Protein 6PXU (pdb70)

B-factor: mean 42.04, std 17.96, range [14.66, 127.26]

GO terms:
  GO:0004653 polypeptide N-acetylgalactosaminyltransferase activity (F, TAS)
  GO:0000139 Golgi membrane (C, TAS)
  GO:0016266 protein O-linked glycosylation via N-acetyl-galactosamine (P, TAS)
  GO:0005515 protein binding (F, IPI)

Sequence (1086 aa):
GPPRTPRPGRRREPVMPRRPPVPANALGARGEAVRLQLQGEEELRLQEESVRLHQINIYLSDRISLHRRLPERWNPLCCKEKKYDYDNLPRTSVIIAFYNEAWSTLLRTVYSVLETSPDILLEEVILVDDYSDREHLKERLANELSGLPKVRLIRANKREGLVRARLLGASAARGDVLTFLDCHCECHEGWLEPLLQRIHEEESAVVCPVIDVIDWNTFEYLGNSGEPQIGGFDWRLVFTWHTVPERERIRMQSPVDDVIRSPTMAGGLFAVSKKYFEYLGSYDTGMEVWGGENLEFSFRIWQCGGVLETHPCCSHVGHVFPKQAPYSRNKALANSVRAAEVWMDEFKELYYHRNPRARLEPFGDVTERKQLRDKLQCKDFKWFLETVYPEELHVPEDRPGFFGMLQNKGLTDYCCFDYNPPDENQIVGHQVILYLCHGMGQNQFFEYTSQKEIRYNTHQPEGCIAVEAGMDTLIMHLCEETAPENQKFILQEEDGSLFHEQSKKCVQAARSFVPLLRDCTNSDHQKWFFKERMLPGPPRTPRPGRRREPVMPRPPVPANALGARGEAVRLQLQGEELRLQEESVRLHQINIYLSDRISLHRRRLPERWNPLCKEKKYDYDNLPRTSVIIAFYNEAWSTLLRTVYSVLETSPDILLEEVILVDDYSDREHLKERLANELSGLPKVRLIRANKREGLVRARLLGASAARRGDVLTFLDCHCECHEGWLEPLLQRIHEEEESAVVCPVIDVIDWNTFEYLGNSGEPQIGGFDWRRLVFTWHTVPERERIRMQSPVDDVIRSPTMAGGLFAVSKKKYFEYLGSYDTGMEVWGGENLEFSFRIWQCGGVLETHPCSHVGHVFPKQAPYSRNKALANSVRAAEVWMDEFKELYYHRNPRARRLEPFGDVTERKQLRDKLQCKDFKWFLETVYPELHVPEDRPGFFGMLQNKGLTDYCFDYNPPDENQIVGHQVILYLCHGMGQNQFFEYTSQKEIRYNTHQPEGCIAVEAGMDTLIMHLCEETAPENQKFILQEDGSLFHEQSKKCVQAARKESSDSFVPLLRDCTNSDHQKWFFKERMLTGYYITPRTGAGAGAGATGYYITPRTGA

Radius of gyration: 34.54 Å; Cα contacts (8 Å, |Δi|>4): 2346; chains: 4; bounding box: 104×90×93 Å

InterPro domains:
  IPR000772 Ricin B, lectin domain [PF00652] (446-574)
  IPR000772 Ricin B, lectin domain [SM00458] (445-577)
  IPR001173 Glycosyltransferase 2-like [PF00535] (139-322)
  IPR029044 Nucleotide-diphospho-sugar transferases [G3DSA:3.90.550.10] (68-440)
  IPR029044 Nucleotide-diphospho-sugar transferases [SSF53448] (114-435)
  IPR035992 Ricin B-like lectins [SSF50370] (430-576)
  IPR045885 N-acetylgalactosaminyltransferase [cd02510] (139-433)

Foldseek 3Di:
DDDDDFDDFFQAFLDAFDDDDPPAACQALAFDDPPDDDPLVVVQVVVCVQFLFSVSVLVRHDLRHAYHDAAACVLVVDDFDLRQFWAEEEEEEDAQDDDSQLSSVVNLRRRQGGGSRYQAYEYEYQPHDDPCCPPVVCVVCVPRPRYHYHYDPHRQAPQVSRVVSLVPIDIQKYWFAYSRKHWHHPQVRLQRVVCVVPQLEKEFEQEWAQERYGRRTGHHHDQGWAWDAALLRDIDTDDQDPVQVVVDPDSQAKTFHQWHPDGGIMHGSVNCVLLVNFDSLAHHDAQGRNLVSLSSQQLDGTYIYGSSHYMYGHDGSDDSDDDPRNLLSNLLSCVQAAPPLNVSNCLLQVVSVVDDNDDNPVVNVSCVVSVTHHNVCSCVPRNVVHDRDDQPPFFKAAKAFQQVPQKTWFADAPDPVDRFWDFIWIDRDDLRHQRRIWGQHPLQWIWRPSDPDIWTWFDPPPFWTITIDGQDPRGDQRGHWDQDPQAWTARVVVRFTWFFDDNTGTTTDHDDPDSRRGITHDSGDD/DDDDDDFDDAFQAFLDAFPDDDPPFACQALAFDDDDDDDPLVVVQVVVCVQFLFRVSVLVRHDLRRAYHDFAAVVLVVDDFPLRQFWAEEEEEEDAQDDDSQLSSQVNLRRRQGGGSRYQAYEYEDQPHDDPCVPPVVCVVCVPRPRYHYHYDPHRQAPQVSSVVSLVVDDTQKYWFAYSRKHWHHPQVRVQRVVCSVPQQEKEFEQEWEQERYGRRTGHHHDQGWAWDAALLRDIDTDHQDPVQVVVDPDSQAKTFHQWHPDGGIMHGSVNCVLLPNWDSLQHHDAQGRNLVSLSSQQLPGTYIYGSSRYMYGHDGNDDSDDDPRNLLSNLLSCVQAAPPLNVSNCLLQVVSVVDDNDDNVVVNVSCVVS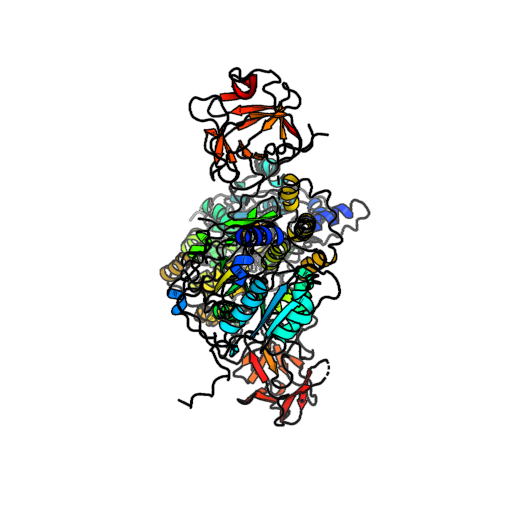VTHHNVCSCVPVNVVHDRADQPPFFKAAKAFQQVPQKTWFADAPDPVDRWWDFTWIDRDDLRHQRRIWGQGPLQWTWRPSDPDIWTWFDDPPFFTITTDTDDPRGDLRGHWDQDPQQWTARPVVRFTWFFDQPVVVRGTGTTTDHDDPDSRRGITHDSGDD/DCPPDDDDDDPPD/DDDDPDPPDDDDDDD

Structure (mmCIF, N/CA/C/O backbone):
data_6PXU
#
_entry.id   6PXU
#
_cell.length_a   72.820
_cell.length_b   73.123
_cell.length_c   74.441
_cell.angle_alpha   113.080
_cell.angle_beta   100.500
_cell.angle_gamma   108.230
#
_symmetry.space_group_name_H-M   'P 1'
#
loop_
_entity.id
_entity.type
_entity.pdbx_description
1 polymer 'Polypeptide N-acetylgalactosaminyltransferase 12'
2 polymer GAGATGAGAGYYITPRTGAGA
3 non-polymer "URIDINE-5'-DIPHOSPHATE"
4 non-polymer 1,2-ETHANEDIOL
5 non-polymer GLYCEROL
6 non-polymer 'MANGANESE (II) ION'
7 non-polymer 2-acetamido-2-deoxy-alpha-D-galactopyranose
8 water water
#
loop_
_atom_site.group_PDB
_atom_site.id
_atom_site.type_symbol
_atom_site.label_atom_id
_atom_site.label_alt_id
_atom_site.label_comp_id
_atom_site.label_asym_id
_atom_site.label_entity_id
_atom_site.label_seq_id
_atom_site.pdbx_PDB_ins_code
_atom_site.Cartn_x
_atom_site.Cartn_y
_atom_site.Cartn_z
_atom_site.occupancy
_atom_site.B_iso_or_equiv
_atom_site.auth_seq_id
_atom_site.auth_comp_id
_atom_site.auth_asym_id
_atom_site.auth_atom_id
_atom_site.pdbx_PDB_model_num
ATOM 1 N N . GLY A 1 13 ? -40.772 12.805 29.707 1.00 75.82 51 GLY A N 1
ATOM 2 C CA . GLY A 1 13 ? -39.954 12.520 30.871 1.00 72.92 51 GLY A CA 1
ATOM 3 C C . GLY A 1 13 ? -38.671 13.333 30.917 1.00 67.53 51 GLY A C 1
ATOM 4 O O . GLY A 1 13 ? -38.361 14.067 29.976 1.00 58.65 51 GLY A O 1
ATOM 5 N N . PRO A 1 14 ? -37.924 13.212 32.012 1.00 64.16 52 PRO A N 1
ATOM 6 C CA . PRO A 1 14 ? -36.742 14.063 32.207 1.00 56.31 52 PRO A CA 1
ATOM 7 C C . PRO A 1 14 ? -35.563 13.567 31.391 1.00 54.78 52 PRO A C 1
ATOM 8 O O . PRO A 1 14 ? -35.355 12.350 31.260 1.00 55.04 52 PRO A O 1
ATOM 12 N N . PRO A 1 15 ? -34.759 14.476 30.840 1.00 50.49 53 PRO A N 1
ATOM 13 C CA . PRO A 1 15 ? -33.582 14.045 30.076 1.00 53.31 53 PRO A CA 1
ATOM 14 C C . PRO A 1 15 ? -32.668 13.167 30.919 1.00 49.22 53 PRO A C 1
ATOM 15 O O . PRO A 1 15 ? -32.551 13.336 32.136 1.00 46.82 53 PRO A O 1
ATOM 19 N N . ARG A 1 16 ? -32.055 12.193 30.270 1.00 47.37 54 ARG A N 1
ATOM 20 C CA . ARG A 1 16 ? -31.169 11.275 30.961 1.00 58.91 54 ARG A CA 1
ATOM 21 C C . ARG A 1 16 ? -29.778 11.887 31.034 1.00 53.75 54 ARG A C 1
ATOM 22 O O . ARG A 1 16 ? -29.419 12.743 30.224 1.00 50.21 54 ARG A O 1
ATOM 30 N N . THR A 1 17 ? -29.008 11.469 32.028 1.00 54.34 55 THR A N 1
ATOM 31 C CA . THR A 1 17 ? -27.634 11.944 32.123 1.00 51.75 55 THR A CA 1
ATOM 32 C C . THR A 1 17 ? -26.784 11.247 31.063 1.00 51.29 55 THR A C 1
ATOM 33 O O . THR A 1 17 ? -26.769 10.012 31.000 1.00 55.06 55 THR A O 1
ATOM 37 N N . PRO A 1 18 ? -26.081 11.990 30.214 1.00 45.33 56 PRO A N 1
ATOM 38 C CA . PRO A 1 18 ? -25.295 11.362 29.143 1.00 54.49 56 PRO A CA 1
ATOM 39 C C . PRO A 1 18 ? -24.074 10.622 29.676 1.00 58.59 56 PRO A C 1
ATOM 40 O O . PRO A 1 18 ? -23.680 10.731 30.840 1.00 51.82 56 PRO A O 1
ATOM 44 N N . ARG A 1 19 ? -23.464 9.857 28.776 1.00 64.17 57 ARG A N 1
ATOM 45 C CA . ARG A 1 19 ? -22.240 9.140 29.102 1.00 67.87 57 ARG A CA 1
ATOM 46 C C . ARG A 1 19 ? -21.138 10.148 29.421 1.00 65.55 57 ARG A C 1
ATOM 47 O O . ARG A 1 19 ? -20.967 11.127 28.677 1.00 67.19 57 ARG A O 1
ATOM 55 N N . PRO A 1 20 ? -20.418 9.989 30.529 1.00 64.44 58 PRO A N 1
ATOM 56 C CA . PRO A 1 20 ? -19.400 10.978 30.891 1.00 61.33 58 PRO A CA 1
ATOM 57 C C . PRO A 1 20 ? -18.119 10.790 30.091 1.00 48.66 58 PRO A C 1
ATOM 58 O O . PRO A 1 20 ? -17.719 9.674 29.750 1.00 46.76 58 PRO A O 1
ATOM 62 N N . GLY A 1 21 ? -17.475 11.905 29.808 1.00 42.56 59 GLY A N 1
ATOM 63 C CA . GLY A 1 21 ? -16.259 11.958 29.017 1.00 40.91 59 GLY A CA 1
ATOM 64 C C . GLY A 1 21 ? -16.234 13.277 28.267 1.00 39.10 59 GLY A C 1
ATOM 65 O O . GLY A 1 21 ? -17.255 13.890 27.965 1.00 48.57 59 GLY A O 1
ATOM 66 N N . ARG A 1 22 ? -15.025 13.744 27.969 1.00 31.85 60 ARG A N 1
ATOM 67 C CA . ARG A 1 22 ? -14.842 14.977 27.211 1.00 30.36 60 ARG A CA 1
ATOM 68 C C . ARG A 1 22 ? -14.785 14.695 25.712 1.00 32.10 60 ARG A C 1
ATOM 69 O O . ARG A 1 22 ? -14.069 13.794 25.267 1.00 33.36 60 ARG A O 1
ATOM 77 N N . ARG A 1 23 ? -15.559 15.460 24.939 1.00 36.61 61 ARG A N 1
ATOM 78 C CA A ARG A 1 23 ? -15.466 15.399 23.484 0.50 41.18 61 ARG A CA 1
ATOM 79 C CA B ARG A 1 23 ? -15.463 15.384 23.489 0.50 41.15 61 ARG A CA 1
ATOM 80 C C . ARG A 1 23 ? -14.213 16.086 22.960 1.00 41.45 61 ARG A C 1
ATOM 81 O O . ARG A 1 23 ? -13.778 15.792 21.841 1.00 35.24 61 ARG A O 1
ATOM 96 N N . GLU A 1 24 ? -13.627 16.992 23.742 1.00 36.60 62 GLU A N 1
ATOM 97 C CA . GLU A 1 24 ? -12.415 17.691 23.354 1.00 40.79 62 GLU A CA 1
ATOM 98 C C . GLU A 1 24 ? -11.250 16.707 23.305 1.00 33.94 62 GLU A C 1
ATOM 99 O O . GLU A 1 24 ? -11.320 15.621 23.889 1.00 28.17 62 GLU A O 1
ATOM 105 N N . PRO A 1 25 ? -10.176 17.048 22.589 1.00 30.35 63 PRO A N 1
ATOM 106 C CA . PRO A 1 25 ? -9.061 16.110 22.446 1.00 27.56 63 PRO A CA 1
ATOM 107 C C . PRO A 1 25 ? -8.421 15.767 23.784 1.00 28.17 63 PRO A C 1
ATOM 108 O O . PRO A 1 25 ? -8.608 16.456 24.783 1.00 28.99 63 PRO A O 1
ATOM 112 N N . VAL A 1 26 ? -7.696 14.645 23.801 1.00 28.47 64 VAL A N 1
ATOM 113 C CA . VAL A 1 26 ? -6.998 14.217 25.015 1.00 29.68 64 VAL A CA 1
ATOM 114 C C . VAL A 1 26 ? -6.105 15.331 25.539 1.00 36.48 64 VAL A C 1
ATOM 115 O O . VAL A 1 26 ? -6.057 15.601 26.745 1.00 31.59 64 VAL A O 1
ATOM 119 N N . MET A 1 27 ? -5.379 15.992 24.648 1.00 30.61 65 MET A N 1
ATOM 120 C CA . MET A 1 27 ? -4.480 17.043 25.074 1.00 30.87 65 MET A CA 1
ATOM 121 C C . MET A 1 27 ? -4.769 18.321 24.305 1.00 35.83 65 MET A C 1
ATOM 122 O O . MET A 1 27 ? -5.025 18.279 23.096 1.00 31.39 65 MET A O 1
ATOM 127 N N . PRO A 1 28 ? -4.730 19.466 24.974 1.00 35.26 66 PRO A N 1
ATOM 128 C CA . PRO A 1 28 ? -4.815 20.734 24.249 1.00 35.71 66 PRO A CA 1
ATOM 129 C C . PRO A 1 28 ? -3.513 21.022 23.522 1.00 39.60 66 PRO A C 1
ATOM 130 O O . PRO A 1 28 ? -2.440 20.548 23.905 1.00 42.92 66 PRO A O 1
ATOM 134 N N . ARG A 1 29 ? -3.616 21.813 22.451 1.00 44.05 67 ARG A N 1
ATOM 135 C CA A ARG A 1 29 ? -2.417 22.210 21.719 0.50 43.03 67 ARG A CA 1
ATOM 136 C CA B ARG A 1 29 ? -2.404 22.186 21.736 0.50 42.98 67 ARG A CA 1
ATOM 137 C C . ARG A 1 29 ? -1.743 23.373 22.418 1.00 47.02 67 ARG A C 1
ATOM 138 O O . ARG A 1 29 ? -2.415 24.339 22.794 1.00 44.40 67 ARG A O 1
ATOM 153 N N . PRO A 1 30 ? -0.423 23.321 22.603 1.00 51.89 68 PRO A N 1
ATOM 154 C CA . PRO A 1 30 ? 0.295 24.431 23.213 1.00 55.41 68 PRO A CA 1
ATOM 155 C C . PRO A 1 30 ? 0.192 25.685 22.366 1.00 59.18 68 PRO A C 1
ATOM 156 O O . PRO A 1 30 ? -0.172 25.621 21.180 1.00 50.82 68 PRO A O 1
ATOM 160 N N . PRO A 1 31 ? 0.491 26.851 22.941 1.00 66.58 69 PRO A N 1
ATOM 161 C CA . PRO A 1 31 ? 0.509 28.087 22.148 1.00 70.62 69 PRO A CA 1
ATOM 162 C C . PRO A 1 31 ? 1.491 27.984 20.988 1.00 73.12 69 PRO A C 1
ATOM 163 O O . PRO A 1 31 ? 2.593 27.450 21.129 1.00 75.55 69 PRO A O 1
ATOM 167 N N . VAL A 1 32 ? 1.084 28.501 19.832 1.00 72.38 70 VAL A N 1
ATOM 168 C CA . VAL A 1 32 ? 1.947 28.467 18.654 1.00 74.35 70 VAL A CA 1
ATOM 169 C C . VAL A 1 32 ? 2.680 29.796 18.506 1.00 85.08 70 VAL A C 1
ATOM 170 O O . VAL A 1 32 ? 2.105 30.865 18.768 1.00 90.24 70 VAL A O 1
ATOM 174 N N . PRO A 1 33 ? 3.966 29.777 18.156 1.00 84.56 71 PRO A N 1
ATOM 175 C CA . PRO A 1 33 ? 4.614 31.003 17.676 1.00 90.21 71 PRO A CA 1
ATOM 176 C C . PRO A 1 33 ? 3.989 31.433 16.357 1.00 97.10 71 PRO A C 1
ATOM 177 O O . PRO A 1 33 ? 3.779 30.613 15.460 1.00 97.45 71 PRO A O 1
ATOM 181 N N . ALA A 1 34 ? 3.678 32.725 16.251 1.00 104.11 72 ALA A N 1
ATOM 182 C CA . ALA A 1 34 ? 2.977 33.215 15.069 1.00 111.89 72 ALA A CA 1
ATOM 183 C C . ALA A 1 34 ? 3.789 33.003 13.795 1.00 114.74 72 ALA A C 1
ATOM 184 O O . ALA A 1 34 ? 3.218 32.712 12.737 1.00 113.99 72 ALA A O 1
ATOM 186 N N . ASN A 1 35 ? 5.116 33.114 13.881 1.00 115.59 73 ASN A N 1
ATOM 187 C CA . ASN A 1 35 ? 6.009 33.011 12.733 1.00 109.41 73 ASN A CA 1
ATOM 188 C C . ASN A 1 35 ? 6.642 31.631 12.593 1.00 97.66 73 ASN A C 1
ATOM 189 O O . ASN A 1 35 ? 7.634 31.482 11.869 1.00 101.35 73 ASN A O 1
ATOM 194 N N . ALA A 1 36 ? 6.086 30.621 13.258 1.00 84.17 74 ALA A N 1
ATOM 195 C CA . ALA A 1 36 ? 6.708 29.307 13.273 1.00 68.15 74 ALA A CA 1
ATOM 196 C C . ALA A 1 36 ? 6.760 28.698 11.874 1.00 61.05 74 ALA A C 1
ATOM 197 O O . ALA A 1 36 ? 5.888 28.931 11.033 1.00 56.72 74 ALA A O 1
ATOM 199 N N . LEU A 1 37 ? 7.811 27.914 11.634 1.00 61.94 75 LEU A N 1
ATOM 200 C CA . LEU A 1 37 ? 7.994 27.226 10.363 1.00 54.82 75 LEU A CA 1
ATOM 201 C C . LEU A 1 37 ? 6.911 26.182 10.157 1.00 53.57 75 LEU A C 1
ATOM 202 O O . LEU A 1 37 ? 6.647 25.368 11.046 1.00 52.97 75 LEU A O 1
ATOM 207 N N . GLY A 1 38 ? 6.303 26.186 8.973 1.00 55.51 76 GLY A N 1
ATOM 208 C CA . GLY A 1 38 ? 5.365 25.138 8.620 1.00 49.09 76 GLY A CA 1
ATOM 209 C C . GLY A 1 38 ? 4.047 25.199 9.347 1.00 47.90 76 GLY A C 1
ATOM 210 O O . GLY A 1 38 ? 3.319 24.206 9.360 1.00 53.99 76 GLY A O 1
ATOM 211 N N . ALA A 1 39 ? 3.707 26.353 9.931 1.00 54.37 77 ALA A N 1
ATOM 212 C CA . ALA A 1 39 ? 2.618 26.411 10.904 1.00 60.84 77 ALA A CA 1
ATOM 213 C C . ALA A 1 39 ? 1.274 26.059 10.280 1.00 59.05 77 ALA A C 1
ATOM 214 O O . ALA A 1 39 ? 0.482 25.323 10.879 1.00 56.87 77 ALA A O 1
ATOM 216 N N . ARG A 1 40 ? 0.990 26.588 9.088 1.00 57.65 78 ARG A N 1
ATOM 217 C CA . ARG A 1 40 ? -0.275 26.350 8.408 1.00 59.73 78 ARG A CA 1
ATOM 218 C C . ARG A 1 40 ? -0.201 25.200 7.410 1.00 54.49 78 ARG A C 1
ATOM 219 O O . ARG A 1 40 ? -1.038 25.133 6.502 1.00 56.09 78 ARG A O 1
ATOM 227 N N . GLY A 1 41 ? 0.784 24.313 7.546 1.00 42.32 79 GLY A N 1
ATOM 228 C CA . GLY A 1 41 ? 0.954 23.238 6.587 1.00 44.58 79 GLY A CA 1
ATOM 229 C C . GLY A 1 41 ? 1.532 23.680 5.261 1.00 46.29 79 GLY A C 1
ATOM 230 O O . GLY A 1 41 ? 1.367 22.984 4.255 1.00 43.61 79 GLY A O 1
ATOM 231 N N . GLU A 1 42 ? 2.195 24.831 5.233 1.00 47.85 80 GLU A N 1
ATOM 232 C CA . GLU A 1 42 ? 2.774 25.378 4.022 1.00 47.92 80 GLU A CA 1
ATOM 233 C C . GLU A 1 42 ? 4.111 24.714 3.720 1.00 44.59 80 GLU A C 1
ATOM 234 O O . GLU A 1 42 ? 4.768 24.151 4.598 1.00 47.22 80 GLU A O 1
ATOM 240 N N . ALA A 1 43 ? 4.507 24.787 2.453 1.00 48.80 81 ALA A N 1
ATOM 241 C CA . ALA A 1 43 ? 5.823 24.316 2.051 1.00 47.58 81 ALA A CA 1
ATOM 242 C C . ALA A 1 43 ? 6.904 25.212 2.649 1.00 49.50 81 ALA A C 1
ATOM 243 O O . ALA A 1 43 ? 6.788 26.440 2.624 1.00 50.52 81 ALA A O 1
ATOM 245 N N . VAL A 1 44 ? 7.944 24.601 3.212 1.00 43.88 82 VAL A N 1
ATOM 246 C CA . VAL A 1 44 ? 9.108 25.332 3.697 1.00 45.00 82 VAL A CA 1
ATOM 247 C C . VAL A 1 44 ? 10.332 24.839 2.943 1.00 45.10 82 VAL A C 1
ATOM 248 O O . VAL A 1 44 ? 10.602 23.636 2.911 1.00 43.10 82 VAL A O 1
ATOM 252 N N . ARG A 1 45 ? 11.057 25.765 2.324 1.00 55.15 83 ARG A N 1
ATOM 253 C CA . ARG A 1 45 ? 12.352 25.479 1.716 1.00 55.04 83 ARG A CA 1
ATOM 254 C C . ARG A 1 45 ? 13.341 26.472 2.316 1.00 56.44 83 ARG A C 1
ATOM 255 O O . ARG A 1 45 ? 13.212 27.679 2.100 1.00 63.88 83 ARG A O 1
ATOM 263 N N . LEU A 1 46 ? 14.318 25.969 3.075 1.00 55.12 84 LEU A N 1
ATOM 264 C CA . LEU A 1 46 ? 15.121 26.817 3.953 1.00 56.93 84 LEU A CA 1
ATOM 265 C C . LEU A 1 46 ? 16.241 27.571 3.248 1.00 66.92 84 LEU A C 1
ATOM 266 O O . LEU A 1 46 ? 16.782 28.511 3.843 1.00 73.96 84 LEU A O 1
ATOM 271 N N . GLN A 1 47 ? 16.604 27.186 2.021 1.00 62.95 85 GLN A N 1
ATOM 272 C CA . GLN A 1 47 ? 17.727 27.788 1.303 1.00 68.11 85 GLN A CA 1
ATOM 273 C C . GLN A 1 47 ? 18.951 27.910 2.207 1.00 63.87 85 GLN A C 1
ATOM 274 O O . GLN A 1 47 ? 19.378 29.016 2.543 1.00 61.69 85 GLN A O 1
ATOM 280 N N . LEU A 1 48 ? 19.541 26.788 2.581 1.00 61.28 86 LEU A N 1
ATOM 281 C CA . LEU A 1 48 ? 20.668 26.813 3.493 1.00 57.61 86 LEU A CA 1
ATOM 282 C C . LEU A 1 48 ? 21.957 27.001 2.714 1.00 66.32 86 LEU A C 1
ATOM 283 O O . LEU A 1 48 ? 22.013 26.802 1.497 1.00 70.09 86 LEU A O 1
ATOM 288 N N . GLN A 1 49 ? 22.998 27.418 3.420 1.00 62.46 87 GLN A N 1
ATOM 289 C CA . GLN A 1 49 ? 24.327 27.434 2.838 1.00 74.05 87 GLN A CA 1
ATOM 290 C C . GLN A 1 49 ? 25.291 26.766 3.812 1.00 71.79 87 GLN A C 1
ATOM 291 O O . GLN A 1 49 ? 24.971 26.541 4.984 1.00 65.65 87 GLN A O 1
ATOM 297 N N . GLY A 1 50 ? 26.453 26.393 3.279 1.00 71.89 88 GLY A N 1
ATOM 298 C CA . GLY A 1 50 ? 27.549 25.865 4.080 1.00 73.85 88 GLY A CA 1
ATOM 299 C C . GLY A 1 50 ? 27.191 24.649 4.928 1.00 76.16 88 GLY A C 1
ATOM 300 O O . GLY A 1 50 ? 26.571 23.676 4.461 1.00 79.38 88 GLY A O 1
ATOM 301 N N . GLU A 1 51 ? 27.580 24.709 6.206 1.00 68.84 89 GLU A N 1
ATOM 302 C CA . GLU A 1 51 ? 27.509 23.525 7.060 1.00 73.29 89 GLU A CA 1
ATOM 303 C C . GLU A 1 51 ? 26.062 23.137 7.368 1.00 75.82 89 GLU A C 1
ATOM 304 O O . GLU A 1 51 ? 25.731 21.943 7.440 1.00 72.63 89 GLU A O 1
ATOM 310 N N . GLU A 1 52 ? 25.184 24.128 7.556 1.00 75.78 90 GLU A N 1
ATOM 311 C CA A GLU A 1 52 ? 23.767 23.820 7.724 0.50 68.69 90 GLU A CA 1
ATOM 312 C CA B GLU A 1 52 ? 23.760 23.843 7.714 0.50 68.72 90 GLU A CA 1
ATOM 313 C C . GLU A 1 52 ? 23.223 23.075 6.511 1.00 62.81 90 GLU A C 1
ATOM 314 O O . GLU A 1 52 ? 22.469 22.103 6.661 1.00 56.45 90 GLU A O 1
ATOM 325 N N . LEU A 1 53 ? 23.601 23.506 5.301 1.00 56.13 91 LEU A N 1
ATOM 326 C CA . LEU A 1 53 ? 23.198 22.791 4.092 1.00 63.20 91 LEU A CA 1
ATOM 327 C C . LEU A 1 53 ? 23.696 21.351 4.109 1.00 62.83 91 LEU A C 1
ATOM 328 O O . LEU A 1 53 ? 22.967 20.430 3.715 1.00 69.33 91 LEU A O 1
ATOM 333 N N . ARG A 1 54 ? 24.939 21.131 4.552 1.00 69.26 92 ARG A N 1
ATOM 334 C CA . ARG A 1 54 ? 25.432 19.756 4.583 1.00 68.06 92 ARG A CA 1
ATOM 335 C C . ARG A 1 54 ? 24.644 18.918 5.581 1.00 59.25 92 ARG A C 1
ATOM 336 O O . ARG A 1 54 ? 24.395 17.733 5.342 1.00 57.85 92 ARG A O 1
ATOM 344 N N . LEU A 1 55 ? 24.272 19.506 6.721 1.00 64.99 93 LEU A N 1
ATOM 345 C CA . LEU A 1 55 ? 23.477 18.773 7.704 1.00 58.42 93 LEU A CA 1
ATOM 346 C C . LEU A 1 55 ? 22.102 18.418 7.153 1.00 48.84 93 LEU A C 1
ATOM 347 O O . LEU A 1 55 ? 21.593 17.317 7.403 1.00 47.58 93 LEU A O 1
ATOM 352 N N . GLN A 1 56 ? 21.501 19.315 6.362 1.00 51.85 94 GLN A N 1
ATOM 353 C CA . GLN A 1 56 ? 20.228 18.982 5.723 1.00 52.49 94 GLN A CA 1
ATOM 354 C C . GLN A 1 56 ? 20.385 17.836 4.722 1.00 51.11 94 GLN A C 1
ATOM 355 O O . GLN A 1 56 ? 19.570 16.899 4.707 1.00 48.14 94 GLN A O 1
ATOM 361 N N . GLU A 1 57 ? 21.431 17.886 3.885 1.00 53.63 95 GLU A N 1
ATOM 362 C CA . GLU A 1 57 ? 21.679 16.785 2.955 1.00 46.23 95 GLU A CA 1
ATOM 363 C C . GLU A 1 57 ? 21.885 15.471 3.694 1.00 51.69 95 GLU A C 1
ATOM 364 O O . GLU A 1 57 ? 21.383 14.426 3.264 1.00 49.94 95 GLU A O 1
ATOM 370 N N . GLU A 1 58 ? 22.651 15.495 4.789 1.00 50.65 96 GLU A N 1
ATOM 371 C CA . GLU A 1 58 ? 22.875 14.267 5.544 1.00 52.89 96 GLU A CA 1
ATOM 372 C C . GLU A 1 58 ? 21.581 13.736 6.159 1.00 52.45 96 GLU A C 1
ATOM 373 O O . GLU A 1 58 ? 21.394 12.513 6.263 1.00 47.28 96 GLU A O 1
ATOM 379 N N . SER A 1 59 ? 20.676 14.625 6.574 1.00 48.21 97 SER A N 1
ATOM 380 C CA . SER A 1 59 ? 19.427 14.124 7.130 1.00 49.27 97 SER A CA 1
ATOM 381 C C . SER A 1 59 ? 18.575 13.478 6.044 1.00 50.06 97 SER A C 1
ATOM 382 O O . SER A 1 59 ? 17.930 12.448 6.286 1.00 47.44 97 SER A O 1
ATOM 385 N N . VAL A 1 60 ? 18.598 14.025 4.824 1.00 42.20 98 VAL A N 1
ATOM 386 C CA . VAL A 1 60 ? 17.833 13.378 3.760 1.00 41.64 98 VAL A CA 1
ATOM 387 C C . VAL A 1 60 ? 18.463 12.044 3.382 1.00 43.18 98 VAL A C 1
ATOM 388 O O . VAL A 1 60 ? 17.762 11.046 3.181 1.00 43.81 98 VAL A O 1
ATOM 392 N N . ARG A 1 61 ? 19.796 12.000 3.294 1.00 44.81 99 ARG A N 1
ATOM 393 C CA . ARG A 1 61 ? 20.493 10.761 2.966 1.00 46.77 99 ARG A CA 1
ATOM 394 C C . ARG A 1 61 ? 20.220 9.689 4.009 1.00 53.88 99 ARG A C 1
ATOM 395 O O . ARG A 1 61 ? 20.141 8.499 3.678 1.00 60.76 99 ARG A O 1
ATOM 403 N N . LEU A 1 62 ? 20.031 10.092 5.263 1.00 53.31 100 LEU A N 1
ATOM 404 C CA . LEU A 1 62 ? 19.860 9.131 6.343 1.00 56.13 100 LEU A CA 1
ATOM 405 C C . LEU A 1 62 ? 18.411 8.719 6.580 1.00 55.94 100 LEU A C 1
ATOM 406 O O . LEU A 1 62 ? 18.161 7.611 7.065 1.00 48.19 100 LEU A O 1
ATOM 411 N N . HIS A 1 63 ? 17.446 9.565 6.253 1.00 44.28 101 HIS A N 1
ATOM 412 C CA . HIS A 1 63 ? 16.058 9.219 6.498 1.00 43.08 101 HIS A CA 1
ATOM 413 C C . HIS A 1 63 ? 15.194 9.157 5.251 1.00 42.33 101 HIS A C 1
ATOM 414 O O . HIS A 1 63 ? 14.045 8.729 5.355 1.00 41.85 101 HIS A O 1
ATOM 421 N N . GLN A 1 64 ? 15.685 9.599 4.090 1.00 38.53 102 GLN A N 1
ATOM 422 C CA . GLN A 1 64 ? 14.843 9.780 2.904 1.00 32.19 102 GLN A CA 1
ATOM 423 C C . GLN A 1 64 ? 13.721 10.784 3.176 1.00 32.06 102 GLN A C 1
ATOM 424 O O . GLN A 1 64 ? 12.733 10.852 2.433 1.00 31.13 102 GLN A O 1
ATOM 430 N N . ILE A 1 65 ? 13.879 11.550 4.257 1.00 30.83 103 ILE A N 1
ATOM 431 C CA . ILE A 1 65 ? 12.978 12.623 4.655 1.00 32.23 103 ILE A CA 1
ATOM 432 C C . ILE A 1 65 ? 13.855 13.778 5.108 1.00 30.54 103 ILE A C 1
ATOM 433 O O . ILE A 1 65 ? 14.934 13.563 5.669 1.00 32.66 103 ILE A O 1
ATOM 438 N N . ASN A 1 66 ? 13.425 15.007 4.826 1.00 32.92 104 ASN A N 1
ATOM 439 C CA . ASN A 1 66 ? 14.162 16.185 5.289 1.00 34.43 104 ASN A CA 1
ATOM 440 C C . ASN A 1 66 ? 13.940 16.354 6.796 1.00 34.16 104 ASN A C 1
ATOM 441 O O . ASN A 1 66 ? 13.136 17.165 7.257 1.00 29.97 104 ASN A O 1
ATOM 446 N N . ILE A 1 67 ? 14.688 15.570 7.574 1.00 36.39 105 ILE A N 1
ATOM 447 C CA . ILE A 1 67 ? 14.564 15.612 9.028 1.00 44.89 105 ILE A CA 1
ATOM 448 C C . ILE A 1 67 ? 15.199 16.872 9.601 1.00 42.76 105 ILE A C 1
ATOM 449 O O . ILE A 1 67 ? 14.779 17.361 10.655 1.00 42.52 105 ILE A O 1
ATOM 454 N N . TYR A 1 68 ? 16.174 17.448 8.899 1.00 42.08 106 TYR A N 1
ATOM 455 C CA . TYR A 1 68 ? 16.690 18.755 9.286 1.00 39.19 106 TYR A CA 1
ATOM 456 C C . TYR A 1 68 ? 15.557 19.775 9.393 1.00 34.25 106 TYR A C 1
ATOM 457 O O . TYR A 1 68 ? 15.486 20.551 10.350 1.00 36.63 106 TYR A O 1
ATOM 466 N N . LEU A 1 69 ? 14.667 19.794 8.402 1.00 36.94 107 LEU A N 1
ATOM 467 C CA . LEU A 1 69 ? 13.514 20.684 8.446 1.00 36.88 107 LEU A CA 1
ATOM 468 C C . LEU A 1 69 ? 12.487 20.239 9.489 1.00 42.92 107 LEU A C 1
ATOM 469 O O . LEU A 1 69 ? 11.954 21.076 10.230 1.00 44.81 107 LEU A O 1
ATOM 474 N N . SER A 1 70 ? 12.185 18.935 9.557 1.00 34.47 108 SER A N 1
ATOM 475 C CA . SER A 1 70 ? 11.175 18.466 10.510 1.00 33.28 108 SER A CA 1
ATOM 476 C C . SER A 1 70 ? 11.545 18.858 11.929 1.00 35.92 108 SER A C 1
ATOM 477 O O . SER A 1 70 ? 10.672 19.215 12.731 1.00 31.58 108 SER A O 1
ATOM 480 N N . ASP A 1 71 ? 12.841 18.822 12.244 1.00 33.01 109 ASP A N 1
ATOM 481 C CA . ASP A 1 71 ? 13.316 19.197 13.564 1.00 30.91 109 ASP A CA 1
ATOM 482 C C . ASP A 1 71 ? 13.042 20.660 13.875 1.00 44.29 109 ASP A C 1
ATOM 483 O O . ASP A 1 71 ? 13.150 21.072 15.033 1.00 41.06 109 ASP A O 1
ATOM 488 N N . ARG A 1 72 ? 12.743 21.466 12.860 1.00 39.59 110 ARG A N 1
ATOM 489 C CA . ARG A 1 72 ? 12.485 22.887 13.035 1.00 37.12 110 ARG A CA 1
ATOM 490 C C . ARG A 1 72 ? 11.015 23.240 12.855 1.00 41.04 110 ARG A C 1
ATOM 491 O O . ARG A 1 72 ? 10.662 24.424 12.892 1.00 45.82 110 ARG A O 1
ATOM 499 N N . ILE A 1 73 ? 10.152 22.242 12.677 1.00 37.28 111 ILE A N 1
ATOM 500 C CA . ILE A 1 73 ? 8.709 22.421 12.605 1.00 31.41 111 ILE A CA 1
ATOM 501 C C . ILE A 1 73 ? 8.102 21.918 13.913 1.00 36.21 111 ILE A C 1
ATOM 502 O O . ILE A 1 73 ? 8.552 20.912 14.474 1.00 30.27 111 ILE A O 1
ATOM 507 N N . SER A 1 74 ? 7.102 22.636 14.416 1.00 37.45 112 SER A N 1
ATOM 508 C CA . SER A 1 74 ? 6.495 22.285 15.691 1.00 33.62 112 SER A CA 1
ATOM 509 C C . SER A 1 74 ? 6.029 20.841 15.701 1.00 34.20 112 SER A C 1
ATOM 510 O O . SER A 1 74 ? 5.516 20.330 14.705 1.00 35.76 112 SER A O 1
ATOM 513 N N . LEU A 1 75 ? 6.232 20.171 16.839 1.00 36.98 113 LEU A N 1
ATOM 514 C CA . LEU A 1 75 ? 5.646 18.847 17.022 1.00 37.72 113 LEU A CA 1
ATOM 515 C C . LEU A 1 75 ? 4.147 18.914 17.265 1.00 34.95 113 LEU A C 1
ATOM 516 O O . LEU A 1 75 ? 3.487 17.867 17.283 1.00 31.69 113 LEU A O 1
ATOM 521 N N . HIS A 1 76 ? 3.602 20.110 17.461 1.00 33.13 114 HIS A N 1
ATOM 522 C CA . HIS A 1 76 ? 2.204 20.308 17.800 1.00 34.28 114 HIS A CA 1
ATOM 523 C C . HIS A 1 76 ? 1.477 21.100 16.723 1.00 37.71 114 HIS A C 1
ATOM 524 O O . HIS A 1 76 ? 0.572 21.874 17.017 1.00 41.35 114 HIS A O 1
ATOM 531 N N . ARG A 1 77 ? 1.829 20.920 15.452 1.00 38.61 115 ARG A N 1
ATOM 532 C CA . ARG A 1 77 ? 1.228 21.789 14.451 1.00 35.96 115 ARG A CA 1
ATOM 533 C C . ARG A 1 77 ? -0.156 21.285 14.058 1.00 30.93 115 ARG A C 1
ATOM 534 O O . ARG A 1 77 ? -0.412 20.081 13.985 1.00 29.15 115 ARG A O 1
ATOM 542 N N . ARG A 1 78 ? -1.058 22.230 13.846 1.00 33.09 116 ARG A N 1
ATOM 543 C CA . ARG A 1 78 ? -2.428 21.934 13.473 1.00 37.67 116 ARG A CA 1
ATOM 544 C C . ARG A 1 78 ? -2.550 21.986 11.952 1.00 34.16 116 ARG A C 1
ATOM 545 O O . ARG A 1 78 ? -2.163 22.974 11.324 1.00 30.79 116 ARG A O 1
ATOM 553 N N . LEU A 1 79 ? -3.064 20.918 11.364 1.00 26.83 117 LEU A N 1
ATOM 554 C CA . LEU A 1 79 ? -3.226 20.905 9.924 1.00 30.07 117 LEU A CA 1
ATOM 555 C C . LEU A 1 79 ? -4.339 21.875 9.526 1.00 31.49 117 LEU A C 1
ATOM 556 O O . LEU A 1 79 ? -5.296 22.079 10.277 1.00 32.27 117 LEU A O 1
ATOM 561 N N . PRO A 1 80 ? -4.222 22.516 8.370 1.00 38.44 118 PRO A N 1
ATOM 562 C CA . PRO A 1 80 ? -5.312 23.379 7.901 1.00 37.76 118 PRO A CA 1
ATOM 563 C C . PRO A 1 80 ? -6.528 22.548 7.510 1.00 40.25 118 PRO A C 1
ATOM 564 O O . PRO A 1 80 ? -6.426 21.370 7.163 1.00 37.69 118 PRO A O 1
ATOM 568 N N . GLU A 1 81 ? -7.694 23.185 7.569 1.00 41.08 119 GLU A N 1
ATOM 569 C CA . GLU A 1 81 ? -8.936 22.550 7.138 1.00 39.70 119 GLU A CA 1
ATOM 570 C C . GLU A 1 81 ? -8.943 22.365 5.622 1.00 37.66 119 GLU A C 1
ATOM 571 O O . GLU A 1 81 ? -8.849 23.338 4.869 1.00 42.96 119 GLU A O 1
ATOM 577 N N . ARG A 1 82 ? -9.065 21.122 5.167 1.00 33.77 120 ARG A N 1
ATOM 578 C CA . ARG A 1 82 ? -9.003 20.834 3.736 1.00 40.06 120 ARG A CA 1
ATOM 579 C C . ARG A 1 82 ? -10.125 19.949 3.231 1.00 40.88 120 ARG A C 1
ATOM 580 O O . ARG A 1 82 ? -10.202 19.720 2.023 1.00 44.03 120 ARG A O 1
ATOM 588 N N . TRP A 1 83 ? -10.955 19.406 4.104 1.00 42.27 121 TRP A N 1
ATOM 589 C CA . TRP A 1 83 ? -11.981 18.467 3.700 1.00 37.99 121 TRP A CA 1
ATOM 590 C C . TRP A 1 83 ? -13.162 19.184 3.046 1.00 41.05 121 TRP A C 1
ATOM 591 O O . TRP A 1 83 ? -13.289 20.411 3.084 1.00 39.71 121 TRP A O 1
ATOM 602 N N . ASN A 1 84 ? -14.035 18.384 2.447 1.00 38.07 122 ASN A N 1
ATOM 603 C CA . ASN A 1 84 ? -15.290 18.884 1.913 1.00 35.71 122 ASN A CA 1
ATOM 604 C C . ASN A 1 84 ? -16.103 19.520 3.037 1.00 42.79 122 ASN A C 1
ATOM 605 O O . ASN A 1 84 ? -16.313 18.882 4.076 1.00 46.43 122 ASN A O 1
ATOM 610 N N . PRO A 1 85 ? -16.591 20.749 2.866 1.00 45.70 123 PRO A N 1
ATOM 611 C CA . PRO A 1 85 ? -17.363 21.395 3.943 1.00 45.33 123 PRO A CA 1
ATOM 612 C C . PRO A 1 85 ? -18.537 20.575 4.473 1.00 46.03 123 PRO A C 1
ATOM 613 O O . PRO A 1 85 ? -18.908 20.743 5.639 1.00 49.13 123 PRO A O 1
ATOM 617 N N . LEU A 1 86 ? -19.123 19.673 3.677 1.00 50.01 124 LEU A N 1
ATOM 618 C CA . LEU A 1 86 ? -20.219 18.854 4.194 1.00 45.58 124 LEU A CA 1
ATOM 619 C C . LEU A 1 86 ? -19.789 18.012 5.388 1.00 44.05 124 LEU A C 1
ATOM 620 O O . LEU A 1 86 ? -20.636 17.644 6.211 1.00 47.30 124 LEU A O 1
ATOM 625 N N . CYS A 1 87 ? -18.492 17.720 5.515 0.70 39.19 125 CYS A N 1
ATOM 626 C CA A CYS A 1 87 ? -18.042 16.932 6.653 0.70 44.08 125 CYS A CA 1
ATOM 627 C CA B CYS A 1 87 ? -18.005 16.949 6.655 0.30 42.98 125 CYS A CA 1
ATOM 628 C C . CYS A 1 87 ? -18.257 17.673 7.969 0.70 40.86 125 CYS A C 1
ATOM 629 O O . CYS A 1 87 ? -18.436 17.032 9.008 0.70 33.04 125 CYS A O 1
ATOM 634 N N . LYS A 1 88 ? -18.254 19.013 7.944 1.00 47.23 126 LYS A N 1
ATOM 635 C CA . LYS A 1 88 ? -18.532 19.783 9.155 1.00 48.52 126 LYS A CA 1
ATOM 636 C C . LYS A 1 88 ? -19.989 19.677 9.572 1.00 53.01 126 LYS A C 1
ATOM 637 O O . LYS A 1 88 ? -20.322 20.023 10.710 1.00 57.92 126 LYS A O 1
ATOM 643 N N . GLU A 1 89 ? -20.872 19.263 8.670 1.00 57.59 127 GLU A N 1
ATOM 644 C CA . GLU A 1 89 ? -22.270 19.150 9.053 1.00 59.11 127 GLU A CA 1
ATOM 645 C C . GLU A 1 89 ? -22.549 17.863 9.815 1.00 55.16 127 GLU A C 1
ATOM 646 O O . GLU A 1 89 ? -23.591 17.762 10.472 1.00 58.55 127 GLU A O 1
ATOM 652 N N . LYS A 1 90 ? -21.639 16.892 9.755 1.00 45.17 128 LYS A N 1
ATOM 653 C CA . LYS A 1 90 ? -21.879 15.603 10.390 1.00 43.94 128 LYS A CA 1
ATOM 654 C C . LYS A 1 90 ? -21.996 15.770 11.902 1.00 44.79 128 LYS A C 1
ATOM 655 O O . LYS A 1 90 ? -21.154 16.409 12.538 1.00 48.07 128 LYS A O 1
ATOM 661 N N . LYS A 1 91 ? -23.027 15.168 12.481 1.00 46.32 129 LYS A N 1
ATOM 662 C CA . LYS A 1 91 ? -23.187 15.103 13.924 1.00 48.36 129 LYS A CA 1
ATOM 663 C C . LYS A 1 91 ? -22.930 13.666 14.345 1.00 45.49 129 LYS A C 1
ATOM 664 O O . LYS A 1 91 ? -23.448 12.731 13.726 1.00 47.81 129 LYS A O 1
ATOM 670 N N . TYR A 1 92 ? -22.107 13.492 15.369 1.00 44.29 130 TYR A N 1
ATOM 671 C CA . TYR A 1 92 ? -21.727 12.179 15.862 1.00 39.03 130 TYR A CA 1
ATOM 672 C C . TYR A 1 92 ? -22.304 11.948 17.255 1.00 44.01 130 TYR A C 1
ATOM 673 O O . TYR A 1 92 ? -22.408 12.877 18.066 1.00 41.93 130 TYR A O 1
ATOM 682 N N . ASP A 1 93 ? -22.684 10.704 17.524 1.00 40.05 131 ASP A N 1
ATOM 683 C CA . ASP A 1 93 ? -23.325 10.348 18.786 1.00 42.95 131 ASP A CA 1
ATOM 684 C C . ASP A 1 93 ? -22.248 9.822 19.732 1.00 36.28 131 ASP A C 1
ATOM 685 O O . ASP A 1 93 ? -22.072 8.617 19.915 1.00 37.44 131 ASP A O 1
ATOM 690 N N . TYR A 1 94 ? -21.510 10.756 20.341 1.00 32.49 132 TYR A N 1
ATOM 691 C CA . TYR A 1 94 ? -20.336 10.367 21.128 1.00 36.73 132 TYR A CA 1
ATOM 692 C C . TYR A 1 94 ? -20.681 9.377 22.231 1.00 37.92 132 TYR A C 1
ATOM 693 O O . TYR A 1 94 ? -19.831 8.571 22.622 1.00 39.87 132 TYR A O 1
ATOM 702 N N . ASP A 1 95 ? -21.917 9.414 22.738 1.00 45.07 133 ASP A N 1
ATOM 703 C CA . ASP A 1 95 ? -22.298 8.550 23.849 1.00 50.55 133 ASP A CA 1
ATOM 704 C C . ASP A 1 95 ? -22.346 7.075 23.475 1.00 43.39 133 ASP A C 1
ATOM 705 O O . ASP A 1 95 ? -22.344 6.230 24.371 1.00 46.64 133 ASP A O 1
ATOM 710 N N . ASN A 1 96 ? -22.421 6.735 22.190 1.00 36.42 134 ASN A N 1
ATOM 711 C CA . ASN A 1 96 ? -22.546 5.342 21.797 1.00 34.52 134 ASN A CA 1
ATOM 712 C C . ASN A 1 96 ? -21.420 4.848 20.888 1.00 36.29 134 ASN A C 1
ATOM 713 O O . ASN A 1 96 ? -21.417 3.662 20.529 1.00 46.75 134 ASN A O 1
ATOM 718 N N . LEU A 1 97 ? -20.471 5.703 20.504 1.00 28.75 135 LEU A N 1
ATOM 719 C CA . LEU A 1 97 ? -19.394 5.265 19.622 1.00 24.29 135 LEU A CA 1
ATOM 720 C C . LEU A 1 97 ? -18.402 4.372 20.376 1.00 27.38 135 LEU A C 1
ATOM 721 O O . LEU A 1 97 ? -18.189 4.544 21.577 1.00 30.72 135 LEU A O 1
ATOM 726 N N . PRO A 1 98 ? -17.780 3.414 19.692 1.00 32.12 136 PRO A N 1
ATOM 727 C CA . PRO A 1 98 ? -16.784 2.568 20.357 1.00 25.40 136 PRO A CA 1
ATOM 728 C C . PRO A 1 98 ? -15.484 3.314 20.619 1.00 28.85 136 PRO A C 1
ATOM 729 O O . PRO A 1 98 ? -15.197 4.360 20.033 1.00 31.76 136 PRO A O 1
ATOM 733 N N . ARG A 1 99 ? -14.706 2.770 21.543 1.00 26.59 137 ARG A N 1
ATOM 734 C CA . ARG A 1 99 ? -13.394 3.309 21.876 1.00 31.29 137 ARG A CA 1
ATOM 735 C C . ARG A 1 99 ? -12.292 2.601 21.084 1.00 21.88 137 ARG A C 1
ATOM 736 O O . ARG A 1 99 ? -12.363 1.397 20.831 1.00 24.04 137 ARG A O 1
ATOM 744 N N . THR A 1 100 ? -11.246 3.342 20.728 1.00 20.75 138 THR A N 1
ATOM 745 C CA . THR A 1 100 ? -10.195 2.749 19.915 1.00 22.07 138 THR A CA 1
ATOM 746 C C . THR A 1 100 ? -8.835 2.777 20.606 1.00 23.44 138 THR A C 1
ATOM 747 O O . THR A 1 100 ? -8.506 3.716 21.336 1.00 22.83 138 THR A O 1
ATOM 751 N N . SER A 1 101 ? -8.046 1.728 20.362 1.00 22.55 139 SER A N 1
ATOM 752 C CA . SER A 1 101 ? -6.597 1.756 20.566 1.00 17.84 139 SER A CA 1
ATOM 753 C C . SER A 1 101 ? -5.932 2.151 19.251 1.00 23.40 139 SER A C 1
ATOM 754 O O . SER A 1 101 ? -6.129 1.475 18.224 1.00 23.77 139 SER A O 1
ATOM 757 N N . VAL A 1 102 ? -5.152 3.228 19.272 1.00 22.28 140 VAL A N 1
ATOM 758 C CA . VAL A 1 102 ? -4.340 3.616 18.119 1.00 24.04 140 VAL A CA 1
ATOM 759 C C . VAL A 1 102 ? -3.001 2.896 18.213 1.00 26.19 140 VAL A C 1
ATOM 760 O O . VAL A 1 102 ? -2.297 3.005 19.219 1.00 28.68 140 VAL A O 1
ATOM 764 N N . ILE A 1 103 ? -2.646 2.154 17.170 1.00 19.62 141 ILE A N 1
ATOM 765 C CA . ILE A 1 103 ? -1.462 1.309 17.165 1.00 17.90 141 ILE A CA 1
ATOM 766 C C . ILE A 1 103 ? -0.474 1.845 16.133 1.00 25.80 141 ILE A C 1
ATOM 767 O O . ILE A 1 103 ? -0.803 1.951 14.944 1.00 17.23 141 ILE A O 1
ATOM 772 N N . ILE A 1 104 ? 0.744 2.144 16.587 1.00 22.87 142 ILE A N 1
ATOM 773 C CA . ILE A 1 104 ? 1.783 2.767 15.773 1.00 24.07 142 ILE A CA 1
ATOM 774 C C . ILE A 1 104 ? 3.054 1.942 15.934 1.00 24.16 142 ILE A C 1
ATOM 775 O O . ILE A 1 104 ? 3.821 2.154 16.881 1.00 26.22 142 ILE A O 1
ATOM 780 N N . ALA A 1 105 ? 3.304 1.026 15.007 1.00 18.61 143 ALA A N 1
ATOM 781 C CA . ALA A 1 105 ? 4.580 0.333 14.980 1.00 20.29 143 ALA A CA 1
ATOM 782 C C . ALA A 1 105 ? 5.628 1.226 14.313 1.00 27.61 143 ALA A C 1
ATOM 783 O O . ALA A 1 105 ? 5.323 1.976 13.384 1.00 28.82 143 ALA A O 1
ATOM 785 N N . PHE A 1 106 ? 6.854 1.208 14.834 1.00 27.35 144 PHE A N 1
ATOM 786 C CA . PHE A 1 106 ? 7.892 2.065 14.294 1.00 23.09 144 PHE A CA 1
ATOM 787 C C . PHE A 1 106 ? 9.214 1.327 14.270 1.00 25.78 144 PHE A C 1
ATOM 788 O O . PHE A 1 106 ? 9.507 0.504 15.147 1.00 20.03 144 PHE A O 1
ATOM 796 N N . TYR A 1 107 ? 9.992 1.605 13.220 1.00 26.02 145 TYR A N 1
ATOM 797 C CA . TYR A 1 107 ? 11.317 1.020 13.053 1.00 28.81 145 TYR A CA 1
ATOM 798 C C . TYR A 1 107 ? 12.264 2.123 12.602 1.00 31.54 145 TYR A C 1
ATOM 799 O O . TYR A 1 107 ? 12.205 2.554 11.445 1.00 33.35 145 TYR A O 1
ATOM 808 N N . ASN A 1 108 ? 13.120 2.586 13.514 1.00 22.51 146 ASN A N 1
ATOM 809 C CA . ASN A 1 108 ? 14.183 3.542 13.196 1.00 23.63 146 ASN A CA 1
ATOM 810 C C . ASN A 1 108 ? 13.647 4.860 12.633 1.00 27.56 146 ASN A C 1
ATOM 811 O O . ASN A 1 108 ? 14.315 5.526 11.834 1.00 29.16 146 ASN A O 1
ATOM 816 N N . GLU A 1 109 ? 12.442 5.242 13.026 1.00 23.33 147 GLU A N 1
ATOM 817 C CA . GLU A 1 109 ? 11.891 6.533 12.644 1.00 27.97 147 GLU A CA 1
ATOM 818 C C . GLU A 1 109 ? 12.671 7.660 13.316 1.00 28.71 147 GLU A C 1
ATOM 819 O O . GLU A 1 109 ? 13.221 7.505 14.414 1.00 26.87 147 GLU A O 1
ATOM 825 N N . ALA A 1 110 ? 12.697 8.810 12.654 1.00 27.75 148 ALA A N 1
ATOM 826 C CA . ALA A 1 110 ? 13.283 10.002 13.243 1.00 29.18 148 ALA A CA 1
ATOM 827 C C . ALA A 1 110 ? 12.483 10.452 14.469 1.00 35.20 148 ALA A C 1
ATOM 828 O O . ALA A 1 110 ? 11.301 10.154 14.611 1.00 28.67 148 ALA A O 1
ATOM 830 N N . TRP A 1 111 ? 13.148 11.210 15.343 1.00 33.38 149 TRP A N 1
ATOM 831 C CA . TRP A 1 111 ? 12.526 11.662 16.585 1.00 28.78 149 TRP A CA 1
ATOM 832 C C . TRP A 1 111 ? 11.327 12.566 16.322 1.00 26.46 149 TRP A C 1
ATOM 833 O O . TRP A 1 111 ? 10.241 12.370 16.889 1.00 32.49 149 TRP A O 1
ATOM 844 N N . SER A 1 112 ? 11.520 13.596 15.496 1.00 30.60 150 SER A N 1
ATOM 845 C CA . SER A 1 112 ? 10.501 14.630 15.354 1.00 30.76 150 SER A CA 1
ATOM 846 C C . SER A 1 112 ? 9.271 14.118 14.607 1.00 27.67 150 SER A C 1
ATOM 847 O O . SER A 1 112 ? 8.144 14.501 14.941 1.00 32.04 150 SER A O 1
ATOM 850 N N . THR A 1 113 ? 9.454 13.248 13.603 1.00 27.37 151 THR A N 1
ATOM 851 C CA . THR A 1 113 ? 8.293 12.736 12.870 1.00 27.29 151 THR A CA 1
ATOM 852 C C . THR A 1 113 ? 7.474 11.782 13.731 1.00 25.12 151 THR A C 1
ATOM 853 O O . THR A 1 113 ? 6.232 11.805 13.698 1.00 23.93 151 THR A O 1
ATOM 857 N N . LEU A 1 114 ? 8.150 10.928 14.502 1.00 26.57 152 LEU A N 1
ATOM 858 C CA . LEU A 1 114 ? 7.435 10.008 15.373 1.00 23.89 152 LEU A CA 1
ATOM 859 C C . LEU A 1 114 ? 6.675 10.767 16.465 1.00 29.39 152 LEU A C 1
ATOM 860 O O . LEU A 1 114 ? 5.470 10.544 16.683 1.00 28.01 152 LEU A O 1
ATOM 865 N N . LEU A 1 115 ? 7.352 11.707 17.126 1.00 27.48 153 LEU A N 1
ATOM 866 C CA . LEU A 1 115 ? 6.697 12.411 18.219 1.00 30.60 153 LEU A CA 1
ATOM 867 C C . LEU A 1 115 ? 5.575 13.295 17.703 1.00 30.66 153 LEU A C 1
ATOM 868 O O . LEU A 1 115 ? 4.534 13.424 18.358 1.00 26.28 153 LEU A O 1
ATOM 873 N N . ARG A 1 116 ? 5.753 13.896 16.518 1.00 29.25 154 ARG A N 1
ATOM 874 C CA . ARG A 1 116 ? 4.656 14.649 15.923 1.00 27.44 154 ARG A CA 1
ATOM 875 C C . ARG A 1 116 ? 3.467 13.742 15.618 1.00 22.19 154 ARG A C 1
ATOM 876 O O . ARG A 1 116 ? 2.317 14.182 15.726 1.00 25.85 154 ARG A O 1
ATOM 884 N N . THR A 1 117 ? 3.712 12.485 15.233 1.00 20.44 155 THR A N 1
ATOM 885 C CA . THR A 1 117 ? 2.591 11.562 15.061 1.00 20.16 155 THR A CA 1
ATOM 886 C C . THR A 1 117 ? 1.829 11.390 16.371 1.00 26.44 155 THR A C 1
ATOM 887 O O . THR A 1 117 ? 0.591 11.492 16.405 1.00 25.48 155 THR A O 1
ATOM 891 N N . VAL A 1 118 ? 2.564 11.153 17.465 1.00 21.01 156 VAL A N 1
ATOM 892 C CA . VAL A 1 118 ? 1.929 10.898 18.760 1.00 26.15 156 VAL A CA 1
ATOM 893 C C . VAL A 1 118 ? 1.143 12.121 19.230 1.00 22.49 156 VAL A C 1
ATOM 894 O O . VAL A 1 118 ? -0.010 12.016 19.654 1.00 22.06 156 VAL A O 1
ATOM 898 N N . TYR A 1 119 ? 1.772 13.298 19.194 1.00 23.75 157 TYR A N 1
ATOM 899 C CA . TYR A 1 119 ? 1.080 14.499 19.631 1.00 27.69 157 TYR A CA 1
ATOM 900 C C . TYR A 1 119 ? -0.092 14.823 18.714 1.00 35.05 157 TYR A C 1
ATOM 901 O O . TYR A 1 119 ? -1.107 15.346 19.184 1.00 34.41 157 TYR A O 1
ATOM 910 N N . SER A 1 120 ? 0.020 14.519 17.413 1.00 22.58 158 SER A N 1
ATOM 911 C CA . SER A 1 120 ? -1.110 14.718 16.507 1.00 27.96 158 SER A CA 1
ATOM 912 C C . SER A 1 120 ? -2.303 13.858 16.913 1.00 18.78 158 SER A C 1
ATOM 913 O O . SER A 1 120 ? -3.449 14.326 16.933 1.00 26.50 158 SER A O 1
ATOM 916 N N . VAL A 1 121 ? -2.053 12.587 17.218 1.00 17.92 159 VAL A N 1
ATOM 917 C CA . VAL A 1 121 ? -3.142 11.722 17.668 1.00 20.15 159 VAL A CA 1
ATOM 918 C C . VAL A 1 121 ? -3.752 12.257 18.963 1.00 24.81 159 VAL A C 1
ATOM 919 O O . VAL A 1 121 ? -4.978 12.384 19.079 1.00 22.15 159 VAL A O 1
ATOM 923 N N . LEU A 1 122 ? -2.905 12.621 19.938 1.00 24.31 160 LEU A N 1
ATOM 924 C CA . LEU A 1 122 ? -3.430 13.072 21.233 1.00 26.72 160 LEU A CA 1
ATOM 925 C C . LEU A 1 122 ? -4.162 14.401 21.124 1.00 29.65 160 LEU A C 1
ATOM 926 O O . LEU A 1 122 ? -5.061 14.683 21.928 1.00 30.22 160 LEU A O 1
ATOM 931 N N . GLU A 1 123 ? -3.793 15.235 20.155 1.00 21.71 161 GLU A N 1
ATOM 932 C CA . GLU A 1 123 ? -4.332 16.582 20.067 1.00 23.35 161 GLU A CA 1
ATOM 933 C C . GLU A 1 123 ? -5.487 16.683 19.092 1.00 26.02 161 GLU A C 1
ATOM 934 O O . GLU A 1 123 ? -6.113 17.745 19.014 1.00 22.48 161 GLU A O 1
ATOM 940 N N . THR A 1 124 ? -5.793 15.613 18.356 1.00 26.62 162 THR A N 1
ATOM 941 C CA . THR A 1 124 ? -6.977 15.620 17.508 1.00 29.76 162 THR A CA 1
ATOM 942 C C . THR A 1 124 ? -8.029 14.586 17.888 1.00 26.27 162 THR A C 1
ATOM 943 O O . THR A 1 124 ? -9.154 14.683 17.398 1.00 28.08 162 THR A O 1
ATOM 947 N N . SER A 1 125 ? -7.708 13.600 18.745 1.00 27.38 163 SER A N 1
ATOM 948 C CA . SER A 1 125 ? -8.642 12.508 19.047 1.00 23.32 163 SER A CA 1
ATOM 949 C C . SER A 1 125 ? -9.498 12.841 20.270 1.00 28.13 163 SER A C 1
ATOM 950 O O . SER A 1 125 ? -8.953 13.140 21.338 1.00 26.76 163 SER A O 1
ATOM 953 N N . PRO A 1 126 ? -10.826 12.785 20.150 1.00 28.68 164 PRO A N 1
ATOM 954 C CA . PRO A 1 126 ? -11.693 13.078 21.305 1.00 28.29 164 PRO A CA 1
ATOM 955 C C . PRO A 1 126 ? -11.407 12.135 22.462 1.00 25.95 164 PRO A C 1
ATOM 956 O O . PRO A 1 126 ? -11.283 10.918 22.289 1.00 23.79 164 PRO A O 1
ATOM 960 N N . ASP A 1 127 ? -11.282 12.721 23.654 1.00 27.30 165 ASP A N 1
ATOM 961 C CA . ASP A 1 127 ? -10.876 11.955 24.825 1.00 27.86 165 ASP A CA 1
ATOM 962 C C . ASP A 1 127 ? -11.800 10.766 25.066 1.00 25.79 165 ASP A C 1
ATOM 963 O O . ASP A 1 127 ? -11.335 9.659 25.360 1.00 25.63 165 ASP A O 1
ATOM 968 N N . ILE A 1 128 ? -13.110 10.977 24.919 1.00 22.29 166 ILE A N 1
ATOM 969 C CA . ILE A 1 128 ? -14.105 9.945 25.164 1.00 24.00 166 ILE A CA 1
ATOM 970 C C . ILE A 1 128 ? -13.978 8.763 24.193 1.00 28.08 166 ILE A C 1
ATOM 971 O O . ILE A 1 128 ? -14.413 7.651 24.515 1.00 26.59 166 ILE A O 1
ATOM 976 N N . LEU A 1 129 ? -13.355 8.958 23.026 1.00 26.36 167 LEU A N 1
ATOM 977 C CA . LEU A 1 129 ? -13.240 7.893 22.037 1.00 28.97 167 LEU A CA 1
ATOM 978 C C . LEU A 1 129 ? -11.890 7.196 22.033 1.00 31.26 167 LEU A C 1
ATOM 979 O O . LEU A 1 129 ? -11.753 6.168 21.369 1.00 37.16 167 LEU A O 1
ATOM 984 N N . LEU A 1 130 ? -10.878 7.739 22.692 1.00 22.92 168 LEU A N 1
ATOM 985 C CA . LEU A 1 130 ? -9.531 7.195 22.584 1.00 19.55 168 LEU A CA 1
ATOM 986 C C . LEU A 1 130 ? -9.210 6.413 23.849 1.00 27.66 168 LEU A C 1
ATOM 987 O O . LEU A 1 130 ? -9.056 6.997 24.922 1.00 31.90 168 LEU A O 1
ATOM 992 N N . GLU A 1 131 ? -9.087 5.095 23.726 1.00 28.13 169 GLU A N 1
ATOM 993 C CA . GLU A 1 131 ? -8.652 4.289 24.862 1.00 24.60 169 GLU A CA 1
ATOM 994 C C . GLU A 1 131 ? -7.162 4.496 25.147 1.00 28.04 169 GLU A C 1
ATOM 995 O O . GLU A 1 131 ? -6.770 4.795 26.280 1.00 24.00 169 GLU A O 1
ATOM 1001 N N . GLU A 1 132 ? -6.315 4.384 24.126 1.00 23.31 170 GLU A N 1
ATOM 1002 C CA . GLU A 1 132 ? -4.868 4.401 24.341 1.00 22.35 170 GLU A CA 1
ATOM 1003 C C . GLU A 1 132 ? -4.192 4.578 22.995 1.00 21.56 170 GLU A C 1
ATOM 1004 O O . GLU A 1 132 ? -4.765 4.233 21.957 1.00 21.43 170 GLU A O 1
ATOM 1010 N N . VAL A 1 133 ? -2.961 5.093 23.021 1.00 17.08 171 VAL A N 1
ATOM 1011 C CA . VAL A 1 133 ? -2.048 5.065 21.873 1.00 16.89 171 VAL A CA 1
ATOM 1012 C C . VAL A 1 133 ? -0.939 4.080 22.213 1.00 20.49 171 VAL A C 1
ATOM 1013 O O . VAL A 1 133 ? -0.214 4.276 23.199 1.00 25.43 171 VAL A O 1
ATOM 1017 N N . ILE A 1 134 ? -0.797 3.031 21.417 1.00 19.51 172 ILE A N 1
ATOM 1018 C CA . ILE A 1 134 ? 0.191 1.991 21.662 1.00 15.56 172 ILE A CA 1
ATOM 1019 C C . ILE A 1 134 ? 1.294 2.120 20.626 1.00 22.41 172 ILE A C 1
ATOM 1020 O O . ILE A 1 134 ? 1.072 1.902 19.430 1.00 18.42 172 ILE A O 1
ATOM 1025 N N . LEU A 1 135 ? 2.484 2.470 21.083 1.00 16.82 173 LEU A N 1
ATOM 1026 C CA . LEU A 1 135 ? 3.667 2.486 20.249 1.00 20.83 173 LEU A CA 1
ATOM 1027 C C . LEU A 1 135 ? 4.376 1.145 20.351 1.00 24.41 173 LEU A C 1
ATOM 1028 O O . LEU A 1 135 ? 4.589 0.638 21.452 1.00 26.80 173 LEU A O 1
ATOM 1033 N N . VAL A 1 136 ? 4.715 0.559 19.209 1.00 19.75 174 VAL A N 1
ATOM 1034 C CA . VAL A 1 136 ? 5.437 -0.709 19.177 1.00 20.88 174 VAL A CA 1
ATOM 1035 C C . VAL A 1 136 ? 6.785 -0.468 18.513 1.00 26.34 174 VAL A C 1
ATOM 1036 O O . VAL A 1 136 ? 6.857 -0.259 17.296 1.00 19.73 174 VAL A O 1
ATOM 1040 N N . ASP A 1 137 ? 7.850 -0.529 19.306 1.00 21.31 175 ASP A N 1
ATOM 1041 C CA . ASP A 1 137 ? 9.221 -0.438 18.821 1.00 22.37 175 ASP A CA 1
ATOM 1042 C C . ASP A 1 137 ? 9.629 -1.768 18.194 1.00 21.20 175 ASP A C 1
ATOM 1043 O O . ASP A 1 137 ? 9.895 -2.735 18.906 1.00 22.58 175 ASP A O 1
ATOM 1048 N N . ASP A 1 138 ? 9.726 -1.816 16.860 1.00 26.16 176 ASP A N 1
ATOM 1049 C CA . ASP A 1 138 ? 10.117 -3.049 16.175 1.00 35.03 176 ASP A CA 1
ATOM 1050 C C . ASP A 1 138 ? 11.643 -3.214 16.169 1.00 34.22 176 ASP A C 1
ATOM 1051 O O . ASP A 1 138 ? 12.284 -3.343 15.128 1.00 30.25 176 ASP A O 1
ATOM 1056 N N . TYR A 1 139 ? 12.219 -3.229 17.375 1.00 33.24 177 TYR A N 1
ATOM 1057 C CA . TYR A 1 139 ? 13.643 -3.516 17.572 1.00 33.16 177 TYR A CA 1
ATOM 1058 C C . TYR A 1 139 ? 14.521 -2.466 16.893 1.00 33.15 177 TYR A C 1
ATOM 1059 O O . TYR A 1 139 ? 15.509 -2.791 16.247 1.00 28.51 177 TYR A O 1
ATOM 1068 N N . SER A 1 140 ? 14.155 -1.196 17.038 1.00 31.51 178 SER A N 1
ATOM 1069 C CA . SER A 1 140 ? 14.955 -0.114 16.474 1.00 29.14 178 SER A CA 1
ATOM 1070 C C . SER A 1 140 ? 16.371 -0.132 17.037 1.00 30.87 178 SER A C 1
ATOM 1071 O O . SER A 1 140 ? 16.603 -0.531 18.181 1.00 29.91 178 SER A O 1
ATOM 1074 N N . ASP A 1 141 ? 17.330 0.340 16.237 1.00 34.87 179 ASP A N 1
ATOM 1075 C CA . ASP A 1 141 ? 18.708 0.413 16.700 1.00 36.56 179 ASP A CA 1
ATOM 1076 C C . ASP A 1 141 ? 19.189 1.834 16.946 1.00 43.72 179 ASP A C 1
ATOM 1077 O O . ASP A 1 141 ? 20.293 2.011 17.467 1.00 48.98 179 ASP A O 1
ATOM 1082 N N . ARG A 1 142 ? 18.401 2.842 16.583 1.00 41.69 180 ARG A N 1
ATOM 1083 C CA . ARG A 1 142 ? 18.790 4.230 16.790 1.00 39.80 180 ARG A CA 1
ATOM 1084 C C . ARG A 1 142 ? 18.652 4.626 18.259 1.00 44.41 180 ARG A C 1
ATOM 1085 O O . ARG A 1 142 ? 17.640 4.333 18.907 1.00 33.36 180 ARG A O 1
ATOM 1093 N N . GLU A 1 143 ? 19.668 5.326 18.780 1.00 45.57 181 GLU A N 1
ATOM 1094 C CA . GLU A 1 143 ? 19.748 5.566 20.223 1.00 42.41 181 GLU A CA 1
ATOM 1095 C C . GLU A 1 143 ? 18.648 6.502 20.724 1.00 35.79 181 GLU A C 1
ATOM 1096 O O . GLU A 1 143 ? 18.179 6.362 21.863 1.00 37.47 181 GLU A O 1
ATOM 1102 N N . HIS A 1 144 ? 18.265 7.501 19.929 1.00 30.02 182 HIS A N 1
ATOM 1103 C CA . HIS A 1 144 ? 17.196 8.397 20.368 1.00 34.21 182 HIS A CA 1
ATOM 1104 C C . HIS A 1 144 ? 15.865 7.681 20.594 1.00 33.58 182 HIS A C 1
ATOM 1105 O O . HIS A 1 144 ? 14.973 8.248 21.234 1.00 35.22 182 HIS A O 1
ATOM 1112 N N . LEU A 1 145 ? 15.703 6.456 20.118 1.00 35.89 183 LEU A N 1
ATOM 1113 C CA . LEU A 1 145 ? 14.455 5.725 20.312 1.00 29.20 183 LEU A CA 1
ATOM 1114 C C . LEU A 1 145 ? 14.482 4.827 21.543 1.00 32.24 183 LEU A C 1
ATOM 1115 O O . LEU A 1 145 ? 13.517 4.087 21.784 1.00 24.49 183 LEU A O 1
ATOM 1120 N N . LYS A 1 146 ? 15.573 4.863 22.301 1.00 35.02 184 LYS A N 1
ATOM 1121 C CA . LYS A 1 146 ? 15.750 4.014 23.463 1.00 32.39 184 LYS A CA 1
ATOM 1122 C C . LYS A 1 146 ? 15.288 4.762 24.711 1.00 28.26 184 LYS A C 1
ATOM 1123 O O . LYS A 1 146 ? 14.124 5.158 24.803 1.00 34.27 184 LYS A O 1
ATOM 1129 N N . GLU A 1 147 ? 16.206 5.007 25.645 1.00 26.53 185 GLU A N 1
ATOM 1130 C CA . GLU A 1 147 ? 15.835 5.612 26.928 1.00 32.34 185 GLU A CA 1
ATOM 1131 C C . GLU A 1 147 ? 15.302 7.031 26.756 1.00 34.03 185 GLU A C 1
ATOM 1132 O O . GLU A 1 147 ? 14.398 7.438 27.492 1.00 32.02 185 GLU A O 1
ATOM 1138 N N . ARG A 1 148 ? 15.813 7.783 25.769 1.00 31.94 186 ARG A N 1
ATOM 1139 C CA . ARG A 1 148 ? 15.290 9.125 25.521 1.00 34.24 186 ARG A CA 1
ATOM 1140 C C . ARG A 1 148 ? 13.805 9.086 25.162 1.00 27.76 186 ARG A C 1
ATOM 1141 O O . ARG A 1 148 ? 13.018 9.914 25.641 1.00 27.54 186 ARG A O 1
ATOM 1149 N N . LEU A 1 149 ? 13.395 8.122 24.345 1.00 29.34 187 LEU A N 1
ATOM 1150 C CA . LEU A 1 149 ? 11.985 8.037 23.983 1.00 25.06 187 LEU A CA 1
ATOM 1151 C C . LEU A 1 149 ? 11.116 7.652 25.185 1.00 27.99 187 LEU A C 1
ATOM 1152 O O . LEU A 1 149 ? 10.067 8.262 25.422 1.00 31.85 187 LEU A O 1
ATOM 1157 N N . ALA A 1 150 ? 11.510 6.617 25.933 1.00 27.54 188 ALA A N 1
ATOM 1158 C CA . ALA A 1 150 ? 10.710 6.225 27.095 1.00 28.83 188 ALA A CA 1
ATOM 1159 C C . ALA A 1 150 ? 10.581 7.382 28.072 1.00 34.70 188 ALA A C 1
ATOM 1160 O O . ALA A 1 150 ? 9.501 7.621 28.625 1.00 34.16 188 ALA A O 1
ATOM 1162 N N . ASN A 1 151 ? 11.658 8.149 28.250 1.00 30.22 189 ASN A N 1
ATOM 1163 C CA . ASN A 1 151 ? 11.596 9.287 29.155 1.00 33.96 189 ASN A CA 1
ATOM 1164 C C . ASN A 1 151 ? 10.621 10.347 28.653 1.00 38.54 189 ASN A C 1
ATOM 1165 O O . ASN A 1 151 ? 9.858 10.906 29.445 1.00 31.12 189 ASN A O 1
ATOM 1170 N N . GLU A 1 152 ? 10.636 10.648 27.345 1.00 26.72 190 GLU A N 1
ATOM 1171 C CA . GLU A 1 152 ? 9.735 11.673 26.810 1.00 26.08 190 GLU A CA 1
ATOM 1172 C C . GLU A 1 152 ? 8.268 11.236 26.860 1.00 31.42 190 GLU A C 1
ATOM 1173 O O . GLU A 1 152 ? 7.366 12.072 27.022 1.00 31.60 190 GLU A O 1
ATOM 1179 N N . LEU A 1 153 ? 7.996 9.945 26.653 1.00 24.44 191 LEU A N 1
ATOM 1180 C CA . LEU A 1 153 ? 6.616 9.482 26.657 1.00 27.41 191 LEU A CA 1
ATOM 1181 C C . LEU A 1 153 ? 6.096 9.163 28.060 1.00 33.22 191 LEU A C 1
ATOM 1182 O O . LEU A 1 153 ? 4.883 8.984 28.213 1.00 25.23 191 LEU A O 1
ATOM 1187 N N . SER A 1 154 ? 6.972 9.076 29.069 1.00 25.39 192 SER A N 1
ATOM 1188 C CA . SER A 1 154 ? 6.577 8.448 30.337 1.00 25.70 192 SER A CA 1
ATOM 1189 C C . SER A 1 154 ? 5.386 9.145 30.993 1.00 23.28 192 SER A C 1
ATOM 1190 O O . SER A 1 154 ? 4.561 8.475 31.624 1.00 27.09 192 SER A O 1
ATOM 1193 N N . GLY A 1 155 ? 5.259 10.465 30.852 1.00 23.69 193 GLY A N 1
ATOM 1194 C CA . GLY A 1 155 ? 4.208 11.194 31.560 1.00 25.54 193 GLY A CA 1
ATOM 1195 C C . GLY A 1 155 ? 2.917 11.455 30.796 1.00 26.57 193 GLY A C 1
ATOM 1196 O O . GLY A 1 155 ? 1.913 11.896 31.365 1.00 29.70 193 GLY A O 1
ATOM 1197 N N . LEU A 1 156 ? 2.939 11.194 29.498 1.00 20.77 194 LEU A N 1
ATOM 1198 C CA . LEU A 1 156 ? 1.810 11.486 28.638 1.00 19.08 194 LEU A CA 1
ATOM 1199 C C . LEU A 1 156 ? 0.609 10.631 29.005 1.00 19.37 194 LEU A C 1
ATOM 1200 O O . LEU A 1 156 ? 0.754 9.432 29.266 1.00 21.09 194 LEU A O 1
ATOM 1205 N N . PRO A 1 157 ? -0.587 11.192 28.950 1.00 21.41 195 PRO A N 1
ATOM 1206 C CA . PRO A 1 157 ? -1.792 10.391 29.187 1.00 22.55 195 PRO A CA 1
ATOM 1207 C C . PRO A 1 157 ? -2.102 9.501 27.990 1.00 24.32 195 PRO A C 1
ATOM 1208 O O . PRO A 1 157 ? -1.891 9.889 26.844 1.00 19.81 195 PRO A O 1
ATOM 1212 N N . LYS A 1 158 ? -2.607 8.301 28.272 1.00 20.41 196 LYS A N 1
ATOM 1213 C CA . LYS A 1 158 ? -3.089 7.381 27.241 1.00 23.73 196 LYS A CA 1
ATOM 1214 C C . LYS A 1 158 ? -2.002 7.000 26.211 1.00 24.85 196 LYS A C 1
ATOM 1215 O O . LYS A 1 158 ? -2.285 6.826 25.027 1.00 23.11 196 LYS A O 1
ATOM 1221 N N . VAL A 1 159 ? -0.759 6.822 26.667 1.00 23.29 197 VAL A N 1
ATOM 1222 C CA . VAL A 1 159 ? 0.332 6.352 25.814 1.00 22.34 197 VAL A CA 1
ATOM 1223 C C . VAL A 1 159 ? 0.987 5.135 26.462 1.00 24.14 197 VAL A C 1
ATOM 1224 O O . VAL A 1 159 ? 1.336 5.162 27.644 1.00 22.38 197 VAL A O 1
ATOM 1228 N N . ARG A 1 160 ? 1.155 4.073 25.686 1.00 18.05 198 ARG A N 1
ATOM 1229 C CA . ARG A 1 160 ? 1.929 2.906 26.078 1.00 21.11 198 ARG A CA 1
ATOM 1230 C C . ARG A 1 160 ? 3.027 2.686 25.060 1.00 25.82 198 ARG A C 1
ATOM 1231 O O . ARG A 1 160 ? 2.819 2.896 23.861 1.00 21.07 198 ARG A O 1
ATOM 1239 N N . LEU A 1 161 ? 4.196 2.284 25.540 1.00 24.15 199 LEU A N 1
ATOM 1240 C CA . LEU A 1 161 ? 5.321 1.966 24.668 1.00 29.87 199 LEU A CA 1
ATOM 1241 C C . LEU A 1 161 ? 5.726 0.525 24.919 1.00 24.66 199 LEU A C 1
ATOM 1242 O O . LEU A 1 161 ? 6.121 0.172 26.030 1.00 27.15 199 LEU A O 1
ATOM 1247 N N . ILE A 1 162 ? 5.634 -0.292 23.880 1.00 21.51 200 ILE A N 1
ATOM 1248 C CA . ILE A 1 162 ? 5.944 -1.716 23.909 1.00 25.94 200 ILE A CA 1
ATOM 1249 C C . ILE A 1 162 ? 7.126 -1.947 22.977 1.00 27.57 200 ILE A C 1
ATOM 1250 O O . ILE A 1 162 ? 7.179 -1.361 21.896 1.00 26.00 200 ILE A O 1
ATOM 1255 N N . ARG A 1 163 ? 8.065 -2.791 23.381 1.00 26.23 201 ARG A N 1
ATOM 1256 C CA . ARG A 1 163 ? 9.278 -3.024 22.609 1.00 28.34 201 ARG A CA 1
ATOM 1257 C C . ARG A 1 163 ? 9.354 -4.492 22.218 1.00 29.42 201 ARG A C 1
ATOM 1258 O O . ARG A 1 163 ? 9.212 -5.370 23.072 1.00 29.95 201 ARG A O 1
ATOM 1266 N N . ALA A 1 164 ? 9.560 -4.759 20.927 1.00 30.03 202 ALA A N 1
ATOM 1267 C CA . ALA A 1 164 ? 9.815 -6.122 20.486 1.00 26.45 202 ALA A CA 1
ATOM 1268 C C . ALA A 1 164 ? 11.177 -6.596 21.001 1.00 32.61 202 ALA A C 1
ATOM 1269 O O . ALA A 1 164 ? 12.063 -5.796 21.312 1.00 34.77 202 ALA A O 1
ATOM 1271 N N . ASN A 1 165 ? 11.328 -7.920 21.115 1.00 33.90 203 ASN A N 1
ATOM 1272 C CA . ASN A 1 165 ? 12.566 -8.562 21.560 1.00 38.71 203 ASN A CA 1
ATOM 1273 C C . ASN A 1 165 ? 13.516 -8.885 20.418 1.00 41.36 203 ASN A C 1
ATOM 1274 O O . ASN A 1 165 ? 14.686 -9.219 20.659 1.00 38.89 203 ASN A O 1
ATOM 1279 N N . LYS A 1 166 ? 13.024 -8.834 19.192 1.00 36.36 204 LYS A N 1
ATOM 1280 C CA . LYS A 1 166 ? 13.828 -9.050 18.005 1.00 40.69 204 LYS A CA 1
ATOM 1281 C C . LYS A 1 166 ? 13.115 -8.319 16.884 1.00 30.91 204 LYS A C 1
ATOM 1282 O O . LYS A 1 166 ? 12.007 -7.811 17.058 1.00 29.52 204 LYS A O 1
ATOM 1288 N N . ARG A 1 167 ? 13.778 -8.233 15.747 1.00 28.93 205 ARG A N 1
ATOM 1289 C CA . ARG A 1 167 ? 13.168 -7.625 14.580 1.00 26.99 205 ARG A CA 1
ATOM 1290 C C . ARG A 1 167 ? 11.949 -8.445 14.155 1.00 30.37 205 ARG A C 1
ATOM 1291 O O . ARG A 1 167 ? 12.051 -9.648 13.898 1.00 38.21 205 ARG A O 1
ATOM 1299 N N . GLU A 1 168 ? 10.786 -7.805 14.117 1.00 26.41 206 GLU A N 1
ATOM 1300 C CA . GLU A 1 168 ? 9.558 -8.507 13.794 1.00 32.30 206 GLU A CA 1
ATOM 1301 C C . GLU A 1 168 ? 9.059 -8.229 12.390 1.00 29.62 206 GLU A C 1
ATOM 1302 O O . GLU A 1 168 ? 8.425 -9.099 11.793 1.00 30.83 206 GLU A O 1
ATOM 1308 N N . GLY A 1 169 ? 9.323 -7.052 11.847 1.00 29.46 207 GLY A N 1
ATOM 1309 C CA . GLY A 1 169 ? 8.627 -6.624 10.653 1.00 24.79 207 GLY A CA 1
ATOM 1310 C C . GLY A 1 169 ? 7.296 -5.993 11.009 1.00 29.35 207 GLY A C 1
ATOM 1311 O O . GLY A 1 169 ? 6.756 -6.189 12.098 1.00 26.25 207 GLY A O 1
ATOM 1312 N N . LEU A 1 170 ? 6.762 -5.205 10.068 1.00 27.95 208 LEU A N 1
ATOM 1313 C CA . LEU A 1 170 ? 5.589 -4.399 10.393 1.00 32.13 208 LEU A CA 1
ATOM 1314 C C . LEU A 1 170 ? 4.369 -5.261 10.703 1.00 29.15 208 LEU A C 1
ATOM 1315 O O . LEU A 1 170 ? 3.561 -4.898 11.565 1.00 27.54 208 LEU A O 1
ATOM 1320 N N . VAL A 1 171 ? 4.208 -6.402 10.027 1.00 24.81 209 VAL A N 1
ATOM 1321 C CA . VAL A 1 171 ? 3.051 -7.258 10.312 1.00 25.57 209 VAL A CA 1
ATOM 1322 C C . VAL A 1 171 ? 3.073 -7.726 11.769 1.00 27.68 209 VAL A C 1
ATOM 1323 O O . VAL A 1 171 ? 2.102 -7.549 12.523 1.00 26.85 209 VAL A O 1
ATOM 1327 N N . ARG A 1 172 ? 4.171 -8.364 12.178 1.00 21.13 210 ARG A N 1
ATOM 1328 C CA . ARG A 1 172 ? 4.193 -8.961 13.499 1.00 22.84 210 ARG A CA 1
ATOM 1329 C C . ARG A 1 172 ? 4.311 -7.903 14.593 1.00 25.07 210 ARG A C 1
ATOM 1330 O O . ARG A 1 172 ? 3.820 -8.127 15.703 1.00 22.29 210 ARG A O 1
ATOM 1338 N N . ALA A 1 173 ? 4.929 -6.745 14.296 1.00 21.26 211 ALA A N 1
ATOM 1339 C CA . ALA A 1 173 ? 4.933 -5.629 15.243 1.00 25.30 211 ALA A CA 1
ATOM 1340 C C . ALA A 1 173 ? 3.525 -5.079 15.450 1.00 25.70 211 ALA A C 1
ATOM 1341 O O . ALA A 1 173 ? 3.116 -4.780 16.591 1.00 29.40 211 ALA A O 1
ATOM 1343 N N . ARG A 1 174 ? 2.766 -4.941 14.354 1.00 22.03 212 ARG A N 1
ATOM 1344 C CA . ARG A 1 174 ? 1.366 -4.548 14.468 1.00 21.20 212 ARG A CA 1
ATOM 1345 C C . ARG A 1 174 ? 0.583 -5.554 15.290 1.00 21.08 212 ARG A C 1
ATOM 1346 O O . ARG A 1 174 ? -0.256 -5.168 16.103 1.00 23.27 212 ARG A O 1
ATOM 1354 N N . LEU A 1 175 ? 0.855 -6.846 15.109 1.00 23.07 213 LEU A N 1
ATOM 1355 C CA . LEU A 1 175 ? 0.145 -7.852 15.891 1.00 21.50 213 LEU A CA 1
ATOM 1356 C C . LEU A 1 175 ? 0.544 -7.808 17.368 1.00 26.89 213 LEU A C 1
ATOM 1357 O O . LEU A 1 175 ? -0.269 -8.143 18.229 1.00 21.12 213 LEU A O 1
ATOM 1362 N N . LEU A 1 176 ? 1.789 -7.436 17.679 1.00 21.95 214 LEU A N 1
ATOM 1363 C CA . LEU A 1 176 ? 2.133 -7.157 19.071 1.00 21.82 214 LEU A CA 1
ATOM 1364 C C . LEU A 1 176 ? 1.249 -6.052 19.636 1.00 22.05 214 LEU A C 1
ATOM 1365 O O . LEU A 1 176 ? 0.809 -6.128 20.785 1.00 25.38 214 LEU A O 1
ATOM 1370 N N . GLY A 1 177 ? 1.051 -4.981 18.866 1.00 22.66 215 GLY A N 1
ATOM 1371 C CA . GLY A 1 177 ? 0.177 -3.914 19.324 1.00 14.66 215 GLY A CA 1
ATOM 1372 C C . GLY A 1 177 ? -1.261 -4.369 19.492 1.00 28.18 215 GLY A C 1
ATOM 1373 O O . GLY A 1 177 ? -1.902 -4.078 20.504 1.00 27.03 215 GLY A O 1
ATOM 1374 N N . ALA A 1 178 ? -1.788 -5.094 18.495 1.00 21.26 216 ALA A N 1
ATOM 1375 C CA . ALA A 1 178 ? -3.158 -5.591 18.559 1.00 18.90 216 ALA A CA 1
ATOM 1376 C C . ALA A 1 178 ? -3.360 -6.527 19.734 1.00 23.92 216 ALA A C 1
ATOM 1377 O O . ALA A 1 178 ? -4.428 -6.535 20.363 1.00 27.18 216 ALA A O 1
ATOM 1379 N N . SER A 1 179 ? -2.347 -7.333 20.033 1.00 26.05 217 SER A N 1
ATOM 1380 C CA . SER A 1 179 ? -2.434 -8.284 21.129 1.00 27.75 217 SER A CA 1
ATOM 1381 C C . SER A 1 179 ? -2.578 -7.573 22.472 1.00 27.51 217 SER A C 1
ATOM 1382 O O . SER A 1 179 ? -3.263 -8.066 23.370 1.00 29.95 217 SER A O 1
ATOM 1385 N N . ALA A 1 180 ? -1.936 -6.417 22.627 1.00 27.19 218 ALA A N 1
ATOM 1386 C CA . ALA A 1 180 ? -1.951 -5.651 23.866 1.00 31.66 218 ALA A CA 1
ATOM 1387 C C . ALA A 1 180 ? -3.133 -4.699 23.966 1.00 24.59 218 ALA A C 1
ATOM 1388 O O . ALA A 1 180 ? -3.320 -4.073 25.014 1.00 23.36 218 ALA A O 1
ATOM 1390 N N . ALA A 1 181 ? -3.930 -4.582 22.910 1.00 22.27 219 ALA A N 1
ATOM 1391 C CA . ALA A 1 181 ? -4.894 -3.497 22.791 1.00 21.94 219 ALA A CA 1
ATOM 1392 C C . ALA A 1 181 ? -6.101 -3.730 23.687 1.00 25.55 219 ALA A C 1
ATOM 1393 O O . ALA A 1 181 ? -6.566 -4.862 23.850 1.00 21.05 219 ALA A O 1
ATOM 1395 N N . ARG A 1 182 ? -6.608 -2.645 24.272 1.00 21.94 220 ARG A N 1
ATOM 1396 C CA . ARG A 1 182 ? -7.733 -2.725 25.198 1.00 22.29 220 ARG A CA 1
ATOM 1397 C C . ARG A 1 182 ? -9.019 -2.120 24.650 1.00 25.14 220 ARG A C 1
ATOM 1398 O O . ARG A 1 182 ? -10.089 -2.356 25.231 1.00 25.61 220 ARG A O 1
ATOM 1406 N N . GLY A 1 183 ? -8.959 -1.358 23.539 1.00 20.63 221 GLY A N 1
ATOM 1407 C CA . GLY A 1 183 ? -10.158 -0.774 22.984 1.00 23.25 221 GLY A CA 1
ATOM 1408 C C . GLY A 1 183 ? -10.988 -1.788 22.205 1.00 22.68 221 GLY A C 1
ATOM 1409 O O . GLY A 1 183 ? -10.565 -2.913 21.945 1.00 32.57 221 GLY A O 1
ATOM 1410 N N . ASP A 1 184 ? -12.187 -1.360 21.827 1.00 21.11 222 ASP A N 1
ATOM 1411 C CA . ASP A 1 184 ? -13.057 -2.169 20.965 1.00 21.67 222 ASP A CA 1
ATOM 1412 C C . ASP A 1 184 ? -12.617 -2.135 19.497 1.00 22.88 222 ASP A C 1
ATOM 1413 O O . ASP A 1 184 ? -12.931 -3.060 18.732 1.00 22.51 222 ASP A O 1
ATOM 1418 N N . VAL A 1 185 ? -11.968 -1.052 19.076 1.00 20.41 223 VAL A N 1
ATOM 1419 C CA . VAL A 1 185 ? -11.605 -0.820 17.680 1.00 22.27 223 VAL A CA 1
ATOM 1420 C C . VAL A 1 185 ? -10.097 -0.610 17.641 1.00 24.30 223 VAL A C 1
ATOM 1421 O O . VAL A 1 185 ? -9.543 0.109 18.480 1.00 25.85 223 VAL A O 1
ATOM 1425 N N . LEU A 1 186 ? -9.431 -1.265 16.701 1.00 23.91 224 LEU A N 1
ATOM 1426 C CA . LEU A 1 186 ? -8.012 -1.049 16.428 1.00 19.11 224 LEU A CA 1
ATOM 1427 C C . LEU A 1 186 ? -7.884 -0.050 15.292 1.00 21.09 224 LEU A C 1
ATOM 1428 O O . LEU A 1 186 ? -8.464 -0.259 14.218 1.00 22.87 224 LEU A O 1
ATOM 1433 N N . THR A 1 187 ? -7.126 1.025 15.511 1.00 17.77 225 THR A N 1
ATOM 1434 C CA . THR A 1 187 ? -6.814 1.973 14.449 1.00 19.59 225 THR A CA 1
ATOM 1435 C C . THR A 1 187 ? -5.305 1.988 14.233 1.00 25.06 225 THR A C 1
ATOM 1436 O O . THR A 1 187 ? -4.560 2.378 15.131 1.00 27.49 225 THR A O 1
ATOM 1440 N N . PHE A 1 188 ? -4.857 1.585 13.046 1.00 23.19 226 PHE A N 1
ATOM 1441 C CA . PHE A 1 188 ? -3.437 1.558 12.710 1.00 24.56 226 PHE A CA 1
ATOM 1442 C C . PHE A 1 188 ? -3.038 2.831 11.970 1.00 21.95 226 PHE A C 1
ATOM 1443 O O . PHE A 1 188 ? -3.717 3.259 11.017 1.00 23.52 226 PHE A O 1
ATOM 1451 N N . LEU A 1 189 ? -1.935 3.423 12.419 1.00 21.14 227 LEU A N 1
ATOM 1452 C CA . LEU A 1 189 ? -1.280 4.548 11.769 1.00 25.80 227 LEU A CA 1
ATOM 1453 C C . LEU A 1 189 ? 0.210 4.243 11.619 1.00 28.46 227 LEU A C 1
ATOM 1454 O O . LEU A 1 189 ? 0.760 3.393 12.323 1.00 33.59 227 LEU A O 1
ATOM 1459 N N . ASP A 1 190 ? 0.856 4.915 10.664 1.00 23.59 228 ASP A N 1
ATOM 1460 C CA . ASP A 1 190 ? 2.305 4.887 10.556 1.00 26.53 228 ASP A CA 1
ATOM 1461 C C . ASP A 1 190 ? 2.918 5.898 11.521 1.00 28.10 228 ASP A C 1
ATOM 1462 O O . ASP A 1 190 ? 2.253 6.807 12.020 1.00 27.77 228 ASP A O 1
ATOM 1467 N N . CYS A 1 191 ? 4.225 5.784 11.726 1.00 23.73 229 CYS A N 1
ATOM 1468 C CA . CYS A 1 191 ? 4.902 6.651 12.677 1.00 27.92 229 CYS A CA 1
ATOM 1469 C C . CYS A 1 191 ? 5.324 7.983 12.061 1.00 31.18 229 CYS A C 1
ATOM 1470 O O . CYS A 1 191 ? 6.161 8.685 12.637 1.00 38.64 229 CYS A O 1
ATOM 1473 N N . HIS A 1 192 ? 4.764 8.353 10.903 1.00 25.48 230 HIS A N 1
ATOM 1474 C CA . HIS A 1 192 ? 5.062 9.639 10.275 1.00 29.36 230 HIS A CA 1
ATOM 1475 C C . HIS A 1 192 ? 3.774 10.163 9.647 1.00 29.14 230 HIS A C 1
ATOM 1476 O O . HIS A 1 192 ? 3.672 10.385 8.446 1.00 22.26 230 HIS A O 1
ATOM 1483 N N . CYS A 1 193 ? 2.758 10.319 10.482 1.00 25.25 231 CYS A N 1
ATOM 1484 C CA . CYS A 1 193 ? 1.445 10.794 10.081 1.00 24.30 231 CYS A CA 1
ATOM 1485 C C . CYS A 1 193 ? 1.088 12.043 10.861 1.00 24.90 231 CYS A C 1
ATOM 1486 O O . CYS A 1 193 ? 1.639 12.318 11.932 1.00 31.44 231 CYS A O 1
ATOM 1489 N N . GLU A 1 194 ? 0.165 12.805 10.298 1.00 23.69 232 GLU A N 1
ATOM 1490 C CA . GLU A 1 194 ? -0.387 13.969 10.972 1.00 25.90 232 GLU A CA 1
ATOM 1491 C C . GLU A 1 194 ? -1.878 13.941 10.693 1.00 23.67 232 GLU A C 1
ATOM 1492 O O . GLU A 1 194 ? -2.284 13.746 9.550 1.00 26.59 232 GLU A O 1
ATOM 1498 N N . CYS A 1 195 ? -2.687 14.101 11.724 1.00 25.56 233 CYS A N 1
ATOM 1499 C CA . CYS A 1 195 ? -4.126 13.937 11.598 1.00 19.64 233 CYS A CA 1
ATOM 1500 C C . CYS A 1 195 ? -4.788 15.277 11.314 1.00 26.12 233 CYS A C 1
ATOM 1501 O O . CYS A 1 195 ? -4.497 16.281 11.973 1.00 30.92 233 CYS A O 1
ATOM 1504 N N . HIS A 1 196 ? -5.666 15.282 10.316 1.00 28.55 234 HIS A N 1
ATOM 1505 C CA . HIS A 1 196 ? -6.619 16.362 10.110 1.00 26.39 234 HIS A CA 1
ATOM 1506 C C . HIS A 1 196 ? -7.593 16.398 11.285 1.00 23.33 234 HIS A C 1
ATOM 1507 O O . HIS A 1 196 ? -7.847 15.378 11.926 1.00 22.60 234 HIS A O 1
ATOM 1514 N N . GLU A 1 197 ? -8.138 17.578 11.575 1.00 25.26 235 GLU A N 1
ATOM 1515 C CA . GLU A 1 197 ? -9.161 17.660 12.609 1.00 32.29 235 GLU A CA 1
ATOM 1516 C C . GLU A 1 197 ? -10.336 16.770 12.224 1.00 33.76 235 GLU A C 1
ATOM 1517 O O . GLU A 1 197 ? -10.664 16.630 11.041 1.00 28.75 235 GLU A O 1
ATOM 1523 N N . GLY A 1 198 ? -10.959 16.151 13.227 1.00 31.38 236 GLY A N 1
ATOM 1524 C CA . GLY A 1 198 ? -12.121 15.305 12.989 1.00 28.34 236 GLY A CA 1
ATOM 1525 C C . GLY A 1 198 ? -11.881 13.993 12.260 1.00 27.49 236 GLY A C 1
ATOM 1526 O O . GLY A 1 198 ? -12.811 13.450 11.658 1.00 26.84 236 GLY A O 1
ATOM 1527 N N . TRP A 1 199 ? -10.669 13.450 12.306 1.00 25.01 237 TRP A N 1
ATOM 1528 C CA . TRP A 1 199 ? -10.363 12.271 11.498 1.00 25.75 237 TRP A CA 1
ATOM 1529 C C . TRP A 1 199 ? -10.952 10.991 12.078 1.00 27.44 237 TRP A C 1
ATOM 1530 O O . TRP A 1 199 ? -11.215 10.039 11.330 1.00 20.70 237 TRP A O 1
ATOM 1541 N N . LEU A 1 200 ? -11.174 10.945 13.393 1.00 20.36 238 LEU A N 1
ATOM 1542 C CA . LEU A 1 200 ? -11.466 9.676 14.064 1.00 25.00 238 LEU A CA 1
ATOM 1543 C C . LEU A 1 200 ? -12.962 9.327 14.099 1.00 21.41 238 LEU A C 1
ATOM 1544 O O . LEU A 1 200 ? -13.330 8.153 13.915 1.00 24.51 238 LEU A O 1
ATOM 1549 N N . GLU A 1 201 ? -13.830 10.316 14.370 1.00 25.67 239 GLU A N 1
ATOM 1550 C CA . GLU A 1 201 ? -15.272 10.079 14.449 1.00 25.22 239 GLU A CA 1
ATOM 1551 C C . GLU A 1 201 ? -15.848 9.381 13.219 1.00 28.10 239 GLU A C 1
ATOM 1552 O O . GLU A 1 201 ? -16.624 8.430 13.392 1.00 28.19 239 GLU A O 1
ATOM 1558 N N . PRO A 1 202 ? -15.532 9.772 11.982 1.00 28.51 240 PRO A N 1
ATOM 1559 C CA . PRO A 1 202 ? -16.134 9.052 10.838 1.00 27.75 240 PRO A CA 1
ATOM 1560 C C . PRO A 1 202 ? -15.804 7.565 10.808 1.00 23.81 240 PRO A C 1
ATOM 1561 O O . PRO A 1 202 ? -16.680 6.743 10.497 1.00 27.33 240 PRO A O 1
ATOM 1565 N N . LEU A 1 203 ? -14.553 7.202 11.117 1.00 22.81 241 LEU A N 1
ATOM 1566 C CA . LEU A 1 203 ? -14.145 5.797 11.148 1.00 22.46 241 LEU A CA 1
ATOM 1567 C C . LEU A 1 203 ? -14.942 5.034 12.200 1.00 30.83 241 LEU A C 1
ATOM 1568 O O . LEU A 1 203 ? -15.505 3.956 11.930 1.00 24.63 241 LEU A O 1
ATOM 1573 N N . LEU A 1 204 ? -15.016 5.600 13.414 1.00 22.75 242 LEU A N 1
ATOM 1574 C CA . LEU A 1 204 ? -15.684 4.885 14.491 1.00 22.58 242 LEU A CA 1
ATOM 1575 C C . LEU A 1 204 ? -17.179 4.785 14.241 1.00 19.14 242 LEU A C 1
ATOM 1576 O O . LEU A 1 204 ? -17.792 3.765 14.555 1.00 27.37 242 LEU A O 1
ATOM 1581 N N . GLN A 1 205 ? -17.783 5.851 13.710 1.00 20.25 243 GLN A N 1
ATOM 1582 C CA . GLN A 1 205 ? -19.200 5.822 13.367 1.00 22.93 243 GLN A CA 1
ATOM 1583 C C . GLN A 1 205 ? -19.496 4.750 12.325 1.00 28.52 243 GLN A C 1
ATOM 1584 O O . GLN A 1 205 ? -20.535 4.069 12.382 1.00 24.11 243 GLN A O 1
ATOM 1590 N N . ARG A 1 206 ? -18.609 4.602 11.341 1.00 29.02 244 ARG A N 1
ATOM 1591 C CA . ARG A 1 206 ? -18.872 3.596 10.329 1.00 24.83 244 ARG A CA 1
ATOM 1592 C C . ARG A 1 206 ? -18.799 2.201 10.932 1.00 26.43 244 ARG A C 1
ATOM 1593 O O . ARG A 1 206 ? -19.644 1.349 10.631 1.00 28.60 244 ARG A O 1
ATOM 1601 N N . ILE A 1 207 ? -17.787 1.937 11.767 1.00 26.92 245 ILE A N 1
ATOM 1602 C CA . ILE A 1 207 ? -17.700 0.610 12.387 1.00 27.99 245 ILE A CA 1
ATOM 1603 C C . ILE A 1 207 ? -18.853 0.390 13.371 1.00 30.21 245 ILE A C 1
ATOM 1604 O O . ILE A 1 207 ? -19.318 -0.746 13.571 1.00 24.59 245 ILE A O 1
ATOM 1609 N N . HIS A 1 208 ? -19.354 1.477 13.962 1.00 27.45 246 HIS A N 1
ATOM 1610 C CA . HIS A 1 208 ? -20.546 1.433 14.800 1.00 25.55 246 HIS A CA 1
ATOM 1611 C C . HIS A 1 208 ? -21.765 0.975 14.005 1.00 32.60 246 HIS A C 1
ATOM 1612 O O . HIS 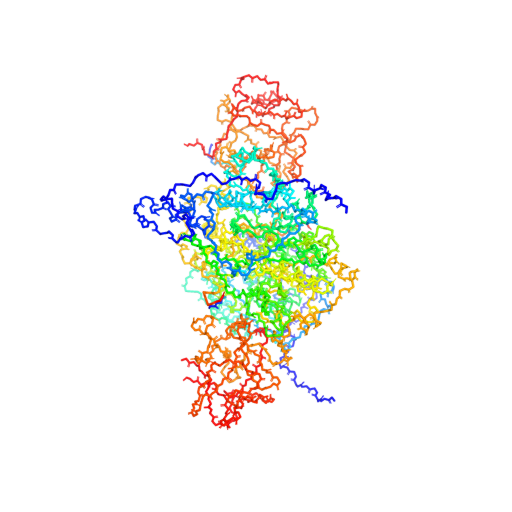A 1 208 ? -22.599 0.221 14.522 1.00 28.05 246 HIS A O 1
ATOM 1619 N N . GLU A 1 209 ? -21.869 1.392 12.736 1.00 31.86 247 GLU A N 1
ATOM 1620 C CA . GLU A 1 209 ? -22.956 0.901 11.878 1.00 37.53 247 GLU A CA 1
ATOM 1621 C C . GLU A 1 209 ? -22.722 -0.545 11.430 1.00 38.84 247 GLU A C 1
ATOM 1622 O O . GLU A 1 209 ? -23.634 -1.374 11.506 1.00 37.02 247 GLU A O 1
ATOM 1628 N N . GLU A 1 210 ? -21.498 -0.880 10.994 1.00 30.69 248 GLU A N 1
ATOM 1629 C CA . GLU A 1 210 ? -21.205 -2.194 10.415 1.00 32.51 248 GLU A CA 1
ATOM 1630 C C . GLU A 1 210 ? -19.936 -2.776 11.020 1.00 28.50 248 GLU A C 1
ATOM 1631 O O . GLU A 1 210 ? -18.831 -2.281 10.762 1.00 26.74 248 GLU A O 1
ATOM 1637 N N . GLU A 1 211 ? -20.107 -3.866 11.778 1.00 23.57 249 GLU A N 1
ATOM 1638 C CA . GLU A 1 211 ? -19.003 -4.525 12.467 1.00 25.89 249 GLU A CA 1
ATOM 1639 C C . GLU A 1 211 ? -17.967 -5.091 11.499 1.00 25.03 249 GLU A C 1
ATOM 1640 O O . GLU A 1 211 ? -16.779 -5.185 11.840 1.00 21.06 249 GLU A O 1
ATOM 1646 N N . SER A 1 212 ? -18.387 -5.481 10.297 1.00 26.88 250 SER A N 1
ATOM 1647 C CA . SER A 1 212 ? -17.492 -6.098 9.329 1.00 21.41 250 SER A CA 1
ATOM 1648 C C . SER A 1 212 ? -16.920 -5.101 8.326 1.00 31.64 250 SER A C 1
ATOM 1649 O O . SER A 1 212 ? -16.373 -5.511 7.294 1.00 34.49 250 SER A O 1
ATOM 1652 N N . ALA A 1 213 ? -17.007 -3.808 8.606 1.00 25.23 251 ALA A N 1
ATOM 1653 C CA . ALA A 1 213 ? -16.351 -2.820 7.760 1.00 22.21 251 ALA A CA 1
ATOM 1654 C C . ALA A 1 213 ? -14.950 -2.527 8.279 1.00 24.39 251 ALA A C 1
ATOM 1655 O O . ALA A 1 213 ? -14.753 -2.287 9.477 1.00 25.45 251 ALA A O 1
ATOM 1657 N N . VAL A 1 214 ? -13.971 -2.605 7.376 1.00 24.78 252 VAL A N 1
ATOM 1658 C CA . VAL A 1 214 ? -12.629 -2.075 7.586 1.00 22.69 252 VAL A CA 1
ATOM 1659 C C . VAL A 1 214 ? -12.591 -0.730 6.888 1.00 26.10 252 VAL A C 1
ATOM 1660 O O . VAL A 1 214 ? -12.847 -0.645 5.677 1.00 23.01 252 VAL A O 1
ATOM 1664 N N . VAL A 1 215 ? -12.280 0.326 7.633 1.00 20.50 253 VAL A N 1
ATOM 1665 C CA . VAL A 1 215 ? -12.488 1.691 7.152 1.00 22.00 253 VAL A CA 1
ATOM 1666 C C . VAL A 1 215 ? -11.161 2.438 7.197 1.00 21.87 253 VAL A C 1
ATOM 1667 O O . VAL A 1 215 ? -10.457 2.405 8.209 1.00 31.44 253 VAL A O 1
ATOM 1671 N N . CYS A 1 216 ? -10.802 3.075 6.086 1.00 22.36 254 CYS A N 1
ATOM 1672 C CA . CYS A 1 216 ? -9.534 3.772 5.911 1.00 21.70 254 CYS A CA 1
ATOM 1673 C C . CYS A 1 216 ? -9.766 5.253 5.760 1.00 22.78 254 CYS A C 1
ATOM 1674 O O . CYS A 1 216 ? -10.749 5.656 5.127 1.00 22.84 254 CYS A O 1
ATOM 1677 N N . PRO A 1 217 ? -8.879 6.080 6.302 1.00 19.38 255 PRO A N 1
ATOM 1678 C CA . PRO A 1 217 ? -8.912 7.506 5.977 1.00 20.54 255 PRO A CA 1
ATOM 1679 C C . PRO A 1 217 ? -8.482 7.718 4.534 1.00 21.08 255 PRO A C 1
ATOM 1680 O O . PRO A 1 217 ? -7.848 6.859 3.924 1.00 28.31 255 PRO A O 1
ATOM 1684 N N . VAL A 1 218 ? -8.809 8.882 3.985 1.00 25.11 256 VAL A N 1
ATOM 1685 C CA . VAL A 1 218 ? -8.124 9.272 2.758 1.00 27.44 256 VAL A CA 1
ATOM 1686 C C . VAL A 1 218 ? -6.726 9.731 3.146 1.00 31.14 256 VAL A C 1
ATOM 1687 O O . VAL A 1 218 ? -6.544 10.498 4.098 1.00 30.37 256 VAL A O 1
ATOM 1691 N N . ILE A 1 219 ? -5.733 9.181 2.468 1.00 28.27 257 ILE A N 1
ATOM 1692 C CA . ILE A 1 219 ? -4.339 9.393 2.802 1.00 27.79 257 ILE A CA 1
ATOM 1693 C C . ILE A 1 219 ? -3.843 10.572 1.985 1.00 33.15 257 ILE A C 1
ATOM 1694 O O . ILE A 1 219 ? -3.797 10.511 0.753 1.00 27.26 257 ILE A O 1
ATOM 1699 N N . ASP A 1 220 ? -3.479 11.642 2.669 1.00 26.71 258 ASP A N 1
ATOM 1700 C CA . ASP A 1 220 ? -2.998 12.854 2.045 1.00 27.75 258 ASP A CA 1
ATOM 1701 C C . ASP A 1 220 ? -1.480 12.879 2.056 1.00 30.29 258 ASP A C 1
ATOM 1702 O O . ASP A 1 220 ? -0.841 12.304 2.939 1.00 30.54 258 ASP A O 1
ATOM 1707 N N . VAL A 1 221 ? -0.902 13.563 1.081 1.00 23.68 259 VAL A N 1
ATOM 1708 C CA . VAL A 1 221 ? 0.552 13.675 1.057 1.00 29.87 259 VAL A CA 1
ATOM 1709 C C . VAL A 1 221 ? 1.002 14.796 1.985 1.00 30.29 259 VAL A C 1
ATOM 1710 O O . VAL A 1 221 ? 0.478 15.918 1.938 1.00 36.52 259 VAL A O 1
ATOM 1714 N N . ILE A 1 222 ? 1.983 14.487 2.829 1.00 24.89 260 ILE A N 1
ATOM 1715 C CA . ILE A 1 222 ? 2.882 15.470 3.423 1.00 24.30 260 ILE A CA 1
ATOM 1716 C C . ILE A 1 222 ? 4.227 15.319 2.723 1.00 27.24 260 ILE A C 1
ATOM 1717 O O . ILE A 1 222 ? 4.834 14.243 2.758 1.00 27.84 260 ILE A O 1
ATOM 1722 N N . ASP A 1 223 ? 4.705 16.393 2.103 1.00 35.78 261 ASP A N 1
ATOM 1723 C CA . ASP A 1 223 ? 5.888 16.293 1.254 1.00 37.06 261 ASP A CA 1
ATOM 1724 C C . ASP A 1 223 ? 7.136 16.036 2.095 1.00 33.44 261 ASP A C 1
ATOM 1725 O O . ASP A 1 223 ? 7.356 16.710 3.103 1.00 32.10 261 ASP A O 1
ATOM 1730 N N . TRP A 1 224 ? 7.942 15.037 1.698 1.00 30.22 262 TRP A N 1
ATOM 1731 C CA . TRP A 1 224 ? 9.098 14.644 2.510 1.00 30.89 262 TRP A CA 1
ATOM 1732 C C . TRP A 1 224 ? 10.191 15.699 2.534 1.00 37.20 262 TRP A C 1
ATOM 1733 O O . TRP A 1 224 ? 11.068 15.638 3.402 1.00 42.38 262 TRP A O 1
ATOM 1744 N N . ASN A 1 225 ? 10.181 16.642 1.603 1.00 37.47 263 ASN A N 1
ATOM 1745 C CA . ASN A 1 225 ? 11.231 17.647 1.541 1.00 31.09 263 ASN A CA 1
ATOM 1746 C C . ASN A 1 225 ? 10.802 18.973 2.128 1.00 37.06 263 ASN A C 1
ATOM 1747 O O . ASN A 1 225 ? 11.620 19.666 2.737 1.00 37.95 263 ASN A O 1
ATOM 1752 N N . THR A 1 226 ? 9.536 19.350 1.952 1.00 31.76 264 THR A N 1
ATOM 1753 C CA . THR A 1 226 ? 9.051 20.641 2.422 1.00 37.37 264 THR A CA 1
ATOM 1754 C C . THR A 1 226 ? 8.077 20.551 3.584 1.00 36.73 264 THR A C 1
ATOM 1755 O O . THR A 1 226 ? 7.819 21.578 4.216 1.00 38.43 264 THR A O 1
ATOM 1759 N N . PHE A 1 227 ? 7.516 19.362 3.844 1.00 33.11 265 PHE A N 1
ATOM 1760 C CA . PHE A 1 227 ? 6.473 19.106 4.833 1.00 36.57 265 PHE A CA 1
ATOM 1761 C C . PHE A 1 227 ? 5.167 19.857 4.540 1.00 36.36 265 PHE A C 1
ATOM 1762 O O . PHE A 1 227 ? 4.289 19.976 5.414 1.00 30.16 265 PHE A O 1
ATOM 1770 N N . GLU A 1 228 ? 4.978 20.254 3.283 1.00 36.78 266 GLU A N 1
ATOM 1771 C CA . GLU A 1 228 ? 3.708 20.809 2.839 1.00 34.25 266 GLU A CA 1
ATOM 1772 C C . GLU A 1 228 ? 2.607 19.765 2.939 1.00 33.80 266 GLU A C 1
ATOM 1773 O O . GLU A 1 228 ? 2.815 18.596 2.608 1.00 35.87 266 GLU A O 1
ATOM 1779 N N . TYR A 1 229 ? 1.428 20.193 3.407 1.00 35.83 267 TYR A N 1
ATOM 1780 C CA . TYR A 1 229 ? 0.254 19.328 3.499 1.00 30.84 267 TYR A CA 1
ATOM 1781 C C . TYR A 1 229 ? -0.573 19.489 2.225 1.00 32.83 267 TYR A C 1
ATOM 1782 O O . TYR A 1 229 ? -1.005 20.599 1.898 1.00 32.79 267 TYR A O 1
ATOM 1791 N N . LEU A 1 230 ? -0.804 18.380 1.519 1.00 33.39 268 LEU A N 1
ATOM 1792 C CA . LEU A 1 230 ? -1.455 18.379 0.213 1.00 29.40 268 LEU A CA 1
ATOM 1793 C C . LEU A 1 230 ? -2.857 17.771 0.241 1.00 31.44 268 LEU A C 1
ATOM 1794 O O . LEU A 1 230 ? -3.338 17.257 -0.771 1.00 30.77 268 LEU A O 1
ATOM 1799 N N . GLY A 1 231 ? -3.535 17.815 1.380 1.00 33.28 269 GLY A N 1
ATOM 1800 C CA . GLY A 1 231 ? -4.916 17.383 1.413 1.00 32.50 269 GLY A CA 1
ATOM 1801 C C . GLY A 1 231 ? -5.818 18.371 0.702 1.00 38.39 269 GLY A C 1
ATOM 1802 O O . GLY A 1 231 ? -5.542 19.570 0.650 1.00 39.71 269 GLY A O 1
ATOM 1803 N N . ASN A 1 232 ? -6.905 17.856 0.125 1.00 39.49 270 ASN A N 1
ATOM 1804 C CA . ASN A 1 232 ? -7.861 18.709 -0.573 1.00 34.81 270 ASN A CA 1
ATOM 1805 C C . ASN A 1 232 ? -9.268 18.141 -0.421 1.00 36.54 270 ASN A C 1
ATOM 1806 O O . ASN A 1 232 ? -9.466 17.016 0.051 1.00 36.86 270 ASN A O 1
ATOM 1811 N N . SER A 1 233 ? -10.244 18.936 -0.857 1.00 38.13 271 SER A N 1
ATOM 1812 C CA . SER A 1 233 ? -11.659 18.671 -0.645 1.00 38.14 271 SER A CA 1
ATOM 1813 C C . SER A 1 233 ? -12.306 17.900 -1.787 1.00 45.47 271 SER A C 1
ATOM 1814 O O . SER A 1 233 ? -13.528 17.739 -1.792 1.00 42.11 271 SER A O 1
ATOM 1817 N N . GLY A 1 234 ? -11.534 17.454 -2.767 1.00 45.39 272 GLY A N 1
ATOM 1818 C CA . GLY A 1 234 ? -12.110 16.735 -3.876 1.00 50.44 272 GLY A CA 1
ATOM 1819 C C . GLY A 1 234 ? -12.349 15.278 -3.544 1.00 48.54 272 GLY A C 1
ATOM 1820 O O . GLY A 1 234 ? -11.970 14.782 -2.487 1.00 43.49 272 GLY A O 1
ATOM 1821 N N . GLU A 1 235 ? -13.007 14.596 -4.469 1.00 45.03 273 GLU A N 1
ATOM 1822 C CA . GLU A 1 235 ? -13.214 13.163 -4.337 1.00 47.15 273 GLU A CA 1
ATOM 1823 C C . GLU A 1 235 ? -11.869 12.443 -4.274 1.00 44.54 273 GLU A C 1
ATOM 1824 O O . GLU A 1 235 ? -10.998 12.686 -5.120 1.00 48.83 273 GLU A O 1
ATOM 1830 N N . PRO A 1 236 ? -11.652 11.580 -3.296 1.00 35.93 274 PRO A N 1
ATOM 1831 C CA . PRO A 1 236 ? -10.368 10.884 -3.188 1.00 32.28 274 PRO A CA 1
ATOM 1832 C C . PRO A 1 236 ? -10.217 9.746 -4.191 1.00 26.89 274 PRO A C 1
ATOM 1833 O O . PRO A 1 236 ? -11.187 9.227 -4.746 1.00 26.12 274 PRO A O 1
ATOM 1837 N N . GLN A 1 237 ? -8.963 9.333 -4.369 1.00 25.28 275 GLN A N 1
ATOM 1838 C CA . GLN A 1 237 ? -8.609 8.107 -5.061 1.00 30.73 275 GLN A CA 1
ATOM 1839 C C . GLN A 1 237 ? -8.855 6.917 -4.148 1.00 30.87 275 GLN A C 1
ATOM 1840 O O . GLN A 1 237 ? -8.860 7.041 -2.918 1.00 29.07 275 GLN A O 1
ATOM 1846 N N . ILE A 1 238 ? -9.034 5.740 -4.755 1.00 28.49 276 ILE A N 1
ATOM 1847 C CA . ILE A 1 238 ? -9.249 4.511 -4.001 1.00 30.21 276 ILE A CA 1
ATOM 1848 C C . ILE A 1 238 ? -8.263 3.470 -4.508 1.00 27.46 276 ILE A C 1
ATOM 1849 O O . ILE A 1 238 ? -7.606 3.666 -5.523 1.00 21.97 276 ILE A O 1
ATOM 1854 N N . GLY A 1 239 ? -8.158 2.359 -3.781 1.00 31.35 277 GLY A N 1
ATOM 1855 C CA . GLY A 1 239 ? -7.058 1.423 -3.982 1.00 24.72 277 GLY A CA 1
ATOM 1856 C C . GLY A 1 239 ? -7.381 0.287 -4.945 1.00 32.02 277 GLY A C 1
ATOM 1857 O O . GLY A 1 239 ? -8.465 -0.295 -4.909 1.00 32.37 277 GLY A O 1
ATOM 1858 N N . GLY A 1 240 ? -6.400 -0.037 -5.796 1.00 34.30 278 GLY A N 1
ATOM 1859 C CA . GLY A 1 240 ? -6.460 -1.216 -6.640 1.00 20.05 278 GLY A CA 1
ATOM 1860 C C . GLY A 1 240 ? -5.088 -1.831 -6.769 1.00 33.78 278 GLY A C 1
ATOM 1861 O O . GLY A 1 240 ? -4.240 -1.597 -5.902 1.00 30.87 278 GLY A O 1
ATOM 1862 N N . PHE A 1 241 ? -4.838 -2.556 -7.868 1.00 29.85 279 PHE A N 1
ATOM 1863 C CA . PHE A 1 241 ? -3.556 -3.210 -8.108 1.00 25.72 279 PHE A CA 1
ATOM 1864 C C . PHE A 1 241 ? -3.429 -3.542 -9.589 1.00 23.34 279 PHE A C 1
ATOM 1865 O O . PHE A 1 241 ? -4.416 -3.555 -10.337 1.00 22.78 279 PHE A O 1
ATOM 1873 N N . ASP A 1 242 ? -2.205 -3.831 -10.011 1.00 26.88 280 ASP A N 1
ATOM 1874 C CA . ASP A 1 242 ? -2.015 -4.354 -11.355 1.00 34.21 280 ASP A CA 1
ATOM 1875 C C . ASP A 1 242 ? -1.518 -5.788 -11.259 1.00 33.35 280 ASP A C 1
ATOM 1876 O O . ASP A 1 242 ? -1.349 -6.336 -10.168 1.00 31.33 280 ASP A O 1
ATOM 1881 N N . TRP A 1 243 ? -1.262 -6.392 -12.416 1.00 33.68 281 TRP A N 1
ATOM 1882 C CA . TRP A 1 243 ? -0.940 -7.810 -12.442 1.00 36.18 281 TRP A CA 1
ATOM 1883 C C . TRP A 1 243 ? 0.523 -8.110 -12.171 1.00 34.30 281 TRP A C 1
ATOM 1884 O O . TRP A 1 243 ? 0.917 -9.273 -12.282 1.00 36.75 281 TRP A O 1
ATOM 1895 N N . ARG A 1 244 ? 1.334 -7.109 -11.826 1.00 35.80 282 ARG A N 1
ATOM 1896 C CA . ARG A 1 244 ? 2.562 -7.361 -11.077 1.00 36.80 282 ARG A CA 1
ATOM 1897 C C . ARG A 1 244 ? 2.294 -7.484 -9.584 1.00 42.73 282 ARG A C 1
ATOM 1898 O O . ARG A 1 244 ? 3.233 -7.730 -8.817 1.00 36.23 282 ARG A O 1
ATOM 1906 N N . LEU A 1 245 ? 1.034 -7.320 -9.171 1.00 42.48 283 LEU A N 1
ATOM 1907 C CA . LEU A 1 245 ? 0.640 -7.328 -7.765 1.00 38.37 283 LEU A CA 1
ATOM 1908 C C . LEU A 1 245 ? 1.277 -6.172 -7.009 1.00 39.29 283 LEU A C 1
ATOM 1909 O O . LEU A 1 245 ? 1.717 -6.320 -5.865 1.00 38.13 283 LEU A O 1
ATOM 1914 N N . VAL A 1 246 ? 1.336 -5.007 -7.642 1.00 36.41 284 VAL A N 1
ATOM 1915 C CA . VAL A 1 246 ? 1.711 -3.785 -6.944 1.00 38.02 284 VAL A CA 1
ATOM 1916 C C . VAL A 1 246 ? 0.468 -2.923 -6.789 1.00 35.68 284 VAL A C 1
ATOM 1917 O O . VAL A 1 246 ? -0.369 -2.836 -7.698 1.00 36.06 284 VAL A O 1
ATOM 1921 N N . PHE A 1 247 ? 0.323 -2.348 -5.601 1.00 26.49 285 PHE A N 1
ATOM 1922 C CA . PHE A 1 247 ? -0.797 -1.477 -5.299 1.00 27.14 285 PHE A CA 1
ATOM 1923 C C . PHE A 1 247 ? -0.755 -0.258 -6.205 1.00 31.60 285 PHE A C 1
ATOM 1924 O O . PHE A 1 247 ? 0.307 0.330 -6.409 1.00 29.83 285 PHE A O 1
ATOM 1932 N N . THR A 1 248 ? -1.920 0.153 -6.715 1.00 29.85 286 THR A N 1
ATOM 1933 C CA . THR A 1 248 ? -2.005 1.386 -7.494 1.00 23.82 286 THR A CA 1
ATOM 1934 C C . THR A 1 248 ? -3.253 2.139 -7.068 1.00 22.79 286 THR A C 1
ATOM 1935 O O . THR A 1 248 ? -4.154 1.570 -6.460 1.00 26.02 286 THR A O 1
ATOM 1939 N N . TRP A 1 249 ? -3.298 3.432 -7.368 1.00 27.17 287 TRP A N 1
ATOM 1940 C CA . TRP A 1 249 ? -4.472 4.241 -7.087 1.00 26.94 287 TRP A CA 1
ATOM 1941 C C . TRP A 1 249 ? -5.342 4.336 -8.329 1.00 37.28 287 TRP A C 1
ATOM 1942 O O . TRP A 1 249 ? -4.843 4.262 -9.449 1.00 30.69 287 TRP A O 1
ATOM 1953 N N . HIS A 1 250 ? -6.648 4.512 -8.138 1.00 40.39 288 HIS A N 1
ATOM 1954 C CA . HIS A 1 250 ? -7.477 4.855 -9.290 1.00 34.18 288 HIS A CA 1
ATOM 1955 C C . HIS A 1 250 ? -8.644 5.723 -8.857 1.00 32.06 288 HIS A C 1
ATOM 1956 O O . HIS A 1 250 ? -8.927 5.892 -7.666 1.00 35.37 288 HIS A O 1
ATOM 1963 N N . THR A 1 251 ? -9.311 6.279 -9.853 1.00 32.91 289 THR A N 1
ATOM 1964 C CA . THR A 1 251 ? -10.479 7.116 -9.645 1.00 36.17 289 THR A CA 1
ATOM 1965 C C . THR A 1 251 ? -11.691 6.235 -9.367 1.00 38.20 289 THR A C 1
ATOM 1966 O O . THR A 1 251 ? -11.792 5.111 -9.861 1.00 34.97 289 THR A O 1
ATOM 1970 N N . VAL A 1 252 ? -12.573 6.732 -8.506 1.00 33.29 290 VAL A N 1
ATOM 1971 C CA . VAL A 1 252 ? -13.808 6.025 -8.154 1.00 33.44 290 VAL A CA 1
ATOM 1972 C C . VAL A 1 252 ? -14.647 5.787 -9.401 1.00 32.68 290 VAL A C 1
ATOM 1973 O O . VAL A 1 252 ? -14.915 6.737 -10.159 1.00 35.49 290 VAL A O 1
ATOM 1977 N N . PRO A 1 253 ? -15.076 4.556 -9.663 1.00 32.56 291 PRO A N 1
ATOM 1978 C CA . PRO A 1 253 ? -15.905 4.289 -10.842 1.00 41.90 291 PRO A CA 1
ATOM 1979 C C . PRO A 1 253 ? -17.317 4.829 -10.677 1.00 42.90 291 PRO A C 1
ATOM 1980 O O . PRO A 1 253 ? -17.779 5.157 -9.578 1.00 43.66 291 PRO A O 1
ATOM 1984 N N . GLU A 1 254 ? -18.006 4.924 -11.813 1.00 43.68 292 GLU A N 1
ATOM 1985 C CA . GLU A 1 254 ? -19.378 5.420 -11.806 1.00 40.99 292 GLU A CA 1
ATOM 1986 C C . GLU A 1 254 ? -20.305 4.479 -11.045 1.00 41.24 292 GLU A C 1
ATOM 1987 O O . GLU A 1 254 ? -21.239 4.931 -10.366 1.00 39.88 292 GLU A O 1
ATOM 1993 N N . ARG A 1 255 ? -20.058 3.170 -11.142 1.00 41.66 293 ARG A N 1
ATOM 1994 C CA . ARG A 1 255 ? -20.854 2.205 -10.396 1.00 46.55 293 ARG A CA 1
ATOM 1995 C C . ARG A 1 255 ? -20.879 2.556 -8.910 1.00 48.39 293 ARG A C 1
ATOM 1996 O O . ARG A 1 255 ? -21.950 2.632 -8.291 1.00 45.64 293 ARG A O 1
ATOM 2004 N N . GLU A 1 256 ? -19.701 2.815 -8.328 1.00 43.95 294 GLU A N 1
ATOM 2005 C CA . GLU A 1 256 ? -19.635 3.132 -6.904 1.00 43.54 294 GLU A CA 1
ATOM 2006 C C . GLU A 1 256 ? -20.160 4.532 -6.615 1.00 43.36 294 GLU A C 1
ATOM 2007 O O . GLU A 1 256 ? -20.787 4.757 -5.577 1.00 47.03 294 GLU A O 1
ATOM 2013 N N . ARG A 1 257 ? -19.897 5.495 -7.500 1.00 44.19 295 ARG A N 1
ATOM 2014 C CA . ARG A 1 257 ? -20.357 6.852 -7.227 1.00 45.38 295 ARG A CA 1
ATOM 2015 C C . ARG A 1 257 ? -21.880 6.943 -7.242 1.00 48.61 295 ARG A C 1
ATOM 2016 O O . ARG A 1 257 ? -22.461 7.759 -6.514 1.00 46.41 295 ARG A O 1
ATOM 2024 N N . ILE A 1 258 ? -22.544 6.125 -8.064 1.00 44.01 296 ILE A N 1
ATOM 2025 C CA . ILE A 1 258 ? -24.005 6.124 -8.091 1.00 38.76 296 ILE A CA 1
ATOM 2026 C C . ILE A 1 258 ? -24.572 5.655 -6.754 1.00 43.70 296 ILE A C 1
ATOM 2027 O O . ILE A 1 258 ? -25.614 6.143 -6.298 1.00 48.82 296 ILE A O 1
ATOM 2032 N N . ARG A 1 259 ? -23.893 4.706 -6.105 1.00 41.77 297 ARG A N 1
ATOM 2033 C CA . ARG A 1 259 ? -24.354 4.130 -4.848 1.00 50.68 297 ARG A CA 1
ATOM 2034 C C . ARG A 1 259 ? -24.115 5.029 -3.635 1.00 51.59 297 ARG A C 1
ATOM 2035 O O . ARG A 1 259 ? -24.685 4.762 -2.572 1.00 49.83 297 ARG A O 1
ATOM 2043 N N . MET A 1 260 ? -23.290 6.070 -3.753 1.00 49.24 298 MET A N 1
ATOM 2044 C CA . MET A 1 260 ? -23.091 7.006 -2.652 1.00 47.74 298 MET A CA 1
ATOM 2045 C C . MET A 1 260 ? -24.285 7.950 -2.553 1.00 53.03 298 MET A C 1
ATOM 2046 O O . MET A 1 260 ? -24.721 8.519 -3.562 1.00 54.47 298 MET A O 1
ATOM 2051 N N . GLN A 1 261 ? -24.824 8.111 -1.334 1.00 48.95 299 GLN A N 1
ATOM 2052 C CA . GLN A 1 261 ? -25.947 9.028 -1.159 1.00 54.03 299 GLN A CA 1
ATOM 2053 C C . GLN A 1 261 ? -25.495 10.485 -1.089 1.00 51.10 299 GLN A C 1
ATOM 2054 O O . GLN A 1 261 ? -26.261 11.382 -1.456 1.00 52.48 299 GLN A O 1
ATOM 2060 N N . SER A 1 262 ? -24.269 10.747 -0.639 1.00 48.57 300 SER A N 1
ATOM 2061 C CA . SER A 1 262 ? -23.726 12.098 -0.718 1.00 44.83 300 SER A CA 1
ATOM 2062 C C . SER A 1 262 ? -22.239 11.997 -1.054 1.00 45.44 300 SER A C 1
ATOM 2063 O O . SER A 1 262 ? -21.677 10.895 -1.038 1.00 40.83 300 SER A O 1
ATOM 2066 N N . PRO A 1 263 ? -21.577 13.101 -1.410 1.00 45.52 301 PRO A N 1
ATOM 2067 C CA . PRO A 1 263 ? -20.126 13.030 -1.665 1.00 44.88 301 PRO A CA 1
ATOM 2068 C C . PRO A 1 263 ? -19.287 12.654 -0.449 1.00 43.33 301 PRO A C 1
ATOM 2069 O O . PRO A 1 263 ? -18.141 12.222 -0.625 1.00 47.68 301 PRO A O 1
ATOM 2073 N N . VAL A 1 264 ? -19.793 12.800 0.773 1.00 43.28 302 VAL A N 1
ATOM 2074 C CA . VAL A 1 264 ? -18.996 12.490 1.948 1.00 44.75 302 VAL A CA 1
ATOM 2075 C C . VAL A 1 264 ? -19.407 11.160 2.585 1.00 49.46 302 VAL A C 1
ATOM 2076 O O . VAL A 1 264 ? -19.099 10.921 3.753 1.00 46.33 302 VAL A O 1
ATOM 2080 N N . ASP A 1 265 ? -20.103 10.291 1.861 1.00 44.59 303 ASP A N 1
ATOM 2081 C CA A ASP A 1 265 ? -20.376 8.954 2.368 0.60 42.63 303 ASP A CA 1
ATOM 2082 C CA B ASP A 1 265 ? -20.295 8.996 2.487 0.40 42.63 303 ASP A CA 1
ATOM 2083 C C . ASP A 1 265 ? -19.223 8.020 2.004 1.00 39.97 303 ASP A C 1
ATOM 2084 O O . ASP A 1 265 ? -18.403 8.316 1.131 1.00 34.43 303 ASP A O 1
ATOM 2093 N N . VAL A 1 266 ? -19.195 6.867 2.661 1.00 24.87 304 VAL A N 1
ATOM 2094 C CA . VAL A 1 266 ? -18.103 5.928 2.524 1.00 34.13 304 VAL A CA 1
ATOM 2095 C C . VAL A 1 266 ? -18.070 5.330 1.109 1.00 31.44 304 VAL A C 1
ATOM 2096 O O . VAL A 1 266 ? -19.097 5.250 0.419 1.00 31.75 304 VAL A O 1
ATOM 2100 N N . ILE A 1 267 ? -16.871 4.929 0.663 1.00 29.31 305 ILE A N 1
ATOM 2101 C CA . ILE A 1 267 ? -16.616 4.487 -0.718 1.00 34.44 305 ILE A CA 1
ATOM 2102 C C . ILE A 1 267 ? -15.942 3.123 -0.688 1.00 31.40 305 ILE A C 1
ATOM 2103 O O . ILE A 1 267 ? -14.850 2.988 -0.128 1.00 30.23 305 ILE A O 1
ATOM 2108 N N . ARG A 1 268 ? -16.552 2.131 -1.331 1.00 33.13 306 ARG A N 1
ATOM 2109 C CA . ARG A 1 268 ? -15.939 0.808 -1.375 1.00 22.36 306 ARG A CA 1
ATOM 2110 C C . ARG A 1 268 ? -14.673 0.807 -2.221 1.00 24.70 306 ARG A C 1
ATOM 2111 O O . ARG A 1 268 ? -14.613 1.412 -3.299 1.00 29.68 306 ARG A O 1
ATOM 2119 N N . SER A 1 269 ? -13.649 0.110 -1.731 1.00 22.22 307 SER A N 1
ATOM 2120 C CA . SER A 1 269 ? -12.345 0.147 -2.359 1.00 23.41 307 SER A CA 1
ATOM 2121 C C . SER A 1 269 ? -11.830 -1.276 -2.507 1.00 29.59 307 SER A C 1
ATOM 2122 O O . SER A 1 269 ? -11.784 -2.029 -1.514 1.00 23.30 307 SER A O 1
ATOM 2125 N N . PRO A 1 270 ? -11.444 -1.694 -3.715 1.00 21.93 308 PRO A N 1
ATOM 2126 C CA . PRO A 1 270 ? -10.900 -3.053 -3.882 1.00 22.34 308 PRO A CA 1
ATOM 2127 C C . PRO A 1 270 ? -9.729 -3.374 -2.955 1.00 24.99 308 PRO A C 1
ATOM 2128 O O . PRO A 1 270 ? -9.646 -4.499 -2.453 1.00 23.29 308 PRO A O 1
ATOM 2132 N N . THR A 1 271 ? -8.793 -2.443 -2.748 1.00 22.87 309 THR A N 1
ATOM 2133 C CA . THR A 1 271 ? -7.613 -2.691 -1.918 1.00 24.82 309 THR A CA 1
ATOM 2134 C C . THR A 1 271 ? -7.329 -1.466 -1.067 1.00 21.89 309 THR A C 1
ATOM 2135 O O . THR A 1 271 ? -7.865 -0.384 -1.308 1.00 26.69 309 THR A O 1
ATOM 2139 N N . MET A 1 272 ? -6.463 -1.629 -0.071 1.00 24.84 310 MET A N 1
ATOM 2140 C CA . MET A 1 272 ? -6.081 -0.519 0.797 1.00 27.41 310 MET A CA 1
ATOM 2141 C C . MET A 1 272 ? -4.614 -0.184 0.583 1.00 30.19 310 MET A C 1
ATOM 2142 O O . MET A 1 272 ? -3.791 -1.078 0.362 1.00 33.49 310 MET A O 1
ATOM 2147 N N . ALA A 1 273 ? -4.304 1.119 0.618 1.00 36.08 311 ALA A N 1
ATOM 2148 C CA . ALA A 1 273 ? -2.916 1.561 0.591 1.00 44.14 311 ALA A CA 1
ATOM 2149 C C . ALA A 1 273 ? -2.118 0.931 1.718 1.00 52.97 311 ALA A C 1
ATOM 2150 O O . ALA A 1 273 ? -0.898 0.782 1.613 1.00 63.01 311 ALA A O 1
ATOM 2152 N N . GLY A 1 274 ? -2.779 0.549 2.796 1.00 52.88 312 GLY A N 1
ATOM 2153 C CA . GLY A 1 274 ? -2.101 -0.231 3.800 1.00 48.56 312 GLY A CA 1
ATOM 2154 C C . GLY A 1 274 ? -1.598 0.636 4.922 1.00 51.46 312 GLY A C 1
ATOM 2155 O O . GLY A 1 274 ? -1.108 1.748 4.705 1.00 49.50 312 GLY A O 1
ATOM 2156 N N . GLY A 1 275 ? -1.751 0.151 6.138 1.00 49.73 313 GLY A N 1
ATOM 2157 C CA . GLY A 1 275 ? -1.143 0.793 7.258 1.00 54.47 313 GLY A CA 1
ATOM 2158 C C . GLY A 1 275 ? -1.984 1.831 7.957 1.00 46.48 313 GLY A C 1
ATOM 2159 O O . GLY A 1 275 ? -1.682 2.162 9.106 1.00 52.99 313 GLY A O 1
ATOM 2160 N N . LEU A 1 276 ? -2.986 2.403 7.290 1.00 34.13 314 LEU A N 1
ATOM 2161 C CA . LEU A 1 276 ? -3.880 3.378 7.921 1.00 27.74 314 LEU A CA 1
ATOM 2162 C C . LEU A 1 276 ? -5.296 2.848 7.795 1.00 30.17 314 LEU A C 1
ATOM 2163 O O . LEU A 1 276 ? -5.922 2.967 6.735 1.00 26.18 314 LEU A O 1
ATOM 2168 N N . PHE A 1 277 ? -5.809 2.276 8.875 1.00 23.08 315 PHE A N 1
ATOM 2169 C CA . PHE A 1 277 ? -7.176 1.766 8.786 1.00 21.01 315 PHE A CA 1
ATOM 2170 C C . PHE A 1 277 ? -7.667 1.454 10.186 1.00 22.36 315 PHE A C 1
ATOM 2171 O O . PHE A 1 277 ? -6.863 1.223 11.099 1.00 20.52 315 PHE A O 1
ATOM 2179 N N . ALA A 1 278 ? -8.995 1.422 10.332 1.00 18.09 316 ALA A N 1
ATOM 2180 C CA . ALA A 1 278 ? -9.658 1.066 11.579 1.00 21.34 316 ALA A CA 1
ATOM 2181 C C . ALA A 1 278 ? -10.497 -0.182 11.365 1.00 29.45 316 ALA A C 1
ATOM 2182 O O . ALA A 1 278 ? -11.050 -0.391 10.275 1.00 20.02 316 ALA A O 1
ATOM 2184 N N . VAL A 1 279 ? -10.586 -1.010 12.410 1.00 22.31 317 VAL A N 1
ATOM 2185 C CA . VAL A 1 279 ? -11.298 -2.286 12.333 1.00 20.30 317 VAL A CA 1
ATOM 2186 C C . VAL A 1 279 ? -11.684 -2.710 13.745 1.00 25.3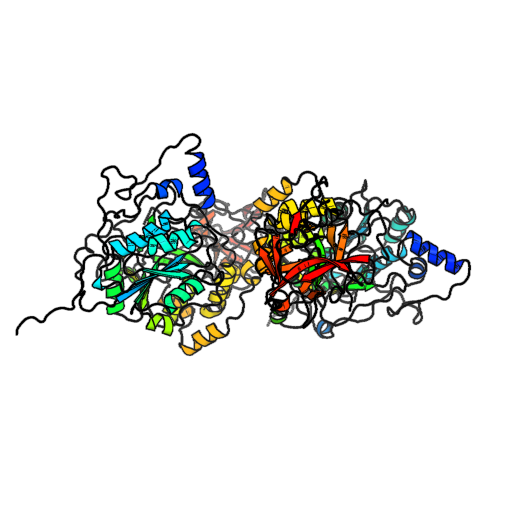3 317 VAL A C 1
ATOM 2187 O O . VAL A 1 279 ? -10.922 -2.520 14.690 1.00 20.81 317 VAL A O 1
ATOM 2191 N N . SER A 1 280 ? -12.883 -3.268 13.886 1.00 21.44 318 SER A N 1
ATOM 2192 C CA . SER A 1 280 ? -13.245 -3.917 15.134 1.00 25.21 318 SER A CA 1
ATOM 2193 C C . SER A 1 280 ? -12.194 -4.956 15.511 1.00 25.24 318 SER A C 1
ATOM 2194 O O . SER A 1 280 ? -11.742 -5.728 14.672 1.00 17.79 318 SER A O 1
ATOM 2197 N N . LYS A 1 281 ? -11.815 -4.988 16.795 1.00 23.41 319 LYS A N 1
ATOM 2198 C CA . LYS A 1 281 ? -10.797 -5.938 17.248 1.00 23.27 319 LYS A CA 1
ATOM 2199 C C . LYS A 1 281 ? -11.296 -7.381 17.163 1.00 16.75 319 LYS A C 1
ATOM 2200 O O . LYS A 1 281 ? -10.553 -8.293 16.764 1.00 23.82 319 LYS A O 1
ATOM 2206 N N . LYS A 1 282 ? -12.559 -7.610 17.518 1.00 17.40 320 LYS A N 1
ATOM 2207 C CA . LYS A 1 282 ? -13.109 -8.954 17.388 1.00 24.34 320 LYS A CA 1
ATOM 2208 C C . LYS A 1 282 ? -13.187 -9.381 15.926 1.00 23.89 320 LYS A C 1
ATOM 2209 O O . LYS A 1 282 ? -12.989 -10.558 15.618 1.00 20.32 320 LYS A O 1
ATOM 2215 N N . TYR A 1 283 ? -13.475 -8.442 15.022 1.00 21.85 321 TYR A N 1
ATOM 2216 C CA . TYR A 1 283 ? -13.573 -8.793 13.608 1.00 23.29 321 TYR A CA 1
ATOM 2217 C C . TYR A 1 283 ? -12.190 -9.037 13.005 1.00 19.93 321 TYR A C 1
ATOM 2218 O O . TYR A 1 283 ? -11.996 -9.984 12.243 1.00 22.18 321 TYR A O 1
ATOM 2227 N N . PHE A 1 284 ? -11.212 -8.206 13.351 1.00 19.23 322 PHE A N 1
ATOM 2228 C CA . PHE A 1 284 ? -9.841 -8.448 12.924 1.00 20.73 322 PHE A CA 1
ATOM 2229 C C . PHE A 1 284 ? -9.379 -9.840 13.340 1.00 27.31 322 PHE A C 1
ATOM 2230 O O . PHE A 1 284 ? -8.850 -10.601 12.518 1.00 20.02 322 PHE A O 1
ATOM 2238 N N . GLU A 1 285 ? -9.648 -10.227 14.594 1.00 21.95 323 GLU A N 1
ATOM 2239 C CA . GLU A 1 285 ? -9.323 -11.589 15.016 1.00 25.65 323 GLU A CA 1
ATOM 2240 C C . GLU A 1 285 ? -10.160 -12.641 14.286 1.00 27.41 323 GLU A C 1
ATOM 2241 O O . GLU A 1 285 ? -9.646 -13.712 13.941 1.00 21.34 323 GLU A O 1
ATOM 2247 N N . TYR A 1 286 ? -11.452 -12.375 14.060 1.00 22.51 324 TYR A N 1
ATOM 2248 C CA . TYR A 1 286 ? -12.284 -13.337 13.340 1.00 26.69 324 TYR A CA 1
ATOM 2249 C C . TYR A 1 286 ? -11.720 -13.626 11.953 1.00 25.47 324 TYR A C 1
ATOM 2250 O O . TYR A 1 286 ? -11.722 -14.777 11.503 1.00 25.07 324 TYR A O 1
ATOM 2259 N N . LEU A 1 287 ? -11.232 -12.596 11.260 1.00 22.90 325 LEU A N 1
ATOM 2260 C CA . LEU A 1 287 ? -10.735 -12.762 9.899 1.00 24.22 325 LEU A CA 1
ATOM 2261 C C . LEU A 1 287 ? -9.336 -13.361 9.836 1.00 28.05 325 LEU A C 1
ATOM 2262 O O . LEU A 1 287 ? -8.792 -13.491 8.734 1.00 28.84 325 LEU A O 1
ATOM 2267 N N . GLY A 1 288 ? -8.723 -13.677 10.971 1.00 26.51 326 GLY A N 1
ATOM 2268 C CA . GLY A 1 288 ? -7.366 -14.173 10.965 1.00 26.74 326 GLY A CA 1
ATOM 2269 C C . GLY A 1 288 ? -6.300 -13.101 10.937 1.00 32.01 326 GLY A C 1
ATOM 2270 O O . GLY A 1 288 ? -5.198 -13.364 10.439 1.00 34.01 326 GLY A O 1
ATOM 2271 N N . SER A 1 289 ? -6.615 -11.885 11.399 1.00 29.36 327 SER A N 1
ATOM 2272 C CA . SER A 1 289 ? -5.674 -10.771 11.576 1.00 24.88 327 SER A CA 1
ATOM 2273 C C . SER A 1 289 ? -4.724 -10.571 10.386 1.00 31.29 327 SER A C 1
ATOM 2274 O O . SER A 1 289 ? -5.148 -10.093 9.329 1.00 34.48 327 SER A O 1
ATOM 2277 N N . TYR A 1 290 ? -3.439 -10.893 10.553 1.00 25.19 328 TYR A N 1
ATOM 2278 C CA . TYR A 1 290 ? -2.446 -10.811 9.484 1.00 26.60 328 TYR A CA 1
ATOM 2279 C C . TYR A 1 290 ? -1.758 -12.160 9.323 1.00 29.55 328 TYR A C 1
ATOM 2280 O O . TYR A 1 290 ? -1.648 -12.924 10.279 1.00 26.08 328 TYR A O 1
ATOM 2289 N N . ASP A 1 291 ? -1.288 -12.449 8.105 1.00 26.45 329 ASP A N 1
ATOM 2290 C CA . ASP A 1 291 ? -0.451 -13.616 7.852 1.00 25.63 329 ASP A CA 1
ATOM 2291 C C . ASP A 1 291 ? 0.893 -13.403 8.553 1.00 34.02 329 ASP A C 1
ATOM 2292 O O . ASP A 1 291 ? 1.690 -12.558 8.134 1.00 32.20 329 ASP A O 1
ATOM 2297 N N . THR A 1 292 ? 1.136 -14.137 9.640 1.00 26.51 330 THR A N 1
ATOM 2298 C CA . THR A 1 292 ? 2.382 -13.983 10.381 1.00 24.92 330 THR A CA 1
ATOM 2299 C C . THR A 1 292 ? 3.591 -14.469 9.597 1.00 27.02 330 THR A C 1
ATOM 2300 O O . THR A 1 292 ? 4.714 -14.305 10.077 1.00 30.88 330 THR A O 1
ATOM 2304 N N . GLY A 1 293 ? 3.387 -15.099 8.443 1.00 32.54 331 GLY A N 1
ATOM 2305 C CA . GLY A 1 293 ? 4.479 -15.509 7.576 1.00 31.25 331 GLY A CA 1
ATOM 2306 C C . GLY A 1 293 ? 5.030 -14.422 6.681 1.00 24.93 331 GLY A C 1
ATOM 2307 O O . GLY A 1 293 ? 6.055 -14.634 6.018 1.00 30.31 331 GLY A O 1
ATOM 2308 N N . MET A 1 294 ? 4.395 -13.258 6.648 1.00 23.42 332 MET A N 1
ATOM 2309 C CA . MET A 1 294 ? 4.957 -12.128 5.924 1.00 23.87 332 MET A CA 1
ATOM 2310 C C . MET A 1 294 ? 6.044 -11.422 6.736 1.00 28.74 332 MET A C 1
ATOM 2311 O O . MET A 1 294 ? 5.955 -11.319 7.964 1.00 31.42 332 MET A O 1
ATOM 2316 N N . GLU A 1 295 ? 7.069 -10.931 6.030 1.00 20.37 333 GLU A N 1
ATOM 2317 C CA . GLU A 1 295 ? 8.303 -10.422 6.622 1.00 27.35 333 GLU A CA 1
ATOM 2318 C C . GLU A 1 295 ? 8.559 -8.971 6.239 1.00 30.03 333 GLU A C 1
ATOM 2319 O O . GLU A 1 295 ? 8.392 -8.586 5.080 1.00 27.84 333 GLU A O 1
ATOM 2325 N N . VAL A 1 296 ? 8.986 -8.176 7.224 1.00 27.75 334 VAL A N 1
ATOM 2326 C CA . VAL A 1 296 ? 9.517 -6.825 7.023 1.00 32.35 334 VAL A CA 1
ATOM 2327 C C . VAL A 1 296 ? 8.493 -5.834 6.461 1.00 31.26 334 VAL A C 1
ATOM 2328 O O . VAL A 1 296 ? 8.033 -4.954 7.191 1.00 31.53 334 VAL A O 1
ATOM 2332 N N . TRP A 1 297 ? 8.162 -5.935 5.167 1.00 27.96 335 TRP A N 1
ATOM 2333 C CA . TRP A 1 297 ? 7.399 -4.893 4.471 1.00 27.84 335 TRP A CA 1
ATOM 2334 C C . TRP A 1 297 ? 6.845 -5.430 3.159 1.00 27.69 335 TRP A C 1
ATOM 2335 O O . TRP A 1 297 ? 7.459 -6.287 2.521 1.00 32.80 335 TRP A O 1
ATOM 2346 N N . GLY A 1 298 ? 5.674 -4.920 2.771 1.00 24.67 336 GLY A N 1
ATOM 2347 C CA . GLY A 1 298 ? 5.103 -5.182 1.460 1.00 28.32 336 GLY A CA 1
ATOM 2348 C C . GLY A 1 298 ? 4.165 -6.368 1.398 1.00 27.52 336 GLY A C 1
ATOM 2349 O O . GLY A 1 298 ? 4.381 -7.377 2.080 1.00 34.40 336 GLY A O 1
ATOM 2350 N N . GLY A 1 299 ? 3.118 -6.262 0.580 1.00 28.83 337 GLY A N 1
ATOM 2351 C CA . GLY A 1 299 ? 2.251 -7.379 0.266 1.00 25.84 337 GLY A CA 1
ATOM 2352 C C . GLY A 1 299 ? 1.142 -7.681 1.259 1.00 29.50 337 GLY A C 1
ATOM 2353 O O . GLY A 1 299 ? 0.189 -8.376 0.895 1.00 27.43 337 GLY A O 1
ATOM 2354 N N . GLU A 1 300 ? 1.243 -7.231 2.517 1.00 27.60 338 GLU A N 1
ATOM 2355 C CA . GLU A 1 300 ? 0.199 -7.574 3.477 1.00 27.85 338 GLU A CA 1
ATOM 2356 C C . GLU A 1 300 ? -1.084 -6.809 3.212 1.00 29.21 338 GLU A C 1
ATOM 2357 O O . GLU A 1 300 ? -2.170 -7.325 3.480 1.00 29.48 338 GLU A O 1
ATOM 2363 N N . ASN A 1 301 ? -0.986 -5.583 2.698 1.00 26.53 339 ASN A N 1
ATOM 2364 C CA . ASN A 1 301 ? -2.187 -4.814 2.401 1.00 26.72 339 ASN A CA 1
ATOM 2365 C C . ASN A 1 301 ? -3.021 -5.500 1.321 1.00 30.01 339 ASN A C 1
ATOM 2366 O O . ASN A 1 301 ? -4.258 -5.531 1.409 1.00 29.99 339 ASN A O 1
ATOM 2371 N N . LEU A 1 302 ? -2.360 -6.083 0.304 1.00 26.88 340 LEU A N 1
ATOM 2372 C CA . LEU A 1 302 ? -3.088 -6.806 -0.735 1.00 27.62 340 LEU A CA 1
ATOM 2373 C C . LEU A 1 302 ? -3.720 -8.074 -0.177 1.00 22.69 340 LEU A C 1
ATOM 2374 O O . LEU A 1 302 ? -4.905 -8.338 -0.396 1.00 31.31 340 LEU A O 1
ATOM 2379 N N . GLU A 1 303 ? -2.943 -8.875 0.555 1.00 27.03 341 GLU A N 1
ATOM 2380 C CA . GLU A 1 303 ? -3.510 -10.089 1.130 1.00 26.30 341 GLU A CA 1
ATOM 2381 C C . GLU A 1 303 ? -4.695 -9.764 2.031 1.00 25.59 341 GLU A C 1
ATOM 2382 O O . GLU A 1 303 ? -5.733 -10.429 1.965 1.00 30.01 341 GLU A O 1
ATOM 2388 N N . PHE A 1 304 ? -4.574 -8.720 2.858 1.00 29.18 342 PHE A N 1
ATOM 2389 C CA . PHE A 1 304 ? -5.662 -8.367 3.775 1.00 21.30 342 PHE A CA 1
ATOM 2390 C C . PHE A 1 304 ? -6.894 -7.913 3.000 1.00 24.30 342 PHE A C 1
ATOM 2391 O O . PHE A 1 304 ? -8.009 -8.339 3.302 1.00 23.88 342 PHE A O 1
ATOM 2399 N N . SER A 1 305 ? -6.704 -7.097 1.957 1.00 21.92 343 SER A N 1
ATOM 2400 C CA . SER A 1 305 ? -7.824 -6.666 1.118 1.00 25.80 343 SER A CA 1
ATOM 2401 C C . SER A 1 305 ? -8.562 -7.856 0.497 1.00 26.14 343 SER A C 1
ATOM 2402 O O . SER A 1 305 ? -9.800 -7.965 0.593 1.00 32.16 343 SER A O 1
ATOM 2405 N N . PHE A 1 306 ? -7.812 -8.761 -0.143 1.00 29.45 344 PHE A N 1
ATOM 2406 C CA . PHE A 1 306 ? -8.422 -9.953 -0.720 1.00 29.71 344 PHE A CA 1
ATOM 2407 C C . PHE A 1 306 ? -9.183 -10.742 0.333 1.00 27.83 344 PHE A C 1
ATOM 2408 O O . PHE A 1 306 ? -10.322 -11.172 0.104 1.00 31.52 344 PHE A O 1
ATOM 2416 N N . ARG A 1 307 ? -8.584 -10.907 1.508 1.00 26.61 345 ARG A N 1
ATOM 2417 C CA . ARG A 1 307 ? -9.227 -11.682 2.563 1.00 22.37 345 ARG A CA 1
ATOM 2418 C C . ARG A 1 307 ? -10.523 -11.016 3.025 1.00 23.48 345 ARG A C 1
ATOM 2419 O O . ARG A 1 307 ? -11.549 -11.687 3.173 1.00 24.38 345 ARG A O 1
ATOM 2427 N N . ILE A 1 308 ? -10.507 -9.691 3.208 1.00 22.26 346 ILE A N 1
ATOM 2428 C CA . ILE A 1 308 ? -11.704 -8.976 3.659 1.00 22.08 346 ILE A CA 1
ATOM 2429 C C . ILE A 1 308 ? -12.861 -9.188 2.693 1.00 27.79 346 ILE A C 1
ATOM 2430 O O . ILE A 1 308 ? -13.999 -9.445 3.105 1.00 25.35 346 ILE A O 1
ATOM 2435 N N . TRP A 1 309 ? -12.612 -8.990 1.401 1.00 22.54 347 TRP A N 1
ATOM 2436 C CA . TRP A 1 309 ? -13.724 -9.090 0.457 1.00 27.98 347 TRP A CA 1
ATOM 2437 C C . TRP A 1 309 ? -14.168 -10.541 0.272 1.00 21.66 347 TRP A C 1
ATOM 2438 O O . TRP A 1 309 ? -15.369 -10.849 0.292 1.00 22.57 347 TRP A O 1
ATOM 2449 N N . GLN A 1 310 ? -13.216 -11.445 0.092 1.00 22.05 348 GLN A N 1
ATOM 2450 C CA . GLN A 1 310 ? -13.570 -12.820 -0.200 1.00 26.98 348 GLN A CA 1
ATOM 2451 C C . GLN A 1 310 ? -14.196 -13.512 1.002 1.00 26.47 348 GLN A C 1
ATOM 2452 O O . GLN A 1 310 ? -14.955 -14.466 0.822 1.00 28.20 348 GLN A O 1
ATOM 2458 N N . CYS A 1 311 ? -13.919 -13.049 2.217 1.00 31.42 349 CYS A N 1
ATOM 2459 C CA . CYS A 1 311 ? -14.441 -13.701 3.408 1.00 28.05 349 CYS A CA 1
ATOM 2460 C C . CYS A 1 311 ? -15.607 -12.956 4.041 1.00 26.43 349 CYS A C 1
ATOM 2461 O O . CYS A 1 311 ? -15.959 -13.256 5.178 1.00 33.29 349 CYS A O 1
ATOM 2464 N N . GLY A 1 312 ? -16.216 -11.998 3.343 1.00 30.44 350 GLY A N 1
ATOM 2465 C CA . GLY A 1 312 ? -17.518 -11.476 3.738 1.00 29.75 350 GLY A CA 1
ATOM 2466 C C . GLY A 1 312 ? -17.584 -10.070 4.319 1.00 29.73 350 GLY A C 1
ATOM 2467 O O . GLY A 1 312 ? -18.688 -9.619 4.666 1.00 34.85 350 GLY A O 1
ATOM 2468 N N . GLY A 1 313 ? -16.473 -9.353 4.420 1.00 27.01 351 GLY A N 1
ATOM 2469 C CA . GLY A 1 313 ? -16.478 -7.991 4.909 1.00 28.33 351 GLY A CA 1
ATOM 2470 C C . GLY A 1 313 ? -16.571 -6.964 3.800 1.00 28.65 351 GLY A C 1
ATOM 2471 O O . GLY A 1 313 ? -16.776 -7.276 2.624 1.00 25.11 351 GLY A O 1
ATOM 2472 N N . VAL A 1 314 ? -16.401 -5.710 4.190 1.00 24.36 352 VAL A N 1
ATOM 2473 C CA . VAL A 1 314 ? -16.340 -4.609 3.241 1.00 25.03 352 VAL A CA 1
ATOM 2474 C C . VAL A 1 314 ? -15.142 -3.749 3.608 1.00 28.09 352 VAL A C 1
ATOM 2475 O O . VAL A 1 314 ? -14.834 -3.578 4.793 1.00 22.65 352 VAL A O 1
ATOM 2479 N N . LEU A 1 315 ? -14.432 -3.261 2.586 1.00 26.23 353 LEU A N 1
ATOM 2480 C CA . LEU A 1 315 ? -13.304 -2.357 2.738 1.00 24.28 353 LEU A CA 1
ATOM 2481 C C . LEU A 1 315 ? -13.696 -1.016 2.142 1.00 29.07 353 LEU A C 1
ATOM 2482 O O . LEU A 1 315 ? -14.139 -0.956 0.993 1.00 30.57 353 LEU A O 1
ATOM 2487 N N . GLU A 1 316 ? -13.560 0.050 2.931 1.00 24.72 354 GLU A N 1
ATOM 2488 C CA . GLU A 1 316 ? -14.123 1.338 2.567 1.00 21.74 354 GLU A CA 1
ATOM 2489 C C . GLU A 1 316 ? -13.158 2.471 2.890 1.00 32.15 354 GLU A C 1
ATOM 2490 O O . GLU A 1 316 ? -12.408 2.409 3.865 1.00 27.10 354 GLU A O 1
ATOM 2496 N N . THR A 1 317 ? -13.184 3.500 2.044 1.00 30.30 355 THR A N 1
ATOM 2497 C CA . THR A 1 317 ? -12.515 4.767 2.296 1.00 25.93 355 THR A CA 1
ATOM 2498 C C . THR A 1 317 ? -13.557 5.763 2.777 1.00 24.44 355 THR A C 1
ATOM 2499 O O . THR A 1 317 ? -14.627 5.893 2.165 1.00 26.88 355 THR A O 1
ATOM 2503 N N . HIS A 1 318 ? -13.251 6.475 3.869 1.00 30.03 356 HIS A N 1
ATOM 2504 C CA . HIS A 1 318 ? -14.196 7.461 4.373 1.00 28.38 356 HIS A CA 1
ATOM 2505 C C . HIS A 1 318 ? -13.744 8.867 3.996 1.00 32.44 356 HIS A C 1
ATOM 2506 O O . HIS A 1 318 ? -12.738 9.348 4.532 1.00 32.51 356 HIS A O 1
ATOM 2513 N N . PRO A 1 319 ? -14.462 9.564 3.113 1.00 34.56 357 PRO A N 1
ATOM 2514 C CA . PRO A 1 319 ? -14.024 10.903 2.679 1.00 35.46 357 PRO A CA 1
ATOM 2515 C C . PRO A 1 319 ? -13.947 11.951 3.780 1.00 39.19 357 PRO A C 1
ATOM 2516 O O . PRO A 1 319 ? -13.351 13.007 3.542 1.00 37.03 357 PRO A O 1
ATOM 2520 N N . CYS A 1 320 ? -14.571 11.737 4.941 0.70 23.40 358 CYS A N 1
ATOM 2521 C CA A CYS A 1 320 ? -14.502 12.744 5.989 0.70 32.84 358 CYS A CA 1
ATOM 2522 C CA B CYS A 1 320 ? -14.546 12.700 6.040 0.30 32.24 358 CYS A CA 1
ATOM 2523 C C . CYS A 1 320 ? -13.290 12.587 6.888 0.70 25.13 358 CYS A C 1
ATOM 2524 O O . CYS A 1 320 ? -12.978 13.515 7.642 0.70 24.68 358 CYS A O 1
ATOM 2529 N N . SER A 1 321 ? -12.594 11.467 6.800 1.00 26.70 359 SER A N 1
ATOM 2530 C CA . SER A 1 321 ? -11.411 11.189 7.593 1.00 25.86 359 SER A CA 1
ATOM 2531 C C . SER A 1 321 ? -10.170 11.429 6.735 1.00 28.37 359 SER A C 1
ATOM 2532 O O . SER A 1 321 ? -9.989 10.777 5.699 1.00 34.80 359 SER A O 1
ATOM 2535 N N . HIS A 1 322 ? -9.317 12.358 7.162 1.00 27.11 360 HIS A N 1
ATOM 2536 C CA . HIS A 1 322 ? -8.093 12.699 6.443 1.00 20.80 360 HIS A CA 1
ATOM 2537 C C . HIS A 1 322 ? -6.903 12.490 7.356 1.00 28.11 360 HIS A C 1
ATOM 2538 O O . HIS A 1 322 ? -6.908 12.952 8.503 1.00 22.90 360 HIS A O 1
ATOM 2545 N N . VAL A 1 323 ? -5.892 11.782 6.861 1.00 28.78 361 VAL A N 1
ATOM 2546 C CA . VAL A 1 323 ? -4.641 11.601 7.588 1.00 24.12 361 VAL A CA 1
ATOM 2547 C C . VAL A 1 323 ? -3.498 11.845 6.609 1.00 30.57 361 VAL A C 1
ATOM 2548 O O . VAL A 1 323 ? -3.382 11.139 5.600 1.00 29.11 361 VAL A O 1
ATOM 2552 N N . GLY A 1 324 ? -2.657 12.834 6.908 1.00 25.79 362 GLY A N 1
ATOM 2553 C CA . GLY A 1 324 ? -1.459 13.056 6.121 1.00 33.88 362 GLY A CA 1
ATOM 2554 C C . GLY A 1 324 ? -0.363 12.061 6.462 1.00 34.07 362 GLY A C 1
ATOM 2555 O O . GLY A 1 324 ? -0.224 11.613 7.600 1.00 27.25 362 GLY A O 1
ATOM 2556 N N . HIS A 1 325 ? 0.443 11.732 5.453 1.00 29.78 363 HIS A N 1
ATOM 2557 C CA . HIS A 1 325 ? 1.450 10.684 5.559 1.00 29.86 363 HIS A CA 1
ATOM 2558 C C . HIS A 1 325 ? 2.715 11.160 4.855 1.00 27.99 363 HIS A C 1
ATOM 2559 O O . HIS A 1 325 ? 2.644 11.640 3.723 1.00 29.69 363 HIS A O 1
ATOM 2566 N N . VAL A 1 326 ? 3.861 11.092 5.531 1.00 29.46 364 VAL A N 1
ATOM 2567 C CA . VAL A 1 326 ? 5.104 11.527 4.896 1.00 23.60 364 VAL A CA 1
ATOM 2568 C C . VAL A 1 326 ? 5.650 10.414 4.011 1.00 29.25 364 VAL A C 1
ATOM 2569 O O . VAL A 1 326 ? 6.451 9.588 4.465 1.00 33.70 364 VAL A O 1
ATOM 2573 N N . PHE A 1 327 ? 5.235 10.394 2.744 1.00 29.99 365 PHE A N 1
ATOM 2574 C CA . PHE A 1 327 ? 5.804 9.468 1.774 1.00 29.12 365 PHE A CA 1
ATOM 2575 C C . PHE A 1 327 ? 7.286 9.780 1.569 1.00 31.42 365 PHE A C 1
ATOM 2576 O O . PHE A 1 327 ? 7.631 10.916 1.202 1.00 28.63 365 PHE A O 1
ATOM 2584 N N . PRO A 1 328 ? 8.180 8.814 1.758 1.00 25.98 366 PRO A N 1
ATOM 2585 C CA . PRO A 1 328 ? 9.617 9.094 1.683 1.00 24.39 366 PRO A CA 1
ATOM 2586 C C . PRO A 1 328 ? 10.125 9.263 0.249 1.00 30.39 366 PRO A C 1
ATOM 2587 O O . PRO A 1 328 ? 9.480 8.868 -0.720 1.00 37.15 366 PRO A O 1
ATOM 2591 N N . LYS A 1 329 ? 11.308 9.884 0.140 1.00 32.98 367 LYS A N 1
ATOM 2592 C CA . LYS A 1 329 ? 11.971 10.039 -1.161 1.00 38.44 367 LYS A CA 1
ATOM 2593 C C . LYS A 1 329 ? 12.184 8.686 -1.836 1.00 40.12 367 LYS A C 1
ATOM 2594 O O . LYS A 1 329 ? 11.880 8.512 -3.019 1.00 39.79 367 LYS A O 1
ATOM 2600 N N . GLN A 1 330 ? 12.681 7.710 -1.090 1.00 39.63 368 GLN A N 1
ATOM 2601 C CA . GLN A 1 330 ? 12.756 6.329 -1.541 1.00 39.17 368 GLN A CA 1
ATOM 2602 C C . GLN A 1 330 ? 12.609 5.457 -0.303 1.00 44.54 368 GLN A C 1
ATOM 2603 O O . GLN A 1 330 ? 12.386 5.964 0.801 1.00 42.91 368 GLN A O 1
ATOM 2609 N N . ALA A 1 331 ? 12.752 4.144 -0.483 1.00 43.74 369 ALA A N 1
ATOM 2610 C CA . ALA A 1 331 ? 12.657 3.221 0.648 1.00 39.98 369 ALA A CA 1
ATOM 2611 C C . ALA A 1 331 ? 13.686 3.594 1.718 1.00 41.06 369 ALA A C 1
ATOM 2612 O O . ALA A 1 331 ? 14.876 3.718 1.404 1.00 38.07 369 ALA A O 1
ATOM 2614 N N . PRO A 1 332 ? 13.281 3.799 2.980 1.00 39.61 370 PRO A N 1
ATOM 2615 C CA . PRO A 1 332 ? 14.266 4.180 4.014 1.00 35.46 370 PRO A CA 1
ATOM 2616 C C . PRO A 1 332 ? 15.071 3.020 4.585 1.00 37.76 370 PRO A C 1
ATOM 2617 O O . PRO A 1 332 ? 16.046 3.257 5.313 1.00 43.67 370 PRO A O 1
ATOM 2621 N N . TYR A 1 333 ? 14.700 1.784 4.271 1.00 31.17 371 TYR A N 1
ATOM 2622 C CA . TYR A 1 333 ? 15.392 0.591 4.738 1.00 36.33 371 TYR A CA 1
ATOM 2623 C C . TYR A 1 333 ? 15.190 -0.459 3.653 1.00 40.77 371 TYR A C 1
ATOM 2624 O O . TYR A 1 333 ? 14.344 -0.294 2.765 1.00 39.34 371 TYR A O 1
ATOM 2633 N N . SER A 1 334 ? 15.943 -1.557 3.746 1.00 44.31 372 SER A N 1
ATOM 2634 C CA . SER A 1 334 ? 15.893 -2.601 2.724 1.00 43.75 372 SER A CA 1
ATOM 2635 C C . SER A 1 334 ? 14.519 -3.258 2.692 1.00 39.69 372 SER A C 1
ATOM 2636 O O . SER A 1 334 ? 14.045 -3.789 3.702 1.00 40.38 372 SER A O 1
ATOM 2639 N N . ARG A 1 335 ? 13.869 -3.214 1.536 1.00 36.79 373 ARG A N 1
ATOM 2640 C CA . ARG A 1 335 ? 12.599 -3.900 1.341 1.00 45.18 373 ARG A CA 1
ATOM 2641 C C . ARG A 1 335 ? 12.838 -5.004 0.313 1.00 42.57 373 ARG A C 1
ATOM 2642 O O . ARG A 1 335 ? 12.677 -4.818 -0.892 1.00 45.87 373 ARG A O 1
ATOM 2650 N N . ASN A 1 336 ? 13.289 -6.154 0.806 1.00 37.12 374 ASN A N 1
ATOM 2651 C CA . ASN A 1 336 ? 13.617 -7.294 -0.041 1.00 42.40 374 ASN A CA 1
ATOM 2652 C C . ASN A 1 336 ? 12.646 -8.452 0.133 1.00 41.26 374 ASN A C 1
ATOM 2653 O O . ASN A 1 336 ? 12.918 -9.546 -0.361 1.00 42.48 374 ASN A O 1
ATOM 2658 N N . LYS A 1 337 ? 11.547 -8.260 0.858 1.00 34.93 375 LYS A N 1
ATOM 2659 C CA . LYS A 1 337 ? 10.594 -9.335 1.113 1.00 29.32 375 LYS A CA 1
ATOM 2660 C C . LYS A 1 337 ? 9.239 -9.110 0.455 1.00 28.46 375 LYS A C 1
ATOM 2661 O O . LYS A 1 337 ? 8.361 -9.975 0.571 1.00 25.54 375 LYS A O 1
ATOM 2667 N N . ALA A 1 338 ? 9.038 -7.967 -0.208 1.00 24.12 376 ALA A N 1
ATOM 2668 C CA . ALA A 1 338 ? 7.754 -7.685 -0.822 1.00 27.04 376 ALA A CA 1
ATOM 2669 C C . ALA A 1 338 ? 7.379 -8.774 -1.818 1.00 29.19 376 ALA A C 1
ATOM 2670 O O . ALA A 1 338 ? 6.218 -9.184 -1.884 1.00 23.16 376 ALA A O 1
ATOM 2672 N N . LEU A 1 339 ? 8.358 -9.291 -2.568 1.00 30.16 377 LEU A N 1
ATOM 2673 C CA . LEU A 1 339 ? 8.042 -10.297 -3.577 1.00 25.13 377 LEU A CA 1
ATOM 2674 C C . LEU A 1 339 ? 7.558 -11.586 -2.925 1.00 26.57 377 LEU A C 1
ATOM 2675 O O . LEU A 1 339 ? 6.485 -12.092 -3.275 1.00 26.10 377 LEU A O 1
ATOM 2680 N N . ALA A 1 340 ? 8.311 -12.111 -1.946 1.00 22.45 378 ALA A N 1
ATOM 2681 C CA . ALA A 1 340 ? 7.863 -13.301 -1.217 1.00 27.40 378 ALA A CA 1
ATOM 2682 C C . ALA A 1 340 ? 6.509 -13.085 -0.533 1.00 30.73 378 ALA A C 1
ATOM 2683 O O . ALA A 1 340 ? 5.647 -13.980 -0.537 1.00 26.48 378 ALA A O 1
ATOM 2685 N N . ASN A 1 341 ? 6.298 -11.910 0.059 1.00 28.13 379 ASN A N 1
ATOM 2686 C CA . ASN A 1 341 ? 5.010 -11.648 0.692 1.00 26.67 379 ASN A CA 1
ATOM 2687 C C . ASN A 1 341 ? 3.878 -11.668 -0.344 1.00 29.41 379 ASN A C 1
ATOM 2688 O O . ASN A 1 341 ? 2.785 -12.208 -0.091 1.00 26.10 379 ASN A O 1
ATOM 2693 N N . SER A 1 342 ? 4.135 -11.105 -1.531 1.00 25.84 380 SER A N 1
ATOM 2694 C CA . SER A 1 342 ? 3.119 -11.071 -2.574 1.00 22.71 380 SER A CA 1
ATOM 2695 C C . SER A 1 342 ? 2.817 -12.463 -3.079 1.00 23.45 380 SER A C 1
ATOM 2696 O O . SER A 1 342 ? 1.672 -12.757 -3.444 1.00 30.21 380 SER A O 1
ATOM 2699 N N . VAL A 1 343 ? 3.840 -13.320 -3.122 1.00 27.30 381 VAL A N 1
ATOM 2700 C CA . VAL A 1 343 ? 3.646 -14.709 -3.519 1.00 29.30 381 VAL A CA 1
ATOM 2701 C C . VAL A 1 343 ? 2.768 -15.434 -2.493 1.00 38.23 381 VAL A C 1
ATOM 2702 O O . VAL A 1 343 ? 1.877 -16.210 -2.861 1.00 31.50 381 VAL A O 1
ATOM 2706 N N . ARG A 1 344 ? 2.973 -15.167 -1.196 1.00 24.17 382 ARG A N 1
ATOM 2707 C CA . ARG A 1 344 ? 2.098 -15.757 -0.178 1.00 20.31 382 ARG A CA 1
ATOM 2708 C C . ARG A 1 344 ? 0.641 -15.357 -0.394 1.00 21.84 382 ARG A C 1
ATOM 2709 O O . ARG A 1 344 ? -0.267 -16.211 -0.370 1.00 26.68 382 ARG A O 1
ATOM 2717 N N . ALA A 1 345 ? 0.406 -14.070 -0.682 1.00 29.00 383 ALA A N 1
ATOM 2718 C CA . ALA A 1 345 ? -0.949 -13.618 -0.994 1.00 23.38 383 ALA A CA 1
ATOM 2719 C C . ALA A 1 345 ? -1.499 -14.318 -2.238 1.00 27.60 383 ALA A C 1
ATOM 2720 O O . ALA A 1 345 ? -2.656 -14.770 -2.250 1.00 23.30 383 ALA A O 1
ATOM 2722 N N . ALA A 1 346 ? -0.677 -14.430 -3.289 1.00 22.43 384 ALA A N 1
ATOM 2723 C CA . ALA A 1 346 ? -1.150 -14.982 -4.550 1.00 25.36 384 ALA A CA 1
ATOM 2724 C C . ALA A 1 346 ? -1.484 -16.453 -4.407 1.00 32.37 384 ALA A C 1
ATOM 2725 O O . ALA A 1 346 ? -2.524 -16.914 -4.895 1.00 28.95 384 ALA A O 1
ATOM 2727 N N . GLU A 1 347 ? -0.622 -17.198 -3.717 1.00 28.48 385 GLU A N 1
ATOM 2728 C CA . GLU A 1 347 ? -0.829 -18.629 -3.556 1.00 27.89 385 GLU A CA 1
ATOM 2729 C C . GLU A 1 347 ? -2.044 -18.919 -2.694 1.00 32.32 385 GLU A C 1
ATOM 2730 O O . GLU A 1 347 ? -2.699 -19.953 -2.884 1.00 30.12 385 GLU A O 1
ATOM 2736 N N . VAL A 1 348 ? -2.385 -18.030 -1.760 1.00 34.34 386 VAL A N 1
ATOM 2737 C CA . VAL A 1 348 ? -3.540 -18.350 -0.924 1.00 30.14 386 VAL A CA 1
ATOM 2738 C C . VAL A 1 348 ? -4.849 -17.862 -1.546 1.00 29.54 386 VAL A C 1
ATOM 2739 O O . VAL A 1 348 ? -5.871 -18.551 -1.454 1.00 30.02 386 VAL A O 1
ATOM 2743 N N . TRP A 1 349 ? -4.869 -16.687 -2.191 1.00 23.14 387 TRP A N 1
ATOM 2744 C CA . TRP A 1 349 ? -6.145 -16.056 -2.522 1.00 26.59 387 TRP A CA 1
ATOM 2745 C C . TRP A 1 349 ? -6.507 -15.989 -4.005 1.00 29.76 387 TRP A C 1
ATOM 2746 O O . TRP A 1 349 ? -7.692 -15.858 -4.313 1.00 27.78 387 TRP A O 1
ATOM 2757 N N . MET A 1 350 ? -5.551 -16.073 -4.925 1.00 27.89 388 MET A N 1
ATOM 2758 C CA . MET A 1 350 ? -5.832 -15.677 -6.300 1.00 29.86 388 MET A CA 1
ATOM 2759 C C . MET A 1 350 ? -6.211 -16.831 -7.218 1.00 30.75 388 MET A C 1
ATOM 2760 O O . MET A 1 350 ? -6.530 -16.588 -8.386 1.00 33.69 388 MET A O 1
ATOM 2765 N N . ASP A 1 351 ? -6.169 -18.068 -6.732 1.00 30.39 389 ASP A N 1
ATOM 2766 C CA . ASP A 1 351 ? -6.555 -19.225 -7.524 1.00 32.28 389 ASP A CA 1
ATOM 2767 C C . ASP A 1 351 ? -5.796 -19.202 -8.852 1.00 34.72 389 ASP A C 1
ATOM 2768 O O . ASP A 1 351 ? -4.619 -18.819 -8.882 1.00 35.32 389 ASP A O 1
ATOM 2773 N N . GLU A 1 352 ? -6.471 -19.534 -9.961 1.00 30.61 390 GLU A N 1
ATOM 2774 C CA . GLU A 1 352 ? -5.785 -19.674 -11.248 1.00 37.88 390 GLU A CA 1
ATOM 2775 C C . GLU A 1 352 ? -5.238 -18.342 -11.755 1.00 36.55 390 GLU A C 1
ATOM 2776 O O . GLU A 1 352 ? -4.261 -18.324 -12.516 1.00 40.29 390 GLU A O 1
ATOM 2782 N N . PHE A 1 353 ? -5.761 -17.225 -11.248 1.00 31.72 391 PHE A N 1
ATOM 2783 C CA . PHE A 1 353 ? -5.265 -15.926 -11.664 1.00 33.28 391 PHE A CA 1
ATOM 2784 C C . PHE A 1 353 ? -3.849 -15.644 -11.172 1.00 33.25 391 PHE A C 1
ATOM 2785 O O . PHE A 1 353 ? -3.212 -14.718 -11.694 1.00 31.77 391 PHE A O 1
ATOM 2793 N N . LYS A 1 354 ? -3.313 -16.449 -10.246 1.00 27.35 392 LYS A N 1
ATOM 2794 C CA . LYS A 1 354 ? -1.912 -16.253 -9.884 1.00 29.25 392 LYS A CA 1
ATOM 2795 C C . LYS A 1 354 ? -1.010 -16.395 -11.105 1.00 31.53 392 LYS A C 1
ATOM 2796 O O . LYS A 1 354 ? 0.043 -15.747 -11.176 1.00 28.81 392 LYS A O 1
ATOM 2802 N N . GLU A 1 355 ? -1.446 -17.165 -12.118 1.00 34.59 393 GLU A N 1
ATOM 2803 C CA . GLU A 1 355 ? -0.588 -17.340 -13.285 1.00 38.20 393 GLU A CA 1
ATOM 2804 C C . GLU A 1 355 ? -0.404 -16.029 -14.045 1.00 35.71 393 GLU A C 1
ATOM 2805 O O . GLU A 1 355 ? 0.700 -15.744 -14.525 1.00 37.62 393 GLU A O 1
ATOM 2811 N N . LEU A 1 356 ? -1.439 -15.184 -14.104 1.00 28.81 394 LEU A N 1
ATOM 2812 C CA . LEU A 1 356 ? -1.248 -13.901 -14.776 1.00 30.11 394 LEU A CA 1
ATOM 2813 C C . LEU A 1 356 ? -0.165 -13.091 -14.089 1.00 30.31 394 LEU A C 1
ATOM 2814 O O . LEU A 1 356 ? 0.557 -12.333 -14.744 1.00 31.79 394 LEU A O 1
ATOM 2819 N N . TYR A 1 357 ? -0.060 -13.237 -12.766 1.00 28.24 395 TYR A N 1
ATOM 2820 C CA . TYR A 1 357 ? 1.003 -12.600 -12.003 1.00 24.20 395 TYR A CA 1
ATOM 2821 C C . TYR A 1 357 ? 2.357 -13.197 -12.356 1.00 30.22 395 TYR A C 1
ATOM 2822 O O . TYR A 1 357 ? 3.293 -12.466 -12.717 1.00 26.67 395 TYR A O 1
ATOM 2831 N N . TYR A 1 358 ? 2.462 -14.534 -12.331 1.00 28.98 396 TYR A N 1
ATOM 2832 C CA . TYR A 1 358 ? 3.755 -15.167 -12.587 1.00 28.83 396 TYR A CA 1
ATOM 2833 C C . TYR A 1 358 ? 4.268 -14.847 -13.979 1.00 32.01 396 TYR A C 1
ATOM 2834 O O . TYR A 1 358 ? 5.487 -14.783 -14.195 1.00 32.56 396 TYR A O 1
ATOM 2843 N N . HIS A 1 359 ? 3.356 -14.642 -14.932 1.00 33.96 397 HIS A N 1
ATOM 2844 C CA . HIS A 1 359 ? 3.766 -14.341 -16.298 1.00 34.87 397 HIS A CA 1
ATOM 2845 C C . HIS A 1 359 ? 4.397 -12.960 -16.409 1.00 33.09 397 HIS A C 1
ATOM 2846 O O . HIS A 1 359 ? 5.272 -12.743 -17.257 1.00 34.56 397 HIS A O 1
ATOM 2853 N N . ARG A 1 360 ? 3.970 -12.021 -15.575 1.00 25.08 398 ARG A N 1
ATOM 2854 C CA . ARG A 1 360 ? 4.400 -10.634 -15.666 1.00 35.78 398 ARG A CA 1
ATOM 2855 C C . ARG A 1 360 ? 5.494 -10.288 -14.668 1.00 40.42 398 ARG A C 1
ATOM 2856 O O . ARG A 1 360 ? 6.122 -9.230 -14.789 1.00 44.98 398 ARG A O 1
ATOM 2864 N N . ASN A 1 361 ? 5.726 -11.142 -13.687 1.00 33.13 399 ASN A N 1
ATOM 2865 C CA . ASN A 1 361 ? 6.858 -10.999 -12.777 1.00 34.15 399 ASN A CA 1
ATOM 2866 C C . ASN A 1 361 ? 7.474 -12.371 -12.620 1.00 29.37 399 ASN A C 1
ATOM 2867 O O . ASN A 1 361 ? 7.188 -13.097 -11.662 1.00 32.00 399 ASN A O 1
ATOM 2872 N N . PRO A 1 362 ? 8.335 -12.766 -13.560 1.00 31.81 400 PRO A N 1
ATOM 2873 C CA . PRO A 1 362 ? 8.863 -14.137 -13.547 1.00 33.22 400 PRO A CA 1
ATOM 2874 C C . PRO A 1 362 ? 9.741 -14.436 -12.344 1.00 32.70 400 PRO A C 1
ATOM 2875 O O . PRO A 1 362 ? 9.808 -15.601 -11.932 1.00 45.16 400 PRO A O 1
ATOM 2879 N N . ARG A 1 363 ? 10.359 -13.422 -11.728 1.00 36.21 401 ARG A N 1
ATOM 2880 C CA . ARG A 1 363 ? 11.146 -13.635 -10.510 1.00 41.65 401 ARG A CA 1
ATOM 2881 C C . ARG A 1 363 ? 10.324 -14.293 -9.401 1.00 39.19 401 ARG A C 1
ATOM 2882 O O . ARG A 1 363 ? 10.875 -15.018 -8.554 1.00 35.28 401 ARG A O 1
ATOM 2890 N N . ALA A 1 364 ? 9.006 -14.064 -9.394 1.00 37.75 402 ALA A N 1
ATOM 2891 C CA . ALA A 1 364 ? 8.167 -14.629 -8.343 1.00 29.89 402 ALA A CA 1
ATOM 2892 C C . ALA A 1 364 ? 8.219 -16.148 -8.356 1.00 33.50 402 ALA A C 1
ATOM 2893 O O . ALA A 1 364 ? 8.058 -16.778 -7.303 1.00 32.62 402 ALA A O 1
ATOM 2895 N N . ARG A 1 365 ? 8.480 -16.753 -9.527 1.00 37.29 403 ARG A N 1
ATOM 2896 C CA . ARG A 1 365 ? 8.552 -18.208 -9.607 1.00 39.53 403 ARG A CA 1
ATOM 2897 C C . ARG A 1 365 ? 9.647 -18.756 -8.707 1.00 40.60 403 ARG A C 1
ATOM 2898 O O . ARG A 1 365 ? 9.493 -19.841 -8.132 1.00 36.45 403 ARG A O 1
ATOM 2906 N N . LEU A 1 366 ? 10.782 -18.043 -8.612 1.00 31.13 404 LEU A N 1
ATOM 2907 C CA . LEU A 1 366 ? 11.947 -18.516 -7.871 1.00 31.26 404 LEU A CA 1
ATOM 2908 C C . LEU A 1 366 ? 11.927 -18.166 -6.384 1.00 33.10 404 LEU A C 1
ATOM 2909 O O . LEU A 1 366 ? 12.756 -18.690 -5.631 1.00 36.45 404 LEU A O 1
ATOM 2914 N N . GLU A 1 367 ? 11.040 -17.287 -5.953 1.00 30.77 405 GLU A N 1
ATOM 2915 C CA . GLU A 1 367 ? 11.132 -16.717 -4.615 1.00 34.31 405 GLU A CA 1
ATOM 2916 C C . GLU A 1 367 ? 10.603 -17.686 -3.556 1.00 37.62 405 GLU A C 1
ATOM 2917 O O . GLU A 1 367 ? 9.450 -18.115 -3.647 1.00 35.08 405 GLU A O 1
ATOM 2923 N N . PRO A 1 368 ? 11.397 -18.051 -2.547 1.00 41.21 406 PRO A N 1
ATOM 2924 C CA . PRO A 1 368 ? 10.859 -18.862 -1.448 1.00 40.91 406 PRO A CA 1
ATOM 2925 C C . PRO A 1 368 ? 9.814 -18.063 -0.689 1.00 38.93 406 PRO A C 1
ATOM 2926 O O . PRO A 1 368 ? 10.013 -16.883 -0.399 1.00 41.62 406 PRO A O 1
ATOM 2930 N N . PHE A 1 369 ? 8.676 -18.696 -0.411 1.00 38.01 407 PHE A N 1
ATOM 2931 C CA . PHE A 1 369 ? 7.596 -18.015 0.291 1.00 31.85 407 PHE A CA 1
ATOM 2932 C C . PHE A 1 369 ? 7.136 -18.741 1.546 1.00 28.96 407 PHE A C 1
ATOM 2933 O O . PHE A 1 369 ? 6.194 -18.278 2.193 1.00 34.35 407 PHE A O 1
ATOM 2941 N N . GLY A 1 370 ? 7.765 -19.855 1.904 1.00 31.96 408 GLY A N 1
ATOM 2942 C CA . GLY A 1 370 ? 7.466 -20.523 3.155 1.00 28.65 408 GLY A CA 1
ATOM 2943 C C . GLY A 1 370 ? 6.220 -21.389 3.080 1.00 35.83 408 GLY A C 1
ATOM 2944 O O . GLY A 1 370 ? 5.819 -21.878 2.024 1.00 37.57 408 GLY A O 1
ATOM 2945 N N . ASP A 1 371 ? 5.591 -21.558 4.232 1.00 39.69 409 ASP A N 1
ATOM 2946 C CA . ASP A 1 371 ? 4.463 -22.464 4.401 1.00 42.14 409 ASP A CA 1
ATOM 2947 C C . ASP A 1 371 ? 3.200 -21.624 4.519 1.00 34.62 409 ASP A C 1
ATOM 2948 O O . ASP A 1 371 ? 3.112 -20.763 5.404 1.00 36.51 409 ASP A O 1
ATOM 2953 N N . VAL A 1 372 ? 2.234 -21.865 3.630 1.00 30.71 410 VAL A N 1
ATOM 2954 C CA . VAL A 1 372 ? 0.942 -21.189 3.676 1.00 31.12 410 VAL A CA 1
ATOM 2955 C C . VAL A 1 372 ? -0.188 -22.151 4.043 1.00 32.20 410 VAL A C 1
ATOM 2956 O O . VAL A 1 372 ? -1.364 -21.809 3.880 1.00 30.08 410 VAL A O 1
ATOM 2960 N N . THR A 1 373 ? 0.143 -23.342 4.553 1.00 30.17 411 THR A N 1
ATOM 2961 C CA . THR A 1 373 ? -0.872 -24.339 4.888 1.00 34.25 411 THR A CA 1
ATOM 2962 C C . THR A 1 373 ? -1.919 -23.782 5.840 1.00 35.38 411 THR A C 1
ATOM 2963 O O . THR A 1 373 ? -3.123 -23.992 5.646 1.00 32.17 411 THR A O 1
ATOM 2967 N N . GLU A 1 374 ? -1.482 -23.060 6.870 1.00 34.19 412 GLU A N 1
ATOM 2968 C CA . GLU A 1 374 ? -2.433 -22.535 7.838 1.00 32.82 412 GLU A CA 1
ATOM 2969 C C . GLU A 1 374 ? -3.290 -21.420 7.242 1.00 31.61 412 GLU A C 1
ATOM 2970 O O . GLU A 1 374 ? -4.459 -21.301 7.601 1.00 29.95 412 GLU A O 1
ATOM 2976 N N . ARG A 1 375 ? -2.747 -20.591 6.343 1.00 31.04 413 ARG A N 1
ATOM 2977 C CA . ARG A 1 375 ? -3.598 -19.582 5.717 1.00 23.86 413 ARG A CA 1
ATOM 2978 C C . ARG A 1 375 ? -4.613 -20.229 4.779 1.00 27.97 413 ARG A C 1
ATOM 2979 O O . ARG A 1 375 ? -5.758 -19.770 4.691 1.00 25.19 413 ARG A O 1
ATOM 2987 N N . LYS A 1 376 ? -4.218 -21.298 4.069 1.00 24.11 414 LYS A N 1
ATOM 2988 C CA . LYS A 1 376 ? -5.183 -22.017 3.239 1.00 28.39 414 LYS A CA 1
ATOM 2989 C C . LYS A 1 376 ? -6.279 -22.647 4.100 1.00 31.05 414 LYS A C 1
ATOM 2990 O O . LYS A 1 376 ? -7.462 -22.655 3.720 1.00 29.94 414 LYS A O 1
ATOM 2996 N N . GLN A 1 377 ? -5.905 -23.170 5.271 1.00 32.47 415 GLN A N 1
ATOM 2997 C CA . GLN A 1 377 ? -6.907 -23.695 6.191 1.00 38.20 415 GLN A CA 1
ATOM 2998 C C . GLN A 1 377 ? -7.810 -22.580 6.702 1.00 34.50 415 GLN A C 1
ATOM 2999 O O . GLN A 1 377 ? -9.020 -22.779 6.862 1.00 45.86 415 GLN A O 1
ATOM 3005 N N . LEU A 1 378 ? -7.245 -21.398 6.947 1.00 29.80 416 LEU A N 1
ATOM 3006 C CA . LEU A 1 378 ? -8.060 -20.245 7.318 1.00 30.30 416 LEU A CA 1
ATOM 3007 C C . LEU A 1 378 ? -9.085 -19.943 6.240 1.00 33.06 416 LEU A C 1
ATOM 3008 O O . LEU A 1 378 ? -10.266 -19.723 6.537 1.00 30.43 416 LEU A O 1
ATOM 3013 N N . ARG A 1 379 ? -8.653 -19.952 4.973 1.00 29.97 417 ARG A N 1
ATOM 3014 C CA . ARG A 1 379 ? -9.572 -19.678 3.876 1.00 30.17 417 ARG A CA 1
ATOM 3015 C C . ARG A 1 379 ? -10.708 -20.700 3.842 1.00 37.99 417 ARG A C 1
ATOM 3016 O O . ARG A 1 379 ? -11.868 -20.335 3.610 1.00 36.71 417 ARG A O 1
ATOM 3024 N N . ASP A 1 380 ? -10.401 -21.986 4.077 1.00 36.82 418 ASP A N 1
ATOM 3025 C CA . ASP A 1 380 ? -11.465 -22.996 4.083 1.00 36.45 418 ASP A CA 1
ATOM 3026 C C . ASP A 1 380 ? -12.406 -22.828 5.282 1.00 37.25 418 ASP A C 1
ATOM 3027 O O . ASP A 1 380 ? -13.630 -22.931 5.142 1.00 33.09 418 ASP A O 1
ATOM 3032 N N . LYS A 1 381 ? -11.856 -22.541 6.456 1.00 36.25 419 LYS A N 1
ATOM 3033 C CA . LYS A 1 381 ? -12.669 -22.380 7.660 1.00 36.08 419 LYS A CA 1
ATOM 3034 C C . LYS A 1 381 ? -13.664 -21.227 7.520 1.00 35.05 419 LYS A C 1
ATOM 3035 O O . LYS A 1 381 ? -14.822 -21.345 7.934 1.00 39.41 419 LYS A O 1
ATOM 3041 N N . LEU A 1 382 ? -13.230 -20.099 6.949 1.00 31.53 420 LEU A N 1
ATOM 3042 C CA . LEU A 1 382 ? -14.093 -18.934 6.768 1.00 32.63 420 LEU A CA 1
ATOM 3043 C C . LEU A 1 382 ? -15.014 -19.048 5.553 1.00 41.52 420 LEU A C 1
ATOM 3044 O O . LEU A 1 382 ? -15.820 -18.136 5.331 1.00 42.46 420 LEU A O 1
ATOM 3049 N N . GLN A 1 383 ? -14.909 -20.131 4.773 1.00 27.39 421 GLN A N 1
ATOM 3050 C CA . GLN A 1 383 ? -15.750 -20.384 3.595 1.00 39.89 421 GLN A CA 1
ATOM 3051 C C . GLN A 1 383 ? -15.731 -19.204 2.625 1.00 39.28 421 GLN A C 1
ATOM 3052 O O . GLN A 1 383 ? -16.768 -18.723 2.167 1.00 42.04 421 GLN A O 1
ATOM 3058 N N . CYS A 1 384 ? -14.530 -18.742 2.297 1.00 36.69 422 CYS A N 1
ATOM 3059 C CA . CYS A 1 384 ? -14.405 -17.520 1.517 1.00 37.19 422 CYS A CA 1
ATOM 3060 C C . CYS A 1 384 ? -14.772 -17.758 0.057 1.00 39.29 422 CYS A C 1
ATOM 3061 O O . CYS A 1 384 ? -14.655 -18.874 -0.464 1.00 35.80 422 CYS A O 1
ATOM 3064 N N . LYS A 1 385 ? -15.232 -16.689 -0.597 1.00 37.67 423 LYS A N 1
ATOM 3065 C CA . LYS A 1 385 ? -15.506 -16.702 -2.031 1.00 29.86 423 LYS A CA 1
ATOM 3066 C C . LYS A 1 385 ? -14.199 -16.717 -2.834 1.00 32.04 423 LYS A C 1
ATOM 3067 O O . LYS A 1 385 ? -13.120 -16.409 -2.326 1.00 28.47 423 LYS A O 1
ATOM 3073 N N . ASP A 1 386 ? -14.302 -17.052 -4.115 1.00 30.27 424 ASP A N 1
ATOM 3074 C CA . ASP A 1 386 ? -13.084 -17.254 -4.875 1.00 31.30 424 ASP A CA 1
ATOM 3075 C C . ASP A 1 386 ? -12.646 -15.965 -5.559 1.00 29.44 424 ASP A C 1
ATOM 3076 O O . ASP A 1 386 ? -13.334 -14.943 -5.525 1.00 26.66 424 ASP A O 1
ATOM 3081 N N . PHE A 1 387 ? -11.473 -16.024 -6.195 1.00 28.44 425 PHE A N 1
ATOM 3082 C CA . PHE A 1 387 ? -10.902 -14.807 -6.759 1.00 24.44 425 PHE A CA 1
ATOM 3083 C C . PHE A 1 387 ? -11.657 -14.339 -7.997 1.00 25.17 425 PHE A C 1
ATOM 3084 O O . PHE A 1 387 ? -11.709 -13.133 -8.276 1.00 25.15 425 PHE A O 1
ATOM 3092 N N . LYS A 1 388 ? -12.239 -15.266 -8.754 1.00 27.99 426 LYS A N 1
ATOM 3093 C CA . LYS A 1 388 ? -13.055 -14.856 -9.891 1.00 28.53 426 LYS A CA 1
ATOM 3094 C C . LYS A 1 388 ? -14.237 -14.018 -9.415 1.00 35.00 426 LYS A C 1
ATOM 3095 O O . LYS A 1 388 ? -14.609 -13.020 -10.049 1.00 35.46 426 LYS A O 1
ATOM 3101 N N . TRP A 1 389 ? -14.827 -14.398 -8.285 1.00 32.73 427 TRP A N 1
ATOM 3102 C CA . TRP A 1 389 ? -15.869 -13.571 -7.687 1.00 31.31 427 TRP A CA 1
ATOM 3103 C C . TRP A 1 389 ? -15.348 -12.174 -7.369 1.00 30.46 427 TRP A C 1
ATOM 3104 O O . TRP A 1 389 ? -16.020 -11.179 -7.657 1.00 33.24 427 TRP A O 1
ATOM 3115 N N . PHE A 1 390 ? -14.159 -12.082 -6.748 1.00 25.11 428 PHE A N 1
ATOM 3116 C CA . PHE A 1 390 ? -13.629 -10.780 -6.351 1.00 24.08 428 PHE A CA 1
ATOM 3117 C C . PHE A 1 390 ? -13.443 -9.885 -7.566 1.00 28.66 428 PHE A C 1
ATOM 3118 O O . PHE A 1 390 ? -13.829 -8.710 -7.547 1.00 30.04 428 PHE A O 1
ATOM 3126 N N . LEU A 1 391 ? -12.879 -10.438 -8.648 1.00 24.67 429 LEU A N 1
ATOM 3127 C CA . LEU A 1 391 ? -12.692 -9.673 -9.877 1.00 36.00 429 LEU A CA 1
ATOM 3128 C C . LEU A 1 391 ? -14.026 -9.235 -10.483 1.00 31.18 429 LEU A C 1
ATOM 3129 O O . LEU A 1 391 ? -14.171 -8.092 -10.931 1.00 29.58 429 LEU A O 1
ATOM 3134 N N . GLU A 1 392 ? -15.002 -10.133 -10.534 1.00 31.36 430 GLU A N 1
ATOM 3135 C CA . GLU A 1 392 ? -16.251 -9.780 -11.205 1.00 33.27 430 GLU A CA 1
ATOM 3136 C C . GLU A 1 392 ? -17.128 -8.847 -10.367 1.00 32.43 430 GLU A C 1
ATOM 3137 O O . GLU A 1 392 ? -17.860 -8.028 -10.929 1.00 32.36 430 GLU A O 1
ATOM 3143 N N . THR A 1 393 ? -17.052 -8.922 -9.041 1.00 29.75 431 THR A N 1
ATOM 3144 C CA . THR A 1 393 ? -17.975 -8.190 -8.175 1.00 33.75 431 THR A CA 1
ATOM 3145 C C . THR A 1 393 ? -17.343 -6.975 -7.507 1.00 31.34 431 THR A C 1
ATOM 3146 O O . THR A 1 393 ? -17.955 -5.903 -7.470 1.00 34.09 431 THR A O 1
ATOM 3150 N N . VAL A 1 394 ? -16.133 -7.111 -6.981 1.00 27.52 432 VAL A N 1
ATOM 3151 C CA . VAL A 1 394 ? -15.491 -5.995 -6.295 1.00 31.01 432 VAL A CA 1
ATOM 3152 C C . VAL A 1 394 ? -14.746 -5.100 -7.274 1.00 31.59 432 VAL A C 1
ATOM 3153 O O . VAL A 1 394 ? -14.795 -3.872 -7.161 1.00 29.69 432 VAL A O 1
ATOM 3157 N N . TYR A 1 395 ? -14.067 -5.682 -8.270 1.00 34.04 433 TYR A N 1
ATOM 3158 C CA . TYR A 1 395 ? -13.127 -4.925 -9.101 1.00 24.19 433 TYR A CA 1
ATOM 3159 C C . TYR A 1 395 ? -13.323 -5.193 -10.602 1.00 36.57 433 TYR A C 1
ATOM 3160 O O . TYR A 1 395 ? -12.364 -5.461 -11.332 1.00 30.98 433 TYR A O 1
ATOM 3169 N N . PRO A 1 396 ? -14.557 -5.072 -11.109 1.00 28.93 434 PRO A N 1
ATOM 3170 C CA . PRO A 1 396 ? -14.808 -5.423 -12.518 1.00 30.14 434 PRO A CA 1
ATOM 3171 C C . PRO A 1 396 ? -14.160 -4.500 -13.539 1.00 32.69 434 PRO A C 1
ATOM 3172 O O . PRO A 1 396 ? -14.048 -4.898 -14.700 1.00 34.69 434 PRO A O 1
ATOM 3176 N N . GLU A 1 397 ? -13.762 -3.285 -13.186 1.00 34.55 435 GLU A N 1
ATOM 3177 C CA A GLU A 1 397 ? -13.102 -2.413 -14.150 0.50 40.23 435 GLU A CA 1
ATOM 3178 C CA B GLU A 1 397 ? -13.111 -2.432 -14.169 0.50 40.28 435 GLU A CA 1
ATOM 3179 C C . GLU A 1 397 ? -11.628 -2.757 -14.348 1.00 41.19 435 GLU A C 1
ATOM 3180 O O . GLU A 1 397 ? -10.980 -2.145 -15.200 1.00 44.21 435 GLU A O 1
ATOM 3191 N N . LEU A 1 398 ? -11.083 -3.711 -13.593 1.00 34.46 436 LEU A N 1
ATOM 3192 C CA . LEU A 1 398 ? -9.724 -4.187 -13.833 1.00 39.36 436 LEU A CA 1
ATOM 3193 C C . LEU A 1 398 ? -9.727 -5.141 -15.031 1.00 40.67 436 LEU A C 1
ATOM 3194 O O . LEU A 1 398 ? -10.481 -6.125 -15.054 1.00 35.35 436 LEU A O 1
ATOM 3199 N N . HIS A 1 399 ? -8.911 -4.850 -16.039 1.00 35.29 437 HIS A N 1
ATOM 3200 C CA . HIS A 1 399 ? -8.831 -5.760 -17.175 1.00 34.57 437 HIS A CA 1
ATOM 3201 C C . HIS A 1 399 ? -8.086 -7.022 -16.767 1.00 37.44 437 HIS A C 1
ATOM 3202 O O . HIS A 1 399 ? -7.028 -6.955 -16.130 1.00 36.47 437 HIS A O 1
ATOM 3209 N N . VAL A 1 400 ? -8.642 -8.167 -17.141 1.00 40.54 438 VAL A N 1
ATOM 3210 C CA . VAL A 1 400 ? -8.114 -9.488 -16.819 1.00 37.01 438 VAL A CA 1
ATOM 3211 C C . VAL A 1 400 ? -7.519 -10.080 -18.089 1.00 35.35 438 VAL A C 1
ATOM 3212 O O . VAL A 1 400 ? -8.269 -10.461 -19.004 1.00 33.10 438 VAL A O 1
ATOM 3216 N N . PRO A 1 401 ? -6.193 -10.186 -18.204 1.00 37.49 439 PRO A N 1
ATOM 3217 C CA . PRO A 1 401 ? -5.586 -10.787 -19.400 1.00 36.36 439 PRO A CA 1
ATOM 3218 C C . PRO A 1 401 ? -5.960 -12.255 -19.557 1.00 33.32 439 PRO A C 1
ATOM 3219 O O . PRO A 1 401 ? -6.322 -12.934 -18.597 1.00 35.36 439 PRO A O 1
ATOM 3223 N N . GLU A 1 402 ? -5.879 -12.748 -20.801 1.00 38.24 440 GLU A N 1
ATOM 3224 C CA . GLU A 1 402 ? -6.127 -14.165 -21.081 1.00 38.37 440 GLU A CA 1
ATOM 3225 C C . GLU A 1 402 ? -4.863 -15.015 -20.991 1.00 43.99 440 GLU A C 1
ATOM 3226 O O . GLU A 1 402 ? -4.912 -16.140 -20.478 1.00 48.87 440 GLU A O 1
ATOM 3232 N N . ASP A 1 403 ? -3.743 -14.498 -21.504 1.00 36.44 441 ASP A N 1
ATOM 3233 C CA . ASP A 1 403 ? -2.468 -15.221 -21.602 1.00 36.41 441 ASP A CA 1
ATOM 3234 C C . ASP A 1 403 ? -2.697 -16.642 -22.131 1.00 35.66 441 ASP A C 1
ATOM 3235 O O . ASP A 1 403 ? -2.474 -17.645 -21.449 1.00 36.60 441 ASP A O 1
ATOM 3240 N N . ARG A 1 404 ? -3.197 -16.710 -23.358 1.00 33.36 442 ARG A N 1
ATOM 3241 C CA . ARG A 1 404 ? -3.456 -17.999 -23.966 1.00 36.83 442 ARG A CA 1
ATOM 3242 C C . ARG A 1 404 ? -2.138 -18.691 -24.301 1.00 39.46 442 ARG A C 1
ATOM 3243 O O . ARG A 1 404 ? -1.162 -18.022 -24.655 1.00 42.12 442 ARG A O 1
ATOM 3251 N N . PRO A 1 405 ? -2.061 -20.010 -24.126 1.00 34.63 443 PRO A N 1
ATOM 3252 C CA . PRO A 1 405 ? -0.827 -20.735 -24.459 1.00 46.37 443 PRO A CA 1
ATOM 3253 C C . PRO A 1 405 ? -0.335 -20.432 -25.866 1.00 42.77 443 PRO A C 1
ATOM 3254 O O . PRO A 1 405 ? -1.083 -20.507 -26.841 1.00 42.79 443 PRO A O 1
ATOM 3258 N N . GLY A 1 406 ? 0.942 -20.078 -25.958 1.00 35.68 444 GLY A N 1
ATOM 3259 C CA . GLY A 1 406 ? 1.575 -19.749 -27.212 1.00 36.46 444 GLY A CA 1
ATOM 3260 C C . GLY A 1 406 ? 1.360 -18.329 -27.684 1.00 36.12 444 GLY A C 1
ATOM 3261 O O . GLY A 1 406 ? 1.894 -17.959 -28.737 1.00 37.64 444 GLY A O 1
ATOM 3262 N N . PHE A 1 407 ? 0.614 -17.511 -26.940 1.00 35.16 445 PHE A N 1
ATOM 3263 C CA . PHE A 1 407 ? 0.247 -16.171 -27.388 1.00 40.09 445 PHE A CA 1
ATOM 3264 C C . PHE A 1 407 ? 0.721 -15.069 -26.450 1.00 38.46 445 PHE A C 1
ATOM 3265 O O . PHE A 1 407 ? 0.174 -13.961 -26.489 1.00 35.14 445 PHE A O 1
ATOM 3273 N N . PHE A 1 408 ? 1.716 -15.333 -25.611 1.00 33.11 446 PHE A N 1
ATOM 3274 C CA . PHE A 1 408 ? 2.225 -14.280 -24.750 1.00 32.06 446 PHE A CA 1
ATOM 3275 C C . PHE A 1 408 ? 3.702 -14.519 -24.480 1.00 38.47 446 PHE A C 1
ATOM 3276 O O . PHE A 1 408 ? 4.214 -15.627 -24.631 1.00 33.35 446 PHE A O 1
ATOM 3284 N N . GLY A 1 409 ? 4.378 -13.464 -24.041 1.00 33.98 447 GLY A N 1
ATOM 3285 C CA . GLY A 1 409 ? 5.803 -13.526 -23.805 1.00 37.15 447 GLY A CA 1
ATOM 3286 C C . GLY A 1 409 ? 6.535 -12.565 -24.718 1.00 32.08 447 GLY A C 1
ATOM 3287 O O . GLY A 1 409 ? 6.023 -11.506 -25.064 1.00 35.96 447 GLY A O 1
ATOM 3288 N N . MET A 1 410 ? 7.743 -12.968 -25.109 1.00 34.77 448 MET A N 1
ATOM 3289 C CA . MET A 1 410 ? 8.460 -12.190 -26.103 1.00 34.07 448 MET A CA 1
ATOM 3290 C C . MET A 1 410 ? 7.994 -12.588 -27.501 1.00 34.76 448 MET A C 1
ATOM 3291 O O . MET A 1 410 ? 7.718 -13.762 -27.781 1.00 35.18 448 MET A O 1
ATOM 3296 N N . LEU A 1 411 ? 7.879 -11.590 -28.376 1.00 35.34 449 LEU A N 1
ATOM 3297 C CA . LEU A 1 411 ? 7.372 -11.787 -29.729 1.00 36.46 449 LEU A CA 1
ATOM 3298 C C . LEU A 1 411 ? 8.580 -11.753 -30.666 1.00 37.65 449 LEU A C 1
ATOM 3299 O O . LEU A 1 411 ? 9.040 -10.686 -31.082 1.00 38.20 449 LEU A O 1
ATOM 3304 N N . GLN A 1 412 ? 9.086 -12.934 -30.990 1.00 38.27 450 GLN A N 1
ATOM 3305 C CA . GLN A 1 412 ? 10.374 -13.128 -31.628 1.00 39.33 450 GLN A CA 1
ATOM 3306 C C . GLN A 1 412 ? 10.214 -13.366 -33.124 1.00 47.48 450 GLN A C 1
ATOM 3307 O O . GLN A 1 412 ? 9.224 -13.953 -33.575 1.00 42.68 450 GLN A O 1
ATOM 3313 N N . ASN A 1 413 ? 11.230 -12.958 -33.885 1.00 41.82 451 ASN A N 1
ATOM 3314 C CA . ASN A 1 413 ? 11.223 -13.081 -35.335 1.00 43.30 451 ASN A CA 1
ATOM 3315 C C . ASN A 1 413 ? 11.926 -14.362 -35.742 1.00 47.91 451 ASN A C 1
ATOM 3316 O O . ASN A 1 413 ? 12.936 -14.745 -35.147 1.00 45.28 451 ASN A O 1
ATOM 3321 N N . LYS A 1 414 ? 11.374 -15.032 -36.748 1.00 45.15 452 LYS A N 1
ATOM 3322 C CA . LYS A 1 414 ? 11.977 -16.268 -37.219 1.00 46.18 452 LYS A CA 1
ATOM 3323 C C . LYS A 1 414 ? 13.206 -16.008 -38.075 1.00 53.31 452 LYS A C 1
ATOM 3324 O O . LYS A 1 414 ? 14.206 -16.723 -37.955 1.00 51.60 452 LYS A O 1
ATOM 3330 N N . GLY A 1 415 ? 13.133 -15.022 -38.969 1.00 59.57 453 GLY A N 1
ATOM 3331 C CA . GLY A 1 415 ? 14.205 -14.739 -39.906 1.00 58.69 453 GLY A CA 1
ATOM 3332 C C . GLY A 1 415 ? 15.359 -14.018 -39.249 1.00 56.73 453 GLY A C 1
ATOM 3333 O O . GLY A 1 415 ? 16.517 -14.404 -39.409 1.00 55.38 453 GLY A O 1
ATOM 3334 N N . LEU A 1 416 ? 15.037 -12.986 -38.473 1.00 54.89 454 LEU A N 1
ATOM 3335 C CA . LEU A 1 416 ? 16.029 -12.182 -37.766 1.00 52.63 454 LEU A CA 1
ATOM 3336 C C . LEU A 1 416 ? 16.211 -12.819 -36.401 1.00 46.88 454 LEU A C 1
ATOM 3337 O O . LEU A 1 416 ? 15.516 -12.489 -35.443 1.00 45.45 454 LEU A O 1
ATOM 3342 N N . THR A 1 417 ? 17.145 -13.765 -36.330 1.00 58.63 455 THR A N 1
ATOM 3343 C CA . THR A 1 417 ? 17.258 -14.649 -35.176 1.00 56.55 455 THR A CA 1
ATOM 3344 C C . THR A 1 417 ? 17.568 -13.859 -33.911 1.00 53.29 455 THR A C 1
ATOM 3345 O O . THR A 1 417 ? 18.407 -12.956 -33.917 1.00 58.30 455 THR A O 1
ATOM 3349 N N . ASP A 1 418 ? 16.859 -14.190 -32.835 1.00 52.25 456 ASP A N 1
ATOM 3350 C CA . ASP A 1 418 ? 17.077 -13.654 -31.495 1.00 48.87 456 ASP A CA 1
ATOM 3351 C C . ASP A 1 418 ? 16.670 -12.190 -31.346 1.00 47.86 456 ASP A C 1
ATOM 3352 O O . ASP A 1 418 ? 17.129 -11.512 -30.425 1.00 41.63 456 ASP A O 1
ATOM 3357 N N . TYR A 1 419 ? 15.795 -11.689 -32.212 1.00 50.45 457 TYR A N 1
ATOM 3358 C CA . TYR A 1 419 ? 15.236 -10.350 -32.077 1.00 49.74 457 TYR A CA 1
ATOM 3359 C C . TYR A 1 419 ? 13.743 -10.436 -31.774 1.00 46.81 457 TYR A C 1
ATOM 3360 O O . TYR A 1 419 ? 13.032 -11.277 -32.337 1.00 46.13 457 TYR A O 1
ATOM 3369 N N . CYS A 1 420 ? 13.258 -9.567 -30.894 1.00 45.72 458 CYS A N 1
ATOM 3370 C CA A CYS A 1 420 ? 11.848 -9.591 -30.539 0.50 44.66 458 CYS A CA 1
ATOM 3371 C CA B CYS A 1 420 ? 11.856 -9.591 -30.501 0.50 44.63 458 CYS A CA 1
ATOM 3372 C C . CYS A 1 420 ? 11.325 -8.170 -30.384 1.00 42.53 458 CYS A C 1
ATOM 3373 O O . CYS A 1 420 ? 12.092 -7.209 -30.264 1.00 45.63 458 CYS A O 1
ATOM 3378 N N . PHE A 1 421 ? 9.990 -8.057 -30.433 1.00 40.74 459 PHE A N 1
ATOM 3379 C CA . PHE A 1 421 ? 9.307 -6.790 -30.197 1.00 40.41 459 PHE A CA 1
ATOM 3380 C C . PHE A 1 421 ? 9.815 -6.149 -28.915 1.00 42.45 459 PHE A C 1
ATOM 3381 O O . PHE A 1 421 ? 9.937 -6.807 -27.876 1.00 40.05 459 PHE A O 1
ATOM 3389 N N . ASP A 1 422 ? 10.048 -4.843 -28.969 1.00 48.39 460 ASP A N 1
ATOM 3390 C CA . ASP A 1 422 ? 10.540 -4.109 -27.810 1.00 52.62 460 ASP A CA 1
ATOM 3391 C C . ASP A 1 422 ? 9.918 -2.724 -27.808 1.00 45.34 460 ASP A C 1
ATOM 3392 O O . ASP A 1 422 ? 10.011 -2.006 -28.807 1.00 55.39 460 ASP A O 1
ATOM 3397 N N . TYR A 1 423 ? 9.275 -2.359 -26.701 1.00 39.98 461 TYR A N 1
ATOM 3398 C CA . TYR A 1 423 ? 8.694 -1.032 -26.544 1.00 44.75 461 TYR A CA 1
ATOM 3399 C C . TYR A 1 423 ? 9.115 -0.434 -25.212 1.00 44.22 461 TYR A C 1
ATOM 3400 O O . TYR A 1 423 ? 8.804 -0.990 -24.153 1.00 40.46 461 TYR A O 1
ATOM 3409 N N . ASN A 1 424 ? 9.765 0.726 -25.266 1.00 51.35 462 ASN A N 1
ATOM 3410 C CA . ASN A 1 424 ? 10.197 1.457 -24.075 1.00 57.11 462 ASN A CA 1
ATOM 3411 C C . ASN A 1 424 ? 9.714 2.899 -24.145 1.00 62.06 462 ASN A C 1
ATOM 3412 O O . ASN A 1 424 ? 10.367 3.743 -24.785 1.00 69.29 462 ASN A O 1
ATOM 3417 N N . PRO A 1 425 ? 8.606 3.231 -23.490 1.00 67.33 463 PRO A N 1
ATOM 3418 C CA . PRO A 1 425 ? 8.121 4.620 -23.502 1.00 68.36 463 PRO A CA 1
ATOM 3419 C C . PRO A 1 425 ? 9.089 5.542 -22.782 1.00 74.47 463 PRO A C 1
ATOM 3420 O O . PRO A 1 425 ? 9.853 5.096 -21.911 1.00 71.76 463 PRO A O 1
ATOM 3424 N N . PRO A 1 426 ? 9.075 6.839 -23.103 1.00 80.92 464 PRO A N 1
ATOM 3425 C CA . PRO A 1 426 ? 9.919 7.782 -22.346 1.00 88.36 464 PRO A CA 1
ATOM 3426 C C . PRO A 1 426 ? 9.541 7.865 -20.876 1.00 92.74 464 PRO A C 1
ATOM 3427 O O . PRO A 1 426 ? 10.394 7.667 -20.000 1.00 90.72 464 PRO A O 1
ATOM 3431 N N . ASP A 1 427 ? 8.277 8.143 -20.580 1.00 95.87 465 ASP A N 1
ATOM 3432 C CA . ASP A 1 427 ? 7.764 8.132 -19.219 1.00 103.03 465 ASP A CA 1
ATOM 3433 C C . ASP A 1 427 ? 6.962 6.854 -19.017 1.00 102.97 465 ASP A C 1
ATOM 3434 O O . ASP A 1 427 ? 6.146 6.492 -19.870 1.00 107.76 465 ASP A O 1
ATOM 3439 N N . GLU A 1 428 ? 7.196 6.173 -17.890 1.00 102.19 466 GLU A N 1
ATOM 3440 C CA . GLU A 1 428 ? 6.447 4.955 -17.597 1.00 98.94 466 GLU A CA 1
ATOM 3441 C C . GLU A 1 428 ? 4.953 5.220 -17.447 1.00 98.94 466 GLU A C 1
ATOM 3442 O O . GLU A 1 428 ? 4.147 4.292 -17.595 1.00 95.60 466 GLU A O 1
ATOM 3448 N N . ASN A 1 429 ? 4.561 6.466 -17.171 1.00 99.93 467 ASN A N 1
ATOM 3449 C CA . ASN A 1 429 ? 3.141 6.779 -17.050 1.00 101.75 467 ASN A CA 1
ATOM 3450 C C . ASN A 1 429 ? 2.508 7.047 -18.413 1.00 100.81 467 ASN A C 1
ATOM 3451 O O . ASN A 1 429 ? 1.425 6.530 -18.714 1.00 100.02 467 ASN A O 1
ATOM 3456 N N . GLN A 1 430 ? 3.169 7.843 -19.254 1.00 99.16 468 GLN A N 1
ATOM 3457 C CA . GLN A 1 430 ? 2.659 8.172 -20.583 1.00 92.98 468 GLN A CA 1
ATOM 3458 C C . GLN A 1 430 ? 3.315 7.244 -21.602 1.00 85.55 468 GLN A C 1
ATOM 3459 O O . GLN A 1 430 ? 4.457 7.462 -22.015 1.00 86.85 468 GLN A O 1
ATOM 3465 N N . ILE A 1 431 ? 2.582 6.204 -22.010 1.00 76.88 469 ILE A N 1
ATOM 3466 C CA . ILE A 1 431 ? 3.116 5.207 -22.931 1.00 70.57 469 ILE A CA 1
ATOM 3467 C C . ILE A 1 431 ? 2.678 5.437 -24.371 1.00 68.93 469 ILE A C 1
ATOM 3468 O O . ILE A 1 431 ? 3.177 4.744 -25.270 1.00 69.49 469 ILE A O 1
ATOM 3473 N N . VAL A 1 432 ? 1.766 6.374 -24.624 1.00 66.23 470 VAL A N 1
ATOM 3474 C CA . VAL A 1 432 ? 1.163 6.500 -25.947 1.00 62.51 470 VAL A CA 1
ATOM 3475 C C . VAL A 1 432 ? 2.085 7.283 -26.871 1.00 65.58 470 VAL A C 1
ATOM 3476 O O . VAL A 1 432 ? 2.677 8.298 -26.482 1.00 70.40 470 VAL A O 1
ATOM 3480 N N . GLY A 1 433 ? 2.195 6.817 -28.110 1.00 58.75 471 GLY A N 1
ATOM 3481 C CA . GLY A 1 433 ? 2.727 7.614 -29.182 1.00 60.61 471 GLY A CA 1
ATOM 3482 C C . GLY A 1 433 ? 4.180 7.416 -29.522 1.00 62.08 471 GLY A C 1
ATOM 3483 O O . GLY A 1 433 ? 4.805 8.353 -30.031 1.00 69.44 471 GLY A O 1
ATOM 3484 N N . HIS A 1 434 ? 4.745 6.241 -29.264 1.00 56.24 472 HIS A N 1
ATOM 3485 C CA . HIS A 1 434 ? 6.116 5.972 -29.664 1.00 57.63 472 HIS A CA 1
ATOM 3486 C C . HIS A 1 434 ? 6.191 4.663 -30.438 1.00 58.38 472 HIS A C 1
ATOM 3487 O O . HIS A 1 434 ? 5.282 3.830 -30.395 1.00 56.08 472 HIS A O 1
ATOM 3494 N N . GLN A 1 435 ? 7.273 4.515 -31.193 1.00 60.59 473 GLN A N 1
ATOM 3495 C CA . GLN A 1 435 ? 7.407 3.391 -32.106 1.00 51.19 473 GLN A CA 1
ATOM 3496 C C . GLN A 1 435 ? 7.869 2.137 -31.380 1.00 45.40 473 GLN A C 1
ATOM 3497 O O . GLN A 1 435 ? 8.783 2.180 -30.552 1.00 42.31 473 GLN A O 1
ATOM 3503 N N . VAL A 1 436 ? 7.218 1.019 -31.689 1.00 44.58 474 VAL A N 1
ATOM 3504 C CA . VAL A 1 436 ? 7.699 -0.296 -31.281 1.00 42.53 474 VAL A CA 1
ATOM 3505 C C . VAL A 1 436 ? 8.871 -0.682 -32.171 1.00 43.48 474 VAL A C 1
ATOM 3506 O O . VAL A 1 436 ? 8.818 -0.507 -33.392 1.00 49.52 474 VAL A O 1
ATOM 3510 N N . ILE A 1 437 ? 9.941 -1.195 -31.566 1.00 44.75 475 ILE A N 1
ATOM 3511 C CA . ILE A 1 437 ? 11.128 -1.558 -32.332 1.00 42.69 475 ILE A CA 1
ATOM 3512 C C . ILE A 1 437 ? 11.437 -3.036 -32.132 1.00 44.02 475 ILE A C 1
ATOM 3513 O O . ILE A 1 437 ? 10.640 -3.775 -31.552 1.00 47.27 475 ILE A O 1
ATOM 3518 N N . LEU A 1 438 ? 12.567 -3.489 -32.653 1.00 42.34 476 LEU A N 1
ATOM 3519 C CA . LEU A 1 438 ? 13.061 -4.829 -32.388 1.00 37.18 476 LEU A CA 1
ATOM 3520 C C . LEU A 1 438 ? 14.343 -4.710 -31.586 1.00 41.37 476 LEU A C 1
ATOM 3521 O O . LEU A 1 438 ? 15.048 -3.702 -31.661 1.00 43.63 476 LEU A O 1
ATOM 3526 N N . TYR A 1 439 ? 14.626 -5.736 -30.799 1.00 41.01 477 TYR A N 1
ATOM 3527 C CA . TYR A 1 439 ? 15.743 -5.674 -29.872 1.00 44.39 477 TYR A CA 1
ATOM 3528 C C . TYR A 1 439 ? 16.128 -7.104 -29.524 1.00 42.38 477 TYR A C 1
ATOM 3529 O O . TYR A 1 439 ? 15.281 -8.003 -29.531 1.00 38.51 477 TYR A O 1
ATOM 3538 N N . LEU A 1 440 ? 17.416 -7.316 -29.271 1.00 40.80 478 LEU A N 1
ATOM 3539 C CA . LEU A 1 440 ? 17.875 -8.630 -28.849 1.00 37.79 478 LEU A CA 1
ATOM 3540 C C . LEU A 1 440 ? 17.067 -9.097 -27.652 1.00 40.67 478 LEU A C 1
ATOM 3541 O O . LEU A 1 440 ? 16.862 -8.349 -26.695 1.00 41.40 478 LEU A O 1
ATOM 3546 N N A CYS A 1 441 ? 16.580 -10.328 -27.727 1.00 42.98 479 CYS A N 1
ATOM 3547 C CA A CYS A 1 441 ? 15.751 -10.867 -26.667 1.00 42.18 479 CYS A CA 1
ATOM 3548 C C A CYS A 1 441 ? 16.567 -11.034 -25.399 1.00 42.76 479 CYS A C 1
ATOM 3549 O O A CYS A 1 441 ? 17.674 -11.573 -25.434 1.00 43.26 479 CYS A O 1
ATOM 3552 N N . HIS A 1 442 ? 16.017 -10.583 -24.269 1.00 41.62 480 HIS A N 1
ATOM 3553 C CA . HIS A 1 442 ? 16.694 -10.745 -22.989 1.00 40.81 480 HIS A CA 1
ATOM 3554 C C . HIS A 1 442 ? 15.899 -11.531 -21.956 1.00 44.36 480 HIS A C 1
ATOM 3555 O O . HIS A 1 442 ? 16.471 -11.925 -20.934 1.00 49.79 480 HIS A O 1
ATOM 3562 N N . GLY A 1 443 ? 14.620 -11.798 -22.192 1.00 39.80 481 GLY A N 1
ATOM 3563 C CA . GLY A 1 443 ? 13.865 -12.652 -21.303 1.00 45.65 481 GLY A CA 1
ATOM 3564 C C . GLY A 1 443 ? 13.440 -12.026 -19.994 1.00 44.81 481 GLY A C 1
ATOM 3565 O O . GLY A 1 443 ? 12.855 -12.724 -19.162 1.00 50.41 481 GLY A O 1
ATOM 3566 N N . MET A 1 444 ? 13.716 -10.745 -19.776 1.00 41.38 482 MET A N 1
ATOM 3567 C CA . MET A 1 444 ? 13.330 -10.069 -18.544 1.00 43.95 482 MET A CA 1
ATOM 3568 C C . MET A 1 444 ? 11.934 -9.443 -18.590 1.00 48.84 482 MET A C 1
ATOM 3569 O O . MET A 1 444 ? 11.520 -8.817 -17.612 1.00 48.26 482 MET A O 1
ATOM 3574 N N . GLY A 1 445 ? 11.203 -9.563 -19.700 1.00 47.07 483 GLY A N 1
ATOM 3575 C CA . GLY A 1 445 ? 9.840 -9.050 -19.699 1.00 35.06 483 GLY A CA 1
ATOM 3576 C C . GLY A 1 445 ? 9.756 -7.534 -19.769 1.00 38.17 483 GLY A C 1
ATOM 3577 O O . GLY A 1 445 ? 10.605 -6.861 -20.359 1.00 52.34 483 GLY A O 1
ATOM 3578 N N . GLN A 1 446 ? 8.715 -6.989 -19.132 1.00 35.54 484 GLN A N 1
ATOM 3579 C CA . GLN A 1 446 ? 8.424 -5.559 -19.191 1.00 37.27 484 GLN A CA 1
ATOM 3580 C C . GLN A 1 446 ? 8.414 -5.061 -20.636 1.00 38.98 484 GLN A C 1
ATOM 3581 O O . GLN A 1 446 ? 7.416 -5.226 -21.343 1.00 38.13 484 GLN A O 1
ATOM 3587 N N . ASN A 1 447 ? 9.526 -4.459 -21.082 1.00 37.25 485 ASN A N 1
ATOM 3588 C CA . ASN A 1 447 ? 9.606 -3.868 -22.416 1.00 38.77 485 ASN A CA 1
ATOM 3589 C C . ASN A 1 447 ? 9.531 -4.897 -23.537 1.00 39.62 485 ASN A C 1
ATOM 3590 O O . ASN A 1 447 ? 9.339 -4.518 -24.696 1.00 39.02 485 ASN A O 1
ATOM 3595 N N . GLN A 1 448 ? 9.710 -6.180 -23.237 1.00 34.40 486 GLN A N 1
ATOM 3596 C CA . GLN A 1 448 ? 9.600 -7.210 -24.259 1.00 30.16 486 GLN A CA 1
ATOM 3597 C C . GLN A 1 448 ? 8.467 -8.180 -23.958 1.00 29.89 486 GLN A C 1
ATOM 3598 O O . GLN A 1 448 ? 8.455 -9.291 -24.490 1.00 31.42 486 GLN A O 1
ATOM 3604 N N . PHE A 1 449 ? 7.525 -7.801 -23.095 1.00 31.06 487 PHE A N 1
ATOM 3605 C CA . PHE A 1 449 ? 6.391 -8.659 -22.780 1.00 28.80 487 PHE A CA 1
ATOM 3606 C C . PHE A 1 449 ? 5.167 -8.159 -23.537 1.00 33.87 487 PHE A C 1
ATOM 3607 O O . PHE A 1 449 ? 4.771 -6.989 -23.404 1.00 29.61 487 PHE A O 1
ATOM 3615 N N . PHE A 1 450 ? 4.574 -9.052 -24.322 1.00 30.93 488 PHE A N 1
ATOM 3616 C CA . PHE A 1 450 ? 3.395 -8.741 -25.118 1.00 33.75 488 PHE A CA 1
ATOM 3617 C C . PHE A 1 450 ? 2.427 -9.907 -25.033 1.00 30.05 488 PHE A C 1
ATOM 3618 O O . PHE A 1 450 ? 2.802 -11.035 -24.709 1.00 28.55 488 PHE A O 1
ATOM 3626 N N . GLU A 1 451 ? 1.168 -9.612 -25.313 1.00 30.39 489 GLU A N 1
ATOM 3627 C CA . GLU A 1 451 ? 0.113 -10.611 -25.278 1.00 33.14 489 GLU A CA 1
ATOM 3628 C C . GLU A 1 451 ? -0.740 -10.417 -26.518 1.00 34.97 489 GLU A C 1
ATOM 3629 O O . GLU A 1 451 ? -1.232 -9.309 -26.754 1.00 34.48 489 GLU A O 1
ATOM 3635 N N . TYR A 1 452 ? -0.888 -11.473 -27.322 1.00 38.07 490 TYR A N 1
ATOM 3636 C CA . TYR A 1 452 ? -1.805 -11.467 -28.460 1.00 38.50 490 TYR A CA 1
ATOM 3637 C C . TYR A 1 452 ? -3.168 -12.012 -28.028 1.00 35.47 490 TYR A C 1
ATOM 3638 O O . TYR A 1 452 ? -3.267 -13.148 -27.554 1.00 42.93 490 TYR A O 1
ATOM 3647 N N . THR A 1 453 ? -4.215 -11.214 -28.186 1.00 37.03 491 THR A N 1
ATOM 3648 C CA . THR A 1 453 ? -5.492 -11.531 -27.564 1.00 38.67 491 THR A CA 1
ATOM 3649 C C . THR A 1 453 ? -6.513 -12.076 -28.557 1.00 43.08 491 THR A C 1
ATOM 3650 O O . THR A 1 453 ? -6.344 -12.022 -29.779 1.00 41.21 491 THR A O 1
ATOM 3654 N N . SER A 1 454 ? -7.616 -12.584 -27.997 1.00 43.22 492 SER A N 1
ATOM 3655 C CA . SER A 1 454 ? -8.722 -13.067 -28.815 1.00 45.51 492 SER A CA 1
ATOM 3656 C C . SER A 1 454 ? -9.407 -11.953 -29.590 1.00 46.67 492 SER A C 1
ATOM 3657 O O . SER A 1 454 ? -10.112 -12.243 -30.559 1.00 53.16 492 SER A O 1
ATOM 3660 N N . GLN A 1 455 ? -9.217 -10.693 -29.205 1.00 46.11 493 GLN A N 1
ATOM 3661 C CA . GLN A 1 455 ? -9.736 -9.578 -29.982 1.00 47.78 493 GLN A CA 1
ATOM 3662 C C . GLN A 1 455 ? -8.727 -9.052 -31.001 1.00 52.31 493 GLN A C 1
ATOM 3663 O O . GLN A 1 455 ? -8.873 -7.921 -31.474 1.00 47.69 493 GLN A O 1
ATOM 3669 N N . LYS A 1 456 ? -7.709 -9.850 -31.331 1.00 44.82 494 LYS A N 1
ATOM 3670 C CA . LYS A 1 456 ? -6.722 -9.585 -32.378 1.00 44.10 494 LYS A CA 1
ATOM 3671 C C . LYS A 1 456 ? -5.792 -8.422 -32.066 1.00 44.54 494 LYS A C 1
ATOM 3672 O O . LYS A 1 456 ? -5.191 -7.857 -32.985 1.00 48.23 494 LYS A O 1
ATOM 3678 N N . GLU A 1 457 ? -5.659 -8.017 -30.811 1.00 41.58 495 GLU A N 1
ATOM 3679 C CA . GLU A 1 457 ? -4.772 -6.912 -30.494 1.00 40.60 495 GLU A CA 1
ATOM 3680 C C . GLU A 1 457 ? -3.459 -7.445 -29.923 1.00 38.14 495 GLU A C 1
ATOM 3681 O O . GLU A 1 457 ? -3.401 -8.528 -29.333 1.00 37.20 495 GLU A O 1
ATOM 3687 N N . ILE A 1 458 ? -2.387 -6.701 -30.154 1.00 37.38 496 ILE A N 1
ATOM 3688 C CA . ILE A 1 458 ? -1.094 -6.999 -29.555 1.00 35.38 496 ILE A CA 1
ATOM 3689 C C . ILE A 1 458 ? -0.970 -6.084 -28.349 1.00 39.25 496 ILE A C 1
ATOM 3690 O O . ILE A 1 458 ? -0.687 -4.890 -28.502 1.00 36.08 496 ILE A O 1
ATOM 3695 N N . ARG A 1 459 ? -1.155 -6.653 -27.149 1.00 37.19 497 ARG A N 1
ATOM 3696 C CA . ARG A 1 459 ? -1.244 -5.872 -25.921 1.00 38.50 497 ARG A CA 1
ATOM 3697 C C . ARG A 1 459 ? 0.107 -5.775 -25.228 1.00 41.77 497 ARG A C 1
ATOM 3698 O O . ARG A 1 459 ? 0.917 -6.705 -25.269 1.00 32.36 497 ARG A O 1
ATOM 3706 N N . TYR A 1 460 ? 0.346 -4.618 -24.624 1.00 34.87 498 TYR A N 1
ATOM 3707 C CA . TYR A 1 460 ? 1.558 -4.300 -23.892 1.00 34.28 498 TYR A CA 1
ATOM 3708 C C . TYR A 1 460 ? 1.071 -4.036 -22.478 1.00 36.59 498 TYR A C 1
ATOM 3709 O O . TYR A 1 460 ? 0.711 -2.907 -22.148 1.00 42.13 498 TYR A O 1
ATOM 3718 N N . ASN A 1 461 ? 1.016 -5.087 -21.658 1.00 37.18 499 ASN A N 1
ATOM 3719 C CA . ASN A 1 461 ? 0.222 -5.012 -20.446 1.00 39.68 499 ASN A CA 1
ATOM 3720 C C . ASN A 1 461 ? 0.918 -5.679 -19.265 1.00 39.56 499 ASN A C 1
ATOM 3721 O O . ASN A 1 461 ? 0.278 -6.340 -18.436 1.00 37.19 499 ASN A O 1
ATOM 3726 N N . THR A 1 462 ? 2.225 -5.479 -19.126 1.00 38.25 500 THR A N 1
ATOM 3727 C CA . THR A 1 462 ? 2.839 -5.803 -17.844 1.00 35.17 500 THR A CA 1
ATOM 3728 C C . THR A 1 462 ? 2.233 -4.949 -16.737 1.00 37.88 500 THR A C 1
ATOM 3729 O O . THR A 1 462 ? 1.940 -5.451 -15.646 1.00 49.49 500 THR A O 1
ATOM 3733 N N . HIS A 1 463 ? 2.020 -3.659 -17.002 1.00 44.62 501 HIS A N 1
ATOM 3734 C CA . HIS A 1 463 ? 1.341 -2.768 -16.069 1.00 54.35 501 HIS A CA 1
ATOM 3735 C C . HIS A 1 463 ? 0.179 -2.083 -16.787 1.00 53.63 501 HIS A C 1
ATOM 3736 O O . HIS A 1 463 ? -0.103 -2.351 -17.957 1.00 47.56 501 HIS A O 1
ATOM 3743 N N . GLN A 1 464 ? -0.535 -1.241 -16.048 1.00 47.16 502 GLN A N 1
ATOM 3744 C CA . GLN A 1 464 ? -1.717 -0.540 -16.544 1.00 61.69 502 GLN A CA 1
ATOM 3745 C C . GLN A 1 464 ? -1.334 0.914 -16.854 1.00 64.21 502 GLN A C 1
ATOM 3746 O O . GLN A 1 464 ? -0.362 1.419 -16.294 1.00 69.39 502 GLN A O 1
ATOM 3752 N N . PRO A 1 465 ? -2.055 1.583 -17.773 1.00 65.97 503 PRO A N 1
ATOM 3753 C CA . PRO A 1 465 ? -3.136 1.076 -18.617 1.00 62.59 503 PRO A CA 1
ATOM 3754 C C . PRO A 1 465 ? -2.572 0.167 -19.682 1.00 54.47 503 PRO A C 1
ATOM 3755 O O . PRO A 1 465 ? -1.404 0.317 -20.036 1.00 55.94 503 PRO A O 1
ATOM 3759 N N . GLU A 1 466 ? -3.372 -0.766 -20.180 1.00 56.74 504 GLU A N 1
ATOM 3760 C CA . GLU A 1 466 ? -2.884 -1.660 -21.216 1.00 57.45 504 GLU A CA 1
ATOM 3761 C C . GLU A 1 466 ? -2.650 -0.879 -22.502 1.00 53.81 504 GLU A C 1
ATOM 3762 O O . GLU A 1 466 ? -3.514 -0.120 -22.953 1.00 46.78 504 GLU A O 1
ATOM 3768 N N . GLY A 1 467 ? -1.477 -1.062 -23.087 1.00 41.97 505 GLY A N 1
ATOM 3769 C CA . GLY A 1 467 ? -1.222 -0.551 -24.410 1.00 41.97 505 GLY A CA 1
ATOM 3770 C C . GLY A 1 467 ? -1.570 -1.584 -25.468 1.00 40.56 505 GLY A C 1
ATOM 3771 O O . GLY A 1 467 ? -1.447 -2.785 -25.250 1.00 38.82 505 GLY A O 1
ATOM 3772 N N . CYS A 1 468 ? -2.018 -1.091 -26.624 1.00 41.71 506 CYS A N 1
ATOM 3773 C CA . CYS A 1 468 ? -2.317 -1.901 -27.798 1.00 48.53 506 CYS A CA 1
ATOM 3774 C C . CYS A 1 468 ? -1.559 -1.328 -28.990 1.00 51.34 506 CYS A C 1
ATOM 3775 O O . CYS A 1 468 ? -1.549 -0.109 -29.179 1.00 55.02 506 CYS A O 1
ATOM 3778 N N . ILE A 1 469 ? -0.903 -2.194 -29.775 1.00 45.09 507 ILE A N 1
ATOM 3779 C CA . ILE A 1 469 ? -0.187 -1.744 -30.972 1.00 44.30 507 ILE A CA 1
ATOM 3780 C C . ILE A 1 469 ? -1.187 -1.279 -32.019 1.00 48.30 507 ILE A C 1
ATOM 3781 O O . ILE A 1 469 ? -2.244 -1.894 -32.208 1.00 47.19 507 ILE A O 1
ATOM 3786 N N . ALA A 1 470 ? -0.858 -0.183 -32.704 1.00 44.18 508 ALA A N 1
ATOM 3787 C CA . ALA A 1 470 ? -1.673 0.351 -33.788 1.00 53.71 508 ALA A CA 1
ATOM 3788 C C . ALA A 1 470 ? -0.770 0.821 -34.927 1.00 54.18 508 ALA A C 1
ATOM 3789 O O . ALA A 1 470 ? 0.439 0.988 -34.768 1.00 46.66 508 ALA A O 1
ATOM 3791 N N . VAL A 1 471 ? -1.375 1.053 -36.089 1.00 55.80 509 VAL A N 1
ATOM 3792 C CA . VAL A 1 471 ? -0.694 1.673 -37.221 1.00 59.39 509 VAL A CA 1
ATOM 3793 C C . VAL A 1 471 ? -1.540 2.849 -37.684 1.00 57.47 509 VAL A C 1
ATOM 3794 O O . VAL A 1 471 ? -2.681 2.662 -38.124 1.00 61.83 509 VAL A O 1
ATOM 3798 N N . GLU A 1 472 ? -0.987 4.055 -37.594 1.00 61.55 510 GLU A N 1
ATOM 3799 C CA . GLU A 1 472 ? -1.748 5.241 -37.960 1.00 73.05 510 GLU A CA 1
ATOM 3800 C C . GLU A 1 472 ? -1.930 5.321 -39.476 1.00 76.20 510 GLU A C 1
ATOM 3801 O O . GLU A 1 472 ? -1.173 4.734 -40.256 1.00 71.72 510 GLU A O 1
ATOM 3807 N N . ALA A 1 473 ? -2.946 6.080 -39.884 1.00 79.54 511 ALA A N 1
ATOM 3808 C CA . ALA A 1 473 ? -3.392 6.104 -41.274 1.00 86.67 511 ALA A CA 1
ATOM 3809 C C . ALA A 1 473 ? -2.246 6.375 -42.244 1.00 86.38 511 ALA A C 1
ATOM 3810 O O . ALA A 1 473 ? -1.568 7.404 -42.158 1.00 89.51 511 ALA A O 1
ATOM 3812 N N . GLY A 1 474 ? -2.018 5.427 -43.153 1.00 82.08 512 GLY A N 1
ATOM 3813 C CA . GLY A 1 474 ? -1.065 5.608 -44.227 1.00 77.87 512 GLY A CA 1
ATOM 3814 C C . GLY A 1 474 ? 0.393 5.459 -43.860 1.00 76.29 512 GLY A C 1
ATOM 3815 O O . GLY A 1 474 ? 1.250 5.811 -44.680 1.00 72.30 512 GLY A O 1
ATOM 3816 N N . MET A 1 475 ? 0.704 4.946 -42.669 1.00 74.98 513 MET A N 1
ATOM 3817 C CA . MET A 1 475 ? 2.070 4.753 -42.192 1.00 76.92 513 MET A CA 1
ATOM 3818 C C . MET A 1 475 ? 2.416 3.270 -42.171 1.00 70.77 513 MET A C 1
ATOM 3819 O O . MET A 1 475 ? 1.545 2.405 -42.270 1.00 73.83 513 MET A O 1
ATOM 3824 N N . ASP A 1 476 ? 3.712 2.976 -42.047 1.00 67.20 514 ASP A N 1
ATOM 3825 C CA . ASP A 1 476 ? 4.185 1.597 -41.998 1.00 66.96 514 ASP A CA 1
ATOM 3826 C C . ASP A 1 476 ? 4.782 1.219 -40.651 1.00 57.29 514 ASP A C 1
ATOM 3827 O O . ASP A 1 476 ? 5.139 0.050 -40.451 1.00 52.44 514 ASP A O 1
ATOM 3832 N N . THR A 1 477 ? 4.870 2.159 -39.716 1.00 59.62 515 THR A N 1
ATOM 3833 C CA . THR A 1 477 ? 5.455 1.913 -38.407 1.00 52.01 515 THR A CA 1
ATOM 3834 C C . THR A 1 477 ? 4.396 1.455 -37.409 1.00 50.83 515 THR A C 1
ATOM 3835 O O . THR A 1 477 ? 3.202 1.718 -37.560 1.00 51.19 515 THR A O 1
ATOM 3839 N N . LEU A 1 478 ? 4.855 0.741 -36.384 1.00 50.63 516 LEU A N 1
ATOM 3840 C CA . LEU A 1 478 ? 3.994 0.261 -35.310 1.00 50.38 516 LEU A CA 1
ATOM 3841 C C . LEU A 1 478 ? 4.118 1.222 -34.133 1.00 52.27 516 LEU A C 1
ATOM 3842 O O . LEU A 1 478 ? 5.224 1.468 -33.639 1.00 50.62 516 LEU A O 1
ATOM 3847 N N . ILE A 1 479 ? 2.982 1.757 -33.687 1.00 45.16 517 ILE A N 1
ATOM 3848 C CA . ILE A 1 479 ? 2.920 2.821 -32.693 1.00 53.71 517 ILE A CA 1
ATOM 3849 C C . ILE A 1 479 ? 2.095 2.322 -31.517 1.00 53.18 517 ILE A C 1
ATOM 3850 O O . ILE A 1 479 ? 1.141 1.558 -31.689 1.00 55.24 517 ILE A O 1
ATOM 3855 N N . MET A 1 480 ? 2.454 2.771 -30.317 1.00 54.88 518 MET A N 1
ATOM 3856 C CA . MET A 1 480 ? 1.781 2.354 -29.091 1.00 44.16 518 MET A CA 1
ATOM 3857 C C . MET A 1 480 ? 0.560 3.230 -28.830 1.00 50.61 518 MET A C 1
ATOM 3858 O O . MET A 1 480 ? 0.692 4.439 -28.604 1.00 55.66 518 MET A O 1
ATOM 3863 N N . HIS A 1 481 ? -0.618 2.621 -28.843 1.00 51.07 519 HIS A N 1
ATOM 3864 C CA . HIS A 1 481 ? -1.855 3.264 -28.435 1.00 49.07 519 HIS A CA 1
ATOM 3865 C C . HIS A 1 481 ? -2.329 2.657 -27.118 1.00 52.94 519 HIS A C 1
ATOM 3866 O O . HIS A 1 481 ? -1.688 1.766 -26.554 1.00 54.50 519 HIS A O 1
ATOM 3873 N N . LEU A 1 482 ? -3.439 3.180 -26.602 1.00 56.32 520 LEU A N 1
ATOM 3874 C CA . LEU A 1 482 ? -4.123 2.577 -25.465 1.00 59.36 520 LEU A CA 1
ATOM 3875 C C . LEU A 1 482 ? -5.185 1.607 -25.963 1.00 59.95 520 LEU A C 1
ATOM 3876 O O . LEU A 1 482 ? -5.842 1.847 -26.984 1.00 51.74 520 LEU A O 1
ATOM 3881 N N . CYS A 1 483 ? -5.355 0.511 -25.231 1.00 54.20 521 CYS A N 1
ATOM 3882 C CA . CYS A 1 483 ? -6.433 -0.414 -25.537 1.00 55.43 521 CYS A CA 1
ATOM 3883 C C . CYS A 1 483 ? -7.760 0.213 -25.159 1.00 59.68 521 CYS A C 1
ATOM 3884 O O . CYS A 1 483 ? -7.854 0.947 -24.174 1.00 66.77 521 CYS A O 1
ATOM 3887 N N . GLU A 1 484 ? -8.786 -0.076 -25.948 1.00 53.80 522 GLU A N 1
ATOM 3888 C CA . GLU A 1 484 ? -10.110 0.483 -25.747 1.00 62.25 522 GLU A CA 1
ATOM 3889 C C . GLU A 1 484 ? -11.126 -0.644 -25.588 1.00 67.74 522 GLU A C 1
ATOM 3890 O O . GLU A 1 484 ? -10.799 -1.828 -25.705 1.00 69.13 522 GLU A O 1
ATOM 3896 N N . GLU A 1 485 ? -12.371 -0.264 -25.288 1.00 72.70 523 GLU A N 1
ATOM 3897 C CA . GLU A 1 485 ? -13.418 -1.257 -25.048 1.00 71.80 523 GLU A CA 1
ATOM 3898 C C . GLU A 1 485 ? -13.700 -2.088 -26.290 1.00 66.80 523 GLU A C 1
ATOM 3899 O O . GLU A 1 485 ? -13.765 -3.321 -26.222 1.00 64.34 523 GLU A O 1
ATOM 3905 N N . THR A 1 486 ? -13.888 -1.427 -27.427 1.00 72.33 524 THR A N 1
ATOM 3906 C CA . THR A 1 486 ? -14.025 -2.068 -28.729 1.00 75.75 524 THR A CA 1
ATOM 3907 C C . THR A 1 486 ? -12.755 -1.779 -29.513 1.00 74.79 524 THR A C 1
ATOM 3908 O O . THR A 1 486 ? -12.419 -0.610 -29.736 1.00 80.74 524 THR A O 1
ATOM 3912 N N . ALA A 1 487 ? -12.047 -2.831 -29.912 1.00 70.85 525 ALA A N 1
ATOM 3913 C CA . ALA A 1 487 ? -10.782 -2.663 -30.611 1.00 54.87 525 ALA A CA 1
ATOM 3914 C C . ALA A 1 487 ? -10.961 -1.808 -31.861 1.00 59.53 525 ALA A C 1
ATOM 3915 O O . ALA A 1 487 ? -11.746 -2.176 -32.748 1.00 65.41 525 ALA A O 1
ATOM 3917 N N . PRO A 1 488 ? -10.269 -0.678 -31.976 1.00 61.69 526 PRO A N 1
ATOM 3918 C CA . PRO A 1 488 ? -10.319 0.088 -33.222 1.00 61.69 526 PRO A CA 1
ATOM 3919 C C . PRO A 1 488 ? -9.637 -0.660 -34.360 1.00 59.49 526 PRO A C 1
ATOM 3920 O O . PRO A 1 488 ? -8.824 -1.563 -34.154 1.00 62.68 526 PRO A O 1
ATOM 3924 N N . GLU A 1 489 ? -9.983 -0.250 -35.585 1.00 59.88 527 GLU A N 1
ATOM 3925 C CA . GLU A 1 489 ? -9.614 -1.015 -36.776 1.00 64.14 527 GLU A CA 1
ATOM 3926 C C . GLU A 1 489 ? -8.107 -1.073 -36.975 1.00 60.16 527 GLU A C 1
ATOM 3927 O O . GLU A 1 489 ? -7.569 -2.087 -37.441 1.00 57.41 527 GLU A O 1
ATOM 3933 N N . ASN A 1 490 ? -7.408 0.005 -36.637 1.00 62.16 528 ASN A N 1
ATOM 3934 C CA . ASN A 1 490 ? -5.971 0.075 -36.851 1.00 58.73 528 ASN A CA 1
ATOM 3935 C C . ASN A 1 490 ? -5.164 -0.676 -35.791 1.00 55.15 528 ASN A C 1
ATOM 3936 O O . ASN A 1 490 ? -3.930 -0.635 -35.847 1.00 50.09 528 ASN A O 1
ATOM 3941 N N . GLN A 1 491 ? -5.817 -1.361 -34.846 1.00 51.81 529 GLN A N 1
ATOM 3942 C CA . GLN A 1 491 ? -5.141 -2.187 -33.848 1.00 47.76 529 GLN A CA 1
ATOM 3943 C C . GLN A 1 491 ? -5.286 -3.679 -34.109 1.00 46.75 529 GLN A C 1
ATOM 3944 O O . GLN A 1 491 ? -4.738 -4.480 -33.348 1.00 48.86 529 GLN A O 1
ATOM 3950 N N . LYS A 1 492 ? -6.018 -4.083 -35.142 1.00 48.62 530 LYS A N 1
ATOM 3951 C CA . LYS A 1 492 ? -6.345 -5.491 -35.344 1.00 49.07 530 LYS A CA 1
ATOM 3952 C C . LYS A 1 492 ? -5.257 -6.180 -36.164 1.00 49.68 530 LYS A C 1
ATOM 3953 O O . LYS A 1 492 ? -5.001 -5.805 -37.313 1.00 48.92 530 LYS A O 1
ATOM 3959 N N . PHE A 1 493 ? -4.614 -7.178 -35.569 1.00 50.77 531 PHE A N 1
ATOM 3960 C CA . PHE A 1 493 ? -3.674 -8.033 -36.268 1.00 51.60 531 PHE A CA 1
ATOM 3961 C C . PHE A 1 493 ? -4.186 -9.463 -36.289 1.00 53.15 531 PHE A C 1
ATOM 3962 O O . PHE A 1 493 ? -4.817 -9.930 -35.336 1.00 48.60 531 PHE A O 1
ATOM 3970 N N . ILE A 1 494 ? -3.859 -10.165 -37.366 1.00 50.75 532 ILE A N 1
ATOM 3971 C CA . ILE A 1 494 ? -4.141 -11.582 -37.520 1.00 49.15 532 ILE A CA 1
ATOM 3972 C C . ILE A 1 494 ? -2.816 -12.319 -37.467 1.00 48.85 532 ILE A C 1
ATOM 3973 O O . ILE A 1 494 ? -1.949 -12.109 -38.323 1.00 47.30 532 ILE A O 1
ATOM 3978 N N . LEU A 1 495 ? -2.640 -13.145 -36.432 1.00 53.75 533 LEU A N 1
ATOM 3979 C CA . LEU A 1 495 ? -1.443 -13.965 -36.264 1.00 46.02 533 LEU A CA 1
ATOM 3980 C C . LEU A 1 495 ? -1.769 -15.374 -36.744 1.00 44.75 533 LEU A C 1
ATOM 3981 O O . LEU A 1 495 ? -2.416 -16.145 -36.034 1.00 63.53 533 LEU A O 1
ATOM 3986 N N . GLN A 1 496 ? -1.282 -15.721 -37.932 1.00 50.04 534 GLN A N 1
ATOM 3987 C CA . GLN A 1 496 ? -1.575 -17.003 -38.555 1.00 54.11 534 GLN A CA 1
ATOM 3988 C C . GLN A 1 496 ? -0.632 -18.099 -38.053 1.00 56.14 534 GLN A C 1
ATOM 3989 O O . GLN A 1 496 ? 0.375 -17.844 -37.387 1.00 54.23 534 GLN A O 1
ATOM 3995 N N . GLU A 1 497 ? -0.991 -19.344 -38.387 1.00 63.29 535 GLU A N 1
ATOM 3996 C CA A GLU A 1 497 ? -0.261 -20.499 -37.873 0.50 65.08 535 GLU A CA 1
ATOM 3997 C CA B GLU A 1 497 ? -0.263 -20.508 -37.886 0.50 65.12 535 GLU A CA 1
ATOM 3998 C C . GLU A 1 497 ? 1.210 -20.438 -38.258 1.00 62.75 535 GLU A C 1
ATOM 3999 O O . GLU A 1 497 ? 2.088 -20.662 -37.419 1.00 55.31 535 GLU A O 1
ATOM 4010 N N . ASP A 1 498 ? 1.493 -20.139 -39.527 1.00 67.45 536 ASP A N 1
ATOM 4011 C CA . ASP A 1 498 ? 2.854 -20.120 -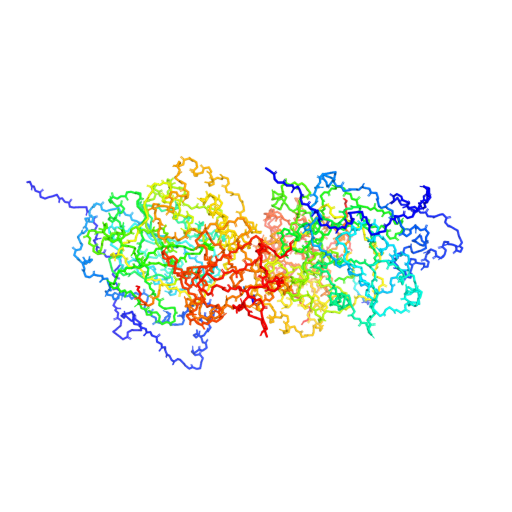40.052 1.00 70.96 536 ASP A CA 1
ATOM 4012 C C . ASP A 1 498 ? 3.710 -19.011 -39.466 1.00 62.91 536 ASP A C 1
ATOM 4013 O O . ASP A 1 498 ? 4.930 -19.040 -39.656 1.00 59.24 536 ASP A O 1
ATOM 4018 N N . GLY A 1 499 ? 3.107 -18.045 -38.770 1.00 57.17 537 GLY A N 1
ATOM 4019 C CA . GLY A 1 499 ? 3.826 -16.947 -38.158 1.00 50.19 537 GLY A CA 1
ATOM 4020 C C . GLY A 1 499 ? 3.586 -15.587 -38.777 1.00 50.66 537 GLY A C 1
ATOM 4021 O O . GLY A 1 499 ? 4.085 -14.591 -38.238 1.00 42.83 537 GLY A O 1
ATOM 4022 N N . SER A 1 500 ? 2.813 -15.495 -39.858 1.00 47.49 538 SER A N 1
ATOM 4023 C CA . SER A 1 500 ? 2.583 -14.206 -40.497 1.00 51.83 538 SER A CA 1
ATOM 4024 C C . SER A 1 500 ? 1.772 -13.298 -39.582 1.00 52.33 538 SER A C 1
ATOM 4025 O O . SER A 1 500 ? 0.825 -13.736 -38.926 1.00 45.61 538 SER A O 1
ATOM 4028 N N . LEU A 1 501 ? 2.175 -12.032 -39.513 1.00 57.16 539 LEU A N 1
ATOM 4029 C CA . LEU A 1 501 ? 1.508 -11.020 -38.693 1.00 52.28 539 LEU A CA 1
ATOM 4030 C C . LEU A 1 501 ? 0.870 -9.996 -39.629 1.00 51.86 539 LEU A C 1
ATOM 4031 O O . LEU A 1 501 ? 1.548 -9.100 -40.138 1.00 54.56 539 LEU A O 1
ATOM 4036 N N . PHE A 1 502 ? -0.440 -10.122 -39.834 1.00 51.09 540 PHE A N 1
ATOM 4037 C CA . PHE A 1 502 ? -1.164 -9.419 -40.887 1.00 54.65 540 PHE A CA 1
ATOM 4038 C C . PHE A 1 502 ? -1.980 -8.287 -40.274 1.00 53.21 540 PHE A C 1
ATOM 4039 O O . PHE A 1 502 ? -2.834 -8.526 -39.417 1.00 52.85 540 PHE A O 1
ATOM 4047 N N . HIS A 1 503 ? -1.716 -7.059 -40.707 1.00 54.19 541 HIS A N 1
ATOM 4048 C CA . HIS A 1 503 ? -2.471 -5.894 -40.260 1.00 54.31 541 HIS A CA 1
ATOM 4049 C C . HIS A 1 503 ? -3.717 -5.741 -41.129 1.00 59.71 541 HIS A C 1
ATOM 4050 O O . HIS A 1 503 ? -3.607 -5.525 -42.342 1.00 61.43 541 HIS A O 1
ATOM 4057 N N . GLU A 1 504 ? -4.900 -5.825 -40.504 1.00 59.22 542 GLU A N 1
ATOM 4058 C CA . GLU A 1 504 ? -6.142 -5.987 -41.266 1.00 65.09 542 GLU A CA 1
ATOM 4059 C C . GLU A 1 504 ? -6.475 -4.742 -42.075 1.00 66.55 542 GLU A C 1
ATOM 4060 O O . GLU A 1 504 ? -6.939 -4.839 -43.219 1.00 73.92 542 GLU A O 1
ATOM 4066 N N . GLN A 1 505 ? -6.259 -3.565 -41.492 1.00 60.62 543 GLN A N 1
ATOM 4067 C CA . GLN A 1 505 ? -6.661 -2.326 -42.144 1.00 64.70 543 GLN A CA 1
ATOM 4068 C C . GLN A 1 505 ? -5.731 -1.977 -43.299 1.00 68.85 543 GLN A C 1
ATOM 4069 O O . GLN A 1 505 ? -6.185 -1.510 -44.347 1.00 68.18 543 GLN A O 1
ATOM 4075 N N . SER A 1 506 ? -4.429 -2.206 -43.130 1.00 68.42 544 SER A N 1
ATOM 4076 C CA . SER A 1 506 ? -3.467 -1.988 -44.202 1.00 70.68 544 SER A CA 1
ATOM 4077 C C . SER A 1 506 ? -3.472 -3.093 -45.244 1.00 67.07 544 SER A C 1
ATOM 4078 O O . SER A 1 506 ? -3.064 -2.847 -46.386 1.00 67.39 544 SER A O 1
ATOM 4081 N N . LYS A 1 507 ? -3.930 -4.290 -44.878 1.00 65.30 545 LYS A N 1
ATOM 4082 C CA . LYS A 1 507 ? -3.777 -5.490 -45.702 1.00 70.29 545 LYS A CA 1
ATOM 4083 C C . LYS A 1 507 ? -2.305 -5.835 -45.916 1.00 63.99 545 LYS A C 1
ATOM 4084 O O . LYS A 1 507 ? -1.942 -6.429 -46.931 1.00 66.35 545 LYS A O 1
ATOM 4090 N N . LYS A 1 508 ? -1.448 -5.476 -44.963 1.00 60.80 546 LYS A N 1
ATOM 4091 C CA . LYS A 1 508 ? -0.014 -5.713 -45.053 1.00 62.43 546 LYS A CA 1
ATOM 4092 C C . LYS A 1 508 ? 0.454 -6.571 -43.886 1.00 64.66 546 LYS A C 1
ATOM 4093 O O . LYS A 1 508 ? -0.260 -6.770 -42.896 1.00 65.09 546 LYS A O 1
ATOM 4099 N N . CYS A 1 509 ? 1.675 -7.087 -44.026 1.00 55.74 547 CYS A N 1
ATOM 4100 C CA . CYS A 1 509 ? 2.293 -7.979 -43.059 1.00 56.71 547 CYS A CA 1
ATOM 4101 C C . CYS A 1 509 ? 3.419 -7.271 -42.308 1.00 51.15 547 CYS A C 1
ATOM 4102 O O . CYS A 1 509 ? 4.098 -6.396 -42.852 1.00 53.52 547 CYS A O 1
ATOM 4105 N N . VAL A 1 510 ? 3.631 -7.672 -41.057 1.00 48.55 548 VAL A N 1
ATOM 4106 C CA . VAL A 1 510 ? 4.686 -7.085 -40.239 1.00 45.73 548 VAL A CA 1
ATOM 4107 C C . VAL A 1 510 ? 5.997 -7.797 -40.533 1.00 52.10 548 VAL A C 1
ATOM 4108 O O . VAL A 1 510 ? 6.075 -9.029 -40.476 1.00 53.65 548 VAL A O 1
ATOM 4112 N N . GLN A 1 511 ? 7.029 -7.021 -40.858 1.00 51.23 549 GLN A N 1
ATOM 4113 C CA . GLN A 1 511 ? 8.313 -7.548 -41.293 1.00 49.86 549 GLN A CA 1
ATOM 4114 C C . GLN A 1 511 ? 9.446 -6.958 -40.461 1.00 49.14 549 GLN A C 1
ATOM 4115 O O . GLN A 1 511 ? 9.507 -5.743 -40.255 1.00 52.77 549 GLN A O 1
ATOM 4121 N N . ALA A 1 512 ? 10.336 -7.828 -39.987 1.00 45.22 550 ALA A N 1
ATOM 4122 C CA . ALA A 1 512 ? 11.579 -7.406 -39.353 1.00 44.52 550 ALA A CA 1
ATOM 4123 C C . ALA A 1 512 ? 12.453 -6.692 -40.366 1.00 49.26 550 ALA A C 1
ATOM 4124 O O . ALA A 1 512 ? 12.834 -7.279 -41.380 1.00 49.76 550 ALA A O 1
ATOM 4126 N N . ALA A 1 513 ? 12.726 -5.413 -40.119 1.00 52.78 551 ALA A N 1
ATOM 4127 C CA . ALA A 1 513 ? 13.405 -4.557 -41.081 1.00 56.99 551 ALA A CA 1
ATOM 4128 C C . ALA A 1 513 ? 14.561 -3.809 -40.423 1.00 60.85 551 ALA A C 1
ATOM 4129 O O . ALA A 1 513 ? 14.645 -3.681 -39.198 1.00 56.68 551 ALA A O 1
ATOM 4131 N N . ARG A 1 514 ? 15.448 -3.303 -41.275 1.00 73.10 552 ARG A N 1
ATOM 4132 C CA . ARG A 1 514 ? 16.644 -2.569 -40.876 1.00 80.02 552 ARG A CA 1
ATOM 4133 C C . ARG A 1 514 ? 16.343 -1.121 -40.478 1.00 80.16 552 ARG A C 1
ATOM 4134 O O . ARG A 1 514 ? 16.212 -0.235 -41.327 1.00 80.90 552 ARG A O 1
ATOM 4142 N N . SER A 1 520 ? 19.871 -0.153 -36.718 1.00 93.33 558 SER A N 1
ATOM 4143 C CA . SER A 1 520 ? 18.996 -0.847 -35.781 1.00 85.18 558 SER A CA 1
ATOM 4144 C C . SER A 1 520 ? 17.860 -1.563 -36.516 1.00 80.14 558 SER A C 1
ATOM 4145 O O . SER A 1 520 ? 17.830 -1.575 -37.747 1.00 85.93 558 SER A O 1
ATOM 4148 N N . PHE A 1 521 ? 16.929 -2.163 -35.769 1.00 66.74 559 PHE A N 1
ATOM 4149 C CA . PHE A 1 521 ? 15.873 -2.978 -36.360 1.00 54.87 559 PHE A CA 1
ATOM 4150 C C . PHE A 1 521 ? 14.505 -2.565 -35.840 1.00 47.61 559 PHE A C 1
ATOM 4151 O O . PHE A 1 521 ? 14.348 -2.253 -34.657 1.00 43.46 559 PHE A O 1
ATOM 4159 N N . VAL A 1 522 ? 13.526 -2.537 -36.740 1.00 51.08 560 VAL A N 1
ATOM 4160 C CA . VAL A 1 522 ? 12.150 -2.189 -36.390 1.00 47.18 560 VAL A CA 1
ATOM 4161 C C . VAL A 1 522 ? 11.200 -3.116 -37.137 1.00 50.52 560 VAL A C 1
ATOM 4162 O O . VAL A 1 522 ? 11.540 -3.660 -38.192 1.00 59.23 560 VAL A O 1
ATOM 4166 N N . PRO A 1 523 ? 9.994 -3.308 -36.602 1.00 50.85 561 PRO A N 1
ATOM 4167 C CA . PRO A 1 523 ? 8.950 -3.996 -37.375 1.00 54.55 561 PRO A CA 1
ATOM 4168 C C . PRO A 1 523 ? 8.197 -3.030 -38.271 1.00 52.28 561 PRO A C 1
ATOM 4169 O O . PRO A 1 523 ? 7.682 -2.023 -37.780 1.00 54.83 561 PRO A O 1
ATOM 4173 N N . LEU A 1 524 ? 8.112 -3.308 -39.570 1.00 51.69 562 LEU A N 1
ATOM 4174 C CA . LEU A 1 524 ? 7.440 -2.411 -40.499 1.00 49.09 562 LEU A CA 1
ATOM 4175 C C . LEU A 1 524 ? 6.437 -3.172 -41.346 1.00 51.08 562 LEU A C 1
ATOM 4176 O O . LEU A 1 524 ? 6.624 -4.348 -41.651 1.00 52.62 562 LEU A O 1
ATOM 4181 N N . LEU A 1 525 ? 5.387 -2.477 -41.762 1.00 53.40 563 LEU A N 1
ATOM 4182 C CA . LEU A 1 525 ? 4.437 -3.064 -42.695 1.00 55.97 563 LEU A CA 1
ATOM 4183 C C . LEU A 1 525 ? 5.061 -3.182 -44.080 1.00 60.09 563 LEU A C 1
ATOM 4184 O O . LEU A 1 525 ? 5.703 -2.247 -44.567 1.00 61.70 563 LEU A O 1
ATOM 4189 N N . ARG A 1 526 ? 4.904 -4.353 -44.692 1.00 61.73 564 ARG A N 1
ATOM 4190 C CA . ARG A 1 526 ? 5.366 -4.629 -46.047 1.00 63.81 564 ARG A CA 1
ATOM 4191 C C . ARG A 1 526 ? 4.336 -5.524 -46.721 1.00 62.49 564 ARG A C 1
ATOM 4192 O O . ARG A 1 526 ? 3.470 -6.109 -46.068 1.00 60.93 564 ARG A O 1
ATOM 4200 N N . ASP A 1 527 ? 4.429 -5.640 -48.041 1.00 66.39 565 ASP A N 1
ATOM 4201 C CA . ASP A 1 527 ? 3.547 -6.557 -48.746 1.00 68.62 565 ASP A CA 1
ATOM 4202 C C . ASP A 1 527 ? 3.857 -7.988 -48.335 1.00 67.16 565 ASP A C 1
ATOM 4203 O O . ASP A 1 527 ? 5.011 -8.339 -48.076 1.00 66.14 565 ASP A O 1
ATOM 4208 N N . CYS A 1 528 ? 2.821 -8.816 -48.259 1.00 67.32 566 CYS A N 1
ATOM 4209 C CA . CYS A 1 528 ? 3.007 -10.149 -47.706 1.00 72.48 566 CYS A CA 1
ATOM 4210 C C . CYS A 1 528 ? 3.786 -11.039 -48.664 1.00 75.27 566 CYS A C 1
ATOM 4211 O O . CYS A 1 528 ? 3.484 -11.122 -49.860 1.00 74.09 566 CYS A O 1
ATOM 4214 N N . THR A 1 529 ? 4.815 -11.680 -48.128 1.00 74.81 567 THR A N 1
ATOM 4215 C CA . THR A 1 529 ? 5.659 -12.616 -48.848 1.00 77.80 567 THR A CA 1
ATOM 4216 C C . THR A 1 529 ? 5.839 -13.867 -47.998 1.00 79.52 567 THR A C 1
ATOM 4217 O O . THR A 1 529 ? 5.287 -13.988 -46.898 1.00 70.24 567 THR A O 1
ATOM 4221 N N . ASN A 1 530 ? 6.611 -14.815 -48.522 1.00 86.52 568 ASN A N 1
ATOM 4222 C CA . ASN A 1 530 ? 6.944 -16.028 -47.793 1.00 90.77 568 ASN A CA 1
ATOM 4223 C C . ASN A 1 530 ? 8.248 -15.890 -47.017 1.00 84.28 568 ASN A C 1
ATOM 4224 O O . ASN A 1 530 ? 8.864 -16.901 -46.663 1.00 90.87 568 ASN A O 1
ATOM 4229 N N . SER A 1 531 ? 8.673 -14.660 -46.741 1.00 69.23 569 SER A N 1
ATOM 4230 C CA . SER A 1 531 ? 9.943 -14.433 -46.070 1.00 63.71 569 SER A CA 1
ATOM 4231 C C . SER A 1 531 ? 9.854 -14.771 -44.583 1.00 60.60 569 SER A C 1
ATOM 4232 O O . SER A 1 531 ? 8.845 -14.498 -43.923 1.00 61.55 569 SER A O 1
ATOM 4235 N N . ASP A 1 532 ? 10.931 -15.345 -44.042 1.00 57.91 570 ASP A N 1
ATOM 4236 C CA . ASP A 1 532 ? 10.964 -15.596 -42.603 1.00 55.61 570 ASP A CA 1
ATOM 4237 C C . ASP A 1 532 ? 11.025 -14.303 -41.798 1.00 51.00 570 ASP A C 1
ATOM 4238 O O . ASP A 1 532 ? 10.624 -14.297 -40.625 1.00 49.64 570 ASP A O 1
ATOM 4243 N N . HIS A 1 533 ? 11.480 -13.204 -42.404 1.00 52.17 571 HIS A N 1
ATOM 4244 C CA . HIS A 1 533 ? 11.456 -11.927 -41.708 1.00 49.84 571 HIS A CA 1
ATOM 4245 C C . HIS A 1 533 ? 10.038 -11.422 -41.482 1.00 51.61 571 HIS A C 1
ATOM 4246 O O . HIS A 1 533 ? 9.853 -10.444 -40.749 1.00 50.90 571 HIS A O 1
ATOM 4253 N N . GLN A 1 534 ? 9.037 -12.074 -42.067 1.00 51.00 572 GLN A N 1
ATOM 4254 C CA . GLN A 1 534 ? 7.644 -11.799 -41.756 1.00 53.61 572 GLN A CA 1
ATOM 4255 C C . GLN A 1 534 ? 7.014 -12.873 -40.866 1.00 48.79 572 GLN A C 1
ATOM 4256 O O . GLN A 1 534 ? 5.792 -12.880 -40.696 1.00 51.41 572 GLN A O 1
ATOM 4262 N N . LYS A 1 535 ? 7.809 -13.779 -40.303 1.00 46.70 573 LYS A N 1
ATOM 4263 C CA . LYS A 1 535 ? 7.306 -14.856 -39.457 1.00 45.33 573 LYS A CA 1
ATOM 4264 C C . LYS A 1 535 ? 7.648 -14.559 -38.007 1.00 50.76 573 LYS A C 1
ATOM 4265 O O . LYS A 1 535 ? 8.799 -14.236 -37.695 1.00 55.10 573 LYS A O 1
ATOM 4271 N N . TRP A 1 536 ? 6.652 -14.679 -37.126 1.00 43.81 574 TRP A N 1
ATOM 4272 C CA . TRP A 1 536 ? 6.794 -14.337 -35.720 1.00 40.61 574 TRP A CA 1
ATOM 4273 C C . TRP A 1 536 ? 6.275 -15.475 -34.850 1.00 42.22 574 TRP A C 1
ATOM 4274 O O . TRP A 1 536 ? 5.460 -16.293 -35.289 1.00 49.41 574 TRP A O 1
ATOM 4285 N N . PHE A 1 537 ? 6.744 -15.514 -33.601 1.00 34.49 575 PHE A N 1
ATOM 4286 C CA . PHE A 1 537 ? 6.280 -16.521 -32.652 1.00 33.85 575 PHE A CA 1
ATOM 4287 C C . PHE A 1 537 ? 6.523 -16.028 -31.235 1.00 31.69 575 PHE A C 1
ATOM 4288 O O . PHE A 1 537 ? 7.445 -15.255 -30.992 1.00 35.16 575 PHE A O 1
ATOM 4296 N N . PHE A 1 538 ? 5.729 -16.531 -30.300 1.00 31.17 576 PHE A N 1
ATOM 4297 C CA . PHE A 1 538 ? 5.884 -16.162 -28.899 1.00 29.58 576 PHE A CA 1
ATOM 4298 C C . PHE A 1 538 ? 6.755 -17.171 -28.173 1.00 29.30 576 PHE A C 1
ATOM 4299 O O . PHE A 1 538 ? 6.642 -18.379 -28.383 1.00 34.44 576 PHE A O 1
ATOM 4307 N N . LYS A 1 539 ? 7.603 -16.661 -27.288 1.00 30.73 577 LYS A N 1
ATOM 4308 C CA . LYS A 1 539 ? 8.413 -17.476 -26.392 1.00 34.20 577 LYS A CA 1
ATOM 4309 C C . LYS A 1 539 ? 8.228 -16.953 -24.976 1.00 32.30 577 LYS A C 1
ATOM 4310 O O . LYS A 1 539 ? 8.423 -15.760 -24.731 1.00 29.36 577 LYS A O 1
ATOM 4316 N N . GLU A 1 540 ? 7.850 -17.833 -24.045 1.00 32.77 578 GLU A N 1
ATOM 4317 C CA . GLU A 1 540 ? 7.792 -17.419 -22.645 1.00 37.79 578 GLU A CA 1
ATOM 4318 C C . GLU A 1 540 ? 9.187 -17.149 -22.083 1.00 34.53 578 GLU A C 1
ATOM 4319 O O . GLU A 1 540 ? 9.431 -16.090 -21.496 1.00 35.81 578 GLU A O 1
ATOM 4325 N N . ARG A 1 541 ? 10.117 -18.094 -22.269 1.00 31.08 579 ARG A N 1
ATOM 4326 C CA . ARG A 1 541 ? 11.475 -18.061 -21.729 1.00 26.97 579 ARG A CA 1
ATOM 4327 C C . ARG A 1 541 ? 12.490 -18.125 -22.864 1.00 37.42 579 ARG A C 1
ATOM 4328 O O . ARG A 1 541 ? 12.190 -18.602 -23.961 1.00 37.16 579 ARG A O 1
ATOM 4336 N N . MET A 1 542 ? 13.724 -17.712 -22.578 1.00 35.70 580 MET A N 1
ATOM 4337 C CA . MET A 1 542 ? 14.729 -17.745 -23.635 1.00 46.24 580 MET A CA 1
ATOM 4338 C C . MET A 1 542 ? 15.281 -19.147 -23.873 1.00 49.69 580 MET A C 1
ATOM 4339 O O . MET A 1 542 ? 15.489 -19.540 -25.027 1.00 59.43 580 MET A O 1
ATOM 4344 N N . LEU A 1 543 ? 15.504 -19.921 -22.821 1.00 46.74 581 LEU A N 1
ATOM 4345 C CA . LEU A 1 543 ? 15.995 -21.283 -22.991 1.00 41.72 581 LEU A CA 1
ATOM 4346 C C . LEU A 1 543 ? 14.936 -22.292 -22.556 1.00 46.41 581 LEU A C 1
ATOM 4347 O O . LEU A 1 543 ? 15.108 -23.504 -22.728 1.00 49.26 581 LEU A O 1
ATOM 4352 N N . PRO B 1 12 ? -7.692 -35.736 -33.565 1.00 82.86 50 PRO B N 1
ATOM 4353 C CA . PRO B 1 12 ? -6.253 -35.771 -33.267 1.00 83.92 50 PRO B CA 1
ATOM 4354 C C . PRO B 1 12 ? -5.381 -35.826 -34.534 1.00 80.97 50 PRO B C 1
ATOM 4355 O O . PRO B 1 12 ? -5.554 -36.700 -35.390 1.00 82.46 50 PRO B O 1
ATOM 4359 N N . GLY B 1 13 ? -4.453 -34.876 -34.639 1.00 73.18 51 GLY B N 1
ATOM 4360 C CA . GLY B 1 13 ? -3.631 -34.713 -35.814 1.00 65.81 51 GLY B CA 1
ATOM 4361 C C . GLY B 1 13 ? -2.371 -35.552 -35.759 1.00 66.13 51 GLY B C 1
ATOM 4362 O O . GLY B 1 13 ? -2.097 -36.240 -34.769 1.00 55.84 51 GLY B O 1
ATOM 4363 N N . PRO B 1 14 ? -1.581 -35.512 -36.831 1.00 61.09 52 PRO B N 1
ATOM 4364 C CA . PRO B 1 14 ? -0.418 -36.401 -36.940 1.00 56.55 52 PRO B CA 1
ATOM 4365 C C . PRO B 1 14 ? 0.748 -35.913 -36.100 1.00 49.72 52 PRO B C 1
ATOM 4366 O O . PRO B 1 14 ? 0.978 -34.696 -35.989 1.00 49.49 52 PRO B O 1
ATOM 4370 N N . PRO B 1 15 ? 1.504 -36.839 -35.492 1.00 48.32 53 PRO B N 1
ATOM 4371 C CA . PRO B 1 15 ? 2.696 -36.451 -34.722 1.00 50.66 53 PRO B CA 1
ATOM 4372 C C . PRO B 1 15 ? 3.702 -35.692 -35.574 1.00 44.45 53 PRO B C 1
ATOM 4373 O O . PRO B 1 15 ? 3.881 -35.971 -36.758 1.00 44.34 53 PRO B O 1
ATOM 4377 N N . ARG B 1 16 ? 4.368 -34.732 -34.961 1.00 50.07 54 ARG B N 1
ATOM 4378 C CA . ARG B 1 16 ? 5.345 -33.926 -35.672 1.00 55.77 54 ARG B CA 1
ATOM 4379 C C . ARG B 1 16 ? 6.707 -34.605 -35.676 1.00 50.78 54 ARG B C 1
ATOM 4380 O O . ARG B 1 16 ? 7.005 -35.467 -34.844 1.00 41.07 54 ARG B O 1
ATOM 4388 N N . THR B 1 17 ? 7.526 -34.223 -36.646 1.00 48.12 55 THR B N 1
ATOM 4389 C CA . THR B 1 17 ? 8.891 -34.711 -36.686 1.00 47.95 55 THR B CA 1
ATOM 4390 C C . THR B 1 17 ? 9.686 -34.044 -35.571 1.00 50.63 55 THR B C 1
ATOM 4391 O O . THR B 1 17 ? 9.698 -32.808 -35.481 1.00 50.47 55 THR B O 1
ATOM 4395 N N . PRO B 1 18 ? 10.333 -34.806 -34.694 1.00 53.07 56 PRO B N 1
ATOM 4396 C CA . PRO B 1 18 ? 11.063 -34.200 -33.576 1.00 55.89 56 PRO B CA 1
ATOM 4397 C C . PRO B 1 18 ? 12.315 -33.488 -34.063 1.00 50.54 56 PRO B C 1
ATOM 4398 O O . PRO B 1 18 ? 12.711 -33.585 -35.222 1.00 47.84 56 PRO B O 1
ATOM 4402 N N . ARG B 1 19 ? 12.912 -32.728 -33.156 1.00 51.49 57 ARG B N 1
ATOM 4403 C CA . ARG B 1 19 ? 14.165 -32.052 -33.453 1.00 53.86 57 ARG B CA 1
ATOM 4404 C C .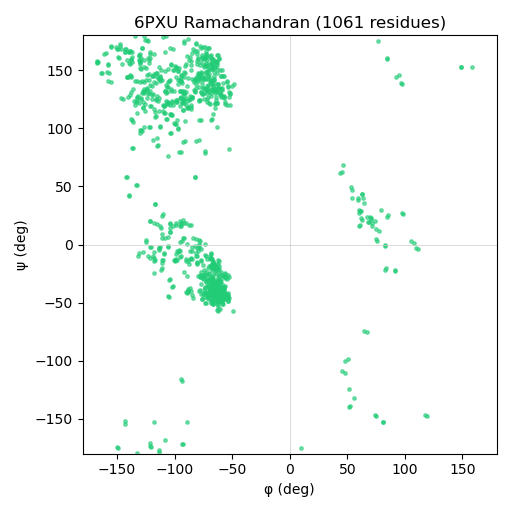 ARG B 1 19 ? 15.258 -33.092 -33.694 1.00 58.35 57 ARG B C 1
ATOM 4405 O O . ARG B 1 19 ? 15.404 -34.029 -32.893 1.00 56.86 57 ARG B O 1
ATOM 4413 N N . PRO B 1 20 ? 16.020 -32.983 -34.780 1.00 60.95 58 PRO B N 1
ATOM 4414 C CA . PRO B 1 20 ? 17.014 -34.013 -35.104 1.00 56.57 58 PRO B CA 1
ATOM 4415 C C . PRO B 1 20 ? 18.306 -33.878 -34.304 1.00 50.29 58 PRO B C 1
ATOM 4416 O O . PRO B 1 20 ? 18.741 -32.782 -33.946 1.00 46.99 58 PRO B O 1
ATOM 4420 N N . GLY B 1 21 ? 18.910 -35.022 -34.036 1.00 44.32 59 GLY B N 1
ATOM 4421 C CA . GLY B 1 21 ? 20.136 -35.159 -33.269 1.00 38.19 59 GLY B CA 1
ATOM 4422 C C . GLY B 1 21 ? 20.094 -36.488 -32.529 1.00 34.51 59 GLY B C 1
ATOM 4423 O O . GLY B 1 21 ? 19.047 -37.042 -32.214 1.00 44.41 59 GLY B O 1
ATOM 4424 N N . ARG B 1 22 ? 21.273 -37.031 -32.247 1.00 27.71 60 ARG B N 1
ATOM 4425 C CA . ARG B 1 22 ? 21.357 -38.278 -31.497 1.00 29.65 60 ARG B CA 1
ATOM 4426 C C . ARG B 1 22 ? 21.421 -37.961 -30.007 1.00 37.77 60 ARG B C 1
ATOM 4427 O O . ARG B 1 22 ? 22.133 -37.047 -29.586 1.00 28.56 60 ARG B O 1
ATOM 4435 N N . ARG B 1 23 ? 20.670 -38.718 -29.207 1.00 40.93 61 ARG B N 1
ATOM 4436 C CA A ARG B 1 23 ? 20.755 -38.577 -27.761 0.50 40.26 61 ARG B CA 1
ATOM 4437 C CA B ARG B 1 23 ? 20.761 -38.574 -27.761 0.50 40.26 61 ARG B CA 1
ATOM 4438 C C . ARG B 1 23 ? 21.954 -39.317 -27.178 1.00 36.81 61 ARG B C 1
ATOM 4439 O O . ARG B 1 23 ? 22.325 -39.055 -26.032 1.00 37.42 61 ARG B O 1
ATOM 4454 N N . GLU B 1 24 ? 22.564 -40.215 -27.943 1.00 30.91 62 GLU B N 1
ATOM 4455 C CA . GLU B 1 24 ? 23.760 -40.931 -27.515 1.00 38.39 62 GLU B CA 1
ATOM 4456 C C . GLU B 1 24 ? 24.975 -39.997 -27.495 1.00 29.93 62 GLU B C 1
ATOM 4457 O O . GLU B 1 24 ? 24.954 -38.921 -28.104 1.00 28.43 62 GLU B O 1
ATOM 4463 N N . PRO B 1 25 ? 26.040 -40.375 -26.777 1.00 30.04 63 PRO B N 1
ATOM 4464 C CA . PRO B 1 25 ? 27.183 -39.462 -26.622 1.00 26.91 63 PRO B CA 1
ATOM 4465 C C . PRO B 1 25 ? 27.845 -39.118 -27.948 1.00 27.23 63 PRO B C 1
ATOM 4466 O O . PRO B 1 25 ? 27.698 -39.818 -28.949 1.00 27.40 63 PRO B O 1
ATOM 4470 N N . VAL B 1 26 ? 28.588 -38.007 -27.938 1.00 29.40 64 VAL B N 1
ATOM 4471 C CA . VAL B 1 26 ? 29.290 -37.576 -29.148 1.00 23.86 64 VAL B CA 1
ATOM 4472 C C . VAL B 1 26 ? 30.156 -38.703 -29.707 1.00 26.12 64 VAL B C 1
ATOM 4473 O O . VAL B 1 26 ? 30.159 -38.964 -30.919 1.00 27.75 64 VAL B O 1
ATOM 4477 N N . MET B 1 27 ? 30.887 -39.401 -28.843 1.00 26.63 65 MET B N 1
ATOM 4478 C CA . MET B 1 27 ? 31.764 -40.477 -29.284 1.00 25.87 65 MET B CA 1
ATOM 4479 C C . MET B 1 27 ? 31.485 -41.737 -28.478 1.00 31.78 65 MET B C 1
ATOM 4480 O O . MET B 1 27 ? 31.244 -41.662 -27.267 1.00 28.09 65 MET B O 1
ATOM 4485 N N . PRO B 1 28 ? 31.507 -42.896 -29.116 1.00 32.18 66 PRO B N 1
ATOM 4486 C CA . PRO B 1 28 ? 31.432 -44.154 -28.375 1.00 35.33 66 PRO B CA 1
ATOM 4487 C C . PRO B 1 28 ? 32.746 -44.465 -27.686 1.00 40.34 66 PRO B C 1
ATOM 4488 O O . PRO B 1 28 ? 33.818 -44.041 -28.123 1.00 43.12 66 PRO B O 1
ATOM 4492 N N . ARG B 1 29 ? 32.655 -45.236 -26.607 1.00 42.35 67 ARG B N 1
ATOM 4493 C CA . ARG B 1 29 ? 33.874 -45.642 -25.909 1.00 50.22 67 ARG B CA 1
ATOM 4494 C C . ARG B 1 29 ? 34.489 -46.840 -26.612 1.00 49.54 67 ARG B C 1
ATOM 4495 O O . ARG B 1 29 ? 33.779 -47.807 -26.901 1.00 45.94 67 ARG B O 1
ATOM 4503 N N . PRO B 1 30 ? 35.790 -46.818 -26.889 1.00 53.59 68 PRO B N 1
ATOM 4504 C CA . PRO B 1 30 ? 36.449 -47.977 -27.496 1.00 54.95 68 PRO B CA 1
ATOM 4505 C C . PRO B 1 30 ? 36.365 -49.189 -26.586 1.00 58.43 68 PRO B C 1
ATOM 4506 O O . PRO B 1 30 ? 36.057 -49.059 -25.391 1.00 51.15 68 PRO B O 1
ATOM 4510 N N . PRO B 1 31 ? 36.601 -50.391 -27.113 1.00 68.94 69 PRO B N 1
ATOM 4511 C CA . PRO B 1 31 ? 36.590 -51.579 -26.249 1.00 72.58 69 PRO B CA 1
ATOM 4512 C C . PRO B 1 31 ? 37.642 -51.475 -25.153 1.00 80.25 69 PRO B C 1
ATOM 4513 O O . PRO B 1 31 ? 38.793 -51.108 -25.402 1.00 80.50 69 PRO B O 1
ATOM 4517 N N . VAL B 1 32 ? 37.238 -51.788 -23.927 1.00 83.87 70 VAL B N 1
ATOM 4518 C CA . VAL B 1 32 ? 38.170 -51.801 -22.802 1.00 90.47 70 VAL B CA 1
ATOM 4519 C C . VAL B 1 32 ? 38.501 -53.255 -22.485 1.00 100.39 70 VAL B C 1
ATOM 4520 O O . VAL B 1 32 ? 37.625 -54.128 -22.611 1.00 107.16 70 VAL B O 1
ATOM 4524 N N . PRO B 1 33 ? 39.743 -53.580 -22.132 1.00 99.10 71 PRO B N 1
ATOM 4525 C CA . PRO B 1 33 ? 39.993 -54.879 -21.492 1.00 102.32 71 PRO B CA 1
ATOM 4526 C C . PRO B 1 33 ? 39.261 -54.941 -20.156 1.00 102.58 71 PRO B C 1
ATOM 4527 O O . PRO B 1 33 ? 39.292 -53.991 -19.369 1.00 104.87 71 PRO B O 1
ATOM 4531 N N . ALA B 1 34 ? 38.573 -56.064 -19.915 1.00 100.74 72 ALA B N 1
ATOM 4532 C CA . ALA B 1 34 ? 37.719 -56.177 -18.733 1.00 96.20 72 ALA B CA 1
ATOM 4533 C C . ALA B 1 34 ? 38.509 -56.042 -17.435 1.00 96.53 72 ALA B C 1
ATOM 4534 O O . ALA B 1 34 ? 37.993 -55.500 -16.449 1.00 89.71 72 ALA B O 1
ATOM 4536 N N . ASN B 1 35 ? 39.752 -56.525 -17.412 1.00 97.70 73 ASN B N 1
ATOM 4537 C CA . ASN B 1 35 ? 40.600 -56.477 -16.228 1.00 96.11 73 ASN B CA 1
ATOM 4538 C C . ASN B 1 35 ? 41.596 -55.316 -16.266 1.00 85.29 73 ASN B C 1
ATOM 4539 O O . ASN B 1 35 ? 42.604 -55.350 -15.552 1.00 89.91 73 ASN B O 1
ATOM 4544 N N . ALA B 1 36 ? 41.351 -54.312 -17.105 1.00 73.46 74 ALA B N 1
ATOM 4545 C CA . ALA B 1 36 ? 42.268 -53.188 -17.235 1.00 59.39 74 ALA B CA 1
ATOM 4546 C C . ALA B 1 36 ? 42.364 -52.430 -15.913 1.00 58.51 74 ALA B C 1
ATOM 4547 O O . ALA B 1 36 ? 41.414 -52.385 -15.127 1.00 60.34 74 ALA B O 1
ATOM 4549 N N . LEU B 1 37 ? 43.517 -51.809 -15.680 1.00 54.64 75 LEU B N 1
ATOM 4550 C CA . LEU B 1 37 ? 43.748 -51.114 -14.420 1.00 53.68 75 LEU B CA 1
ATOM 4551 C C . LEU B 1 37 ? 42.750 -49.985 -14.207 1.00 44.02 75 LEU B C 1
ATOM 4552 O O . LEU B 1 37 ? 42.576 -49.123 -15.069 1.00 41.99 75 LEU B O 1
ATOM 4557 N N . GLY B 1 38 ? 42.127 -49.972 -13.031 1.00 46.54 76 GLY B N 1
ATOM 4558 C CA . GLY B 1 38 ? 41.257 -48.876 -12.652 1.00 46.21 76 GLY B CA 1
ATOM 4559 C C . GLY B 1 38 ? 39.945 -48.825 -13.392 1.00 46.06 76 GLY B C 1
ATOM 4560 O O . GLY B 1 38 ? 39.244 -47.817 -13.312 1.00 45.30 76 GLY B O 1
ATOM 4561 N N . ALA B 1 39 ? 39.560 -49.920 -14.052 1.00 46.51 77 ALA B N 1
ATOM 4562 C CA . ALA B 1 39 ? 38.476 -49.871 -15.027 1.00 49.47 77 ALA B CA 1
ATOM 4563 C C . ALA B 1 39 ? 37.152 -49.488 -14.380 1.00 52.56 77 ALA B C 1
ATOM 4564 O O . ALA B 1 39 ? 36.393 -48.680 -14.927 1.00 58.86 77 ALA B O 1
ATOM 4566 N N . ARG B 1 40 ? 36.864 -50.052 -13.213 1.00 48.64 78 ARG B N 1
ATOM 4567 C CA . ARG B 1 40 ? 35.614 -49.834 -12.504 1.00 51.72 78 ARG B CA 1
ATOM 4568 C C . ARG B 1 40 ? 35.708 -48.723 -11.460 1.00 47.03 78 ARG B C 1
ATOM 4569 O O . ARG B 1 40 ? 34.840 -48.635 -10.588 1.00 43.89 78 ARG B O 1
ATOM 4577 N N . GLY B 1 41 ? 36.721 -47.860 -11.548 1.00 48.46 79 GLY B N 1
ATOM 4578 C CA . GLY B 1 41 ? 36.925 -46.809 -10.574 1.00 42.59 79 GLY B CA 1
ATOM 4579 C C . GLY B 1 41 ? 37.490 -47.257 -9.245 1.00 46.47 79 GLY B C 1
ATOM 4580 O O . GLY B 1 41 ? 37.478 -46.476 -8.285 1.00 36.36 79 GLY B O 1
ATOM 4581 N N . GLU B 1 42 ? 37.997 -48.480 -9.160 1.00 44.34 80 GLU B N 1
ATOM 4582 C CA . GLU B 1 42 ? 38.551 -48.980 -7.917 1.00 47.48 80 GLU B CA 1
ATOM 4583 C C . GLU B 1 42 ? 39.968 -48.453 -7.719 1.00 43.66 80 GLU B C 1
ATOM 4584 O O . GLU B 1 42 ? 40.664 -48.090 -8.669 1.00 46.24 80 GLU B O 1
ATOM 4590 N N . ALA B 1 43 ? 40.385 -48.406 -6.457 1.00 41.65 81 ALA B N 1
ATOM 4591 C CA . ALA B 1 43 ? 41.736 -47.977 -6.125 1.00 44.36 81 ALA B CA 1
ATOM 4592 C C . ALA B 1 43 ? 42.766 -48.901 -6.766 1.00 43.85 81 ALA B C 1
ATOM 4593 O O . ALA B 1 43 ? 42.641 -50.127 -6.720 1.00 51.30 81 ALA B O 1
ATOM 4595 N N . VAL B 1 44 ? 43.796 -48.305 -7.357 1.00 40.78 82 VAL B N 1
ATOM 4596 C CA . VAL B 1 44 ? 44.920 -49.035 -7.924 1.00 42.04 82 VAL B CA 1
ATOM 4597 C C . VAL B 1 44 ? 46.163 -48.654 -7.133 1.00 48.25 82 VAL B C 1
ATOM 4598 O O . VAL B 1 44 ? 46.469 -47.466 -6.985 1.00 52.80 82 VAL B O 1
ATOM 4602 N N . ARG B 1 45 ? 46.865 -49.652 -6.608 1.00 49.73 83 ARG B N 1
ATOM 4603 C CA . ARG B 1 45 ? 48.134 -49.434 -5.913 1.00 53.62 83 ARG B CA 1
ATOM 4604 C C . ARG B 1 45 ? 49.147 -50.413 -6.498 1.00 58.40 83 ARG B C 1
ATOM 4605 O O . ARG B 1 45 ? 49.176 -51.591 -6.126 1.00 68.65 83 ARG B O 1
ATOM 4613 N N . LEU B 1 46 ? 49.967 -49.916 -7.417 1.00 51.98 84 LEU B N 1
ATOM 4614 C CA . LEU B 1 46 ? 50.944 -50.742 -8.109 1.00 53.24 84 LEU B CA 1
ATOM 4615 C C . LEU B 1 46 ? 52.053 -51.181 -7.151 1.00 57.36 84 LEU B C 1
ATOM 4616 O O . LEU B 1 46 ? 52.380 -50.495 -6.178 1.00 53.23 84 LEU B O 1
ATOM 4621 N N . GLN B 1 47 ? 52.648 -52.332 -7.444 1.00 66.05 85 GLN B N 1
ATOM 4622 C CA . GLN B 1 47 ? 53.688 -52.917 -6.602 1.00 76.98 85 GLN B CA 1
ATOM 4623 C C . GLN B 1 47 ? 55.038 -52.733 -7.294 1.00 80.02 85 GLN B C 1
ATOM 4624 O O . GLN B 1 47 ? 55.593 -53.660 -7.886 1.00 87.37 85 GLN B O 1
ATOM 4630 N N . LEU B 1 48 ? 55.556 -51.509 -7.240 1.00 74.53 86 LEU B N 1
ATOM 4631 C CA . LEU B 1 48 ? 56.803 -51.185 -7.916 1.00 68.48 86 LEU B CA 1
ATOM 4632 C C . LEU B 1 48 ? 58.027 -51.472 -7.049 1.00 74.05 86 LEU B C 1
ATOM 4633 O O . LEU B 1 48 ? 57.965 -51.522 -5.817 1.00 68.14 86 LEU B O 1
ATOM 4638 N N . GLN B 1 49 ? 59.159 -51.632 -7.732 1.00 77.16 87 GLN B N 1
ATOM 4639 C CA . GLN B 1 49 ? 60.474 -51.737 -7.128 1.00 80.75 87 GLN B CA 1
ATOM 4640 C C . GLN B 1 49 ? 61.411 -50.779 -7.843 1.00 72.90 87 GLN B C 1
ATOM 4641 O O . GLN B 1 49 ? 61.171 -50.393 -8.989 1.00 74.82 87 GLN B O 1
ATOM 4647 N N . GLY B 1 50 ? 62.498 -50.417 -7.165 1.00 75.01 88 GLY B N 1
ATOM 4648 C CA . GLY B 1 50 ? 63.602 -49.751 -7.830 1.00 67.09 88 GLY B CA 1
ATOM 4649 C C . GLY B 1 50 ? 63.240 -48.545 -8.665 1.00 75.03 88 GLY B C 1
ATOM 4650 O O . GLY B 1 50 ? 62.632 -47.579 -8.187 1.00 71.58 88 GLY B O 1
ATOM 4651 N N . GLU B 1 51 ? 63.635 -48.609 -9.940 1.00 73.25 89 GLU B N 1
ATOM 4652 C CA . GLU B 1 51 ? 63.488 -47.465 -10.830 1.00 75.56 89 GLU B CA 1
ATOM 4653 C C . GLU B 1 51 ? 62.029 -47.107 -11.073 1.00 70.39 89 GLU B C 1
ATOM 4654 O O . GLU B 1 51 ? 61.706 -45.927 -11.231 1.00 72.83 89 GLU B O 1
ATOM 4660 N N . GLU B 1 52 ? 61.130 -48.092 -11.099 1.00 68.52 90 GLU B N 1
ATOM 4661 C CA . GLU B 1 52 ? 59.726 -47.773 -11.340 1.00 56.55 90 GLU B CA 1
ATOM 4662 C C . GLU B 1 52 ? 59.101 -47.090 -10.129 1.00 53.89 90 GLU B C 1
ATOM 4663 O O . GLU B 1 52 ? 58.340 -46.122 -10.273 1.00 55.79 90 GLU B O 1
ATOM 4669 N N . LEU B 1 53 ? 59.420 -47.568 -8.927 1.00 56.50 91 LEU B N 1
ATOM 4670 C CA . LEU B 1 53 ? 59.010 -46.849 -7.727 1.00 56.29 91 LEU B CA 1
ATOM 4671 C C . LEU B 1 53 ? 59.549 -45.426 -7.744 1.00 52.11 91 LEU B C 1
ATOM 4672 O O . LEU B 1 53 ? 58.833 -44.474 -7.407 1.00 52.65 91 LEU B O 1
ATOM 4677 N N . ARG B 1 54 ? 60.799 -45.258 -8.180 1.00 62.40 92 ARG B N 1
ATOM 4678 C CA . ARG B 1 54 ? 61.393 -43.924 -8.230 1.00 62.03 92 ARG B CA 1
ATOM 4679 C C . ARG B 1 54 ? 60.671 -43.016 -9.222 1.00 55.53 92 ARG B C 1
ATOM 4680 O O . ARG B 1 54 ? 60.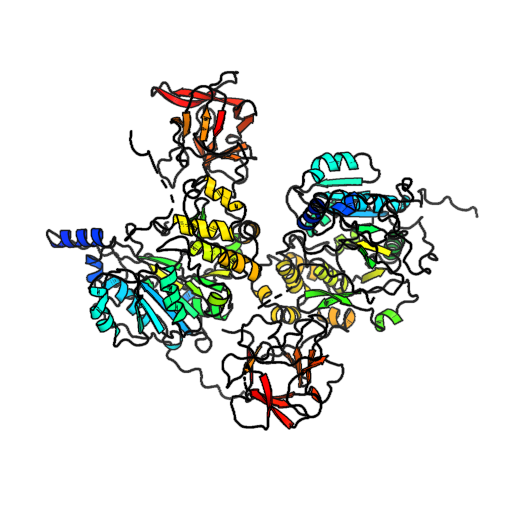451 -41.831 -8.936 1.00 50.31 92 ARG B O 1
ATOM 4688 N N . LEU B 1 55 ? 60.287 -43.545 -10.390 1.00 57.37 93 LEU B N 1
ATOM 4689 C CA . LEU B 1 55 ? 59.531 -42.733 -11.347 1.00 53.59 93 LEU B CA 1
ATOM 4690 C C . LEU B 1 55 ? 58.147 -42.378 -10.826 1.00 49.40 93 LEU B C 1
ATOM 4691 O O . LEU B 1 55 ? 57.648 -41.276 -11.092 1.00 53.29 93 LEU B O 1
ATOM 4696 N N . GLN B 1 56 ? 57.498 -43.289 -10.097 1.00 49.14 94 GLN B N 1
ATOM 4697 C CA . GLN B 1 56 ? 56.200 -42.936 -9.526 1.00 45.97 94 GLN B CA 1
ATOM 4698 C C . GLN B 1 56 ? 56.339 -41.822 -8.495 1.00 44.61 94 GLN B C 1
ATOM 4699 O O . GLN B 1 56 ? 55.580 -40.837 -8.519 1.00 41.32 94 GLN B O 1
ATOM 4705 N N . GLU B 1 57 ? 57.332 -41.941 -7.607 1.00 45.07 95 GLU B N 1
ATOM 4706 C CA . GLU B 1 57 ? 57.559 -40.902 -6.611 1.00 48.30 95 GLU B CA 1
ATOM 4707 C C . GLU B 1 57 ? 57.854 -39.569 -7.280 1.00 48.19 95 GLU B C 1
ATOM 4708 O O . GLU B 1 57 ? 57.280 -38.537 -6.908 1.00 43.32 95 GLU B O 1
ATOM 4714 N N . GLU B 1 58 ? 58.713 -39.577 -8.305 1.00 45.78 96 GLU B N 1
ATOM 4715 C CA . GLU B 1 58 ? 59.037 -38.331 -8.990 1.00 46.09 96 GLU B CA 1
ATOM 4716 C C . GLU B 1 58 ? 57.819 -37.732 -9.685 1.00 50.13 96 GLU B C 1
ATOM 4717 O O . GLU B 1 58 ? 57.666 -36.505 -9.708 1.00 43.74 96 GLU B O 1
ATOM 4723 N N . SER B 1 59 ? 56.919 -38.567 -10.220 1.00 44.67 97 SER B N 1
ATOM 4724 C CA . SER B 1 59 ? 55.741 -38.006 -10.867 1.00 43.03 97 SER B CA 1
ATOM 4725 C C . SER B 1 59 ? 54.831 -37.338 -9.846 1.00 39.09 97 SER B C 1
ATOM 4726 O O . SER B 1 59 ? 54.224 -36.299 -10.144 1.00 39.09 97 SER B O 1
ATOM 4729 N N . VAL B 1 60 ? 54.753 -37.888 -8.630 1.00 42.56 98 VAL B N 1
ATOM 4730 C CA . VAL B 1 60 ? 53.968 -37.217 -7.599 1.00 42.67 98 VAL B CA 1
ATOM 4731 C C . VAL B 1 60 ? 54.639 -35.911 -7.182 1.00 44.04 98 VAL B C 1
ATOM 4732 O O . VAL B 1 60 ? 53.982 -34.870 -7.069 1.00 40.40 98 VAL B O 1
ATOM 4736 N N . ARG B 1 61 ? 55.964 -35.930 -6.999 1.00 43.34 99 ARG B N 1
ATOM 4737 C CA . ARG B 1 61 ? 56.687 -34.714 -6.630 1.00 46.07 99 ARG B CA 1
ATOM 4738 C C . ARG B 1 61 ? 56.558 -33.612 -7.685 1.00 53.83 99 ARG B C 1
ATOM 4739 O O . ARG B 1 61 ? 56.553 -32.423 -7.342 1.00 61.24 99 ARG B O 1
ATOM 4747 N N . LEU B 1 62 ? 56.437 -33.973 -8.961 1.00 49.61 100 LEU B N 1
ATOM 4748 C CA . LEU B 1 62 ? 56.373 -32.973 -10.020 1.00 54.55 100 LEU B CA 1
ATOM 4749 C C . LEU B 1 62 ? 54.954 -32.537 -10.385 1.00 58.50 100 LEU B C 1
ATOM 4750 O O . LEU B 1 62 ? 54.792 -31.450 -10.951 1.00 63.06 100 LEU B O 1
ATOM 4755 N N . HIS B 1 63 ? 53.926 -33.353 -10.120 1.00 49.38 101 HIS B N 1
ATOM 4756 C CA . HIS B 1 63 ? 52.559 -32.974 -10.451 1.00 40.85 101 HIS B CA 1
ATOM 4757 C C . HIS B 1 63 ? 51.623 -32.848 -9.256 1.00 36.50 101 HIS B C 1
ATOM 4758 O O . HIS B 1 63 ? 50.522 -32.308 -9.422 1.00 35.60 101 HIS B O 1
ATOM 4765 N N . GLN B 1 64 ? 52.020 -33.311 -8.069 1.00 33.56 102 GLN B N 1
ATOM 4766 C CA . GLN B 1 64 ? 51.125 -33.460 -6.911 1.00 32.82 102 GLN B CA 1
ATOM 4767 C C . GLN B 1 64 ? 49.983 -34.439 -7.190 1.00 33.21 102 GLN B C 1
ATOM 4768 O O . GLN B 1 64 ? 48.977 -34.454 -6.468 1.00 31.71 102 GLN B O 1
ATOM 4774 N N . ILE B 1 65 ? 50.136 -35.243 -8.240 1.00 33.95 103 ILE B N 1
ATOM 4775 C CA . ILE B 1 65 ? 49.216 -36.305 -8.629 1.00 31.31 103 ILE B CA 1
ATOM 4776 C C . ILE B 1 65 ? 50.065 -37.490 -9.090 1.00 34.45 103 ILE B C 1
ATOM 4777 O O . ILE B 1 65 ? 51.127 -37.301 -9.692 1.00 33.31 103 ILE B O 1
ATOM 4782 N N . ASN B 1 66 ? 49.610 -38.712 -8.809 1.00 30.28 104 ASN B N 1
ATOM 4783 C CA . ASN B 1 66 ? 50.306 -39.907 -9.300 1.00 27.66 104 ASN B CA 1
ATOM 4784 C C . ASN B 1 66 ? 50.070 -40.079 -10.805 1.00 27.47 104 ASN B C 1
ATOM 4785 O O . ASN B 1 66 ? 49.288 -40.915 -11.268 1.00 27.20 104 ASN B O 1
ATOM 4790 N N . ILE B 1 67 ? 50.811 -39.294 -11.589 1.00 30.16 105 ILE B N 1
ATOM 4791 C CA . ILE B 1 67 ? 50.724 -39.352 -13.043 1.00 29.29 105 ILE B CA 1
ATOM 4792 C C . ILE B 1 67 ? 51.371 -40.616 -13.587 1.00 30.96 105 ILE B C 1
ATOM 4793 O O . ILE B 1 67 ? 51.030 -41.061 -14.693 1.00 34.60 105 ILE B O 1
ATOM 4798 N N . TYR B 1 68 ? 52.294 -41.216 -12.838 1.00 32.82 106 TYR B N 1
ATOM 4799 C CA . TYR B 1 68 ? 52.791 -42.536 -13.210 1.00 36.06 106 TYR B CA 1
ATOM 4800 C C . TYR B 1 68 ? 51.644 -43.537 -13.346 1.00 36.10 106 TYR B C 1
ATOM 4801 O O . TYR B 1 68 ? 51.578 -44.305 -14.311 1.00 33.16 106 TYR B O 1
ATOM 4810 N N . LEU B 1 69 ? 50.734 -43.551 -12.373 1.00 32.50 107 LEU B N 1
ATOM 4811 C CA . LEU B 1 69 ? 49.567 -44.423 -12.453 1.00 29.39 107 LEU B CA 1
ATOM 4812 C C . LEU B 1 69 ? 48.577 -43.937 -13.512 1.00 34.36 107 LEU B C 1
ATOM 4813 O O . LEU B 1 69 ? 48.025 -44.744 -14.276 1.00 31.16 107 LEU B O 1
ATOM 4818 N N . SER B 1 70 ? 48.324 -42.621 -13.559 1.00 28.91 108 SER B N 1
ATOM 4819 C CA . SER B 1 70 ? 47.360 -42.083 -14.517 1.00 33.41 108 SER B CA 1
ATOM 4820 C C . SER B 1 70 ? 47.726 -42.463 -15.949 1.00 29.63 108 SER B C 1
ATOM 4821 O O . SER B 1 70 ? 46.846 -42.716 -16.783 1.00 35.04 108 SER B O 1
ATOM 4824 N N . ASP B 1 71 ? 49.022 -42.506 -16.254 1.00 27.95 109 ASP B N 1
ATOM 4825 C CA . ASP B 1 71 ? 49.448 -42.898 -17.594 1.00 32.55 109 ASP B CA 1
ATOM 4826 C C . ASP B 1 71 ? 49.092 -44.344 -17.920 1.00 40.62 109 ASP B C 1
ATOM 4827 O O . ASP B 1 71 ? 49.054 -44.705 -19.100 1.00 40.01 109 ASP B O 1
ATOM 4832 N N . ARG B 1 72 ? 48.815 -45.173 -16.911 1.00 37.90 110 ARG B N 1
ATOM 4833 C CA . ARG B 1 72 ? 48.506 -46.582 -17.117 1.00 36.10 110 ARG B CA 1
ATOM 4834 C C . ARG B 1 72 ? 47.020 -46.885 -16.940 1.00 35.11 110 ARG B C 1
ATOM 4835 O O . ARG B 1 72 ? 46.624 -48.051 -16.967 1.00 40.89 110 ARG B O 1
ATOM 4843 N N . ILE B 1 73 ? 46.196 -45.864 -16.764 1.00 34.88 111 ILE B N 1
ATOM 4844 C CA . ILE B 1 73 ? 44.745 -46.006 -16.691 1.00 34.38 111 ILE B CA 1
ATOM 4845 C C . ILE B 1 73 ? 44.161 -45.509 -18.001 1.00 31.44 111 ILE B C 1
ATOM 4846 O O . ILE B 1 73 ? 44.634 -44.519 -18.564 1.00 32.53 111 ILE B O 1
ATOM 4851 N N . SER B 1 74 ? 43.144 -46.205 -18.497 1.00 31.95 112 SER B N 1
ATOM 4852 C CA . SER B 1 74 ? 42.538 -45.860 -19.777 1.00 31.23 112 SER B CA 1
ATOM 4853 C C . SER B 1 74 ? 42.087 -44.404 -19.812 1.00 32.77 112 SER B C 1
ATOM 4854 O O . SER B 1 74 ? 41.534 -43.878 -18.841 1.00 36.24 112 SER B O 1
ATOM 4857 N N . LEU B 1 75 ? 42.312 -43.756 -20.954 1.00 29.51 113 LEU B N 1
ATOM 4858 C CA . LEU B 1 75 ? 41.763 -42.425 -21.170 1.00 27.75 113 LEU B CA 1
ATOM 4859 C C . LEU B 1 75 ? 40.261 -42.461 -21.409 1.00 30.13 113 LEU B C 1
ATOM 4860 O O . LEU B 1 75 ? 39.615 -41.409 -21.426 1.00 28.04 113 LEU B O 1
ATOM 4865 N N . HIS B 1 76 ? 39.691 -43.642 -21.588 1.00 33.27 114 HIS B N 1
ATOM 4866 C CA . HIS B 1 76 ? 38.283 -43.790 -21.905 1.00 25.17 114 HIS B CA 1
ATOM 4867 C C . HIS B 1 76 ? 37.565 -44.548 -20.793 1.00 27.56 114 HIS B C 1
ATOM 4868 O O . HIS B 1 76 ? 36.619 -45.283 -21.041 1.00 29.94 114 HIS B O 1
ATOM 4875 N N . ARG B 1 77 ? 37.999 -44.332 -19.556 1.00 28.73 115 ARG B N 1
ATOM 4876 C CA A ARG B 1 77 ? 37.439 -45.034 -18.406 0.50 33.47 115 ARG B CA 1
ATOM 4877 C CA B ARG B 1 77 ? 37.440 -45.038 -18.407 0.50 33.47 115 ARG B CA 1
ATOM 4878 C C . ARG B 1 77 ? 36.001 -44.602 -18.122 1.00 29.71 115 ARG B C 1
ATOM 4879 O O . ARG B 1 77 ? 35.701 -43.413 -18.000 1.00 28.41 115 ARG B O 1
ATOM 4894 N N . ARG B 1 78 ? 35.109 -45.570 -17.995 1.00 35.49 116 ARG B N 1
ATOM 4895 C CA . ARG B 1 78 ? 33.729 -45.290 -17.628 1.00 36.64 116 ARG B CA 1
ATOM 4896 C C . ARG B 1 78 ? 33.578 -45.332 -16.105 1.00 29.38 116 ARG B C 1
ATOM 4897 O O . ARG B 1 78 ? 33.948 -46.327 -15.479 1.00 33.56 116 ARG B O 1
ATOM 4905 N N . LEU B 1 79 ? 33.034 -44.262 -15.510 1.00 22.64 117 LEU B N 1
ATOM 4906 C CA . LEU B 1 79 ? 32.841 -44.255 -14.061 1.00 23.72 117 LEU B CA 1
ATOM 4907 C C . LEU B 1 79 ? 31.705 -45.195 -13.651 1.00 28.96 117 LEU B C 1
ATOM 4908 O O . LEU B 1 79 ? 30.720 -45.353 -14.375 1.00 27.50 117 LEU B O 1
ATOM 4913 N N . PRO B 1 80 ? 31.808 -45.829 -12.482 1.00 35.03 118 PRO B N 1
ATOM 4914 C CA . PRO B 1 80 ? 30.699 -46.670 -12.024 1.00 35.15 118 PRO B CA 1
ATOM 4915 C C . PRO B 1 80 ? 29.475 -45.827 -11.701 1.00 36.49 118 PRO B C 1
ATOM 4916 O O . PRO B 1 80 ? 29.560 -44.631 -11.420 1.00 31.05 118 PRO B O 1
ATOM 4920 N N . GLU B 1 81 ? 28.314 -46.464 -11.781 1.00 38.70 119 GLU B N 1
ATOM 4921 C CA . GLU B 1 81 ? 27.081 -45.801 -11.390 1.00 34.94 119 GLU B CA 1
ATOM 4922 C C . GLU B 1 81 ? 27.077 -45.612 -9.874 1.00 37.62 119 GLU B C 1
ATOM 4923 O O . GLU B 1 81 ? 27.174 -46.585 -9.121 1.00 38.78 119 GLU B O 1
ATOM 4929 N N . ARG B 1 82 ? 26.971 -44.360 -9.429 1.00 33.07 120 ARG B N 1
ATOM 4930 C CA . ARG B 1 82 ? 27.049 -44.022 -8.015 1.00 37.24 120 ARG B CA 1
ATOM 4931 C C . ARG B 1 82 ? 25.937 -43.104 -7.535 1.00 36.84 120 ARG B C 1
ATOM 4932 O O . ARG B 1 82 ? 25.804 -42.912 -6.322 1.00 35.97 120 ARG B O 1
ATOM 4940 N N . TRP B 1 83 ? 25.140 -42.536 -8.429 1.00 35.65 121 TRP B N 1
ATOM 4941 C CA . TRP B 1 83 ? 24.152 -41.553 -8.033 1.00 31.60 121 TRP B CA 1
ATOM 4942 C C . TRP B 1 83 ? 22.951 -42.219 -7.358 1.00 33.02 121 TRP B C 1
ATOM 4943 O O . TRP B 1 83 ? 22.811 -43.446 -7.317 1.00 31.28 121 TRP B O 1
ATOM 4954 N N . ASN B 1 84 ? 22.100 -41.383 -6.782 1.00 32.66 122 ASN B N 1
ATOM 4955 C CA . ASN B 1 84 ? 20.857 -41.863 -6.202 1.00 30.26 122 ASN B CA 1
ATOM 4956 C C . ASN B 1 84 ? 20.011 -42.533 -7.286 1.00 34.65 122 ASN B C 1
ATOM 4957 O O . ASN B 1 84 ? 19.844 -41.967 -8.370 1.00 36.40 122 ASN B O 1
ATOM 4962 N N . PRO B 1 85 ? 19.491 -43.733 -7.048 1.00 35.62 123 PRO B N 1
ATOM 4963 C CA . PRO B 1 85 ? 18.722 -44.422 -8.096 1.00 44.27 123 PRO B CA 1
ATOM 4964 C C . PRO B 1 85 ? 17.587 -43.601 -8.706 1.00 41.56 123 PRO B C 1
ATOM 4965 O O . PRO B 1 85 ? 17.265 -43.801 -9.882 1.00 36.66 123 PRO B O 1
ATOM 4969 N N . LEU B 1 86 ? 17.006 -42.651 -7.967 1.00 41.21 124 LEU B N 1
ATOM 4970 C CA . LEU B 1 86 ? 15.917 -41.853 -8.526 1.00 34.10 124 LEU B CA 1
ATOM 4971 C C . LEU B 1 86 ? 16.369 -41.052 -9.733 1.00 36.84 124 LEU B C 1
ATOM 4972 O O . LEU B 1 86 ? 15.553 -40.707 -10.591 1.00 40.63 124 LEU B O 1
ATOM 4977 N N . CYS B 1 87 ? 17.665 -40.753 -9.823 1.00 28.21 125 CYS B N 1
ATOM 4978 C CA . CYS B 1 87 ? 18.153 -40.003 -10.969 1.00 33.85 125 CYS B CA 1
ATOM 4979 C C . CYS B 1 87 ? 17.926 -40.754 -12.278 1.00 36.11 125 CYS B C 1
ATOM 4980 O O . CYS B 1 87 ? 17.766 -40.124 -13.326 1.00 32.86 125 CYS B O 1
ATOM 4983 N N . LYS B 1 88 ? 17.888 -42.091 -12.243 1.00 42.98 126 LYS B N 1
ATOM 4984 C CA . LYS B 1 88 ? 17.635 -42.846 -13.469 1.00 48.42 126 LYS B CA 1
ATOM 4985 C C . LYS B 1 88 ? 16.202 -42.706 -13.945 1.00 49.90 126 LYS B C 1
ATOM 4986 O O . LYS B 1 88 ? 15.927 -42.971 -15.115 1.00 59.97 126 LYS B O 1
ATOM 4992 N N . GLU B 1 89 ? 15.288 -42.309 -13.064 1.00 49.22 127 GLU B N 1
ATOM 4993 C CA . GLU B 1 89 ? 13.881 -42.197 -13.425 1.00 49.40 127 GLU B CA 1
ATOM 4994 C C . GLU B 1 89 ? 13.566 -40.910 -14.169 1.00 42.59 127 GLU B C 1
ATOM 4995 O O . GLU B 1 89 ? 12.489 -40.799 -14.758 1.00 48.47 127 GLU B O 1
ATOM 5001 N N . LYS B 1 90 ? 14.458 -39.929 -14.112 1.00 37.33 128 LYS B N 1
ATOM 5002 C CA . LYS B 1 90 ? 14.212 -38.634 -14.728 1.00 38.57 128 LYS B CA 1
ATOM 5003 C C . LYS B 1 90 ? 14.159 -38.772 -16.247 1.00 39.04 128 LYS B C 1
ATOM 5004 O O . LYS B 1 90 ? 14.983 -39.465 -16.848 1.00 40.65 128 LYS B O 1
ATOM 5010 N N . LYS B 1 91 ? 13.167 -38.128 -16.859 1.00 41.40 129 LYS B N 1
ATOM 5011 C CA . LYS B 1 91 ? 13.035 -38.020 -18.307 1.00 44.25 129 LYS B CA 1
ATOM 5012 C C . LYS B 1 91 ? 13.335 -36.592 -18.734 1.00 43.73 129 LYS B C 1
ATOM 5013 O O . LYS B 1 91 ? 12.831 -35.638 -18.137 1.00 45.37 129 LYS B O 1
ATOM 5019 N N . TYR B 1 92 ? 14.167 -36.445 -19.755 1.00 34.32 130 TYR B N 1
ATOM 5020 C CA . TYR B 1 92 ? 14.545 -35.133 -20.242 1.00 31.49 130 TYR B CA 1
ATOM 5021 C C . TYR B 1 92 ? 13.964 -34.941 -21.637 1.00 36.99 130 TYR B C 1
ATOM 5022 O O . TYR B 1 92 ? 13.865 -35.892 -22.420 1.00 35.35 130 TYR B O 1
ATOM 5031 N N . ASP B 1 93 ? 13.556 -33.713 -21.930 1.00 34.76 131 ASP B N 1
ATOM 5032 C CA . ASP B 1 93 ? 12.934 -33.397 -23.209 1.00 36.58 131 ASP B CA 1
ATOM 5033 C C . ASP B 1 93 ? 14.036 -32.882 -24.138 1.00 33.67 131 ASP B C 1
ATOM 5034 O O . ASP B 1 93 ? 14.231 -31.678 -24.327 1.00 32.26 131 ASP B O 1
ATOM 5039 N N . TYR B 1 94 ? 14.797 -33.827 -24.704 1.00 32.02 132 TYR B N 1
ATOM 5040 C CA . TYR B 1 94 ? 16.007 -33.462 -25.453 1.00 32.04 132 TYR B CA 1
ATOM 5041 C C . TYR B 1 94 ? 15.722 -32.474 -26.575 1.00 34.58 132 TYR B C 1
ATOM 5042 O O . TYR B 1 94 ? 16.596 -31.679 -26.930 1.00 36.95 132 TYR B O 1
ATOM 5051 N N . ASP B 1 95 ? 14.503 -32.488 -27.124 1.00 41.50 133 ASP B N 1
ATOM 5052 C CA . ASP B 1 95 ? 14.167 -31.606 -28.237 1.00 49.29 133 ASP B CA 1
ATOM 5053 C C . ASP B 1 95 ? 14.136 -30.132 -27.856 1.00 43.74 133 ASP B C 1
ATOM 5054 O O . ASP B 1 95 ? 14.182 -29.277 -28.743 1.00 46.02 133 ASP B O 1
ATOM 5059 N N . ASN B 1 96 ? 14.037 -29.806 -26.575 1.00 32.94 134 ASN B N 1
ATOM 5060 C CA . ASN B 1 96 ? 13.906 -28.422 -26.162 1.00 31.37 134 ASN B CA 1
ATOM 5061 C C . ASN B 1 96 ? 15.034 -27.968 -25.249 1.00 31.89 134 ASN B C 1
ATOM 5062 O O . ASN B 1 96 ? 15.071 -26.791 -24.866 1.00 41.08 134 ASN B O 1
ATOM 5067 N N . LEU B 1 97 ? 15.956 -28.847 -24.899 1.00 20.85 135 LEU B N 1
ATOM 5068 C CA . LEU B 1 97 ? 17.046 -28.436 -24.022 1.00 19.36 135 LEU B CA 1
ATOM 5069 C C . LEU B 1 97 ? 18.028 -27.535 -24.773 1.00 29.44 135 LEU B C 1
ATOM 5070 O O . LEU B 1 97 ? 18.188 -27.661 -25.987 1.00 25.93 135 LEU B O 1
ATOM 5075 N N . PRO B 1 98 ? 18.660 -26.586 -24.082 1.00 30.20 136 PRO B N 1
ATOM 5076 C CA . PRO B 1 98 ? 19.651 -25.730 -24.746 1.00 28.71 136 PRO B CA 1
ATOM 5077 C C . PRO B 1 98 ? 20.948 -26.482 -25.007 1.00 30.58 136 PRO B C 1
ATOM 5078 O O . PRO B 1 98 ? 21.243 -27.505 -24.386 1.00 24.09 136 PRO B O 1
ATOM 5082 N N . ARG B 1 99 ? 21.733 -25.956 -25.947 1.00 20.80 137 ARG B N 1
ATOM 5083 C CA . ARG B 1 99 ? 23.040 -26.527 -26.241 1.00 19.83 137 ARG B CA 1
ATOM 5084 C C . ARG B 1 99 ? 24.122 -25.810 -25.439 1.00 18.23 137 ARG B C 1
ATOM 5085 O O . ARG B 1 99 ? 24.054 -24.601 -25.210 1.00 27.33 137 ARG B O 1
ATOM 5093 N N . THR B 1 100 ? 25.141 -26.561 -25.034 1.00 15.83 138 THR B N 1
ATOM 5094 C CA . THR B 1 100 ? 26.207 -25.997 -24.228 1.00 21.18 138 THR B CA 1
ATOM 5095 C C . THR B 1 100 ? 27.572 -26.075 -24.902 1.00 20.36 138 THR B C 1
ATOM 5096 O O . THR B 1 100 ? 27.885 -27.030 -25.614 1.00 25.19 138 THR B O 1
ATOM 5100 N N . SER B 1 101 ? 28.386 -25.049 -24.653 1.00 22.64 139 SER B N 1
ATOM 5101 C CA . SER B 1 101 ? 29.832 -25.112 -24.833 1.00 19.55 139 SER B CA 1
ATOM 5102 C C . SER B 1 101 ? 30.507 -25.487 -23.524 1.00 20.07 139 SER B C 1
ATOM 5103 O O . SER B 1 101 ? 30.374 -24.772 -22.527 1.00 17.93 139 SER B O 1
ATOM 5106 N N . VAL B 1 102 ? 31.253 -26.585 -23.530 1.00 20.72 140 VAL B N 1
ATOM 5107 C CA . VAL B 1 102 ? 32.076 -26.972 -22.388 1.00 21.05 140 VAL B CA 1
ATOM 5108 C C . VAL B 1 102 ? 33.427 -26.282 -22.512 1.00 23.53 140 VAL B C 1
ATOM 5109 O O . VAL B 1 102 ? 34.088 -26.379 -23.547 1.00 25.54 140 VAL B O 1
ATOM 5113 N N . ILE B 1 103 ? 33.820 -25.553 -21.475 1.00 21.71 141 ILE B N 1
ATOM 5114 C CA . ILE B 1 103 ? 35.018 -24.731 -21.477 1.00 18.16 141 ILE B CA 1
ATOM 5115 C C . ILE B 1 103 ? 35.982 -25.270 -20.437 1.00 27.00 141 ILE B C 1
ATOM 5116 O O . ILE B 1 103 ? 35.637 -25.355 -19.252 1.00 24.52 141 ILE B O 1
ATOM 5121 N N . ILE B 1 104 ? 37.202 -25.588 -20.869 1.00 24.33 142 ILE B N 1
ATOM 5122 C CA . ILE B 1 104 ? 38.220 -26.206 -20.020 1.00 27.12 142 ILE B CA 1
ATOM 5123 C C . ILE B 1 104 ? 39.508 -25.392 -20.166 1.00 24.55 142 ILE B C 1
ATOM 5124 O O . ILE B 1 104 ? 40.253 -25.561 -21.134 1.00 28.14 142 ILE B O 1
ATOM 5129 N N . ALA B 1 105 ? 39.767 -24.507 -19.219 1.00 22.07 143 ALA B N 1
ATOM 5130 C CA . ALA B 1 105 ? 41.048 -23.818 -19.159 1.00 24.52 143 ALA B CA 1
ATOM 5131 C C . ALA B 1 105 ? 42.067 -24.744 -18.524 1.00 24.41 143 ALA B C 1
ATOM 5132 O O . ALA B 1 105 ? 41.741 -25.502 -17.610 1.00 28.37 143 ALA B O 1
ATOM 5134 N N . PHE B 1 106 ? 43.291 -24.736 -19.046 1.00 26.00 144 PHE B N 1
ATOM 5135 C CA . PHE B 1 106 ? 44.306 -25.614 -18.496 1.00 23.32 144 PHE B CA 1
ATOM 5136 C C . PHE B 1 106 ? 45.651 -24.912 -18.459 1.00 29.22 144 PHE B C 1
ATOM 5137 O O . PHE B 1 106 ? 45.981 -24.114 -19.340 1.00 27.19 144 PHE B O 1
ATOM 5145 N N . TYR B 1 107 ? 46.419 -25.207 -17.407 1.00 32.95 145 TYR B N 1
ATOM 5146 C CA . TYR B 1 107 ? 47.759 -24.655 -17.246 1.00 28.78 145 TYR B CA 1
ATOM 5147 C C . TYR B 1 107 ? 48.677 -25.772 -16.777 1.00 29.22 145 TYR B C 1
ATOM 5148 O O . TYR B 1 107 ? 48.572 -26.225 -15.633 1.00 33.71 145 TYR B O 1
ATOM 5157 N N . ASN B 1 108 ? 49.542 -26.244 -17.673 1.00 26.71 146 ASN B N 1
ATOM 5158 C CA . ASN B 1 108 ? 50.584 -27.218 -17.351 1.00 26.08 146 ASN B CA 1
ATOM 5159 C C . ASN B 1 108 ? 50.024 -28.536 -16.809 1.00 29.49 146 ASN B C 1
ATOM 5160 O O . ASN B 1 108 ? 50.709 -29.252 -16.082 1.00 33.57 146 ASN B O 1
ATOM 5165 N N . GLU B 1 109 ? 48.802 -28.903 -17.180 1.00 23.23 147 GLU B N 1
ATOM 5166 C CA . GLU B 1 109 ? 48.263 -30.198 -16.777 1.00 25.00 147 GLU B CA 1
ATOM 5167 C C . GLU B 1 109 ? 49.037 -31.330 -17.448 1.00 26.52 147 GLU B C 1
ATOM 5168 O O . GLU B 1 109 ? 49.597 -31.160 -18.531 1.00 25.97 147 GLU B O 1
ATOM 5174 N N . ALA B 1 110 ? 49.088 -32.486 -16.784 1.00 23.09 148 ALA B N 1
ATOM 5175 C CA . ALA B 1 110 ? 49.685 -33.670 -17.390 1.00 21.98 148 ALA B CA 1
ATOM 5176 C C . ALA B 1 110 ? 48.855 -34.154 -18.575 1.00 26.86 148 ALA B C 1
ATOM 5177 O O . ALA B 1 110 ? 47.668 -33.851 -18.702 1.00 26.53 148 ALA B O 1
ATOM 5179 N N . TRP B 1 111 ? 49.504 -34.939 -19.440 1.00 25.17 149 TRP B N 1
ATOM 5180 C CA . TRP B 1 111 ? 48.867 -35.384 -20.675 1.00 30.35 149 TRP B CA 1
ATOM 5181 C C . TRP B 1 111 ? 47.635 -36.245 -20.399 1.00 26.98 149 TRP B C 1
ATOM 5182 O O . TRP B 1 111 ? 46.549 -35.990 -20.937 1.00 25.65 149 TRP B O 1
ATOM 5193 N N . SER B 1 112 ? 47.789 -37.278 -19.570 1.00 27.40 150 SER B N 1
ATOM 5194 C CA . SER B 1 112 ? 46.723 -38.262 -19.427 1.00 31.34 150 SER B CA 1
ATOM 5195 C C . SER B 1 112 ? 45.505 -37.690 -18.698 1.00 30.19 150 SER B C 1
ATOM 5196 O O . SER B 1 112 ? 44.367 -38.003 -19.062 1.00 29.95 150 SER B O 1
ATOM 5199 N N . THR B 1 113 ? 45.699 -36.834 -17.688 1.00 31.91 151 THR B N 1
ATOM 5200 C CA . THR B 1 113 ? 44.525 -36.290 -17.010 1.00 21.14 151 THR B CA 1
ATOM 5201 C C . THR B 1 113 ? 43.766 -35.313 -17.911 1.00 25.10 151 THR B C 1
ATOM 5202 O O . THR B 1 113 ? 42.528 -35.345 -17.973 1.00 23.16 151 THR B O 1
ATOM 5206 N N . LEU B 1 114 ? 44.478 -34.461 -18.647 1.00 18.94 152 LEU B N 1
ATOM 5207 C CA . LEU B 1 114 ? 43.784 -33.548 -19.551 1.00 21.80 152 LEU B CA 1
ATOM 5208 C C . LEU B 1 114 ? 43.015 -34.322 -20.625 1.00 18.82 152 LEU B C 1
ATOM 5209 O O . LEU B 1 114 ? 41.847 -34.015 -20.925 1.00 26.14 152 LEU B O 1
ATOM 5214 N N . LEU B 1 115 ? 43.652 -35.343 -21.211 1.00 21.53 153 LEU B N 1
ATOM 5215 C CA . LEU B 1 115 ? 42.995 -36.062 -22.296 1.00 26.03 153 LEU B CA 1
ATOM 5216 C C . LEU B 1 115 ? 41.846 -36.924 -21.781 1.00 22.44 153 LEU B C 1
ATOM 5217 O O . LEU B 1 115 ? 40.823 -37.075 -22.461 1.00 27.02 153 LEU B O 1
ATOM 5222 N N . ARG B 1 116 ? 41.992 -37.507 -20.589 1.00 23.54 154 ARG B N 1
ATOM 5223 C CA . ARG B 1 116 ? 40.869 -38.233 -20.003 1.00 21.66 154 ARG B CA 1
ATOM 5224 C C . ARG B 1 116 ? 39.703 -37.291 -19.741 1.00 19.74 154 ARG B C 1
ATOM 5225 O O . ARG B 1 116 ? 38.547 -37.662 -19.953 1.00 27.15 154 ARG B O 1
ATOM 5233 N N . THR B 1 117 ? 39.979 -36.043 -19.356 1.00 21.35 155 THR B N 1
ATOM 5234 C CA . THR B 1 117 ? 38.879 -35.082 -19.221 1.00 20.08 155 THR B CA 1
ATOM 5235 C C . THR B 1 117 ? 38.153 -34.891 -20.554 1.00 21.54 155 THR B C 1
ATOM 5236 O O . THR B 1 117 ? 36.918 -34.984 -20.625 1.00 20.82 155 THR B O 1
ATOM 5240 N N . VAL B 1 118 ? 38.913 -34.655 -21.628 1.00 19.19 156 VAL B N 1
ATOM 5241 C CA . VAL B 1 118 ? 38.300 -34.383 -22.929 1.00 24.63 156 VAL B CA 1
ATOM 5242 C C . VAL B 1 118 ? 37.480 -35.580 -23.409 1.00 20.47 156 VAL B C 1
ATOM 5243 O O . VAL B 1 118 ? 36.334 -35.436 -23.863 1.00 19.17 156 VAL B O 1
ATOM 5247 N N . TYR B 1 119 ? 38.067 -36.779 -23.350 1.00 20.56 157 TYR B N 1
ATOM 5248 C CA . TYR B 1 119 ? 37.335 -37.944 -23.809 1.00 18.79 157 TYR B CA 1
ATOM 5249 C C . TYR B 1 119 ? 36.130 -38.236 -22.921 1.00 23.68 157 TYR B C 1
ATOM 5250 O O . TYR B 1 119 ? 35.098 -38.690 -23.418 1.00 22.40 157 TYR B O 1
ATOM 5259 N N . SER B 1 120 ? 36.235 -37.973 -21.619 1.00 16.14 158 SER B N 1
ATOM 5260 C CA . SER B 1 120 ? 35.104 -38.197 -20.732 1.00 22.71 158 SER B CA 1
ATOM 5261 C C . SER B 1 120 ? 33.930 -37.317 -21.126 1.00 15.67 158 SER B C 1
ATOM 5262 O O . SER B 1 120 ? 32.783 -37.780 -21.196 1.00 27.84 158 SER B O 1
ATOM 5265 N N . VAL B 1 121 ? 34.201 -36.041 -21.402 1.00 17.04 159 VAL B N 1
ATOM 5266 C CA . VAL B 1 121 ? 33.136 -35.156 -21.865 1.00 14.83 159 VAL B CA 1
ATOM 5267 C C . VAL B 1 121 ? 32.532 -35.672 -23.175 1.00 19.03 159 VAL B C 1
ATOM 5268 O O . VAL B 1 121 ? 31.303 -35.750 -23.329 1.00 21.98 159 VAL B O 1
ATOM 5272 N N . LEU B 1 122 ? 33.382 -36.043 -24.138 1.00 21.27 160 LEU B N 1
ATOM 5273 C CA . LEU B 1 122 ? 32.843 -36.456 -25.437 1.00 23.17 160 LEU B CA 1
ATOM 5274 C C . LEU B 1 122 ? 32.072 -37.773 -25.347 1.00 23.86 160 LEU B C 1
ATOM 5275 O O . LEU B 1 122 ? 31.203 -38.046 -26.190 1.00 24.70 160 LEU B O 1
ATOM 5280 N N . GLU B 1 123 ? 32.412 -38.617 -24.380 1.00 19.34 161 GLU B N 1
ATOM 5281 C CA . GLU B 1 123 ? 31.871 -39.964 -24.284 1.00 24.32 161 GLU B CA 1
ATOM 5282 C C . GLU B 1 123 ? 30.708 -40.069 -23.304 1.00 25.95 161 GLU B C 1
ATOM 5283 O O . GLU B 1 123 ? 30.070 -41.122 -23.244 1.00 22.02 161 GLU B O 1
ATOM 5289 N N . THR B 1 124 ? 30.395 -38.989 -22.571 1.00 24.73 162 THR B N 1
ATOM 5290 C CA . THR B 1 124 ? 29.221 -38.951 -21.711 1.00 25.43 162 THR B CA 1
ATOM 5291 C C . THR B 1 124 ? 28.193 -37.893 -22.095 1.00 25.38 162 THR B C 1
ATOM 5292 O O . THR B 1 124 ? 27.068 -37.944 -21.587 1.00 26.89 162 THR B O 1
ATOM 5296 N N . SER B 1 125 ? 28.544 -36.918 -22.951 1.00 24.16 163 SER B N 1
ATOM 5297 C CA . SER B 1 125 ? 27.643 -35.806 -23.256 1.00 26.28 163 SER B CA 1
ATOM 5298 C C . SER B 1 125 ? 26.801 -36.137 -24.486 1.00 30.93 163 SER B C 1
ATOM 5299 O O . SER B 1 125 ? 27.364 -36.432 -25.552 1.00 27.50 163 SER B O 1
ATOM 5302 N N . PRO B 1 126 ? 25.475 -36.062 -24.389 1.00 24.12 164 PRO B N 1
ATOM 5303 C CA . PRO B 1 126 ? 24.632 -36.360 -25.555 1.00 25.27 164 PRO B CA 1
ATOM 5304 C C . PRO B 1 126 ? 24.956 -35.433 -26.714 1.00 27.61 164 PRO B C 1
ATOM 5305 O O . PRO B 1 126 ? 25.130 -34.219 -26.547 1.00 25.38 164 PRO B O 1
ATOM 5309 N N . ASP B 1 127 ? 25.064 -36.030 -27.894 1.00 22.37 165 ASP B N 1
ATOM 5310 C CA . ASP B 1 127 ? 25.464 -35.271 -29.068 1.00 22.86 165 ASP B CA 1
ATOM 5311 C C . ASP B 1 127 ? 24.547 -34.076 -29.299 1.00 18.07 165 ASP B C 1
ATOM 5312 O O . ASP B 1 127 ? 25.018 -32.973 -29.593 1.00 22.52 165 ASP B O 1
ATOM 5317 N N . ILE B 1 128 ? 23.234 -34.271 -29.148 1.00 20.02 166 ILE B N 1
ATOM 5318 C CA . ILE B 1 128 ? 22.257 -33.220 -29.406 1.00 18.37 166 ILE B CA 1
ATOM 5319 C C . ILE B 1 128 ? 22.398 -32.024 -28.448 1.00 22.22 166 ILE B C 1
ATOM 5320 O O . ILE B 1 128 ? 21.978 -30.913 -28.790 1.00 26.24 166 ILE B O 1
ATOM 5325 N N . LEU B 1 129 ? 23.012 -32.206 -27.271 1.00 20.18 167 LEU B N 1
ATOM 5326 C CA . LEU B 1 129 ? 23.128 -31.126 -26.283 1.00 21.61 167 LEU B CA 1
ATOM 5327 C C . LEU B 1 129 ? 24.489 -30.435 -26.287 1.00 28.98 167 LEU B C 1
ATOM 5328 O O . LEU B 1 129 ? 24.634 -29.363 -25.681 1.00 32.09 167 LEU B O 1
ATOM 5333 N N . LEU B 1 130 ? 25.489 -31.019 -26.928 1.00 22.86 168 LEU B N 1
ATOM 5334 C CA . LEU B 1 130 ? 26.854 -30.527 -26.830 1.00 21.29 168 LEU B CA 1
ATOM 5335 C C . LEU B 1 130 ? 27.186 -29.778 -28.110 1.00 23.95 168 LEU B C 1
ATOM 5336 O O . LEU B 1 130 ? 27.261 -30.380 -29.182 1.00 28.64 168 LEU B O 1
ATOM 5341 N N . GLU B 1 131 ? 27.355 -28.461 -28.001 1.00 22.50 169 GLU B N 1
ATOM 5342 C CA . GLU B 1 131 ? 27.817 -27.669 -29.140 1.00 27.29 169 GLU B CA 1
ATOM 5343 C C . GLU B 1 131 ? 29.305 -27.908 -29.409 1.00 28.56 169 GLU B C 1
ATOM 5344 O O . GLU B 1 131 ? 29.700 -28.239 -30.536 1.00 24.90 169 GLU B O 1
ATOM 5350 N N . GLU B 1 132 ? 30.143 -27.795 -28.375 1.00 22.40 170 GLU B N 1
ATOM 5351 C CA . GLU B 1 132 ? 31.588 -27.847 -28.568 1.00 19.67 170 GLU B CA 1
ATOM 5352 C C . GLU B 1 132 ? 32.246 -28.016 -27.217 1.00 25.25 170 GLU B C 1
ATOM 5353 O O . GLU B 1 132 ? 31.666 -27.659 -26.182 1.00 25.63 170 GLU B O 1
ATOM 5359 N N . VAL B 1 133 ? 33.474 -28.540 -27.243 1.00 18.67 171 VAL B N 1
ATOM 5360 C CA . VAL B 1 133 ? 34.397 -28.504 -26.113 1.00 20.28 171 VAL B CA 1
ATOM 5361 C C . VAL B 1 133 ? 35.522 -27.545 -26.466 1.00 22.40 171 VAL B C 1
ATOM 5362 O O . VAL B 1 133 ? 36.228 -27.761 -27.454 1.00 27.91 171 VAL B O 1
ATOM 5366 N N . ILE B 1 134 ? 35.694 -26.491 -25.675 1.00 19.10 172 ILE B N 1
ATOM 5367 C CA . ILE B 1 134 ? 36.710 -25.468 -25.918 1.00 17.92 172 ILE B CA 1
ATOM 5368 C C . ILE B 1 134 ? 37.791 -25.614 -24.852 1.00 22.16 172 ILE B C 1
ATOM 5369 O O . ILE B 1 134 ? 37.534 -25.426 -23.660 1.00 19.87 172 ILE B O 1
ATOM 5374 N N . LEU B 1 135 ? 38.982 -25.994 -25.268 1.00 23.49 173 LEU B N 1
ATOM 5375 C CA . LEU B 1 135 ? 40.154 -26.003 -24.406 1.00 23.86 173 LEU B CA 1
ATOM 5376 C C . LEU B 1 135 ? 40.877 -24.677 -24.534 1.00 21.64 173 LEU B C 1
ATOM 5377 O O . LEU B 1 135 ? 41.105 -24.211 -25.650 1.00 26.04 173 LEU B O 1
ATOM 5382 N N . VAL B 1 136 ? 41.226 -24.063 -23.398 1.00 16.60 174 VAL B N 1
ATOM 5383 C CA . VAL B 1 136 ? 41.970 -22.809 -23.391 1.00 19.99 174 VAL B CA 1
ATOM 5384 C C . VAL B 1 136 ? 43.309 -23.083 -22.727 1.00 29.69 174 VAL B C 1
ATOM 5385 O O . VAL B 1 136 ? 43.374 -23.354 -21.513 1.00 22.50 174 VAL B O 1
ATOM 5389 N N . ASP B 1 137 ? 44.373 -23.038 -23.526 1.00 20.19 175 ASP B N 1
ATOM 5390 C CA . ASP B 1 137 ? 45.732 -23.166 -23.018 1.00 21.08 175 ASP B CA 1
ATOM 5391 C C . ASP B 1 137 ? 46.167 -21.829 -22.419 1.00 18.34 175 ASP B C 1
ATOM 5392 O O . ASP B 1 137 ? 46.488 -20.882 -23.146 1.00 26.52 175 ASP B O 1
ATOM 5397 N N . ASP B 1 138 ? 46.240 -21.766 -21.092 1.00 21.89 176 ASP B N 1
ATOM 5398 C CA . ASP B 1 138 ? 46.651 -20.540 -20.409 1.00 21.74 176 ASP B CA 1
ATOM 5399 C C . ASP B 1 138 ? 48.179 -20.430 -20.382 1.00 30.29 176 ASP B C 1
ATOM 5400 O O . ASP B 1 138 ? 48.813 -20.345 -19.336 1.00 28.48 176 ASP B O 1
ATOM 5405 N N . TYR B 1 139 ? 48.772 -20.437 -21.580 1.00 28.01 177 TYR B N 1
ATOM 5406 C CA . TYR B 1 139 ? 50.202 -20.178 -21.764 1.00 32.54 177 TYR B CA 1
ATOM 5407 C C . TYR B 1 139 ? 51.062 -21.228 -21.064 1.00 30.77 177 TYR B C 1
ATOM 5408 O O . TYR B 1 139 ? 52.051 -20.904 -20.408 1.00 30.46 177 TYR B O 1
ATOM 5417 N N . SER B 1 140 ? 50.676 -22.491 -21.198 1.00 25.92 178 SER B N 1
ATOM 5418 C CA . SER B 1 140 ? 51.448 -23.586 -20.634 1.00 26.70 178 SER B CA 1
ATOM 5419 C C . SER B 1 140 ? 52.845 -23.622 -21.230 1.00 34.09 178 SER B C 1
ATOM 5420 O O . SER B 1 140 ? 53.053 -23.254 -22.390 1.00 31.78 178 SER B O 1
ATOM 5423 N N . ASP B 1 141 ? 53.810 -24.110 -20.442 1.00 29.96 179 ASP B N 1
ATOM 5424 C CA . ASP B 1 141 ? 55.167 -24.249 -20.944 1.00 30.83 179 ASP B CA 1
ATOM 5425 C C . ASP B 1 141 ? 55.589 -25.693 -21.164 1.00 35.12 179 ASP B C 1
ATOM 5426 O O . ASP B 1 141 ? 56.653 -25.913 -21.747 1.00 47.89 179 ASP B O 1
ATOM 5431 N N . ARG B 1 142 ? 54.793 -26.673 -20.736 1.00 35.22 180 ARG B N 1
ATOM 5432 C CA . ARG B 1 142 ? 55.159 -28.074 -20.926 1.00 36.08 180 ARG B CA 1
ATOM 5433 C C . ARG B 1 142 ? 55.032 -28.483 -22.389 1.00 41.31 180 ARG B C 1
ATOM 5434 O O . ARG B 1 142 ? 54.027 -28.189 -23.043 1.00 34.97 180 ARG B O 1
ATOM 5442 N N . GLU B 1 143 ? 56.037 -29.224 -22.879 1.00 39.18 181 GLU B N 1
ATOM 5443 C CA . GLU B 1 143 ? 56.153 -29.507 -24.310 1.00 38.05 181 GLU B CA 1
ATOM 5444 C C . GLU B 1 143 ? 55.010 -30.381 -24.815 1.00 35.44 181 GLU B C 1
ATOM 5445 O O . GLU B 1 143 ? 54.528 -30.186 -25.940 1.00 38.46 181 GLU B O 1
ATOM 5451 N N . HIS B 1 144 ? 54.572 -31.356 -24.015 1.00 31.12 182 HIS B N 1
ATOM 5452 C CA . HIS B 1 144 ? 53.464 -32.212 -24.435 1.00 31.88 182 HIS B CA 1
ATOM 5453 C C . HIS B 1 144 ? 52.172 -31.439 -24.648 1.00 29.67 182 HIS B C 1
ATOM 5454 O O . HIS B 1 144 ? 51.224 -31.992 -25.229 1.00 29.95 182 HIS B O 1
ATOM 5461 N N . LEU B 1 145 ? 52.095 -30.189 -24.199 1.00 23.41 183 LEU B N 1
ATOM 5462 C CA . LEU B 1 145 ? 50.876 -29.408 -24.385 1.00 29.12 183 LEU B CA 1
ATOM 5463 C C . LEU B 1 145 ? 50.917 -28.528 -25.620 1.00 31.38 183 LEU B C 1
ATOM 5464 O O . LEU B 1 145 ? 49.971 -27.767 -25.852 1.00 28.21 183 LEU B O 1
ATOM 5469 N N . LYS B 1 146 ? 51.996 -28.601 -26.396 1.00 33.48 184 LYS B N 1
ATOM 5470 C CA . LYS B 1 146 ? 52.148 -27.794 -27.596 1.00 33.88 184 LYS B CA 1
ATOM 5471 C C . LYS B 1 146 ? 51.675 -28.563 -28.828 1.00 33.36 184 LYS B C 1
ATOM 5472 O O . LYS B 1 146 ? 50.493 -28.908 -28.937 1.00 31.88 184 LYS B O 1
ATOM 5478 N N . GLU B 1 147 ? 52.596 -28.853 -29.749 1.00 27.01 185 GLU B N 1
ATOM 5479 C CA . GLU B 1 147 ? 52.216 -29.468 -31.019 1.00 36.02 185 GLU B CA 1
ATOM 5480 C C . GLU B 1 147 ? 51.641 -30.871 -30.847 1.00 36.04 185 GLU B C 1
ATOM 5481 O O . GLU B 1 147 ? 50.728 -31.244 -31.594 1.00 34.00 185 GLU B O 1
ATOM 5487 N N . ARG B 1 148 ? 52.132 -31.648 -29.872 1.00 32.79 186 ARG B N 1
ATOM 5488 C CA . ARG B 1 148 ? 51.589 -32.994 -29.646 1.00 33.82 186 ARG B CA 1
ATOM 5489 C C . ARG B 1 148 ? 50.105 -32.947 -29.297 1.00 25.04 186 ARG B C 1
ATOM 5490 O O . ARG B 1 148 ? 49.310 -33.771 -29.779 1.00 28.55 186 ARG B O 1
ATOM 5498 N N . LEU B 1 149 ? 49.706 -31.979 -28.472 1.00 27.42 187 LEU B N 1
ATOM 5499 C CA . LEU B 1 149 ? 48.300 -31.862 -28.106 1.00 25.42 187 LEU B CA 1
ATOM 5500 C C . LEU B 1 149 ? 47.443 -31.483 -29.313 1.00 26.70 187 LEU B C 1
ATOM 5501 O O . LEU B 1 149 ? 46.427 -32.137 -29.599 1.00 26.99 187 LEU B O 1
ATOM 5506 N N . ALA B 1 150 ? 47.851 -30.445 -30.047 1.00 28.95 188 ALA B N 1
ATOM 5507 C CA . ALA B 1 150 ? 47.100 -30.021 -31.226 1.00 26.67 188 ALA B CA 1
ATOM 5508 C C . ALA B 1 150 ? 46.953 -31.166 -32.221 1.00 27.82 188 ALA B C 1
ATOM 5509 O O . ALA B 1 150 ? 45.890 -31.337 -32.834 1.00 31.66 188 ALA B O 1
ATOM 5511 N N . ASN B 1 151 ? 47.993 -31.980 -32.371 1.00 24.28 189 ASN B N 1
ATOM 5512 C CA . ASN B 1 151 ? 47.884 -33.119 -33.281 1.00 23.54 189 ASN B CA 1
ATOM 5513 C C . ASN B 1 151 ? 46.874 -34.142 -32.774 1.00 31.63 189 ASN B C 1
ATOM 5514 O O . ASN B 1 151 ? 46.088 -34.680 -33.561 1.00 32.07 189 ASN B O 1
ATOM 5519 N N . GLU B 1 152 ? 46.880 -34.426 -31.464 1.00 28.95 190 GLU B N 1
ATOM 5520 C CA . GLU B 1 152 ? 45.955 -35.422 -30.927 1.00 27.80 190 GLU B CA 1
ATOM 5521 C C . GLU B 1 152 ? 44.507 -34.958 -31.044 1.00 24.15 190 GLU B C 1
ATOM 5522 O O . GLU B 1 152 ? 43.607 -35.760 -31.311 1.00 33.52 190 GLU B O 1
ATOM 5528 N N . LEU B 1 153 ? 44.263 -33.663 -30.848 1.00 28.46 191 LEU B N 1
ATOM 5529 C CA . LEU B 1 153 ? 42.918 -33.117 -30.890 1.00 26.83 191 LEU B CA 1
ATOM 5530 C C . LEU B 1 153 ? 42.445 -32.754 -32.299 1.00 31.82 191 LEU B C 1
ATOM 5531 O O . LEU B 1 153 ? 41.258 -32.460 -32.468 1.00 24.09 191 LEU B O 1
ATOM 5536 N N . SER B 1 154 ? 43.333 -32.733 -33.304 1.00 22.17 192 SER B N 1
ATOM 5537 C CA . SER B 1 154 ? 42.982 -32.082 -34.571 1.00 21.18 192 SER B CA 1
ATOM 5538 C C . SER B 1 154 ? 41.745 -32.712 -35.220 1.00 22.63 192 SER B C 1
ATOM 5539 O O . SER B 1 154 ? 40.895 -31.990 -35.745 1.00 25.58 192 SER B O 1
ATOM 5542 N N . GLY B 1 155 ? 41.583 -34.035 -35.122 1.00 21.64 193 GLY B N 1
ATOM 5543 C CA . GLY B 1 155 ? 40.510 -34.748 -35.810 1.00 24.96 193 GLY B CA 1
ATOM 5544 C C . GLY B 1 155 ? 39.227 -34.992 -35.013 1.00 27.19 193 GLY B C 1
ATOM 5545 O O . GLY B 1 155 ? 38.204 -35.398 -35.586 1.00 26.78 193 GLY B O 1
ATOM 5546 N N . LEU B 1 156 ? 39.250 -34.733 -33.711 1.00 20.19 194 LEU B N 1
ATOM 5547 C CA . LEU B 1 156 ? 38.097 -34.998 -32.869 1.00 19.88 194 LEU B CA 1
ATOM 5548 C C . LEU B 1 156 ? 36.919 -34.108 -33.243 1.00 17.28 194 LEU B C 1
ATOM 5549 O O . LEU B 1 156 ? 37.097 -32.926 -33.577 1.00 24.62 194 LEU B O 1
ATOM 5554 N N . PRO B 1 157 ? 35.707 -34.638 -33.184 1.00 20.30 195 PRO B N 1
ATOM 5555 C CA . PRO B 1 157 ? 34.527 -33.809 -33.400 1.00 20.37 195 PRO B CA 1
ATOM 5556 C C . PRO B 1 157 ? 34.249 -32.937 -32.193 1.00 24.88 195 PRO B C 1
ATOM 5557 O O . PRO B 1 157 ? 34.473 -33.329 -31.040 1.00 20.73 195 PRO B O 1
ATOM 5561 N N . LYS B 1 158 ? 33.768 -31.726 -32.490 1.00 19.21 196 LYS B N 1
ATOM 5562 C CA . LYS B 1 158 ? 33.310 -30.791 -31.468 1.00 20.18 196 LYS B CA 1
ATOM 5563 C C . LYS B 1 158 ? 34.416 -30.438 -30.468 1.00 25.93 196 LYS B C 1
ATOM 5564 O O . LYS B 1 158 ? 34.180 -30.348 -29.261 1.00 24.52 196 LYS B O 1
ATOM 5570 N N . VAL B 1 159 ? 35.644 -30.255 -30.953 1.00 21.05 197 VAL B N 1
ATOM 5571 C CA . VAL B 1 159 ? 36.753 -29.838 -30.090 1.00 20.11 197 VAL B CA 1
ATOM 5572 C C . VAL B 1 159 ? 37.431 -28.621 -30.703 1.00 22.83 197 VAL B C 1
ATOM 5573 O O . VAL B 1 159 ? 37.722 -28.604 -31.902 1.00 17.39 197 VAL B O 1
ATOM 5577 N N . ARG B 1 160 ? 37.635 -27.580 -29.894 1.00 17.89 198 ARG B N 1
ATOM 5578 C CA . ARG B 1 160 ? 38.441 -26.435 -30.288 1.00 20.57 198 ARG B CA 1
ATOM 5579 C C . ARG B 1 160 ? 39.527 -26.220 -29.250 1.00 22.31 198 ARG B C 1
ATOM 5580 O O . ARG B 1 160 ? 39.287 -26.370 -28.048 1.00 19.72 198 ARG B O 1
ATOM 5588 N N . LEU B 1 161 ? 40.708 -25.853 -29.711 1.00 21.74 199 LEU B N 1
ATOM 5589 C CA . LEU B 1 161 ? 41.836 -25.535 -28.842 1.00 21.28 199 LEU B CA 1
ATOM 5590 C C . LEU B 1 161 ? 42.258 -24.106 -29.131 1.00 24.32 199 LEU B C 1
ATOM 5591 O O . LEU B 1 161 ? 42.604 -23.773 -30.265 1.00 23.73 199 LEU B O 1
ATOM 5596 N N . ILE B 1 162 ? 42.189 -23.267 -28.119 1.00 21.61 200 ILE B N 1
ATOM 5597 C CA . ILE B 1 162 ? 42.515 -21.852 -28.190 1.00 24.66 200 ILE B CA 1
ATOM 5598 C C . ILE B 1 162 ? 43.692 -21.612 -27.250 1.00 23.54 200 ILE B C 1
ATOM 5599 O O . ILE B 1 162 ? 43.740 -22.189 -26.162 1.00 23.01 200 ILE B O 1
ATOM 5604 N N . ARG B 1 163 ? 44.641 -20.783 -27.657 1.00 23.64 201 ARG B N 1
ATOM 5605 C CA . ARG B 1 163 ? 45.846 -20.576 -26.865 1.00 25.87 201 ARG B CA 1
ATOM 5606 C C . ARG B 1 163 ? 45.940 -19.123 -26.446 1.00 23.00 201 ARG B C 1
ATOM 5607 O O . ARG B 1 163 ? 45.790 -18.221 -27.274 1.00 26.00 201 ARG B O 1
ATOM 5615 N N . ALA B 1 164 ? 46.146 -18.893 -25.156 1.00 27.24 202 ALA B N 1
ATOM 5616 C CA . ALA B 1 164 ? 46.415 -17.535 -24.720 1.00 25.50 202 ALA B CA 1
ATOM 5617 C C . ALA B 1 164 ? 47.765 -17.086 -25.261 1.00 27.00 202 ALA B C 1
ATOM 5618 O O . ALA B 1 164 ? 48.650 -17.903 -25.534 1.00 32.46 202 ALA B O 1
ATOM 5620 N N . ASN B 1 165 ? 47.915 -15.767 -25.418 1.00 29.48 203 ASN B N 1
ATOM 5621 C CA . ASN B 1 165 ? 49.163 -15.154 -25.866 1.00 37.89 203 ASN B CA 1
ATOM 5622 C C . ASN B 1 165 ? 50.099 -14.834 -24.717 1.00 39.52 203 ASN B C 1
ATOM 5623 O O . ASN B 1 165 ? 51.274 -14.532 -24.958 1.00 38.68 203 ASN B O 1
ATOM 5628 N N . LYS B 1 166 ? 49.598 -14.860 -23.486 1.00 32.97 204 LYS B N 1
ATOM 5629 C CA . LYS B 1 166 ? 50.420 -14.637 -22.309 1.00 36.72 204 LYS B CA 1
ATOM 5630 C C . LYS B 1 166 ? 49.722 -15.334 -21.153 1.00 31.04 204 LYS B C 1
ATOM 5631 O O . LYS B 1 166 ? 48.584 -15.785 -21.283 1.00 27.43 204 LYS B O 1
ATOM 5637 N N . ARG B 1 167 ? 50.406 -15.428 -20.020 1.00 27.61 205 ARG B N 1
ATOM 5638 C CA . ARG B 1 167 ? 49.759 -16.026 -18.857 1.00 32.73 205 ARG B CA 1
ATOM 5639 C C . ARG B 1 167 ? 48.561 -15.166 -18.454 1.00 32.90 205 ARG B C 1
ATOM 5640 O O . ARG B 1 167 ? 48.690 -13.960 -18.237 1.00 34.16 205 ARG B O 1
ATOM 5648 N N . GLU B 1 168 ? 47.38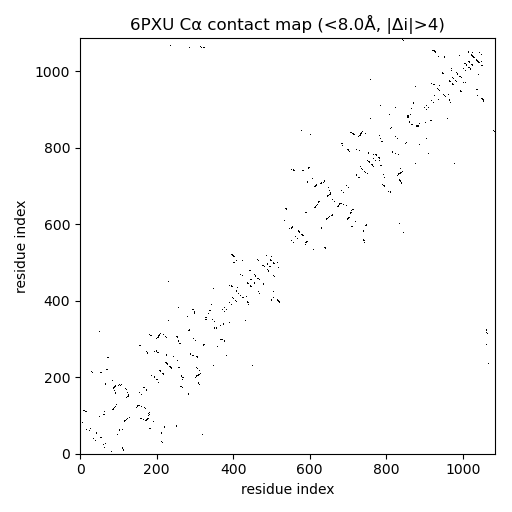1 -15.766 -18.432 1.00 30.72 206 GLU B N 1
ATOM 5649 C CA . GLU B 1 168 ? 46.176 -15.010 -18.123 1.00 33.39 206 GLU B CA 1
ATOM 5650 C C . GLU B 1 168 ? 45.654 -15.254 -16.711 1.00 31.49 206 GLU B C 1
ATOM 5651 O O . GLU B 1 168 ? 45.028 -14.356 -16.141 1.00 31.02 206 GLU B O 1
ATOM 5657 N N . GLY B 1 169 ? 45.883 -16.436 -16.138 1.00 25.48 207 GLY B N 1
ATOM 5658 C CA . GLY B 1 169 ? 45.161 -16.852 -14.948 1.00 25.65 207 GLY B CA 1
ATOM 5659 C C . GLY B 1 169 ? 43.825 -17.482 -15.304 1.00 31.77 207 GLY B C 1
ATOM 5660 O O . GLY B 1 169 ? 43.281 -17.284 -16.387 1.00 27.82 207 GLY B O 1
ATOM 5661 N N . LEU B 1 170 ? 43.285 -18.260 -14.360 1.00 25.55 208 LEU B N 1
ATOM 5662 C CA . LEU B 1 170 ? 42.096 -19.064 -14.655 1.00 28.78 208 LEU B CA 1
ATOM 5663 C C . LEU B 1 170 ? 40.888 -18.192 -14.992 1.00 23.74 208 LEU B C 1
ATOM 5664 O O . LEU B 1 170 ? 40.088 -18.549 -15.858 1.00 26.93 208 LEU B O 1
ATOM 5669 N N . VAL B 1 171 ? 40.740 -17.039 -14.340 1.00 25.92 209 VAL B N 1
ATOM 5670 C CA . VAL B 1 171 ? 39.608 -16.163 -14.654 1.00 23.38 209 VAL B CA 1
ATOM 5671 C C . VAL B 1 171 ? 39.685 -15.686 -16.103 1.00 23.97 209 VAL B C 1
ATOM 5672 O O . VAL B 1 171 ? 38.752 -15.872 -16.897 1.00 23.47 209 VAL B O 1
ATOM 5676 N N . ARG B 1 172 ? 40.788 -15.046 -16.467 1.00 21.80 210 ARG B N 1
ATOM 5677 C CA . ARG B 1 172 ? 40.843 -14.481 -17.805 1.00 22.94 210 ARG B CA 1
ATOM 5678 C C . ARG B 1 172 ? 40.940 -15.577 -18.870 1.00 24.28 210 ARG B C 1
ATOM 5679 O O . ARG B 1 172 ? 40.402 -15.409 -19.972 1.00 24.73 210 ARG B O 1
ATOM 5687 N N . ALA B 1 173 ? 41.548 -16.726 -18.552 1.00 21.34 211 ALA B N 1
ATOM 5688 C CA . ALA B 1 173 ? 41.533 -17.838 -19.512 1.00 28.69 211 ALA B CA 1
ATOM 5689 C C . ALA B 1 173 ? 40.115 -18.368 -19.730 1.00 29.31 211 ALA B C 1
ATOM 5690 O O . ALA B 1 173 ? 39.704 -18.639 -20.874 1.00 26.04 211 ALA B O 1
ATOM 5692 N N . ARG B 1 174 ? 39.347 -18.516 -18.641 1.00 29.96 212 ARG B N 1
ATOM 5693 C CA . ARG B 1 174 ? 37.941 -18.893 -18.770 1.00 23.55 212 ARG B CA 1
ATOM 5694 C C . ARG B 1 174 ? 37.174 -17.883 -19.599 1.00 23.94 212 ARG B C 1
ATOM 5695 O O . ARG B 1 174 ? 36.307 -18.263 -20.393 1.00 23.03 212 ARG B O 1
ATOM 5703 N N . LEU B 1 175 ? 37.473 -16.591 -19.434 1.00 20.52 213 LEU B N 1
ATOM 5704 C CA . LEU B 1 175 ? 36.793 -15.587 -20.251 1.00 28.22 213 LEU B CA 1
ATOM 5705 C C . LEU B 1 175 ? 37.189 -15.679 -21.724 1.00 28.17 213 LEU B C 1
ATOM 5706 O O . LEU B 1 175 ? 36.359 -15.398 -22.600 1.00 24.61 213 LEU B O 1
ATOM 5711 N N . LEU B 1 176 ? 38.426 -16.086 -22.029 1.00 22.96 214 LEU B N 1
ATOM 5712 C CA . LEU B 1 176 ? 38.774 -16.370 -23.421 1.00 29.05 214 LEU B CA 1
ATOM 5713 C C . LEU B 1 176 ? 37.845 -17.432 -23.993 1.00 28.74 214 LEU B C 1
ATOM 5714 O O . LEU B 1 176 ? 37.275 -17.272 -25.089 1.00 32.24 214 LEU B O 1
ATOM 5719 N N . GLY B 1 177 ? 37.643 -18.510 -23.230 1.00 21.91 215 GLY B N 1
ATOM 5720 C CA . GLY B 1 177 ? 36.734 -19.542 -23.688 1.00 23.34 215 GLY B CA 1
ATOM 5721 C C . GLY B 1 177 ? 35.318 -19.025 -23.863 1.00 26.81 215 GLY B C 1
ATOM 5722 O O . GLY B 1 177 ? 34.680 -19.258 -24.898 1.00 23.60 215 GLY B O 1
ATOM 5723 N N . ALA B 1 178 ? 34.819 -18.290 -22.859 1.00 22.92 216 ALA B N 1
ATOM 5724 C CA . ALA B 1 178 ? 33.451 -17.772 -22.896 1.00 17.32 216 ALA B CA 1
ATOM 5725 C C . ALA B 1 178 ? 33.243 -16.832 -24.079 1.00 23.43 216 ALA B C 1
ATOM 5726 O O . ALA B 1 178 ? 32.158 -16.811 -24.676 1.00 30.63 216 ALA B O 1
ATOM 5728 N N . SER B 1 179 ? 34.263 -16.038 -24.418 1.00 25.51 217 SER B N 1
ATOM 5729 C CA . SER B 1 179 ? 34.193 -15.157 -25.578 1.00 28.81 217 SER B CA 1
ATOM 5730 C C . SER B 1 179 ? 34.088 -15.961 -26.856 1.00 28.55 217 SER B C 1
ATOM 5731 O O . SER B 1 179 ? 33.407 -15.549 -27.797 1.00 26.34 217 SER B O 1
ATOM 5734 N N . ALA B 1 180 ? 34.757 -17.110 -26.910 1.00 29.66 218 ALA B N 1
ATOM 5735 C CA . ALA B 1 180 ? 34.724 -17.891 -28.141 1.00 28.53 218 ALA B CA 1
ATOM 5736 C C . ALA B 1 180 ? 33.508 -18.808 -28.254 1.00 28.38 218 ALA B C 1
ATOM 5737 O O . ALA B 1 180 ? 33.316 -19.422 -29.306 1.00 26.55 218 ALA B O 1
ATOM 5739 N N . ALA B 1 181 ? 32.680 -18.910 -27.214 1.00 22.01 219 ALA B N 1
ATOM 5740 C CA . ALA B 1 181 ? 31.672 -19.964 -27.132 1.00 21.96 219 ALA B CA 1
ATOM 5741 C C . ALA B 1 181 ? 30.474 -19.676 -28.029 1.00 21.53 219 ALA B C 1
ATOM 5742 O O . ALA B 1 181 ? 29.992 -18.547 -28.107 1.00 21.24 219 ALA B O 1
ATOM 5744 N N . ARG B 1 182 ? 29.983 -20.715 -28.690 1.00 23.53 220 ARG B N 1
ATOM 5745 C CA A ARG B 1 182 ? 28.833 -20.575 -29.573 0.50 23.16 220 ARG B CA 1
ATOM 5746 C CA B ARG B 1 182 ? 28.840 -20.607 -29.591 0.50 23.27 220 ARG B CA 1
ATOM 5747 C C . ARG B 1 182 ? 27.556 -21.163 -28.994 1.00 20.28 220 ARG B C 1
ATOM 5748 O O . ARG B 1 182 ? 26.479 -20.891 -29.526 1.00 25.92 220 ARG B O 1
ATOM 5763 N N . GLY B 1 183 ? 27.640 -21.930 -27.909 1.00 26.27 221 GLY B N 1
ATOM 5764 C CA . GLY B 1 183 ? 26.445 -22.495 -27.297 1.00 33.46 221 GLY B CA 1
ATOM 5765 C C . GLY B 1 183 ? 25.616 -21.466 -26.532 1.00 32.17 221 GLY B C 1
ATOM 5766 O O . GLY B 1 183 ? 26.032 -20.332 -26.279 1.00 38.18 221 GLY B O 1
ATOM 5767 N N . ASP B 1 184 ? 24.412 -21.896 -26.138 1.00 29.86 222 ASP B N 1
ATOM 5768 C CA . ASP B 1 184 ? 23.536 -21.065 -25.311 1.00 27.58 222 ASP B CA 1
ATOM 5769 C C . ASP B 1 184 ? 23.956 -21.075 -23.856 1.00 23.56 222 ASP B C 1
ATOM 5770 O O . ASP B 1 184 ? 23.658 -20.129 -23.121 1.00 19.60 222 ASP B O 1
ATOM 5775 N N . VAL B 1 185 ? 24.588 -22.157 -23.424 1.00 17.32 223 VAL B N 1
ATOM 5776 C CA . VAL B 1 185 ? 24.939 -22.393 -22.033 1.00 21.07 223 VAL B CA 1
ATOM 5777 C C . VAL B 1 185 ? 26.437 -22.650 -21.985 1.00 22.61 223 VAL B C 1
ATOM 5778 O O . VAL B 1 185 ? 26.968 -23.414 -22.798 1.00 19.11 223 VAL B O 1
ATOM 5782 N N . LEU B 1 186 ? 27.118 -22.004 -21.055 1.00 17.24 224 LEU B N 1
ATOM 5783 C CA . LEU B 1 186 ? 28.519 -22.283 -20.769 1.00 17.03 224 LEU B CA 1
ATOM 5784 C C . LEU B 1 186 ? 28.598 -23.277 -19.627 1.00 23.04 224 LEU B C 1
ATOM 5785 O O . LEU B 1 186 ? 27.999 -23.062 -18.570 1.00 24.41 224 LEU B O 1
ATOM 5790 N N . THR B 1 187 ? 29.324 -24.370 -19.839 1.00 16.21 225 THR B N 1
ATOM 5791 C CA . THR B 1 187 ? 29.608 -25.317 -18.776 1.00 23.02 225 THR B CA 1
ATOM 5792 C C . THR B 1 187 ? 31.113 -25.335 -18.552 1.00 24.53 225 THR B C 1
ATOM 5793 O O . THR B 1 187 ? 31.865 -25.785 -19.420 1.00 24.33 225 THR B O 1
ATOM 5797 N N . PHE B 1 188 ? 31.552 -24.886 -17.383 1.00 22.52 226 PHE B N 1
ATOM 5798 C CA . PHE B 1 188 ? 32.967 -24.853 -17.044 1.00 18.20 226 PHE B CA 1
ATOM 5799 C C . PHE B 1 188 ? 33.349 -26.104 -16.260 1.00 20.52 226 PHE B C 1
ATOM 5800 O O . PHE B 1 188 ? 32.645 -26.498 -15.314 1.00 22.16 226 PHE B O 1
ATOM 5808 N N . LEU B 1 189 ? 34.458 -26.733 -16.680 1.00 19.09 227 LEU B N 1
ATOM 5809 C CA . LEU B 1 189 ? 35.083 -27.859 -15.993 1.00 21.62 227 LEU B CA 1
ATOM 5810 C C . LEU B 1 189 ? 36.585 -27.592 -15.830 1.00 23.59 227 LEU B C 1
ATOM 5811 O O . LEU B 1 189 ? 37.184 -26.858 -16.614 1.00 29.84 227 LEU B O 1
ATOM 5816 N N . ASP B 1 190 ? 37.201 -28.231 -14.829 1.00 21.11 228 ASP B N 1
ATOM 5817 C CA . ASP B 1 190 ? 38.657 -28.251 -14.704 1.00 27.65 228 ASP B CA 1
ATOM 5818 C C . ASP B 1 190 ? 39.242 -29.306 -15.650 1.00 30.08 228 ASP B C 1
ATOM 5819 O O . ASP B 1 190 ? 38.530 -30.158 -16.184 1.00 27.71 228 ASP B O 1
ATOM 5824 N N . CYS B 1 191 ? 40.557 -29.254 -15.862 1.00 24.44 229 CYS B N 1
ATOM 5825 C CA . CYS B 1 191 ? 41.187 -30.165 -16.806 1.00 29.82 229 CYS B CA 1
ATOM 5826 C C . CYS B 1 191 ? 41.598 -31.502 -16.174 1.00 31.02 229 CYS B C 1
ATOM 5827 O O . CYS B 1 191 ? 42.390 -32.239 -16.763 1.00 33.93 229 CYS B O 1
ATOM 5830 N N . HIS B 1 192 ? 41.068 -31.850 -15.004 1.00 20.19 230 HIS B N 1
ATOM 5831 C CA . HIS B 1 192 ? 41.373 -33.139 -14.387 1.00 23.47 230 HIS B CA 1
ATOM 5832 C C . HIS B 1 192 ? 40.085 -33.649 -13.743 1.00 22.59 230 HIS B C 1
ATOM 5833 O O . HIS B 1 192 ? 39.998 -33.892 -12.543 1.00 19.69 230 HIS B O 1
ATOM 5840 N N . CYS B 1 193 ? 39.064 -33.783 -14.581 1.00 21.33 231 CYS B N 1
ATOM 5841 C CA . CYS B 1 193 ? 37.726 -34.207 -14.209 1.00 21.06 231 CYS B CA 1
ATOM 5842 C C . CYS B 1 193 ? 37.351 -35.450 -14.993 1.00 26.20 231 CYS B C 1
ATOM 5843 O O . CYS B 1 193 ? 37.882 -35.713 -16.075 1.00 25.25 231 CYS B O 1
ATOM 5846 N N . GLU B 1 194 ? 36.417 -36.211 -14.433 1.00 20.35 232 GLU B N 1
ATOM 5847 C CA . GLU B 1 194 ? 35.844 -37.358 -15.115 1.00 24.46 232 GLU B CA 1
ATOM 5848 C C . GLU B 1 194 ? 34.346 -37.289 -14.877 1.00 22.63 232 GLU B C 1
ATOM 5849 O O . GLU B 1 194 ? 33.916 -37.041 -13.751 1.00 26.98 232 GLU B O 1
ATOM 5855 N N . CYS B 1 195 ? 33.553 -37.475 -15.920 1.00 26.94 233 CYS B N 1
ATOM 5856 C CA . CYS B 1 195 ? 32.113 -37.291 -15.810 1.00 24.64 233 CYS B CA 1
ATOM 5857 C C . CYS B 1 195 ? 31.419 -38.605 -15.504 1.00 24.90 233 CYS B C 1
ATOM 5858 O O . CYS B 1 195 ? 31.683 -39.616 -16.149 1.00 26.05 233 CYS B O 1
ATOM 5861 N N . HIS B 1 196 ? 30.542 -38.579 -14.507 1.00 20.56 234 HIS B N 1
ATOM 5862 C CA . HIS B 1 196 ? 29.552 -39.625 -14.297 1.00 20.06 234 HIS B CA 1
ATOM 5863 C C . HIS B 1 196 ? 28.582 -39.627 -15.478 1.00 20.18 234 HIS B C 1
ATOM 5864 O O . HIS B 1 196 ? 28.373 -38.599 -16.127 1.00 21.36 234 HIS B O 1
ATOM 5871 N N . GLU B 1 197 ? 27.993 -40.791 -15.765 1.00 28.10 235 GLU B N 1
ATOM 5872 C CA . GLU B 1 197 ? 26.966 -40.871 -16.801 1.00 31.46 235 GLU B CA 1
ATOM 5873 C C . GLU B 1 197 ? 25.785 -39.965 -16.458 1.00 31.29 235 GLU B C 1
ATOM 5874 O O . GLU B 1 197 ? 25.434 -39.779 -15.292 1.00 26.41 235 GLU B O 1
ATOM 5880 N N . GLY B 1 198 ? 25.181 -39.386 -17.494 1.00 26.68 236 GLY B N 1
ATOM 5881 C CA . GLY B 1 198 ? 24.034 -38.531 -17.316 1.00 24.74 236 GLY B CA 1
ATOM 5882 C C . GLY B 1 198 ? 24.304 -37.230 -16.599 1.00 24.81 236 GLY B C 1
ATOM 5883 O O . GLY B 1 198 ? 23.369 -36.636 -16.052 1.00 25.53 236 GLY B O 1
ATOM 5884 N N . TRP B 1 199 ? 25.551 -36.747 -16.610 1.00 18.27 237 TRP B N 1
ATOM 5885 C CA . TRP B 1 199 ? 25.902 -35.593 -15.793 1.00 19.17 237 TRP B CA 1
ATOM 5886 C C . TRP B 1 199 ? 25.361 -34.305 -16.378 1.00 26.08 237 TRP B C 1
ATOM 5887 O O . TRP B 1 199 ? 25.124 -33.351 -15.633 1.00 20.53 237 TRP B O 1
ATOM 5898 N N . LEU B 1 200 ? 25.145 -34.249 -17.699 1.00 23.47 238 LEU B N 1
ATOM 5899 C CA . LEU B 1 200 ? 24.871 -32.961 -18.341 1.00 22.45 238 LEU B CA 1
ATOM 5900 C C . LEU B 1 200 ? 23.377 -32.586 -18.368 1.00 22.49 238 LEU B C 1
ATOM 5901 O O . LEU B 1 200 ? 23.028 -31.402 -18.202 1.00 21.67 238 LEU B O 1
ATOM 5906 N N . GLU B 1 201 ? 22.488 -33.560 -18.633 1.00 22.26 239 GLU B N 1
ATOM 5907 C CA . GLU B 1 201 ? 21.055 -33.273 -18.741 1.00 23.46 239 GLU B CA 1
ATOM 5908 C C . GLU B 1 201 ? 20.474 -32.535 -17.538 1.00 25.96 239 GLU B C 1
ATOM 5909 O O . GLU B 1 201 ? 19.733 -31.564 -17.749 1.00 21.80 239 GLU B O 1
ATOM 5915 N N . PRO B 1 202 ? 20.742 -32.914 -16.280 1.00 25.03 240 PRO B N 1
ATOM 5916 C CA . PRO B 1 202 ? 20.123 -32.155 -15.168 1.00 26.37 240 PRO B CA 1
ATOM 5917 C C . PRO B 1 202 ? 20.525 -30.685 -15.151 1.00 25.14 240 PRO B C 1
ATOM 5918 O O . PRO B 1 202 ? 19.680 -29.821 -14.886 1.00 25.76 240 PRO B O 1
ATOM 5922 N N . LEU B 1 203 ? 21.794 -30.373 -15.434 1.00 21.70 241 LEU B N 1
ATOM 5923 C CA . LEU B 1 203 ? 22.216 -28.977 -15.474 1.00 19.55 241 LEU B CA 1
ATOM 5924 C C . LEU B 1 203 ? 21.435 -28.219 -16.535 1.00 23.90 241 LEU B C 1
ATOM 5925 O O . LEU B 1 203 ? 20.893 -27.128 -16.288 1.00 22.06 241 LEU B O 1
ATOM 5930 N N . LEU B 1 204 ? 21.370 -28.794 -17.740 1.00 26.36 242 LEU B N 1
ATOM 5931 C CA . LEU B 1 204 ? 20.708 -28.088 -18.828 1.00 22.75 242 LEU B CA 1
ATOM 5932 C C . LEU B 1 204 ? 19.211 -27.981 -18.590 1.00 22.87 242 LEU B C 1
ATOM 5933 O O . LEU B 1 204 ? 18.596 -26.964 -18.936 1.00 20.66 242 LEU B O 1
ATOM 5938 N N . GLN B 1 205 ? 18.602 -29.033 -18.033 1.00 18.79 243 GLN B N 1
ATOM 5939 C CA . GLN B 1 205 ? 17.174 -29.000 -17.711 1.00 20.11 243 GLN B CA 1
ATOM 5940 C C . GLN B 1 205 ? 16.875 -27.905 -16.695 1.00 24.86 243 GLN B C 1
ATOM 5941 O O . GLN B 1 205 ? 15.872 -27.191 -16.812 1.00 23.38 243 GLN B O 1
ATOM 5947 N N . ARG B 1 206 ? 17.754 -27.734 -15.704 1.00 29.14 244 ARG B N 1
ATOM 5948 C CA . ARG B 1 206 ? 17.503 -26.700 -14.701 1.00 22.64 244 ARG B CA 1
ATOM 5949 C C . ARG B 1 206 ? 17.597 -25.311 -15.322 1.00 22.87 244 ARG B C 1
ATOM 5950 O O . ARG B 1 206 ? 16.746 -24.455 -15.067 1.00 23.40 244 ARG B O 1
ATOM 5958 N N . ILE B 1 207 ? 18.616 -25.070 -16.149 1.00 26.13 245 ILE B N 1
ATOM 5959 C CA . ILE B 1 207 ? 18.718 -23.765 -16.803 1.00 24.15 245 ILE B CA 1
ATOM 5960 C C . ILE B 1 207 ? 17.579 -23.552 -17.799 1.00 29.10 245 ILE B C 1
ATOM 5961 O O . ILE B 1 207 ? 17.142 -22.418 -18.040 1.00 21.84 245 ILE B O 1
ATOM 5966 N N . HIS B 1 208 ? 17.072 -24.637 -18.376 1.00 26.69 246 HIS B N 1
ATOM 5967 C CA . HIS B 1 208 ? 15.885 -24.573 -19.215 1.00 30.97 246 HIS B CA 1
ATOM 5968 C C . HIS B 1 208 ? 14.678 -24.102 -18.416 1.00 34.56 246 HIS B C 1
ATOM 5969 O O . HIS B 1 208 ? 13.855 -23.326 -18.916 1.00 31.11 246 HIS B O 1
ATOM 5976 N N . GLU B 1 209 ? 14.569 -24.534 -17.159 1.00 29.40 247 GLU B N 1
ATOM 5977 C CA . GLU B 1 209 ? 13.476 -24.042 -16.323 1.00 36.46 247 GLU B CA 1
ATOM 5978 C C . GLU B 1 209 ? 13.711 -22.600 -15.876 1.00 35.67 247 GLU B C 1
ATOM 5979 O O . GLU B 1 209 ? 12.776 -21.793 -15.854 1.00 30.86 247 GLU B O 1
ATOM 5985 N N . GLU B 1 210 ? 14.939 -22.265 -15.476 1.00 28.48 248 GLU B N 1
ATOM 5986 C CA . GLU B 1 210 ? 15.230 -20.966 -14.874 1.00 29.51 248 GLU B CA 1
ATOM 5987 C C . GLU B 1 210 ? 16.535 -20.399 -15.426 1.00 28.37 248 GLU B C 1
ATOM 5988 O O . GLU B 1 210 ? 17.622 -20.854 -15.048 1.00 25.00 248 GLU B O 1
ATOM 5994 N N . GLU B 1 211 ? 16.420 -19.365 -16.268 1.00 30.10 249 GLU B N 1
ATOM 5995 C CA A GLU B 1 211 ? 17.571 -18.772 -16.941 0.50 33.90 249 GLU B CA 1
ATOM 5996 C CA B GLU B 1 211 ? 17.590 -18.804 -16.934 0.50 33.75 249 GLU B CA 1
ATOM 5997 C C . GLU B 1 211 ? 18.565 -18.161 -15.957 1.00 33.21 249 GLU B C 1
ATOM 5998 O O . GLU B 1 211 ? 19.758 -18.066 -16.263 1.00 28.43 249 GLU B O 1
ATOM 6009 N N . SER B 1 212 ? 18.099 -17.720 -14.786 1.00 30.10 250 SER B N 1
ATOM 6010 C CA . SER B 1 212 ? 18.983 -17.057 -13.836 1.00 31.61 250 SER B CA 1
ATOM 6011 C C . SER B 1 212 ? 19.551 -18.019 -12.802 1.00 31.78 250 SER B C 1
ATOM 6012 O O . SER B 1 212 ? 20.080 -17.573 -11.780 1.00 33.66 250 SER B O 1
ATOM 6015 N N . ALA B 1 213 ? 19.477 -19.322 -13.047 1.00 27.43 251 ALA B N 1
ATOM 6016 C CA . ALA B 1 213 ? 20.099 -20.301 -12.166 1.00 30.58 251 ALA B CA 1
ATOM 6017 C C . ALA B 1 213 ? 21.519 -20.611 -12.632 1.00 30.62 251 ALA B C 1
ATOM 6018 O O . ALA B 1 213 ? 21.754 -20.866 -13.821 1.00 28.60 251 ALA B O 1
ATOM 6020 N N . VAL B 1 214 ? 22.469 -20.540 -11.701 1.00 18.70 252 VAL B N 1
ATOM 6021 C CA . VAL B 1 214 ? 23.814 -21.093 -11.872 1.00 21.73 252 VAL B CA 1
ATOM 6022 C C . VAL B 1 214 ? 23.829 -22.449 -11.184 1.00 27.44 252 VAL B C 1
ATOM 6023 O O . VAL B 1 214 ? 23.492 -22.556 -9.994 1.00 22.29 252 VAL B O 1
ATOM 6027 N N . VAL B 1 215 ? 24.163 -23.495 -11.929 1.00 21.36 253 VAL B N 1
ATOM 6028 C CA . VAL B 1 215 ? 23.930 -24.864 -11.478 1.00 19.93 253 VAL B CA 1
ATOM 6029 C C . VAL B 1 215 ? 25.246 -25.628 -11.504 1.00 28.15 253 VAL B C 1
ATOM 6030 O O . VAL B 1 215 ? 25.913 -25.690 -12.538 1.00 25.14 253 VAL B O 1
ATOM 6034 N N . CYS B 1 216 ? 25.594 -26.229 -10.386 1.00 25.58 254 CYS B N 1
ATOM 6035 C CA . CYS B 1 216 ? 26.829 -26.948 -10.213 1.00 24.66 254 CYS B CA 1
ATOM 6036 C C . CYS B 1 216 ? 26.545 -28.425 -10.054 1.00 25.18 254 CYS B C 1
ATOM 6037 O O . CYS B 1 216 ? 25.567 -28.801 -9.406 1.00 22.43 254 CYS B O 1
ATOM 6040 N N . PRO B 1 217 ? 27.387 -29.279 -10.609 1.00 23.33 255 PRO B N 1
ATOM 6041 C CA . PRO B 1 217 ? 27.330 -30.703 -10.270 1.00 22.85 255 PRO B CA 1
ATOM 6042 C C . PRO B 1 217 ? 27.768 -30.937 -8.831 1.00 24.10 255 PRO B C 1
ATOM 6043 O O . PRO B 1 217 ? 28.419 -30.101 -8.218 1.00 22.21 255 PRO B O 1
ATOM 6047 N N . VAL B 1 218 ? 27.441 -32.102 -8.288 1.00 23.09 256 VAL B N 1
ATOM 6048 C CA . VAL B 1 218 ? 28.123 -32.508 -7.069 1.00 27.98 256 VAL B CA 1
ATOM 6049 C C . VAL B 1 218 ? 29.534 -32.957 -7.442 1.00 28.67 256 VAL B C 1
ATOM 6050 O O . VAL B 1 218 ? 29.738 -33.696 -8.419 1.00 24.25 256 VAL B O 1
ATOM 6054 N N . ILE B 1 219 ? 30.521 -32.409 -6.737 1.00 19.67 257 ILE B N 1
ATOM 6055 C CA . ILE B 1 219 ? 31.928 -32.647 -7.039 1.00 23.36 257 ILE B CA 1
ATOM 6056 C C . ILE B 1 219 ? 32.390 -33.819 -6.194 1.00 30.57 257 ILE B C 1
ATOM 6057 O O . ILE B 1 219 ? 32.410 -33.738 -4.962 1.00 29.58 257 ILE B O 1
ATOM 6062 N N . ASP B 1 220 ? 32.753 -34.901 -6.851 1.00 24.51 258 ASP B N 1
ATOM 6063 C CA . ASP B 1 220 ? 33.220 -36.101 -6.188 1.00 28.77 258 ASP B CA 1
ATOM 6064 C C . ASP B 1 220 ? 34.743 -36.146 -6.224 1.00 31.14 258 ASP B C 1
ATOM 6065 O O . ASP B 1 220 ? 35.378 -35.569 -7.112 1.00 27.40 258 ASP B O 1
ATOM 6070 N N . VAL B 1 221 ? 35.332 -36.831 -5.257 1.00 26.71 259 VAL B N 1
ATOM 6071 C CA . VAL B 1 221 ? 36.784 -36.956 -5.230 1.00 25.87 259 VAL B CA 1
ATOM 6072 C C . VAL B 1 221 ? 37.220 -38.099 -6.142 1.00 30.34 259 VAL B C 1
ATOM 6073 O O . VAL B 1 221 ? 36.634 -39.190 -6.124 1.00 29.51 259 VAL B O 1
ATOM 6077 N N . ILE B 1 222 ? 38.225 -37.838 -6.976 1.00 30.18 260 ILE B N 1
ATOM 6078 C CA . ILE B 1 222 ? 39.081 -38.874 -7.548 1.00 26.96 260 ILE B CA 1
ATOM 6079 C C . ILE B 1 222 ? 40.426 -38.793 -6.836 1.00 24.94 260 ILE B C 1
ATOM 6080 O O . ILE B 1 222 ? 41.069 -37.735 -6.835 1.00 24.81 260 ILE B O 1
ATOM 6085 N N . ASP B 1 223 ? 40.848 -39.902 -6.225 1.00 24.44 261 ASP B N 1
ATOM 6086 C CA . ASP B 1 223 ? 42.033 -39.883 -5.381 1.00 29.00 261 ASP B CA 1
ATOM 6087 C C . ASP B 1 223 ? 43.285 -39.660 -6.224 1.00 34.61 261 ASP B C 1
ATOM 6088 O O . ASP B 1 223 ? 43.535 -40.391 -7.183 1.00 33.24 261 ASP B O 1
ATOM 6093 N N . TRP B 1 224 ? 44.094 -38.669 -5.839 1.00 33.03 262 TRP B N 1
ATOM 6094 C CA . TRP B 1 224 ? 45.276 -38.330 -6.624 1.00 28.43 262 TRP B CA 1
ATOM 6095 C C . TRP B 1 224 ? 46.324 -39.434 -6.597 1.00 26.96 262 TRP B C 1
ATOM 6096 O O . TRP B 1 224 ? 47.223 -39.437 -7.445 1.00 37.47 262 TRP B O 1
ATOM 6107 N N . ASN B 1 225 ? 46.243 -40.372 -5.659 1.00 26.32 263 ASN B N 1
ATOM 6108 C CA . ASN B 1 225 ? 47.272 -41.403 -5.583 1.00 34.51 263 ASN B CA 1
ATOM 6109 C C . ASN B 1 225 ? 46.835 -42.744 -6.159 1.00 37.09 263 ASN B C 1
ATOM 6110 O O . ASN B 1 225 ? 47.663 -43.450 -6.744 1.00 35.85 263 ASN B O 1
ATOM 6115 N N . THR B 1 226 ? 45.565 -43.127 -5.984 1.00 35.74 264 THR B N 1
ATOM 6116 C CA . THR B 1 226 ? 45.051 -44.415 -6.447 1.00 33.59 264 THR B CA 1
ATOM 6117 C C . THR B 1 226 ? 44.079 -44.291 -7.607 1.00 31.04 264 THR B C 1
ATOM 6118 O O . THR B 1 226 ? 43.757 -45.311 -8.229 1.00 31.70 264 THR B O 1
ATOM 6122 N N . PHE B 1 227 ? 43.591 -43.075 -7.883 1.00 28.86 265 PHE B N 1
ATOM 6123 C CA . PHE B 1 227 ? 42.580 -42.761 -8.896 1.00 27.08 265 PHE B CA 1
ATOM 6124 C C . PHE B 1 227 ? 41.247 -43.446 -8.634 1.00 31.28 265 PHE B C 1
ATOM 6125 O O . PHE B 1 227 ? 40.429 -43.602 -9.547 1.00 31.32 265 PHE B O 1
ATOM 6133 N N . GLU B 1 228 ? 41.005 -43.820 -7.378 1.00 32.89 266 GLU B N 1
ATOM 6134 C CA . GLU B 1 228 ? 39.694 -44.309 -6.983 1.00 32.45 266 GLU B CA 1
ATOM 6135 C C . GLU B 1 228 ? 38.656 -43.197 -7.074 1.00 28.31 266 GLU B C 1
ATOM 6136 O O . GLU B 1 228 ? 38.937 -42.028 -6.782 1.00 24.19 266 GLU B O 1
ATOM 6142 N N . TYR B 1 229 ? 37.465 -43.567 -7.529 1.00 25.06 267 TYR B N 1
ATOM 6143 C CA . TYR B 1 229 ? 36.329 -42.663 -7.622 1.00 28.13 267 TYR B CA 1
ATOM 6144 C C . TYR B 1 229 ? 35.510 -42.760 -6.338 1.00 31.39 267 TYR B C 1
ATOM 6145 O O . TYR B 1 229 ? 35.114 -43.858 -5.934 1.00 36.47 267 TYR B O 1
ATOM 6154 N N . LEU B 1 230 ? 35.293 -41.623 -5.676 1.00 27.46 268 LEU B N 1
ATOM 6155 C CA . LEU B 1 230 ? 34.629 -41.599 -4.380 1.00 31.55 268 LEU B CA 1
ATOM 6156 C C . LEU B 1 230 ? 33.247 -40.964 -4.453 1.00 33.06 268 LEU B C 1
ATOM 6157 O O . LEU B 1 230 ? 32.745 -40.464 -3.449 1.00 35.06 268 LEU B O 1
ATOM 6162 N N . GLY B 1 231 ? 32.606 -40.977 -5.614 1.00 27.03 269 GLY B N 1
ATOM 6163 C CA . GLY B 1 231 ? 31.235 -40.512 -5.675 1.00 27.09 269 GLY B CA 1
ATOM 6164 C C . GLY B 1 231 ? 30.307 -41.476 -4.966 1.00 23.32 269 GLY B C 1
ATOM 6165 O O . GLY B 1 231 ? 30.571 -42.676 -4.885 1.00 28.95 269 GLY B O 1
ATOM 6166 N N . ASN B 1 232 ? 29.220 -40.937 -4.409 1.00 30.65 270 ASN B N 1
ATOM 6167 C CA . ASN B 1 232 ? 28.232 -41.777 -3.739 1.00 36.86 270 ASN B CA 1
ATOM 6168 C C . ASN B 1 232 ? 26.824 -41.195 -3.892 1.00 30.12 270 ASN B C 1
ATOM 6169 O O . ASN B 1 232 ? 26.621 -40.086 -4.397 1.00 32.63 270 ASN B O 1
ATOM 6174 N N . SER B 1 233 ? 25.847 -41.976 -3.445 1.00 32.89 271 SER B N 1
ATOM 6175 C CA . SER B 1 233 ? 24.441 -41.678 -3.665 1.00 33.66 271 SER B CA 1
ATOM 6176 C C . SER B 1 233 ? 23.815 -40.876 -2.537 1.00 35.98 271 SER B C 1
ATOM 6177 O O . SER B 1 233 ? 22.603 -40.652 -2.558 1.00 37.53 271 SER B O 1
ATOM 6180 N N . GLY B 1 234 ? 24.590 -40.445 -1.559 1.00 37.19 272 GLY B N 1
ATOM 6181 C CA . GLY B 1 234 ? 24.009 -39.710 -0.458 1.00 40.42 272 GLY B CA 1
ATOM 6182 C C . GLY B 1 234 ? 23.793 -38.249 -0.797 1.00 38.94 272 GLY B C 1
ATOM 6183 O O . GLY B 1 234 ? 24.204 -37.757 -1.845 1.00 33.98 272 GLY B O 1
ATOM 6184 N N . GLU B 1 235 ? 23.123 -37.557 0.115 1.00 37.97 273 GLU B N 1
ATOM 6185 C CA . GLU B 1 235 ? 22.923 -36.119 -0.018 1.00 37.01 273 GLU B CA 1
ATOM 6186 C C . GLU B 1 235 ? 24.276 -35.406 -0.069 1.00 30.75 273 GLU B C 1
ATOM 6187 O O . GLU B 1 235 ? 25.103 -35.587 0.838 1.00 33.01 273 GLU B O 1
ATOM 6193 N N . PRO B 1 236 ? 24.532 -34.576 -1.074 1.00 27.18 274 PRO B N 1
ATOM 6194 C CA . PRO B 1 236 ? 25.829 -33.898 -1.135 1.00 28.90 274 PRO B CA 1
ATOM 6195 C C . PRO B 1 236 ? 25.929 -32.782 -0.109 1.00 32.20 274 PRO B C 1
ATOM 6196 O O . PRO B 1 236 ? 24.935 -32.304 0.445 1.00 29.16 274 PRO B O 1
ATOM 6200 N N . GLN B 1 237 ? 27.170 -32.404 0.166 1.00 29.04 275 GLN B N 1
ATOM 6201 C CA . GLN B 1 237 ? 27.466 -31.188 0.894 1.00 34.10 275 GLN B CA 1
ATOM 6202 C C . GLN B 1 237 ? 27.365 -29.986 -0.041 1.00 32.16 275 GLN B C 1
ATOM 6203 O O . GLN B 1 237 ? 27.401 -30.115 -1.269 1.00 30.80 275 GLN B O 1
ATOM 6209 N N . ILE B 1 238 ? 27.189 -28.805 0.552 1.00 27.33 276 ILE B N 1
ATOM 6210 C CA . ILE B 1 238 ? 27.058 -27.575 -0.221 1.00 26.21 276 ILE B CA 1
ATOM 6211 C C . ILE B 1 238 ? 28.059 -26.573 0.330 1.00 27.00 276 ILE B C 1
ATOM 6212 O O . ILE B 1 238 ? 28.672 -26.792 1.370 1.00 22.99 276 ILE B O 1
ATOM 6217 N N . GLY B 1 239 ? 28.231 -25.475 -0.394 1.00 25.99 277 GLY B N 1
ATOM 6218 C CA . GLY B 1 239 ? 29.341 -24.555 -0.166 1.00 25.54 277 GLY B CA 1
ATOM 6219 C C . GLY B 1 239 ? 28.997 -23.384 0.723 1.00 28.24 277 GLY B C 1
ATOM 6220 O O . GLY B 1 239 ? 27.914 -22.802 0.631 1.00 30.42 277 GLY B O 1
ATOM 6221 N N . GLY B 1 240 ? 29.949 -23.009 1.581 1.00 25.77 278 GLY B N 1
ATOM 6222 C CA . GLY B 1 240 ? 29.885 -21.782 2.345 1.00 22.20 278 GLY B CA 1
ATOM 6223 C C . GLY B 1 240 ? 31.272 -21.183 2.462 1.00 30.67 278 GLY B C 1
ATOM 6224 O O . GLY B 1 240 ? 32.134 -21.402 1.600 1.00 32.06 278 GLY B O 1
ATOM 6225 N N . PHE B 1 241 ? 31.511 -20.449 3.544 1.00 27.90 279 PHE B N 1
ATOM 6226 C CA . PHE B 1 241 ? 32.803 -19.818 3.794 1.00 26.41 279 PHE B CA 1
ATOM 6227 C C . PHE B 1 241 ? 32.889 -19.527 5.278 1.00 23.93 279 PHE B C 1
ATOM 6228 O O . PHE B 1 241 ? 31.889 -19.586 5.999 1.00 24.68 279 PHE B O 1
ATOM 6236 N N . ASP B 1 242 ? 34.098 -19.236 5.745 1.00 38.71 280 ASP B N 1
ATOM 6237 C CA . ASP B 1 242 ? 34.245 -18.712 7.093 1.00 38.91 280 ASP B CA 1
ATOM 6238 C C . ASP B 1 242 ? 34.751 -17.274 7.011 1.00 32.97 280 ASP B C 1
ATOM 6239 O O . ASP B 1 242 ? 34.910 -16.698 5.936 1.00 28.86 280 ASP B O 1
ATOM 6244 N N . TRP B 1 243 ? 35.001 -16.686 8.164 1.00 28.67 281 TRP B N 1
ATOM 6245 C CA . TRP B 1 243 ? 35.350 -15.279 8.156 1.00 37.82 281 TRP B CA 1
ATOM 6246 C C . TRP B 1 243 ? 36.817 -15.022 7.825 1.00 38.42 281 TRP B C 1
ATOM 6247 O O . TRP B 1 243 ? 37.245 -13.865 7.858 1.00 38.11 281 TRP B O 1
ATOM 6258 N N . ARG B 1 244 ? 37.590 -16.055 7.498 1.00 39.75 282 ARG B N 1
ATOM 6259 C CA A ARG B 1 244 ? 38.853 -15.892 6.792 0.30 41.40 282 ARG B CA 1
ATOM 6260 C CA B ARG B 1 244 ? 38.852 -15.881 6.788 0.70 41.73 282 ARG B CA 1
ATOM 6261 C C . ARG B 1 244 ? 38.654 -15.821 5.285 1.00 44.75 282 ARG B C 1
ATOM 6262 O O . ARG B 1 244 ? 39.642 -15.788 4.542 1.00 46.57 282 ARG B O 1
ATOM 6277 N N . LEU B 1 245 ? 37.399 -15.813 4.833 1.00 42.15 283 LEU B N 1
ATOM 6278 C CA . LEU B 1 245 ? 37.044 -15.858 3.424 1.00 40.79 283 LEU B CA 1
ATOM 6279 C C . LEU B 1 245 ? 37.691 -17.044 2.724 1.00 40.18 283 LEU B C 1
ATOM 6280 O O . LEU B 1 245 ? 38.154 -16.941 1.594 1.00 38.75 283 LEU B O 1
ATOM 6285 N N . VAL B 1 246 ? 37.724 -18.191 3.393 1.00 37.10 284 VAL B N 1
ATOM 6286 C CA . VAL B 1 246 ? 38.086 -19.441 2.736 1.00 42.47 284 VAL B CA 1
ATOM 6287 C C . VAL B 1 246 ? 36.816 -20.263 2.555 1.00 37.96 284 VAL B C 1
ATOM 6288 O O . VAL B 1 246 ? 35.972 -20.341 3.456 1.00 31.72 284 VAL B O 1
ATOM 6292 N N . PHE B 1 247 ? 36.675 -20.839 1.368 1.00 29.18 285 PHE B N 1
ATOM 6293 C CA . PHE B 1 247 ? 35.540 -21.685 1.045 1.00 28.73 285 PHE B CA 1
ATOM 6294 C C . PHE B 1 247 ? 35.517 -22.900 1.957 1.00 28.08 285 PHE B C 1
ATOM 6295 O O . PHE B 1 247 ? 36.553 -23.523 2.203 1.00 30.67 285 PHE B O 1
ATOM 6303 N N . THR B 1 248 ? 34.326 -23.267 2.437 1.00 24.91 286 THR B N 1
ATOM 6304 C CA . THR B 1 248 ? 34.205 -24.471 3.252 1.00 27.08 286 THR B CA 1
ATOM 6305 C C . THR B 1 248 ? 32.957 -25.230 2.842 1.00 28.62 286 THR B C 1
ATOM 6306 O O . THR B 1 248 ? 32.055 -24.677 2.227 1.00 32.75 286 THR B O 1
ATOM 6310 N N . TRP B 1 249 ? 32.920 -26.513 3.170 1.00 32.38 287 TRP B N 1
ATOM 6311 C CA . TRP B 1 249 ? 31.758 -27.340 2.900 1.00 27.95 287 TRP B CA 1
ATOM 6312 C C . TRP B 1 249 ? 30.907 -27.412 4.153 1.00 30.52 287 TRP B C 1
ATOM 6313 O O . TRP B 1 249 ? 31.428 -27.407 5.268 1.00 32.55 287 TRP B O 1
ATOM 6324 N N . HIS B 1 250 ? 29.598 -27.541 3.972 1.00 31.24 288 HIS B N 1
ATOM 6325 C CA . HIS B 1 250 ? 28.738 -27.825 5.113 1.00 28.51 288 HIS B CA 1
ATOM 6326 C C . HIS B 1 250 ? 27.569 -28.697 4.670 1.00 28.49 288 HIS B C 1
ATOM 6327 O O . HIS B 1 250 ? 27.334 -28.911 3.480 1.00 27.85 288 HIS B O 1
ATOM 6334 N N . THR B 1 251 ? 26.855 -29.220 5.663 1.00 29.76 289 THR B N 1
ATOM 6335 C CA . THR B 1 251 ? 25.706 -30.086 5.434 1.00 36.11 289 THR B CA 1
ATOM 6336 C C . THR B 1 251 ? 24.501 -29.243 5.045 1.00 33.71 289 THR B C 1
ATOM 6337 O O . THR B 1 251 ? 24.350 -28.116 5.519 1.00 32.23 289 THR B O 1
ATOM 6341 N N . VAL B 1 252 ? 23.675 -29.772 4.143 1.00 26.84 290 VAL B N 1
ATOM 6342 C CA . VAL B 1 252 ? 22.447 -29.061 3.756 1.00 27.11 290 VAL B CA 1
ATOM 6343 C C . VAL B 1 252 ? 21.611 -28.797 5.003 1.00 30.70 290 VAL B C 1
ATOM 6344 O O . VAL B 1 252 ? 21.334 -29.739 5.768 1.00 31.11 290 VAL B O 1
ATOM 6348 N N . PRO B 1 253 ? 21.192 -27.563 5.262 1.00 30.31 291 PRO B N 1
ATOM 6349 C CA . PRO B 1 253 ? 20.359 -27.298 6.440 1.00 38.82 291 PRO B CA 1
ATOM 6350 C C . PRO B 1 253 ? 18.947 -27.830 6.265 1.00 36.83 291 PRO B C 1
ATOM 6351 O O . PRO B 1 253 ? 18.478 -28.103 5.158 1.00 36.76 291 PRO B O 1
ATOM 6355 N N . GLU B 1 254 ? 18.263 -27.954 7.402 1.00 37.99 292 GLU B N 1
ATOM 6356 C CA . GLU B 1 254 ? 16.895 -28.465 7.427 1.00 43.39 292 GLU B CA 1
ATOM 6357 C C . GLU B 1 254 ? 15.933 -27.536 6.695 1.00 41.97 292 GLU B C 1
ATOM 6358 O O . GLU B 1 254 ? 14.964 -27.992 6.078 1.00 42.75 292 GLU B O 1
ATOM 6364 N N . ARG B 1 255 ? 16.152 -26.229 6.808 1.00 41.70 293 ARG B N 1
ATOM 6365 C CA . ARG B 1 255 ? 15.360 -25.252 6.072 1.00 39.98 293 ARG B CA 1
ATOM 6366 C C . ARG B 1 255 ? 15.358 -25.549 4.577 1.00 45.78 293 ARG B C 1
ATOM 6367 O O . ARG B 1 255 ? 14.304 -25.572 3.931 1.00 44.45 293 ARG B O 1
ATOM 6375 N N . GLU B 1 256 ? 16.536 -25.780 4.007 1.00 44.27 294 GLU B N 1
ATOM 6376 C CA . GLU B 1 256 ? 16.605 -26.069 2.583 1.00 41.00 294 GLU B CA 1
ATOM 6377 C C . GLU B 1 256 ? 16.105 -27.480 2.281 1.00 38.31 294 GLU B C 1
ATOM 6378 O O . GLU B 1 256 ? 15.437 -27.701 1.270 1.00 41.57 294 GLU B O 1
ATOM 6384 N N . ARG B 1 257 ? 16.381 -28.441 3.163 1.00 36.67 295 ARG B N 1
ATOM 6385 C CA . ARG B 1 257 ? 15.940 -29.813 2.921 1.00 38.21 295 ARG B CA 1
ATOM 6386 C C . ARG B 1 257 ? 14.419 -29.923 2.909 1.00 44.13 295 ARG B C 1
ATOM 6387 O O . ARG B 1 257 ? 13.855 -30.755 2.183 1.00 44.58 295 ARG B O 1
ATOM 6395 N N . ILE B 1 258 ? 13.738 -29.087 3.695 1.00 40.62 296 ILE B N 1
ATOM 6396 C CA . ILE B 1 258 ? 12.278 -29.098 3.704 1.00 43.80 296 ILE B CA 1
ATOM 6397 C C . ILE B 1 258 ? 11.732 -28.697 2.338 1.00 43.14 296 ILE B C 1
ATOM 6398 O O . ILE B 1 258 ? 10.738 -29.259 1.864 1.00 46.01 296 ILE B O 1
ATOM 6403 N N . ARG B 1 259 ? 12.404 -27.758 1.661 1.00 42.52 297 ARG B N 1
ATOM 6404 C CA . ARG B 1 259 ? 11.943 -27.216 0.384 1.00 41.36 297 ARG B CA 1
ATOM 6405 C C . ARG B 1 259 ? 12.183 -28.137 -0.811 1.00 48.16 297 ARG B C 1
ATOM 6406 O O . ARG B 1 259 ? 11.619 -27.895 -1.887 1.00 46.71 297 ARG B O 1
ATOM 6414 N N . MET B 1 260 ? 12.997 -29.172 -0.672 1.00 48.86 298 MET B N 1
ATOM 6415 C CA . MET B 1 260 ? 13.192 -30.105 -1.769 1.00 46.57 298 MET B CA 1
ATOM 6416 C C . MET B 1 260 ? 11.993 -31.039 -1.871 1.00 50.29 298 MET B C 1
ATOM 6417 O O . MET B 1 260 ? 11.555 -31.616 -0.874 1.00 48.22 298 MET B O 1
ATOM 6422 N N . GLN B 1 261 ? 11.463 -31.194 -3.081 1.00 50.61 299 GLN B N 1
ATOM 6423 C CA . GLN B 1 261 ? 10.347 -32.116 -3.251 1.00 53.64 299 GLN B CA 1
ATOM 6424 C C . GLN B 1 261 ? 10.819 -33.558 -3.278 1.00 50.50 299 GLN B C 1
ATOM 6425 O O . GLN B 1 261 ? 10.045 -34.463 -2.954 1.00 45.01 299 GLN B O 1
ATOM 6431 N N . SER B 1 262 ? 12.066 -33.791 -3.679 1.00 50.02 300 SER B N 1
ATOM 6432 C CA . SER B 1 262 ? 12.656 -35.120 -3.604 1.00 47.37 300 SER B CA 1
ATOM 6433 C C . SER B 1 262 ? 14.126 -34.993 -3.225 1.00 44.28 300 SER B C 1
ATOM 6434 O O . SER B 1 262 ? 14.666 -33.878 -3.219 1.00 41.30 300 SER B O 1
ATOM 6437 N N . PRO B 1 263 ? 14.802 -36.092 -2.875 1.00 44.93 301 PRO B N 1
ATOM 6438 C CA . PRO B 1 263 ? 16.248 -36.002 -2.623 1.00 41.60 301 PRO B CA 1
ATOM 6439 C C . PRO B 1 263 ? 17.056 -35.597 -3.844 1.00 41.31 301 PRO B C 1
ATOM 6440 O O . PRO B 1 263 ? 18.183 -35.114 -3.682 1.00 51.40 301 PRO B O 1
ATOM 6444 N N . VAL B 1 264 ? 16.528 -35.755 -5.054 1.00 38.31 302 VAL B N 1
ATOM 6445 C CA . VAL B 1 264 ? 17.292 -35.464 -6.265 1.00 39.45 302 VAL B CA 1
ATOM 6446 C C . VAL B 1 264 ? 16.874 -34.134 -6.900 1.00 37.55 302 VAL B C 1
ATOM 6447 O O . VAL B 1 264 ? 17.169 -33.889 -8.071 1.00 40.05 302 VAL B O 1
ATOM 6451 N N . ASP B 1 265 ? 16.194 -33.273 -6.154 1.00 32.53 303 ASP B N 1
ATOM 6452 C CA A ASP B 1 265 ? 15.919 -31.910 -6.581 0.50 33.29 303 ASP B CA 1
ATOM 6453 C CA B ASP B 1 265 ? 15.955 -31.936 -6.663 0.50 33.03 303 ASP B CA 1
ATOM 6454 C C . ASP B 1 265 ? 17.140 -31.027 -6.339 1.00 28.40 303 ASP B C 1
ATOM 6455 O O . ASP B 1 265 ? 18.000 -31.344 -5.521 1.00 29.49 303 ASP B O 1
ATOM 6464 N N . VAL B 1 266 ? 17.189 -29.881 -7.024 1.00 24.81 304 VAL B N 1
ATOM 6465 C CA . VAL B 1 266 ? 18.303 -28.959 -6.820 1.00 22.87 304 VAL B CA 1
ATOM 6466 C C . VAL B 1 266 ? 18.319 -28.446 -5.371 1.00 31.93 304 VAL B C 1
ATOM 6467 O O . VAL B 1 266 ? 17.292 -28.400 -4.697 1.00 25.55 304 VAL B O 1
ATOM 6471 N N . ILE B 1 267 ? 19.506 -28.053 -4.903 1.00 33.41 305 ILE B N 1
ATOM 6472 C CA . ILE B 1 267 ? 19.743 -27.598 -3.531 1.00 29.49 305 ILE B CA 1
ATOM 6473 C C . ILE B 1 267 ? 20.387 -26.230 -3.611 1.00 22.89 305 ILE B C 1
ATOM 6474 O O . ILE B 1 267 ? 21.460 -26.088 -4.195 1.00 23.29 305 ILE B O 1
ATOM 6479 N N . ARG B 1 268 ? 19.747 -25.224 -3.027 1.00 28.98 306 ARG B N 1
ATOM 6480 C CA . ARG B 1 268 ? 20.358 -23.904 -3.020 1.00 26.45 306 ARG B CA 1
ATOM 6481 C C . ARG B 1 268 ? 21.606 -23.904 -2.137 1.00 29.17 306 ARG B C 1
ATOM 6482 O O . ARG B 1 268 ? 21.642 -24.534 -1.080 1.00 31.81 306 ARG B O 1
ATOM 6490 N N . SER B 1 269 ? 22.648 -23.225 -2.604 1.00 22.11 307 SER B N 1
ATOM 6491 C CA . SER B 1 269 ? 23.967 -23.254 -1.985 1.00 26.31 307 SER B CA 1
ATOM 6492 C C . SER B 1 269 ? 24.511 -21.837 -1.851 1.00 27.92 307 SER B C 1
ATOM 6493 O O . SER B 1 269 ? 24.562 -21.099 -2.850 1.00 27.08 307 SER B O 1
ATOM 6496 N N . PRO B 1 270 ? 24.927 -21.412 -0.647 1.00 27.33 308 PRO B N 1
ATOM 6497 C CA . PRO B 1 270 ? 25.486 -20.053 -0.505 1.00 22.34 308 PRO B CA 1
ATOM 6498 C C . PRO B 1 270 ? 26.648 -19.751 -1.437 1.00 24.07 308 PRO B C 1
ATOM 6499 O O . PRO B 1 270 ? 26.700 -18.655 -2.011 1.00 22.30 308 PRO B O 1
ATOM 6503 N N . THR B 1 271 ? 27.585 -20.683 -1.608 1.00 30.45 309 THR B N 1
ATOM 6504 C CA . THR B 1 271 ? 28.766 -20.460 -2.433 1.00 28.86 309 THR B CA 1
ATOM 6505 C C . THR B 1 271 ? 29.040 -21.695 -3.283 1.00 19.74 309 THR B C 1
ATOM 6506 O O . THR B 1 271 ? 28.504 -22.775 -3.042 1.00 22.72 309 THR B O 1
ATOM 6510 N N . MET B 1 272 ? 29.896 -21.539 -4.281 1.00 24.57 310 MET B N 1
ATOM 6511 C CA . MET B 1 272 ? 30.285 -22.664 -5.122 1.00 28.72 310 MET B CA 1
ATOM 6512 C C . MET B 1 272 ? 31.752 -22.994 -4.888 1.00 29.13 310 MET B C 1
ATOM 6513 O O . MET B 1 272 ? 32.571 -22.099 -4.649 1.00 28.48 310 MET B O 1
ATOM 6518 N N . ALA B 1 273 ? 32.063 -24.295 -4.904 1.00 31.30 311 ALA B N 1
ATOM 6519 C CA . ALA B 1 273 ? 33.449 -24.745 -4.872 1.00 38.65 311 ALA B CA 1
ATOM 6520 C C . ALA B 1 273 ? 34.260 -24.149 -6.015 1.00 47.83 311 ALA B C 1
ATOM 6521 O O . ALA B 1 273 ? 35.479 -24.026 -5.910 1.00 46.62 311 ALA B O 1
ATOM 6523 N N . GLY B 1 274 ? 33.613 -23.770 -7.104 1.00 50.93 312 GLY B N 1
ATOM 6524 C CA . GLY B 1 274 ? 34.309 -23.025 -8.127 1.00 48.28 312 GLY B CA 1
ATOM 6525 C C . GLY B 1 274 ? 34.787 -23.912 -9.247 1.00 43.37 312 GLY B C 1
ATOM 6526 O O . GLY B 1 274 ? 35.266 -25.028 -9.025 1.00 49.86 312 GLY B O 1
ATOM 6527 N N . GLY B 1 275 ? 34.631 -23.440 -10.465 1.00 34.16 313 GLY B N 1
ATOM 6528 C CA . GLY B 1 275 ? 35.228 -24.098 -11.583 1.00 48.94 313 GLY B CA 1
ATOM 6529 C C . GLY B 1 275 ? 34.378 -25.141 -12.267 1.00 46.41 313 GLY B C 1
ATOM 6530 O O . GLY B 1 275 ? 34.635 -25.443 -13.437 1.00 47.49 313 GLY B O 1
ATOM 6531 N N . LEU B 1 276 ? 33.390 -25.720 -11.580 1.00 34.24 314 LEU B N 1
ATOM 6532 C CA . LEU B 1 276 ? 32.491 -26.691 -12.208 1.00 27.72 314 LEU B CA 1
ATOM 6533 C C . LEU B 1 276 ? 31.079 -26.139 -12.078 1.00 29.37 314 LEU B C 1
ATOM 6534 O O . LEU B 1 276 ? 30.467 -26.212 -11.001 1.00 21.49 314 LEU B O 1
ATOM 6539 N N . PHE B 1 277 ? 30.575 -25.568 -13.167 1.00 26.19 315 PHE B N 1
ATOM 6540 C CA . PHE B 1 277 ? 29.212 -25.031 -13.121 1.00 30.28 315 PHE B CA 1
ATOM 6541 C C . PHE B 1 277 ? 28.729 -24.744 -14.528 1.00 24.92 315 PHE B C 1
ATOM 6542 O O . PHE B 1 277 ? 29.533 -24.494 -15.430 1.00 19.04 315 PHE B O 1
ATOM 6550 N N . ALA B 1 278 ? 27.402 -24.717 -14.686 1.00 18.62 316 ALA B N 1
ATOM 6551 C CA . ALA B 1 278 ? 26.758 -24.338 -15.935 1.00 20.54 316 ALA B CA 1
ATOM 6552 C C . ALA B 1 278 ? 25.952 -23.071 -15.715 1.00 23.94 316 ALA B C 1
ATOM 6553 O O . ALA B 1 278 ? 25.381 -22.866 -14.635 1.00 25.92 316 ALA B O 1
ATOM 6555 N N . VAL B 1 279 ? 25.909 -22.222 -16.739 1.00 22.39 317 VAL B N 1
ATOM 6556 C CA . VAL B 1 279 ? 25.208 -20.938 -16.687 1.00 19.45 317 VAL B CA 1
ATOM 6557 C C . VAL B 1 279 ? 24.854 -20.552 -18.114 1.00 23.37 317 VAL B C 1
ATOM 6558 O O . VAL B 1 279 ? 25.651 -20.761 -19.035 1.00 23.50 317 VAL B O 1
ATOM 6562 N N . SER B 1 280 ? 23.651 -19.998 -18.302 1.00 21.77 318 SER B N 1
ATOM 6563 C CA . SER B 1 280 ? 23.305 -19.360 -19.563 1.00 24.37 318 SER B CA 1
ATOM 6564 C C . SER B 1 280 ? 24.353 -18.305 -19.933 1.00 30.01 318 SER B C 1
ATOM 6565 O O . SER B 1 280 ? 24.798 -17.539 -19.080 1.00 19.74 318 SER B O 1
ATOM 6568 N N . LYS B 1 281 ? 24.765 -18.291 -21.215 1.00 22.68 319 LYS B N 1
ATOM 6569 C CA A LYS B 1 281 ? 25.783 -17.350 -21.693 0.40 22.16 319 LYS B CA 1
ATOM 6570 C CA B LYS B 1 281 ? 25.792 -17.348 -21.662 0.60 22.32 319 LYS B CA 1
ATOM 6571 C C . LYS B 1 281 ? 25.307 -15.903 -21.572 1.00 20.26 319 LYS B C 1
ATOM 6572 O O . LYS B 1 281 ? 26.055 -15.022 -21.119 1.00 24.21 319 LYS B O 1
ATOM 6583 N N . LYS B 1 282 ? 24.064 -15.631 -21.974 1.00 18.84 320 LYS B N 1
ATOM 6584 C CA . LYS B 1 282 ? 23.540 -14.278 -21.829 1.00 19.83 320 LYS B CA 1
ATOM 6585 C C . LYS B 1 282 ? 23.461 -13.872 -20.366 1.00 23.92 320 LYS B C 1
ATOM 6586 O O . LYS B 1 282 ? 23.698 -12.712 -20.027 1.00 27.35 320 LYS B O 1
ATOM 6592 N N . TYR B 1 283 ? 23.129 -14.811 -19.484 1.00 23.25 321 TYR B N 1
ATOM 6593 C CA . TYR B 1 283 ? 23.017 -14.447 -18.078 1.00 23.74 321 TYR B CA 1
ATOM 6594 C C . TYR B 1 283 ? 24.388 -14.210 -17.453 1.00 24.43 321 TYR B C 1
ATOM 6595 O O . TYR B 1 283 ? 24.564 -13.287 -16.646 1.00 23.07 321 TYR B O 1
ATOM 6604 N N . PHE B 1 284 ? 25.362 -15.046 -17.796 1.00 24.59 322 PHE B N 1
ATOM 6605 C CA . PHE B 1 284 ? 26.723 -14.824 -17.332 1.00 19.38 322 PHE B CA 1
ATOM 6606 C C . PHE B 1 284 ? 27.236 -13.442 -17.750 1.00 23.25 322 PHE B C 1
ATOM 6607 O O . PHE B 1 284 ? 27.819 -12.719 -16.930 1.00 25.19 322 PHE B O 1
ATOM 6615 N N . GLU B 1 285 ? 26.996 -13.044 -19.006 1.00 21.07 323 GLU B N 1
ATOM 6616 C CA . GLU B 1 285 ? 27.399 -11.710 -19.460 1.00 23.81 323 GLU B CA 1
ATOM 6617 C C . GLU B 1 285 ? 26.610 -10.588 -18.782 1.00 26.45 323 GLU B C 1
ATOM 6618 O O . GLU B 1 285 ? 27.177 -9.537 -18.476 1.00 29.75 323 GLU B O 1
ATOM 6624 N N . TYR B 1 286 ? 25.293 -10.765 -18.591 1.00 24.80 324 TYR B N 1
ATOM 6625 C CA . TYR B 1 286 ? 24.483 -9.758 -17.899 1.00 23.88 324 TYR B CA 1
ATOM 6626 C C . TYR B 1 286 ? 25.016 -9.468 -16.497 1.00 30.10 324 TYR B C 1
ATOM 6627 O O . TYR B 1 286 ? 25.005 -8.318 -16.037 1.00 27.80 324 TYR B O 1
ATOM 6636 N N . LEU B 1 287 ? 25.470 -10.504 -15.804 1.00 24.85 325 LEU B N 1
ATOM 6637 C CA . LEU B 1 287 ? 25.945 -10.417 -14.433 1.00 27.73 325 LEU B CA 1
ATOM 6638 C C . LEU B 1 287 ? 27.364 -9.866 -14.335 1.00 31.55 325 LEU B C 1
ATOM 6639 O O . LEU B 1 287 ? 27.878 -9.724 -13.223 1.00 30.16 325 LEU B O 1
ATOM 6644 N N . GLY B 1 288 ? 28.000 -9.553 -15.465 1.00 36.64 326 GLY B N 1
ATOM 6645 C CA . GLY B 1 288 ? 29.372 -9.092 -15.448 1.00 31.34 326 GLY B CA 1
ATOM 6646 C C . GLY B 1 288 ? 30.418 -10.183 -15.439 1.00 34.04 326 GLY B C 1
ATOM 6647 O O . GLY B 1 288 ? 31.525 -9.953 -14.940 1.00 34.67 326 GLY B O 1
ATOM 6648 N N . SER B 1 289 ? 30.095 -11.379 -15.950 1.00 29.78 327 SER B N 1
ATOM 6649 C CA . SER B 1 289 ? 31.064 -12.463 -16.120 1.00 30.08 327 SER B CA 1
ATOM 6650 C C . SER B 1 289 ? 31.924 -12.738 -14.883 1.00 30.59 327 SER B C 1
ATOM 6651 O O . SER B 1 289 ? 31.445 -13.290 -13.886 1.00 31.36 327 SER B O 1
ATOM 6654 N N . TYR B 1 290 ? 33.214 -12.420 -14.986 1.00 25.51 328 TYR B N 1
ATOM 6655 C CA . TYR B 1 290 ? 34.182 -12.525 -13.908 1.00 26.59 328 TYR B CA 1
ATOM 6656 C C . TYR B 1 290 ? 34.882 -11.182 -13.751 1.00 25.79 328 TYR B C 1
ATOM 6657 O O . TYR B 1 290 ? 34.974 -10.408 -14.701 1.00 31.62 328 TYR B O 1
ATOM 6666 N N . ASP B 1 291 ? 35.359 -10.908 -12.534 1.00 30.50 329 ASP B N 1
ATOM 6667 C CA . ASP B 1 291 ? 36.206 -9.751 -12.261 1.00 27.93 329 ASP B CA 1
ATOM 6668 C C . ASP B 1 291 ? 37.551 -9.969 -12.952 1.00 30.86 329 ASP B C 1
ATOM 6669 O O . ASP B 1 291 ? 38.355 -10.801 -12.512 1.00 29.58 329 ASP B O 1
ATOM 6674 N N . THR B 1 292 ? 37.801 -9.227 -14.040 1.00 28.03 330 THR B N 1
ATOM 6675 C CA . THR B 1 292 ? 39.038 -9.427 -14.788 1.00 25.61 330 THR B CA 1
ATOM 6676 C C . THR B 1 292 ? 40.276 -8.997 -14.018 1.00 29.83 330 THR B C 1
ATOM 6677 O O . THR B 1 292 ? 41.379 -9.356 -14.432 1.00 30.10 330 THR B O 1
ATOM 6681 N N . GLY B 1 293 ? 40.124 -8.288 -12.900 1.00 26.16 331 GLY B N 1
ATOM 6682 C CA . GLY B 1 293 ? 41.245 -7.875 -12.062 1.00 27.28 331 GLY B CA 1
ATOM 6683 C C . GLY B 1 293 ? 41.781 -8.938 -11.131 1.00 28.82 331 GLY B C 1
ATOM 6684 O O . GLY B 1 293 ? 42.787 -8.711 -10.445 1.00 30.08 331 GLY B O 1
ATOM 6685 N N . MET B 1 294 ? 41.129 -10.094 -11.075 1.00 25.77 332 MET B N 1
ATOM 6686 C CA . MET B 1 294 ? 41.653 -11.207 -10.301 1.00 33.49 332 MET B CA 1
ATOM 6687 C C . MET B 1 294 ? 42.725 -11.955 -11.081 1.00 31.56 332 MET B C 1
ATOM 6688 O O . MET B 1 294 ? 42.613 -12.136 -12.296 1.00 34.80 332 MET B O 1
ATOM 6693 N N . GLU B 1 295 ? 43.750 -12.417 -10.368 1.00 31.59 333 GLU B N 1
ATOM 6694 C CA . GLU B 1 295 ? 44.954 -12.974 -10.976 1.00 30.84 333 GLU B CA 1
ATOM 6695 C C . GLU B 1 295 ? 45.176 -14.424 -10.554 1.00 30.70 333 GLU B C 1
ATOM 6696 O O . GLU B 1 295 ? 45.020 -14.773 -9.379 1.00 27.43 333 GLU B O 1
ATOM 6702 N N . VAL B 1 296 ? 45.534 -15.261 -11.533 1.00 25.40 334 VAL B N 1
ATOM 6703 C CA . VAL B 1 296 ? 46.035 -16.629 -11.351 1.00 32.05 334 VAL B CA 1
ATOM 6704 C C . VAL B 1 296 ? 44.989 -17.585 -10.784 1.00 28.71 334 VAL B C 1
ATOM 6705 O O . VAL B 1 296 ? 44.455 -18.420 -11.519 1.00 26.57 334 VAL B O 1
ATOM 6709 N N . TRP B 1 297 ? 44.694 -17.483 -9.481 1.00 26.52 335 TRP B N 1
ATOM 6710 C CA . TRP B 1 297 ? 43.918 -18.507 -8.790 1.00 26.56 335 TRP B CA 1
ATOM 6711 C C . TRP B 1 297 ? 43.390 -17.954 -7.474 1.00 27.20 335 TRP B C 1
ATOM 6712 O O . TRP B 1 297 ? 44.050 -17.141 -6.827 1.00 31.29 335 TRP B O 1
ATOM 6723 N N . GLY B 1 298 ? 42.207 -18.424 -7.079 1.00 26.75 336 GLY B N 1
ATOM 6724 C CA . GLY B 1 298 ? 41.639 -18.148 -5.763 1.00 26.09 336 GLY B CA 1
ATOM 6725 C C . GLY B 1 298 ? 40.691 -16.964 -5.746 1.00 34.48 336 GLY B C 1
ATOM 6726 O O . GLY B 1 298 ? 40.840 -15.988 -6.482 1.00 30.52 336 GLY B O 1
ATOM 6727 N N . GLY B 1 299 ? 39.664 -17.072 -4.898 1.00 34.58 337 GLY B N 1
ATOM 6728 C CA . GLY B 1 299 ? 38.803 -15.946 -4.586 1.00 28.90 337 GLY B CA 1
ATOM 6729 C C . GLY B 1 299 ? 37.690 -15.649 -5.571 1.00 35.15 337 GLY B C 1
ATOM 6730 O O . GLY B 1 299 ? 36.709 -14.995 -5.188 1.00 41.14 337 GLY B O 1
ATOM 6731 N N . GLU B 1 300 ? 37.793 -16.097 -6.829 1.00 26.47 338 GLU B N 1
ATOM 6732 C CA . GLU B 1 300 ? 36.767 -15.729 -7.799 1.00 21.25 338 GLU B CA 1
ATOM 6733 C C . GLU B 1 300 ? 35.454 -16.464 -7.547 1.00 26.06 338 GLU B C 1
ATOM 6734 O O . GLU B 1 300 ? 34.383 -15.934 -7.865 1.00 30.91 338 GLU B O 1
ATOM 6740 N N . ASN B 1 301 ? 35.518 -17.690 -7.019 1.00 23.24 339 ASN B N 1
ATOM 6741 C CA . ASN B 1 301 ? 34.303 -18.449 -6.740 1.00 26.10 339 ASN B CA 1
ATOM 6742 C C . ASN B 1 301 ? 33.454 -17.749 -5.686 1.00 26.09 339 ASN B C 1
ATOM 6743 O O . ASN B 1 301 ? 32.227 -17.670 -5.823 1.00 28.38 339 ASN B O 1
ATOM 6748 N N . LEU B 1 302 ? 34.098 -17.198 -4.652 1.00 18.70 340 LEU B N 1
ATOM 6749 C CA . LEU B 1 302 ? 33.374 -16.461 -3.629 1.00 25.41 340 LEU B CA 1
ATOM 6750 C C . LEU B 1 302 ? 32.787 -15.173 -4.191 1.00 27.38 340 LEU B C 1
ATOM 6751 O O . LEU B 1 302 ? 31.616 -14.862 -3.939 1.00 30.01 340 LEU B O 1
ATOM 6756 N N . GLU B 1 303 ? 33.588 -14.395 -4.935 1.00 25.77 341 GLU B N 1
ATOM 6757 C CA . GLU B 1 303 ? 33.058 -13.156 -5.508 1.00 24.24 341 GLU B CA 1
ATOM 6758 C C . GLU B 1 303 ? 31.849 -13.440 -6.385 1.00 27.07 341 GLU B C 1
ATOM 6759 O O . GLU B 1 303 ? 30.839 -12.731 -6.324 1.00 25.42 341 GLU B O 1
ATOM 6765 N N . PHE B 1 304 ? 31.943 -14.489 -7.201 1.00 28.79 342 PHE B N 1
ATOM 6766 C CA . PHE B 1 304 ? 30.870 -14.852 -8.114 1.00 26.78 342 PHE B CA 1
ATOM 6767 C C . PHE B 1 304 ? 29.623 -15.315 -7.355 1.00 24.04 342 PHE B C 1
ATOM 6768 O O . PHE B 1 304 ? 28.501 -14.937 -7.711 1.00 24.06 342 PHE B O 1
ATOM 6776 N N . SER B 1 305 ? 29.799 -16.121 -6.301 1.00 22.81 343 SER B N 1
ATOM 6777 C CA . SER B 1 305 ? 28.663 -16.538 -5.479 1.00 29.51 343 SER B CA 1
ATOM 6778 C C . SER B 1 305 ? 27.932 -15.334 -4.882 1.00 28.12 343 SER B C 1
ATOM 6779 O O . SER B 1 305 ? 26.699 -15.212 -4.996 1.00 24.96 343 SER B O 1
ATOM 6782 N N . PHE B 1 306 ? 28.681 -14.432 -4.235 1.00 25.44 344 PHE B N 1
ATOM 6783 C CA . PHE B 1 306 ? 28.057 -13.239 -3.668 1.00 28.01 344 PHE B CA 1
ATOM 6784 C C . PHE B 1 306 ? 27.318 -12.461 -4.752 1.00 29.27 344 PHE B C 1
ATOM 6785 O O . PHE B 1 306 ? 26.209 -11.956 -4.529 1.00 29.72 344 PHE B O 1
ATOM 6793 N N . ARG B 1 307 ? 27.930 -12.345 -5.933 1.00 25.33 345 ARG B N 1
ATOM 6794 C CA . ARG B 1 307 ? 27.329 -11.577 -7.023 1.00 29.26 345 ARG B CA 1
ATOM 6795 C C . ARG B 1 307 ? 26.025 -12.214 -7.512 1.00 21.98 345 ARG B C 1
ATOM 6796 O O . ARG B 1 307 ? 25.028 -11.513 -7.697 1.00 28.97 345 ARG B O 1
ATOM 6804 N N . ILE B 1 308 ? 26.006 -13.536 -7.698 1.00 27.87 346 ILE B N 1
ATOM 6805 C CA . ILE B 1 308 ? 24.789 -14.226 -8.144 1.00 22.47 346 ILE B CA 1
ATOM 6806 C C . ILE B 1 308 ? 23.652 -13.992 -7.159 1.00 29.31 346 ILE B C 1
ATOM 6807 O O . ILE B 1 308 ? 22.516 -13.680 -7.544 1.00 24.89 346 ILE B O 1
ATOM 6812 N N . TRP B 1 309 ? 23.925 -14.180 -5.871 1.00 26.98 347 TRP B N 1
ATOM 6813 C CA . TRP B 1 309 ? 22.827 -14.060 -4.921 1.00 23.53 347 TRP B CA 1
ATOM 6814 C C . TRP B 1 309 ? 22.372 -12.612 -4.780 1.00 28.52 347 TRP B C 1
ATOM 6815 O O . TRP B 1 309 ? 21.171 -12.321 -4.860 1.00 26.09 347 TRP B O 1
ATOM 6826 N N . GLN B 1 310 ? 23.317 -11.682 -4.622 1.00 25.12 348 GLN B N 1
ATOM 6827 C CA . GLN B 1 310 ? 22.949 -10.295 -4.364 1.00 25.95 348 GLN B CA 1
ATOM 6828 C C . GLN B 1 310 ? 22.328 -9.629 -5.586 1.00 28.90 348 GLN B C 1
ATOM 6829 O O . GLN B 1 310 ? 21.509 -8.714 -5.443 1.00 28.33 348 GLN B O 1
ATOM 6835 N N . CYS B 1 311 ? 22.643 -10.095 -6.789 1.00 28.60 349 CYS B N 1
ATOM 6836 C CA . CYS B 1 311 ? 22.120 -9.440 -7.978 1.00 31.65 349 CYS B CA 1
ATOM 6837 C C . CYS B 1 311 ? 20.930 -10.180 -8.585 1.00 31.23 349 CYS B C 1
ATOM 6838 O O . CYS B 1 311 ? 20.569 -9.919 -9.736 1.00 32.47 349 CYS B O 1
ATOM 6841 N N . GLY B 1 312 ? 20.314 -11.098 -7.845 1.00 29.65 350 GLY B N 1
ATOM 6842 C CA . GLY B 1 312 ? 19.009 -11.611 -8.228 1.00 32.16 350 GLY B CA 1
ATOM 6843 C C . GLY B 1 312 ? 18.975 -13.010 -8.811 1.00 33.58 350 GLY B C 1
ATOM 6844 O O . GLY B 1 312 ? 17.898 -13.463 -9.216 1.00 42.48 350 GLY B O 1
ATOM 6845 N N . GLY B 1 313 ? 20.096 -13.710 -8.888 1.00 31.76 351 GLY B N 1
ATOM 6846 C CA . GLY B 1 313 ? 20.119 -15.064 -9.392 1.00 25.79 351 GLY B CA 1
ATOM 6847 C C . GLY B 1 313 ? 19.977 -16.076 -8.283 1.00 30.36 351 GLY B C 1
ATOM 6848 O O . GLY B 1 313 ? 19.713 -15.746 -7.125 1.00 32.24 351 GLY B O 1
ATOM 6849 N N . VAL B 1 314 ? 20.163 -17.340 -8.651 1.00 26.67 352 VAL B N 1
ATOM 6850 C CA . VAL B 1 314 ? 20.138 -18.449 -7.704 1.00 26.15 352 VAL B CA 1
ATOM 6851 C C . VAL B 1 314 ? 21.328 -19.344 -8.002 1.00 29.04 352 VAL B C 1
ATOM 6852 O O . VAL B 1 314 ? 21.656 -19.574 -9.172 1.00 22.61 352 VAL B O 1
ATOM 6856 N N . LEU B 1 315 ? 21.975 -19.854 -6.959 1.00 22.20 353 LEU B N 1
ATOM 6857 C CA . LEU B 1 315 ? 23.071 -20.802 -7.109 1.00 22.77 353 LEU B CA 1
ATOM 6858 C C . LEU B 1 315 ? 22.642 -22.135 -6.506 1.00 24.62 353 LEU B C 1
ATOM 6859 O O . LEU B 1 315 ? 22.186 -22.186 -5.356 1.00 26.81 353 LEU B O 1
ATOM 6864 N N . GLU B 1 316 ? 22.781 -23.210 -7.279 1.00 22.26 354 GLU B N 1
ATOM 6865 C CA . GLU B 1 316 ? 22.187 -24.495 -6.929 1.00 28.33 354 GLU B CA 1
ATOM 6866 C C . GLU B 1 316 ? 23.156 -25.635 -7.216 1.00 31.65 354 GLU B C 1
ATOM 6867 O O . GLU B 1 316 ? 23.916 -25.582 -8.182 1.00 31.00 354 GLU B O 1
ATOM 6873 N N . THR B 1 317 ? 23.123 -26.662 -6.371 1.00 29.98 355 THR B N 1
ATOM 6874 C CA . THR B 1 317 ? 23.823 -27.917 -6.611 1.00 24.14 355 THR B CA 1
ATOM 6875 C C . THR B 1 317 ? 22.802 -28.952 -7.067 1.00 25.72 355 THR B C 1
ATOM 6876 O O . THR B 1 317 ? 21.743 -29.089 -6.442 1.00 26.62 355 THR B O 1
ATOM 6880 N N . HIS B 1 318 ? 23.112 -29.679 -8.156 1.00 26.58 356 HIS B N 1
ATOM 6881 C CA . HIS B 1 318 ? 22.166 -30.669 -8.661 1.00 27.95 356 HIS B CA 1
ATOM 6882 C C . HIS B 1 318 ? 22.587 -32.077 -8.269 1.00 26.44 356 HIS B C 1
ATOM 6883 O O . HIS B 1 318 ? 23.556 -32.603 -8.837 1.00 28.45 356 HIS B O 1
ATOM 6890 N N . PRO B 1 319 ? 21.850 -32.756 -7.391 1.00 24.48 357 PRO B N 1
ATOM 6891 C CA . PRO B 1 319 ? 22.263 -34.100 -6.960 1.00 25.93 357 PRO B CA 1
ATOM 6892 C C . PRO B 1 319 ? 22.345 -35.134 -8.074 1.00 30.82 357 PRO B C 1
ATOM 6893 O O . PRO B 1 319 ? 22.950 -36.190 -7.855 1.00 29.06 357 PRO B O 1
ATOM 6897 N N . CYS B 1 320 ? 21.721 -34.907 -9.233 1.00 31.11 358 CYS B N 1
ATOM 6898 C CA . CYS B 1 320 ? 21.791 -35.888 -10.310 1.00 26.34 358 CYS B CA 1
ATOM 6899 C C . CYS B 1 320 ? 23.001 -35.716 -11.221 1.00 24.84 358 CYS B C 1
ATOM 6900 O O . CYS B 1 320 ? 23.332 -36.644 -11.965 1.00 29.45 358 CYS B O 1
ATOM 6903 N N . SER B 1 321 ? 23.653 -34.566 -11.194 1.00 18.99 359 SER B N 1
ATOM 6904 C CA . SER B 1 321 ? 24.861 -34.328 -11.966 1.00 20.00 359 SER B CA 1
ATOM 6905 C C . SER B 1 321 ? 26.086 -34.596 -11.086 1.00 26.33 359 SER B C 1
ATOM 6906 O O . SER B 1 321 ? 26.282 -33.921 -10.071 1.00 26.43 359 SER B O 1
ATOM 6909 N N . HIS B 1 322 ? 26.922 -35.562 -11.480 1.00 19.37 360 HIS B N 1
ATOM 6910 C CA . HIS B 1 322 ? 28.134 -35.905 -10.734 1.00 22.09 360 HIS B CA 1
ATOM 6911 C C . HIS B 1 322 ? 29.362 -35.744 -11.615 1.00 25.38 360 HIS B C 1
ATOM 6912 O O . HIS B 1 322 ? 29.379 -36.240 -12.747 1.00 23.25 360 HIS B O 1
ATOM 6919 N N . VAL B 1 323 ? 30.392 -35.076 -11.090 1.00 22.70 361 VAL B N 1
ATOM 6920 C CA . VAL B 1 323 ? 31.671 -34.935 -11.779 1.00 18.03 361 VAL B CA 1
ATOM 6921 C C . VAL B 1 323 ? 32.809 -35.229 -10.803 1.00 20.79 361 VAL B C 1
ATOM 6922 O O . VAL B 1 323 ? 32.918 -34.585 -9.756 1.00 24.19 361 VAL B O 1
ATOM 6926 N N . GLY B 1 324 ? 33.650 -36.208 -11.139 1.00 19.72 362 GLY B N 1
ATOM 6927 C CA . GLY B 1 324 ? 34.846 -36.458 -10.359 1.00 20.54 362 GLY B CA 1
ATOM 6928 C C . GLY B 1 324 ? 35.953 -35.465 -10.677 1.00 28.41 362 GLY B C 1
ATOM 6929 O O . GLY B 1 324 ? 36.109 -34.995 -11.801 1.00 21.87 362 GLY B O 1
ATOM 6930 N N . HIS B 1 325 ? 36.743 -35.150 -9.659 1.00 24.69 363 HIS B N 1
ATOM 6931 C CA . HIS B 1 325 ? 37.779 -34.135 -9.764 1.00 26.38 363 HIS B CA 1
ATOM 6932 C C . HIS B 1 325 ? 39.000 -34.625 -8.997 1.00 26.38 363 HIS B C 1
ATOM 6933 O O . HIS B 1 325 ? 38.885 -34.998 -7.827 1.00 27.86 363 HIS B O 1
ATOM 6940 N N . VAL B 1 326 ? 40.160 -34.634 -9.655 1.00 25.37 364 VAL B N 1
ATOM 6941 C CA . VAL B 1 326 ? 41.408 -35.048 -9.014 1.00 22.34 364 VAL B CA 1
ATOM 6942 C C . VAL B 1 326 ? 41.948 -33.912 -8.155 1.00 26.91 364 VAL B C 1
ATOM 6943 O O . VAL B 1 326 ? 42.711 -33.070 -8.634 1.00 32.75 364 VAL B O 1
ATOM 6947 N N . PHE B 1 327 ? 41.543 -33.873 -6.889 1.00 23.75 365 PHE B N 1
ATOM 6948 C CA . PHE B 1 327 ? 42.127 -32.946 -5.932 1.00 24.33 365 PHE B CA 1
ATOM 6949 C C . PHE B 1 327 ? 43.608 -33.263 -5.715 1.00 27.45 365 PHE B C 1
ATOM 6950 O O . PHE B 1 327 ? 43.955 -34.407 -5.398 1.00 29.27 365 PHE B O 1
ATOM 6958 N N . PRO B 1 328 ? 44.501 -32.294 -5.869 1.00 28.69 366 PRO B N 1
ATOM 6959 C CA . PRO B 1 328 ? 45.934 -32.586 -5.764 1.00 28.18 366 PRO B CA 1
ATOM 6960 C C . PRO B 1 328 ? 46.382 -32.778 -4.321 1.00 32.20 366 PRO B C 1
ATOM 6961 O O . PRO B 1 328 ? 45.722 -32.360 -3.368 1.00 35.76 366 PRO B O 1
ATOM 6965 N N . LYS B 1 329 ? 47.539 -33.432 -4.175 1.00 35.78 367 LYS B N 1
ATOM 6966 C CA . LYS B 1 329 ? 48.133 -33.599 -2.851 1.00 32.45 367 LYS B CA 1
ATOM 6967 C C . LYS B 1 329 ? 48.358 -32.245 -2.189 1.00 32.69 367 LYS B C 1
ATOM 6968 O O . LYS B 1 329 ? 48.042 -32.057 -1.012 1.00 32.17 367 LYS B O 1
ATOM 6974 N N . GLN B 1 330 ? 48.900 -31.288 -2.937 1.00 28.64 368 GLN B N 1
ATOM 6975 C CA . GLN B 1 330 ? 49.009 -29.896 -2.502 1.00 38.92 368 GLN B CA 1
ATOM 6976 C C . GLN B 1 330 ? 48.948 -29.027 -3.753 1.00 37.75 368 GLN B C 1
ATOM 6977 O O . GLN B 1 330 ? 48.735 -29.531 -4.861 1.00 35.98 368 GLN B O 1
ATOM 6983 N N . ALA B 1 331 ? 49.141 -27.722 -3.587 1.00 34.46 369 ALA B N 1
ATOM 6984 C CA . ALA B 1 331 ? 49.075 -26.815 -4.733 1.00 37.71 369 ALA B CA 1
ATOM 6985 C C . ALA B 1 331 ? 50.083 -27.224 -5.806 1.00 38.73 369 ALA B C 1
ATOM 6986 O O . ALA B 1 331 ? 51.270 -27.394 -5.495 1.00 35.74 369 ALA B O 1
ATOM 6988 N N . PRO B 1 332 ? 49.659 -27.407 -7.063 1.00 38.63 370 PRO B N 1
ATOM 6989 C CA . PRO B 1 332 ? 50.607 -27.795 -8.121 1.00 36.53 370 PRO B CA 1
ATOM 6990 C C . PRO B 1 332 ? 51.411 -26.636 -8.705 1.00 38.05 370 PRO B C 1
ATOM 6991 O O . PRO B 1 332 ? 52.320 -26.881 -9.512 1.00 42.75 370 PRO B O 1
ATOM 6995 N N . TYR B 1 333 ? 51.073 -25.393 -8.373 1.00 35.54 371 TYR B N 1
ATOM 6996 C CA . TYR B 1 333 ? 51.799 -24.214 -8.835 1.00 39.29 371 TYR B CA 1
ATOM 6997 C C . TYR B 1 333 ? 51.634 -23.140 -7.763 1.00 39.67 371 TYR B C 1
ATOM 6998 O O . TYR B 1 333 ? 50.825 -23.281 -6.835 1.00 34.40 371 TYR B O 1
ATOM 7007 N N . SER B 1 334 ? 52.408 -22.060 -7.906 1.00 40.96 372 SER B N 1
ATOM 7008 C CA . SER B 1 334 ? 52.409 -20.956 -6.944 1.00 40.58 372 SER B CA 1
ATOM 7009 C C . SER B 1 334 ? 51.061 -20.235 -6.923 1.00 33.75 372 SER B C 1
ATOM 7010 O O . SER B 1 334 ? 50.611 -19.698 -7.943 1.00 34.45 372 SER B O 1
ATOM 7013 N N . ARG B 1 335 ? 50.425 -20.202 -5.759 1.00 32.53 373 ARG B N 1
ATOM 7014 C CA . ARG B 1 335 ? 49.151 -19.503 -5.568 1.00 38.19 373 ARG B CA 1
ATOM 7015 C C . ARG B 1 335 ? 49.363 -18.348 -4.578 1.00 40.77 373 ARG B C 1
ATOM 7016 O O . ARG B 1 335 ? 49.119 -18.481 -3.379 1.00 43.92 373 ARG B O 1
ATOM 7024 N N . ASN B 1 336 ? 49.812 -17.204 -5.100 1.00 33.85 374 ASN B N 1
ATOM 7025 C CA . ASN B 1 336 ? 50.173 -16.044 -4.293 1.00 40.05 374 ASN B CA 1
ATOM 7026 C C . ASN B 1 336 ? 49.215 -14.871 -4.453 1.00 43.43 374 ASN B C 1
ATOM 7027 O O . ASN B 1 336 ? 49.479 -13.799 -3.901 1.00 46.64 374 ASN B O 1
ATOM 7032 N N . LYS B 1 337 ? 48.118 -15.042 -5.188 1.00 31.12 375 LYS B N 1
ATOM 7033 C CA . LYS B 1 337 ? 47.184 -13.963 -5.478 1.00 30.79 375 LYS B CA 1
ATOM 7034 C C . LYS B 1 337 ? 45.822 -14.178 -4.831 1.00 31.08 375 LYS B C 1
ATOM 7035 O O . LYS B 1 337 ? 44.952 -13.305 -4.931 1.00 32.79 375 LYS B O 1
ATOM 7041 N N . ALA B 1 338 ? 45.612 -15.318 -4.179 1.00 30.45 376 ALA B N 1
ATOM 7042 C CA . ALA B 1 338 ? 44.316 -15.586 -3.571 1.00 37.95 376 ALA B CA 1
ATOM 7043 C C . ALA B 1 338 ? 43.939 -14.495 -2.575 1.00 35.37 376 ALA B C 1
ATOM 7044 O O . ALA B 1 338 ? 42.766 -14.116 -2.484 1.00 29.12 376 ALA B O 1
ATOM 7046 N N . LEU B 1 339 ? 44.923 -13.959 -1.837 1.00 28.73 377 LEU B N 1
ATOM 7047 C CA . LEU B 1 339 ? 44.618 -12.938 -0.838 1.00 28.14 377 LEU B CA 1
ATOM 7048 C C . LEU B 1 339 ? 44.118 -11.660 -1.502 1.00 28.56 377 LEU B C 1
ATOM 7049 O O . LEU B 1 339 ? 43.044 -11.150 -1.156 1.00 31.08 377 LEU B O 1
ATOM 7054 N N . ALA B 1 340 ? 44.861 -11.146 -2.487 1.00 25.33 378 ALA B N 1
ATOM 7055 C CA . ALA B 1 340 ? 44.408 -9.957 -3.217 1.00 35.50 378 ALA B CA 1
ATOM 7056 C C . ALA B 1 340 ? 43.054 -10.178 -3.906 1.00 29.01 378 ALA B C 1
ATOM 7057 O O . ALA B 1 340 ? 42.189 -9.286 -3.899 1.00 27.99 378 ALA B O 1
ATOM 7059 N N . ASN B 1 341 ? 42.842 -11.357 -4.494 1.00 26.09 379 ASN B N 1
ATOM 7060 C CA . ASN B 1 341 ? 41.547 -11.616 -5.129 1.00 25.21 379 ASN B CA 1
ATOM 7061 C C . ASN B 1 341 ? 40.426 -11.560 -4.092 1.00 32.42 379 ASN B C 1
ATOM 7062 O O . ASN B 1 341 ? 39.360 -10.962 -4.327 1.00 29.83 379 ASN B O 1
ATOM 7067 N N . SER B 1 342 ? 40.687 -12.118 -2.908 1.00 27.81 380 SER B N 1
ATOM 7068 C CA . SER B 1 342 ? 39.679 -12.139 -1.859 1.00 28.87 380 SER B CA 1
ATOM 7069 C C . SER B 1 342 ? 39.389 -10.740 -1.363 1.00 28.99 380 SER B C 1
ATOM 7070 O O . SER B 1 342 ? 38.243 -10.434 -1.020 1.00 33.50 380 SER B O 1
ATOM 7073 N N . VAL B 1 343 ? 40.410 -9.881 -1.328 1.00 30.51 381 VAL B N 1
ATOM 7074 C CA . VAL B 1 343 ? 40.197 -8.501 -0.927 1.00 25.43 381 VAL B CA 1
ATOM 7075 C C . VAL B 1 343 ? 39.324 -7.779 -1.953 1.00 27.45 381 VAL B C 1
ATOM 7076 O O . VAL B 1 343 ? 38.416 -7.030 -1.582 1.00 27.33 381 VAL B O 1
ATOM 7080 N N . ARG B 1 344 ? 39.561 -8.008 -3.253 1.00 25.22 382 ARG B N 1
ATOM 7081 C CA . ARG B 1 344 ? 38.681 -7.435 -4.279 1.00 25.72 382 ARG B CA 1
ATOM 7082 C C . ARG B 1 344 ? 37.228 -7.855 -4.062 1.00 24.32 382 ARG B C 1
ATOM 7083 O O . ARG B 1 344 ? 36.305 -7.027 -4.159 1.00 36.73 382 ARG B O 1
ATOM 7091 N N . ALA B 1 345 ? 37.009 -9.134 -3.737 1.00 23.46 383 ALA B N 1
ATOM 7092 C CA . ALA B 1 345 ? 35.653 -9.591 -3.425 1.00 25.49 383 ALA B CA 1
ATOM 7093 C C . ALA B 1 345 ? 35.093 -8.878 -2.194 1.00 31.83 383 ALA B C 1
ATOM 7094 O O . ALA B 1 345 ? 33.942 -8.414 -2.194 1.00 34.19 383 ALA B O 1
ATOM 7096 N N . ALA B 1 346 ? 35.913 -8.759 -1.146 1.00 30.73 384 ALA B N 1
ATOM 7097 C CA . ALA B 1 346 ? 35.448 -8.211 0.116 1.00 25.79 384 ALA B CA 1
ATOM 7098 C C . ALA B 1 346 ? 35.094 -6.745 -0.035 1.00 34.34 384 ALA B C 1
ATOM 7099 O O . ALA B 1 346 ? 34.055 -6.294 0.464 1.00 28.47 384 ALA B O 1
ATOM 7101 N N . GLU B 1 347 ? 35.944 -6.001 -0.748 1.00 31.13 385 GLU B N 1
ATOM 7102 C CA . GLU B 1 347 ? 35.764 -4.572 -0.939 1.00 31.67 385 GLU B CA 1
ATOM 7103 C C . GLU B 1 347 ? 34.576 -4.266 -1.830 1.00 28.88 385 GLU B C 1
ATOM 7104 O O . GLU B 1 347 ? 33.973 -3.193 -1.695 1.00 30.73 385 GLU B O 1
ATOM 7110 N N . VAL B 1 348 ? 34.233 -5.164 -2.755 1.00 31.23 386 VAL B N 1
ATOM 7111 C CA . VAL B 1 348 ? 33.102 -4.846 -3.626 1.00 33.28 386 VAL B CA 1
ATOM 7112 C C . VAL B 1 348 ? 31.774 -5.291 -3.020 1.00 30.31 386 VAL B C 1
ATOM 7113 O O . VAL B 1 348 ? 30.798 -4.542 -3.066 1.00 28.41 386 VAL B O 1
ATOM 7117 N N . TRP B 1 349 ? 31.716 -6.468 -2.376 1.00 26.44 387 TRP B N 1
ATOM 7118 C CA . TRP B 1 349 ? 30.434 -7.072 -2.032 1.00 29.41 387 TRP B CA 1
ATOM 7119 C C . TRP B 1 349 ? 30.082 -7.111 -0.545 1.00 31.15 387 TRP B C 1
ATOM 7120 O O . TRP B 1 349 ? 28.900 -7.259 -0.230 1.00 31.39 387 TRP B O 1
ATOM 7131 N N . MET B 1 350 ? 31.044 -7.004 0.371 1.00 29.03 388 MET B N 1
ATOM 7132 C CA . MET B 1 350 ? 30.758 -7.359 1.761 1.00 26.25 388 MET B CA 1
ATOM 7133 C C . MET B 1 350 ? 30.370 -6.186 2.639 1.00 29.59 388 MET B C 1
ATOM 7134 O O . MET B 1 350 ? 29.981 -6.410 3.793 1.00 34.75 388 MET B O 1
ATOM 7139 N N . ASP B 1 351 ? 30.425 -4.960 2.129 1.00 32.48 389 ASP B N 1
ATOM 7140 C CA . ASP B 1 351 ? 30.018 -3.810 2.922 1.00 31.45 389 ASP B CA 1
ATOM 7141 C C . ASP B 1 351 ? 30.750 -3.841 4.270 1.00 36.10 389 ASP B C 1
ATOM 7142 O O . ASP B 1 351 ? 31.928 -4.227 4.335 1.00 34.58 389 ASP B O 1
ATOM 7147 N N . GLU B 1 352 ? 30.059 -3.507 5.365 1.00 34.73 390 GLU B N 1
ATOM 7148 C CA . GLU B 1 352 ? 30.759 -3.375 6.647 1.00 34.10 390 GLU B CA 1
ATOM 7149 C C . GLU B 1 352 ? 31.290 -4.713 7.162 1.00 36.34 390 GLU B C 1
ATOM 7150 O O . GLU B 1 352 ? 32.268 -4.733 7.928 1.00 39.36 390 GLU B O 1
ATOM 7156 N N . PHE B 1 353 ? 30.749 -5.832 6.674 1.00 32.46 391 PHE B N 1
ATOM 7157 C CA . PHE B 1 353 ? 31.241 -7.127 7.119 1.00 33.97 391 PHE B CA 1
ATOM 7158 C C . PHE B 1 353 ? 32.652 -7.423 6.634 1.00 32.73 391 PHE B C 1
ATOM 7159 O O . PHE B 1 353 ? 33.288 -8.343 7.173 1.00 32.52 391 PHE B O 1
ATOM 7167 N N . LYS B 1 354 ? 33.194 -6.631 5.698 1.00 30.32 392 LYS B N 1
ATOM 7168 C CA . LYS B 1 354 ? 34.600 -6.844 5.364 1.00 34.34 392 LYS B CA 1
ATOM 7169 C C . LYS B 1 354 ? 35.484 -6.702 6.602 1.00 29.25 392 LYS B C 1
ATOM 7170 O O . LYS B 1 354 ? 36.533 -7.363 6.697 1.00 25.74 392 LYS B O 1
ATOM 7176 N N . GLU B 1 355 ? 35.046 -5.906 7.597 1.00 31.76 393 GLU B N 1
ATOM 7177 C CA . GLU B 1 355 ? 35.894 -5.718 8.776 1.00 34.73 393 GLU B CA 1
ATOM 7178 C C . GLU B 1 355 ? 36.058 -7.017 9.556 1.00 33.31 393 GLU B C 1
ATOM 7179 O O . GLU B 1 355 ? 37.163 -7.302 10.048 1.00 32.83 393 GLU B O 1
ATOM 7185 N N . LEU B 1 356 ? 35.007 -7.851 9.615 1.00 30.03 394 LEU B N 1
ATOM 7186 C CA . LEU B 1 356 ? 35.140 -9.137 10.299 1.00 32.97 394 LEU B CA 1
ATOM 7187 C C . LEU B 1 356 ? 36.232 -9.979 9.663 1.00 34.49 394 LEU B C 1
ATOM 7188 O O . LEU B 1 356 ? 36.969 -10.693 10.360 1.00 30.12 394 LEU B O 1
ATOM 7193 N N . TYR B 1 357 ? 36.354 -9.887 8.331 1.00 27.12 395 TYR B N 1
ATOM 7194 C CA . TYR B 1 357 ? 37.420 -10.568 7.615 1.00 24.06 395 TYR B CA 1
ATOM 7195 C C . TYR B 1 357 ? 38.776 -9.957 7.938 1.00 23.65 395 TYR B C 1
ATOM 7196 O O . TYR B 1 357 ? 39.728 -10.678 8.248 1.00 26.78 395 TYR B O 1
ATOM 7205 N N . TYR B 1 358 ? 38.890 -8.628 7.872 1.00 25.05 396 TYR B N 1
ATOM 7206 C CA . TYR B 1 358 ? 40.202 -8.026 8.113 1.00 31.72 396 TYR B CA 1
ATOM 7207 C C . TYR B 1 358 ? 40.697 -8.312 9.531 1.00 28.05 396 TYR B C 1
ATOM 7208 O O . TYR B 1 358 ? 41.910 -8.424 9.754 1.00 27.63 396 TYR B O 1
ATOM 7217 N N . HIS B 1 359 ? 39.779 -8.436 10.498 1.00 29.19 397 HIS B N 1
ATOM 7218 C CA . HIS B 1 359 ? 40.182 -8.732 11.871 1.00 26.50 397 HIS B CA 1
ATOM 7219 C C . HIS B 1 359 ? 40.747 -10.137 11.983 1.00 29.61 397 HIS B C 1
ATOM 7220 O O . HIS B 1 359 ? 41.632 -10.381 12.801 1.00 25.59 397 HIS B O 1
ATOM 7227 N N . ARG B 1 360 ? 40.279 -11.067 11.156 1.00 23.78 398 ARG B N 1
ATOM 7228 C CA . ARG B 1 360 ? 40.700 -12.451 11.308 1.00 32.72 398 ARG B CA 1
ATOM 7229 C C . ARG B 1 360 ? 41.821 -12.832 10.363 1.00 34.37 398 ARG B C 1
ATOM 7230 O O . ARG B 1 360 ? 42.441 -13.884 10.547 1.00 42.49 398 ARG B O 1
ATOM 7238 N N . ASN B 1 361 ? 42.103 -12.008 9.368 1.00 35.50 399 ASN B N 1
ATOM 7239 C CA . ASN B 1 361 ? 43.280 -12.176 8.521 1.00 41.37 399 ASN B CA 1
ATOM 7240 C C . ASN B 1 361 ? 43.907 -10.806 8.323 1.00 36.41 399 ASN B C 1
ATOM 7241 O O . ASN B 1 361 ? 43.675 -10.139 7.307 1.00 31.21 399 ASN B O 1
ATOM 7246 N N . PRO B 1 362 ? 44.727 -10.358 9.277 1.00 31.65 400 PRO B N 1
ATOM 7247 C CA . PRO B 1 362 ? 45.245 -8.980 9.215 1.00 32.12 400 PRO B CA 1
ATOM 7248 C C . PRO B 1 362 ? 46.146 -8.700 8.010 1.00 34.42 400 PRO B C 1
ATOM 7249 O O . PRO B 1 362 ? 46.207 -7.541 7.568 1.00 41.38 400 PRO B O 1
ATOM 7253 N N . ARG B 1 363 ? 46.801 -9.719 7.431 1.00 37.57 401 ARG B N 1
ATOM 7254 C CA . ARG B 1 363 ? 47.609 -9.492 6.230 1.00 35.17 401 ARG B CA 1
ATOM 7255 C C . ARG B 1 363 ? 46.778 -8.889 5.108 1.00 36.03 401 ARG B C 1
ATOM 7256 O O . ARG B 1 363 ? 47.310 -8.145 4.273 1.00 33.24 401 ARG B O 1
ATOM 7264 N N . ALA B 1 364 ? 45.467 -9.158 5.096 1.00 30.70 402 ALA B N 1
ATOM 7265 C CA . ALA B 1 364 ? 44.627 -8.658 4.013 1.00 33.08 402 ALA B CA 1
ATOM 7266 C C . ALA B 1 364 ? 44.673 -7.140 3.939 1.00 33.21 402 ALA B C 1
ATOM 7267 O O . ALA B 1 364 ? 44.592 -6.577 2.841 1.00 32.64 402 ALA B O 1
ATOM 7269 N N . ARG B 1 365 ? 44.860 -6.462 5.081 1.00 32.00 403 ARG B N 1
ATOM 7270 C CA A ARG B 1 365 ? 44.872 -5.003 5.047 0.70 36.81 403 ARG B CA 1
ATOM 7271 C CA B ARG B 1 365 ? 44.907 -4.999 5.093 0.30 36.73 403 ARG B CA 1
ATOM 7272 C C . ARG B 1 365 ? 46.054 -4.462 4.251 1.00 36.01 403 ARG B C 1
ATOM 7273 O O . ARG B 1 365 ? 45.959 -3.368 3.689 1.00 37.62 403 ARG B O 1
ATOM 7288 N N . LEU B 1 366 ? 47.160 -5.198 4.178 1.00 34.99 404 LEU B N 1
ATOM 7289 C CA . LEU B 1 366 ? 48.333 -4.698 3.472 1.00 34.08 404 LEU B CA 1
ATOM 7290 C C . LEU B 1 366 ? 48.365 -5.064 1.993 1.00 36.98 404 LEU B C 1
ATOM 7291 O O . LEU B 1 366 ? 49.191 -4.512 1.255 1.00 38.93 404 LEU B O 1
ATOM 7296 N N . GLU B 1 367 ? 47.511 -5.972 1.537 1.00 35.41 405 GLU B N 1
ATOM 7297 C CA . GLU B 1 367 ? 47.660 -6.541 0.195 1.00 35.91 405 GLU B CA 1
ATOM 7298 C C . GLU B 1 367 ? 47.148 -5.584 -0.879 1.00 36.06 405 GLU B C 1
ATOM 7299 O O . GLU B 1 367 ? 45.982 -5.177 -0.820 1.00 33.69 405 GLU B O 1
ATOM 7305 N N . PRO B 1 368 ? 47.959 -5.223 -1.876 1.00 36.03 406 PRO B N 1
ATOM 7306 C CA . PRO B 1 368 ? 47.433 -4.431 -2.997 1.00 36.67 406 PRO B CA 1
ATOM 7307 C C . PRO B 1 368 ? 46.415 -5.251 -3.782 1.00 37.18 406 PRO B C 1
ATOM 7308 O O . PRO B 1 368 ? 46.650 -6.417 -4.104 1.00 41.47 406 PRO B O 1
ATOM 7312 N N . PHE B 1 369 ? 45.273 -4.638 -4.075 1.00 33.27 407 PHE B N 1
ATOM 7313 C CA . PHE B 1 369 ? 44.193 -5.325 -4.770 1.00 29.55 407 PHE B CA 1
ATOM 7314 C C . PHE B 1 369 ? 43.745 -4.612 -6.040 1.00 31.16 407 PHE B C 1
ATOM 7315 O O . PHE B 1 369 ? 42.786 -5.061 -6.674 1.00 33.54 407 PHE B O 1
ATOM 7323 N N . GLY B 1 370 ? 44.408 -3.517 -6.424 1.00 30.08 408 GLY B N 1
ATOM 7324 C CA . GLY B 1 370 ? 44.128 -2.861 -7.686 1.00 33.73 408 GLY B CA 1
ATOM 7325 C C . GLY B 1 370 ? 42.914 -1.949 -7.618 1.00 39.99 408 GLY B C 1
ATOM 7326 O O . GLY B 1 370 ? 42.550 -1.418 -6.568 1.00 43.20 408 GLY B O 1
ATOM 7327 N N . ASP B 1 371 ? 42.279 -1.781 -8.767 1.00 38.36 409 ASP B N 1
ATOM 7328 C CA . ASP B 1 371 ? 41.179 -0.846 -8.950 1.00 44.32 409 ASP B CA 1
ATOM 7329 C C . ASP B 1 371 ? 39.889 -1.648 -9.073 1.00 42.70 409 ASP B C 1
ATOM 7330 O O . ASP B 1 371 ? 39.781 -2.515 -9.949 1.00 43.88 409 ASP B O 1
ATOM 7335 N N . VAL B 1 372 ? 38.919 -1.364 -8.202 1.00 35.03 410 VAL B N 1
ATOM 7336 C CA . VAL B 1 372 ? 37.627 -2.046 -8.225 1.00 30.34 410 VAL B CA 1
ATOM 7337 C C . VAL B 1 372 ? 36.494 -1.094 -8.613 1.00 35.02 410 VAL B C 1
ATOM 7338 O O . VAL B 1 372 ? 35.326 -1.401 -8.382 1.00 34.25 410 VAL B O 1
ATOM 7342 N N . THR B 1 373 ? 36.828 0.071 -9.173 1.00 34.85 411 THR B N 1
ATOM 7343 C CA . THR B 1 373 ? 35.812 1.060 -9.529 1.00 34.87 411 THR B CA 1
ATOM 7344 C C . THR B 1 373 ? 34.759 0.472 -10.467 1.00 39.32 411 THR B C 1
ATOM 7345 O O . THR B 1 373 ? 33.555 0.704 -10.292 1.00 37.66 411 THR B O 1
ATOM 7349 N N . GLU B 1 374 ? 35.188 -0.285 -11.475 1.00 36.82 412 GLU B N 1
ATOM 7350 C CA . GLU B 1 374 ? 34.224 -0.823 -12.430 1.00 43.19 412 GLU B CA 1
ATOM 7351 C C . GLU B 1 374 ? 33.354 -1.908 -11.814 1.00 37.46 412 GLU B C 1
ATOM 7352 O O . GLU B 1 374 ? 32.185 -2.030 -12.179 1.00 34.45 412 GLU B O 1
ATOM 7358 N N . ARG B 1 375 ? 33.886 -2.714 -10.901 1.00 36.55 413 ARG B N 1
ATOM 7359 C CA . ARG B 1 375 ? 33.025 -3.710 -10.269 1.00 33.19 413 ARG B CA 1
ATOM 7360 C C . ARG B 1 375 ? 32.020 -3.046 -9.331 1.00 33.46 413 ARG B C 1
ATOM 7361 O O . ARG B 1 375 ? 30.870 -3.481 -9.245 1.00 36.61 413 ARG B O 1
ATOM 7369 N N . LYS B 1 376 ? 32.420 -1.983 -8.631 1.00 32.29 414 LYS B N 1
ATOM 7370 C CA . LYS B 1 376 ? 31.445 -1.256 -7.820 1.00 37.90 414 LYS B CA 1
ATOM 7371 C C . LYS B 1 376 ? 30.376 -0.611 -8.696 1.00 41.85 414 LYS B C 1
ATOM 7372 O O . LYS B 1 376 ? 29.183 -0.635 -8.357 1.00 31.06 414 LYS B O 1
ATOM 7378 N N . GLN B 1 377 ? 30.778 -0.063 -9.849 1.00 35.68 415 GLN B N 1
ATOM 7379 C CA . GLN B 1 377 ? 29.792 0.492 -10.774 1.00 39.69 415 GLN B CA 1
ATOM 7380 C C . GLN B 1 377 ? 28.862 -0.591 -11.297 1.00 37.52 415 GLN B C 1
ATOM 7381 O O . GLN B 1 377 ? 27.659 -0.365 -11.461 1.00 35.35 415 GLN B O 1
ATOM 7387 N N . LEU B 1 378 ? 29.403 -1.778 -11.561 1.00 35.65 416 LEU B N 1
ATOM 7388 C CA . LEU B 1 378 ? 28.565 -2.911 -11.926 1.00 36.32 416 LEU B CA 1
ATOM 7389 C C . LEU B 1 378 ? 27.558 -3.202 -10.826 1.00 32.86 416 LEU B C 1
ATOM 7390 O O . LEU B 1 378 ? 26.370 -3.403 -11.091 1.00 37.87 416 LEU B O 1
ATOM 7395 N N . ARG B 1 379 ? 28.017 -3.200 -9.575 1.00 34.40 417 ARG B N 1
ATOM 7396 C CA . ARG B 1 379 ? 27.113 -3.470 -8.467 1.00 33.25 417 ARG B CA 1
ATOM 7397 C C . ARG B 1 379 ? 25.977 -2.463 -8.422 1.00 37.87 417 ARG B C 1
ATOM 7398 O O . ARG B 1 379 ? 24.824 -2.833 -8.170 1.00 34.14 417 ARG B O 1
ATOM 7406 N N . ASP B 1 380 ? 26.281 -1.185 -8.659 1.00 31.68 418 ASP B N 1
ATOM 7407 C CA . ASP B 1 380 ? 25.235 -0.170 -8.656 1.00 36.60 418 ASP B CA 1
ATOM 7408 C C . ASP B 1 380 ? 24.304 -0.321 -9.856 1.00 43.43 418 ASP B C 1
ATOM 7409 O O . ASP B 1 380 ? 23.090 -0.121 -9.732 1.00 51.38 418 ASP B O 1
ATOM 7414 N N . LYS B 1 381 ? 24.855 -0.649 -11.029 1.00 33.11 419 LYS B N 1
ATOM 7415 C CA . LYS B 1 381 ? 24.041 -0.823 -12.235 1.00 33.51 419 LYS B CA 1
ATOM 7416 C C . LYS B 1 381 ? 23.009 -1.939 -12.068 1.00 43.74 419 LYS B C 1
ATOM 7417 O O . LYS B 1 381 ? 21.844 -1.776 -12.443 1.00 46.04 419 LYS B O 1
ATOM 7423 N N . LEU B 1 382 ? 23.417 -3.078 -11.501 1.00 37.01 420 LEU B N 1
ATOM 7424 C CA . LEU B 1 382 ? 22.546 -4.234 -11.317 1.00 38.19 420 LEU B CA 1
ATOM 7425 C C . LEU B 1 382 ? 21.601 -4.109 -10.123 1.00 44.23 420 LEU B C 1
ATOM 7426 O O . LEU B 1 382 ? 20.777 -5.011 -9.909 1.00 45.40 420 LEU B O 1
ATOM 7431 N N . GLN B 1 383 ? 21.703 -3.026 -9.348 1.00 41.39 421 GLN B N 1
ATOM 7432 C CA . GLN B 1 383 ? 20.832 -2.763 -8.204 1.00 37.61 421 GLN B CA 1
ATOM 7433 C C . GLN B 1 383 ? 20.824 -3.939 -7.228 1.00 39.17 421 GLN B C 1
ATOM 7434 O O . GLN B 1 383 ? 19.776 -4.370 -6.741 1.00 43.47 421 GLN B O 1
ATOM 7440 N N . CYS B 1 384 ? 22.015 -4.432 -6.906 1.00 32.78 422 CYS B N 1
ATOM 7441 C CA . CYS B 1 384 ? 22.133 -5.639 -6.100 1.00 40.21 422 CYS B CA 1
ATOM 7442 C C . CYS B 1 384 ? 21.765 -5.360 -4.644 1.00 40.67 422 CYS B C 1
ATOM 7443 O O . CYS B 1 384 ? 21.858 -4.229 -4.157 1.00 40.85 422 CYS B O 1
ATOM 7446 N N . LYS B 1 385 ? 21.308 -6.405 -3.963 1.00 39.95 423 LYS B N 1
ATOM 7447 C CA . LYS B 1 385 ? 21.045 -6.338 -2.533 1.00 37.41 423 LYS B CA 1
ATOM 7448 C C . LYS B 1 385 ? 22.361 -6.307 -1.752 1.00 34.79 423 LYS B C 1
ATOM 7449 O O . LYS B 1 385 ? 23.437 -6.561 -2.292 1.00 35.89 423 LYS B O 1
ATOM 7455 N N . ASP B 1 386 ? 22.275 -5.965 -0.467 1.00 33.30 424 ASP B N 1
ATOM 7456 C CA . ASP B 1 386 ? 23.498 -5.788 0.298 1.00 36.75 424 ASP B CA 1
ATOM 7457 C C . ASP B 1 386 ? 23.903 -7.094 0.992 1.00 34.19 424 ASP B C 1
ATOM 7458 O O . ASP B 1 386 ? 23.179 -8.091 0.977 1.00 29.23 424 ASP B O 1
ATOM 7463 N N . PHE B 1 387 ? 25.085 -7.080 1.616 1.00 32.29 425 PHE B N 1
ATOM 7464 C CA . PHE B 1 387 ? 25.617 -8.322 2.161 1.00 27.44 425 PHE B CA 1
ATOM 7465 C C . PHE B 1 387 ? 24.843 -8.787 3.390 1.00 29.93 425 PHE B C 1
ATOM 7466 O O . PHE B 1 387 ? 24.767 -9.994 3.649 1.00 29.89 425 PHE B O 1
ATOM 7474 N N . LYS B 1 388 ? 24.283 -7.854 4.163 1.00 29.75 426 LYS B N 1
ATOM 7475 C CA . LYS B 1 388 ? 23.449 -8.242 5.295 1.00 29.43 426 LYS B CA 1
ATOM 7476 C C . LYS B 1 388 ? 22.237 -9.045 4.829 1.00 37.56 426 LYS B C 1
ATOM 7477 O O . LYS B 1 388 ? 21.882 -10.061 5.441 1.00 33.77 426 LYS B O 1
ATOM 7483 N N . TRP B 1 389 ? 21.615 -8.627 3.719 1.00 37.74 427 TRP B N 1
ATOM 7484 C CA . TRP B 1 389 ? 20.556 -9.437 3.120 1.00 35.27 427 TRP B CA 1
ATOM 7485 C C . TRP B 1 389 ? 21.051 -10.839 2.817 1.00 33.04 427 TRP B C 1
ATOM 7486 O O . TRP B 1 389 ? 20.359 -11.819 3.108 1.00 30.15 427 TRP B O 1
ATOM 7497 N N . PHE B 1 390 ? 22.252 -10.947 2.231 1.00 29.52 428 PHE B N 1
ATOM 7498 C CA . PHE B 1 390 ? 22.794 -12.248 1.851 1.00 31.02 428 PHE B CA 1
ATOM 7499 C C . PHE B 1 390 ? 22.962 -13.141 3.076 1.00 27.84 428 PHE B C 1
ATOM 7500 O O . PHE B 1 390 ? 22.550 -14.305 3.078 1.00 34.23 428 PHE B O 1
ATOM 7508 N N . LEU B 1 391 ? 23.549 -12.596 4.141 1.00 27.79 429 LEU B N 1
ATOM 7509 C CA . LEU B 1 391 ? 23.748 -13.370 5.361 1.00 33.70 429 LEU B CA 1
ATOM 7510 C C . LEU B 1 391 ? 22.421 -13.802 5.979 1.00 38.35 429 LEU B C 1
ATOM 7511 O O . LEU B 1 391 ? 22.260 -14.962 6.384 1.00 33.31 429 LEU B O 1
ATOM 7516 N N . GLU B 1 392 ? 21.457 -12.886 6.061 1.00 35.05 430 GLU B N 1
ATOM 7517 C CA . GLU B 1 392 ? 20.206 -13.205 6.746 1.00 36.42 430 GLU B CA 1
ATOM 7518 C C . GLU B 1 392 ? 19.302 -14.098 5.914 1.00 34.72 430 GLU B C 1
ATOM 7519 O O . GLU B 1 392 ? 18.537 -14.878 6.482 1.00 35.42 430 GLU B O 1
ATOM 7525 N N . THR B 1 393 ? 19.386 -14.025 4.583 1.00 30.98 431 THR B N 1
ATOM 7526 C CA . THR B 1 393 ? 18.447 -14.727 3.706 1.00 36.29 431 THR B CA 1
ATOM 7527 C C . THR B 1 393 ? 19.046 -15.955 3.052 1.00 36.51 431 THR B C 1
ATOM 7528 O O . THR B 1 393 ? 18.408 -17.005 3.029 1.00 37.27 431 THR B O 1
ATOM 7532 N N . VAL B 1 394 ? 20.265 -15.861 2.532 1.00 31.54 432 VAL B N 1
ATOM 7533 C CA . VAL B 1 394 ? 20.866 -17.002 1.854 1.00 29.92 432 VAL B CA 1
ATOM 7534 C C . VAL B 1 394 ? 21.587 -17.911 2.833 1.00 29.57 432 VAL B C 1
ATOM 7535 O O . VAL B 1 394 ? 21.558 -19.133 2.695 1.00 28.50 432 VAL B O 1
ATOM 7539 N N . TYR B 1 395 ? 22.250 -17.337 3.839 1.00 30.14 433 TYR B N 1
ATOM 7540 C CA . TYR B 1 395 ? 23.183 -18.094 4.674 1.00 28.40 433 TYR B CA 1
ATOM 7541 C C . TYR B 1 395 ? 22.955 -17.820 6.164 1.00 28.48 433 TYR B C 1
ATOM 7542 O O . TYR B 1 395 ? 23.891 -17.507 6.891 1.00 28.03 433 TYR B O 1
ATOM 7551 N N . PRO B 1 396 ? 21.713 -17.946 6.656 1.00 29.61 434 PRO B N 1
ATOM 7552 C CA . PRO B 1 396 ? 21.444 -17.596 8.062 1.00 33.39 434 PRO B CA 1
ATOM 7553 C C . PRO B 1 396 ? 22.114 -18.508 9.079 1.00 37.95 434 PRO B C 1
ATOM 7554 O O . PRO B 1 396 ? 22.222 -18.121 10.250 1.00 35.71 434 PRO B O 1
ATOM 7558 N N . GLU B 1 397 ? 22.571 -19.698 8.692 1.00 37.83 435 GLU B N 1
ATOM 7559 C CA . GLU B 1 397 ? 23.191 -20.572 9.677 1.00 42.87 435 GLU B CA 1
ATOM 7560 C C . GLU B 1 397 ? 24.599 -20.116 10.044 1.00 43.79 435 GLU B C 1
ATOM 7561 O O . GLU B 1 397 ? 25.113 -20.532 11.089 1.00 44.42 435 GLU B O 1
ATOM 7567 N N . LEU B 1 398 ? 25.223 -19.265 9.222 1.00 37.37 436 LEU B N 1
ATOM 7568 C CA . LEU B 1 398 ? 26.566 -18.764 9.507 1.00 30.44 436 LEU B CA 1
ATOM 7569 C C . LEU B 1 398 ? 26.539 -17.769 10.663 1.00 35.36 436 LEU B C 1
ATOM 7570 O O . LEU B 1 398 ? 25.834 -16.756 10.610 1.00 35.64 436 LEU B O 1
ATOM 7575 N N . HIS B 1 399 ? 27.309 -18.049 11.711 1.00 37.09 437 HIS B N 1
ATOM 7576 C CA . HIS B 1 399 ? 27.369 -17.114 12.824 1.00 34.03 437 HIS B CA 1
ATOM 7577 C C . HIS B 1 399 ? 28.143 -15.868 12.408 1.00 37.45 437 HIS B C 1
ATOM 7578 O O . HIS B 1 399 ? 29.227 -15.970 11.819 1.00 31.35 437 HIS B O 1
ATOM 7585 N N . VAL B 1 400 ? 27.592 -14.700 12.723 1.00 37.68 438 VAL B N 1
ATOM 7586 C CA . VAL B 1 400 ? 28.177 -13.412 12.355 1.00 36.43 438 VAL B CA 1
ATOM 7587 C C . VAL B 1 400 ? 28.762 -12.774 13.614 1.00 32.82 438 VAL B C 1
ATOM 7588 O O . VAL B 1 400 ? 28.011 -12.253 14.457 1.00 32.58 438 VAL B O 1
ATOM 7592 N N . PRO B 1 401 ? 30.084 -12.721 13.761 1.00 29.79 439 PRO B N 1
ATOM 7593 C CA . PRO B 1 401 ? 30.671 -12.081 14.940 1.00 35.31 439 PRO B CA 1
ATOM 7594 C C . PRO B 1 401 ? 30.332 -10.598 14.992 1.00 38.70 439 PRO B C 1
ATOM 7595 O O . PRO B 1 401 ? 30.023 -9.961 13.987 1.00 37.25 439 PRO B O 1
ATOM 7599 N N . GLU B 1 402 ? 30.373 -10.056 16.205 1.00 37.97 440 GLU B N 1
ATOM 7600 C CA . GLU B 1 402 ? 30.135 -8.638 16.427 1.00 35.88 440 GLU B CA 1
ATOM 7601 C C . GLU B 1 402 ? 31.415 -7.819 16.321 1.00 42.53 440 GLU B C 1
ATOM 7602 O O . GLU B 1 402 ? 31.395 -6.704 15.786 1.00 46.21 440 GLU B O 1
ATOM 7608 N N . ASP B 1 403 ? 32.513 -8.349 16.859 1.00 42.17 441 ASP B N 1
ATOM 7609 C CA . ASP B 1 403 ? 33.797 -7.653 16.969 1.00 38.09 441 ASP B CA 1
ATOM 7610 C C . ASP B 1 403 ? 33.590 -6.218 17.450 1.00 27.33 441 ASP B C 1
ATOM 7611 O O . ASP B 1 403 ? 33.921 -5.240 16.776 1.00 36.68 441 ASP B O 1
ATOM 7616 N N . ARG B 1 404 ? 33.040 -6.108 18.654 1.00 35.87 442 ARG B N 1
ATOM 7617 C CA . ARG B 1 404 ? 32.807 -4.797 19.227 1.00 34.45 442 ARG B CA 1
ATOM 7618 C C . ARG B 1 404 ? 34.143 -4.142 19.563 1.00 36.45 442 ARG B C 1
ATOM 7619 O O . ARG B 1 404 ? 35.070 -4.822 20.012 1.00 37.07 442 ARG B O 1
ATOM 7627 N N . PRO B 1 405 ? 34.274 -2.837 19.334 1.00 35.71 443 PRO B N 1
ATOM 7628 C CA . PRO B 1 405 ? 35.531 -2.143 19.640 1.00 37.02 443 PRO B CA 1
ATOM 7629 C C . PRO B 1 405 ? 36.004 -2.403 21.057 1.00 38.74 443 PRO B C 1
ATOM 7630 O O . PRO B 1 405 ? 35.235 -2.307 22.017 1.00 35.84 443 PRO B O 1
ATOM 7634 N N . GLY B 1 406 ? 37.277 -2.768 21.181 1.00 28.37 444 GLY B N 1
ATOM 7635 C CA . GLY B 1 406 ? 37.863 -3.017 22.481 1.00 28.40 444 GLY B CA 1
ATOM 7636 C C . GLY B 1 406 ? 37.591 -4.392 23.042 1.00 29.70 444 GLY B C 1
ATOM 7637 O O . GLY B 1 406 ? 38.084 -4.708 24.137 1.00 34.97 444 GLY B O 1
ATOM 7638 N N . PHE B 1 407 ? 36.836 -5.220 22.325 1.00 27.81 445 PHE B N 1
ATOM 7639 C CA . PHE B 1 407 ? 36.415 -6.530 22.802 1.00 29.63 445 PHE B CA 1
ATOM 7640 C C . PHE B 1 407 ? 36.878 -7.663 21.895 1.00 27.03 445 PHE B C 1
ATOM 7641 O O . PHE B 1 407 ? 36.299 -8.750 21.943 1.00 33.14 445 PHE B O 1
ATOM 7649 N N . PHE B 1 408 ? 37.900 -7.442 21.067 1.00 26.60 446 PHE B N 1
ATOM 7650 C CA . PHE B 1 408 ? 38.434 -8.525 20.256 1.00 26.07 446 PHE B CA 1
ATOM 7651 C C . PHE B 1 408 ? 39.924 -8.310 20.034 1.00 28.75 446 PHE B C 1
ATOM 7652 O O . PHE B 1 408 ? 40.447 -7.199 20.166 1.00 26.26 446 PHE B O 1
ATOM 7660 N N . GLY B 1 409 ? 40.603 -9.395 19.669 1.00 28.30 447 GLY B N 1
ATOM 7661 C CA . GLY B 1 409 ? 42.034 -9.384 19.459 1.00 25.64 447 GLY B CA 1
ATOM 7662 C C . GLY B 1 409 ? 42.729 -10.344 20.406 1.00 25.68 447 GLY B C 1
ATOM 7663 O O . GLY B 1 409 ? 42.181 -11.373 20.786 1.00 25.59 447 GLY B O 1
ATOM 7664 N N . MET B 1 410 ? 43.947 -9.969 20.793 1.00 25.76 448 MET B N 1
ATOM 7665 C CA . MET B 1 410 ? 44.628 -10.743 21.812 1.00 31.86 448 MET B CA 1
ATOM 7666 C C . MET B 1 410 ? 44.147 -10.284 23.188 1.00 34.50 448 MET B C 1
ATOM 7667 O O . MET B 1 410 ? 43.912 -9.093 23.412 1.00 26.43 448 MET B O 1
ATOM 7672 N N . LEU B 1 411 ? 43.960 -11.245 24.090 1.00 26.51 449 LEU B N 1
ATOM 7673 C CA . LEU B 1 411 ? 43.425 -10.993 25.427 1.00 29.40 449 LEU B CA 1
ATOM 7674 C C . LEU B 1 411 ? 44.604 -11.046 26.393 1.00 27.20 449 LEU B C 1
ATOM 7675 O O . LEU B 1 411 ? 45.009 -12.119 26.843 1.00 34.48 449 LEU B O 1
ATOM 7680 N N . GLN B 1 412 ? 45.145 -9.876 26.707 1.00 34.04 450 GLN B N 1
ATOM 7681 C CA . GLN B 1 412 ? 46.416 -9.700 27.392 1.00 34.49 450 GLN B CA 1
ATOM 7682 C C . GLN B 1 412 ? 46.201 -9.433 28.882 1.00 37.48 450 GLN B C 1
ATOM 7683 O O . GLN B 1 412 ? 45.160 -8.914 29.294 1.00 32.21 450 GLN B O 1
ATOM 7689 N N . ASN B 1 413 ? 47.194 -9.812 29.691 1.00 38.00 451 ASN B N 1
ATOM 7690 C CA . ASN B 1 413 ? 47.150 -9.639 31.139 1.00 35.72 451 ASN B CA 1
ATOM 7691 C C . ASN B 1 413 ? 47.894 -8.380 31.551 1.00 35.88 451 ASN B C 1
ATOM 7692 O O . ASN B 1 413 ? 48.942 -8.052 30.996 1.00 41.14 451 ASN B O 1
ATOM 7697 N N . LYS B 1 414 ? 47.345 -7.675 32.537 1.00 36.22 452 LYS B N 1
ATOM 7698 C CA . LYS B 1 414 ? 48.002 -6.465 33.008 1.00 37.51 452 LYS B CA 1
ATOM 7699 C C . LYS B 1 414 ? 49.223 -6.787 33.869 1.00 39.25 452 LYS B C 1
ATOM 7700 O O . LYS B 1 414 ? 50.272 -6.146 33.732 1.00 33.66 452 LYS B O 1
ATOM 7706 N N . GLY B 1 415 ? 49.104 -7.768 34.763 1.00 39.38 453 GLY B N 1
ATOM 7707 C CA . GLY B 1 415 ? 50.164 -8.081 35.695 1.00 45.33 453 GLY B CA 1
ATOM 7708 C C . GLY B 1 415 ? 51.311 -8.834 35.062 1.00 47.18 453 GLY B C 1
ATOM 7709 O O . GLY B 1 415 ? 52.472 -8.483 35.278 1.00 43.31 453 GLY B O 1
ATOM 7710 N N . LEU B 1 416 ? 50.999 -9.871 34.280 1.00 45.69 454 LEU B N 1
ATOM 7711 C CA . LEU B 1 416 ? 52.009 -10.689 33.609 1.00 42.75 454 LEU B CA 1
ATOM 7712 C C . LEU B 1 416 ? 52.220 -10.094 32.227 1.00 40.18 454 LEU B C 1
ATOM 7713 O O . LEU B 1 416 ? 51.585 -10.496 31.246 1.00 41.32 454 LEU B O 1
ATOM 7718 N N . THR B 1 417 ? 53.132 -9.130 32.148 1.00 39.34 455 THR B N 1
ATOM 7719 C CA . THR B 1 417 ? 53.236 -8.270 30.973 1.00 41.71 455 THR B CA 1
ATOM 7720 C C . THR B 1 417 ? 53.583 -9.065 29.714 1.00 35.81 455 THR B C 1
ATOM 7721 O O . THR B 1 417 ? 54.448 -9.945 29.734 1.00 36.86 455 THR B O 1
ATOM 7725 N N . ASP B 1 418 ? 52.866 -8.762 28.631 1.00 38.43 456 ASP B N 1
ATOM 7726 C CA . ASP B 1 418 ? 53.067 -9.303 27.284 1.00 42.63 456 ASP B CA 1
ATOM 7727 C C . ASP B 1 418 ? 52.677 -10.773 27.167 1.00 40.07 456 ASP B C 1
ATOM 7728 O O . ASP B 1 418 ? 53.153 -11.475 26.270 1.00 36.99 456 ASP B O 1
ATOM 7733 N N . TYR B 1 419 ? 51.812 -11.262 28.050 1.00 41.69 457 TYR B N 1
ATOM 7734 C CA . TYR B 1 419 ? 51.239 -12.595 27.932 1.00 41.56 457 TYR B CA 1
ATOM 7735 C C . TYR B 1 419 ? 49.755 -12.474 27.615 1.00 38.74 457 TYR B C 1
ATOM 7736 O O . TYR B 1 419 ? 49.080 -11.577 28.131 1.00 31.14 457 TYR B O 1
ATOM 7745 N N . CYS B 1 420 ? 49.249 -13.359 26.752 1.00 28.30 458 CYS B N 1
ATOM 7746 C CA . CYS B 1 420 ? 47.829 -13.339 26.439 1.00 30.13 458 CYS B CA 1
ATOM 7747 C C . CYS B 1 420 ? 47.277 -14.758 26.348 1.00 27.98 458 CYS B C 1
ATOM 7748 O O . CYS B 1 420 ? 48.024 -15.746 26.344 1.00 30.50 458 CYS B O 1
ATOM 7751 N N . PHE B 1 421 ? 45.936 -14.835 26.361 1.00 27.78 459 PHE B N 1
ATOM 7752 C CA . PHE B 1 421 ? 45.218 -16.082 26.118 1.00 31.62 459 PHE B CA 1
ATOM 7753 C C . PHE B 1 421 ? 45.753 -16.769 24.874 1.00 33.34 459 PHE B C 1
ATOM 7754 O O . PHE B 1 421 ? 45.997 -16.128 23.847 1.00 30.04 459 PHE B O 1
ATOM 7762 N N . ASP B 1 422 ? 45.910 -18.083 24.962 1.00 33.13 460 ASP B N 1
ATOM 7763 C CA . ASP B 1 422 ? 46.422 -18.852 23.839 1.00 31.27 460 ASP B CA 1
ATOM 7764 C C . ASP B 1 422 ? 45.775 -20.222 23.844 1.00 28.72 460 ASP B C 1
ATOM 7765 O O . ASP B 1 422 ? 45.853 -20.935 24.850 1.00 37.09 460 ASP B O 1
ATOM 7770 N N . TYR B 1 423 ? 45.175 -20.599 22.715 1.00 28.01 461 TYR B N 1
ATOM 7771 C CA . TYR B 1 423 ? 44.532 -21.898 22.578 1.00 28.31 461 TYR B CA 1
ATOM 7772 C C . TYR B 1 423 ? 45.037 -22.588 21.322 1.00 34.66 461 TYR B C 1
ATOM 7773 O O . TYR B 1 423 ? 44.945 -22.030 20.226 1.00 34.98 461 TYR B O 1
ATOM 7782 N N . ASN B 1 424 ? 45.554 -23.805 21.485 1.00 42.43 462 ASN B N 1
ATOM 7783 C CA . ASN B 1 424 ? 46.060 -24.613 20.378 1.00 46.50 462 ASN B CA 1
ATOM 7784 C C . ASN B 1 424 ? 45.377 -25.975 20.424 1.00 52.66 462 ASN B C 1
ATOM 7785 O O . ASN B 1 424 ? 45.756 -26.838 21.234 1.00 54.91 462 ASN B O 1
ATOM 7790 N N . PRO B 1 425 ? 44.373 -26.204 19.585 1.00 55.57 463 PRO B N 1
ATOM 7791 C CA . PRO B 1 425 ? 43.687 -27.498 19.572 1.00 58.76 463 PRO B CA 1
ATOM 7792 C C . PRO B 1 425 ? 44.632 -28.611 19.162 1.00 72.75 463 PRO B C 1
ATOM 7793 O O . PRO B 1 425 ? 45.671 -28.353 18.536 1.00 67.48 463 PRO B O 1
ATOM 7797 N N . PRO B 1 426 ? 44.320 -29.868 19.514 1.00 92.50 464 PRO B N 1
ATOM 7798 C CA . PRO B 1 426 ? 45.133 -30.987 19.012 1.00 99.83 464 PRO B CA 1
ATOM 7799 C C . PRO B 1 426 ? 45.036 -31.069 17.499 1.00 99.05 464 PRO B C 1
ATOM 7800 O O . PRO B 1 426 ? 46.041 -31.011 16.785 1.00 100.58 464 PRO B O 1
ATOM 7804 N N . ASP B 1 427 ? 43.802 -31.186 17.020 1.00 98.97 465 ASP B N 1
ATOM 7805 C CA . ASP B 1 427 ? 43.458 -31.145 15.608 1.00 103.25 465 ASP B CA 1
ATOM 7806 C C . ASP B 1 427 ? 42.789 -29.805 15.318 1.00 100.55 465 ASP B C 1
ATOM 7807 O O . ASP B 1 427 ? 41.944 -29.350 16.096 1.00 99.44 465 ASP B O 1
ATOM 7812 N N . GLU B 1 428 ? 43.175 -29.159 14.211 1.00 102.80 466 GLU B N 1
ATOM 7813 C CA . GLU B 1 428 ? 42.536 -27.896 13.847 1.00 99.36 466 GLU B CA 1
ATOM 7814 C C . GLU B 1 428 ? 41.042 -28.075 13.601 1.00 99.80 466 GLU B C 1
ATOM 7815 O O . GLU B 1 428 ? 40.281 -27.104 13.688 1.00 93.68 466 GLU B O 1
ATOM 7821 N N . ASN B 1 429 ? 40.605 -29.304 13.314 1.00 103.59 467 ASN B N 1
ATOM 7822 C CA . ASN B 1 429 ? 39.189 -29.588 13.118 1.00 107.08 467 ASN B CA 1
ATOM 7823 C C . ASN B 1 429 ? 38.479 -29.843 14.448 1.00 100.05 467 ASN B C 1
ATOM 7824 O O . ASN B 1 429 ? 37.371 -29.340 14.669 1.00 105.86 467 ASN B O 1
ATOM 7829 N N . GLN B 1 430 ? 39.096 -30.622 15.341 1.00 87.85 468 GLN B N 1
ATOM 7830 C CA . GLN B 1 430 ? 38.518 -30.948 16.647 1.00 78.05 468 GLN B CA 1
ATOM 7831 C C . GLN B 1 430 ? 39.101 -29.990 17.684 1.00 71.40 468 GLN B C 1
ATOM 7832 O O . GLN B 1 430 ? 40.204 -30.210 18.194 1.00 72.02 468 GLN B O 1
ATOM 7838 N N . ILE B 1 431 ? 38.337 -28.948 18.033 1.00 63.80 469 ILE B N 1
ATOM 7839 C CA . ILE B 1 431 ? 38.850 -27.893 18.904 1.00 55.01 469 ILE B CA 1
ATOM 7840 C C . ILE B 1 431 ? 38.443 -28.035 20.365 1.00 55.89 469 ILE B C 1
ATOM 7841 O O . ILE B 1 431 ? 39.008 -27.334 21.219 1.00 53.43 469 ILE B O 1
ATOM 7846 N N . VAL B 1 432 ? 37.507 -28.889 20.685 1.00 54.75 470 VAL B N 1
ATOM 7847 C CA . VAL B 1 432 ? 36.949 -28.902 22.033 1.00 57.57 470 VAL B CA 1
ATOM 7848 C C . VAL B 1 432 ? 37.809 -29.754 22.957 1.00 60.47 470 VAL B C 1
ATOM 7849 O O . VAL B 1 432 ? 38.373 -30.781 22.551 1.00 58.03 470 VAL B O 1
ATOM 7853 N N . GLY B 1 433 ? 37.943 -29.291 24.197 1.00 56.51 471 GLY B N 1
ATOM 7854 C CA . GLY B 1 433 ? 38.408 -30.109 25.293 1.00 60.39 471 GLY B CA 1
ATOM 7855 C C . GLY B 1 433 ? 39.863 -29.993 25.679 1.00 60.75 471 GLY B C 1
ATOM 7856 O O . GLY B 1 433 ? 40.405 -30.941 26.257 1.00 66.90 471 GLY B O 1
ATOM 7857 N N . HIS B 1 434 ? 40.506 -28.863 25.412 1.00 57.72 472 HIS B N 1
ATOM 7858 C CA . HIS B 1 434 ? 41.876 -28.643 25.839 1.00 50.87 472 HIS B CA 1
ATOM 7859 C C . HIS B 1 434 ? 41.948 -27.336 26.613 1.00 49.05 472 HIS B C 1
ATOM 7860 O O . HIS B 1 434 ? 41.080 -26.469 26.495 1.00 49.99 472 HIS B O 1
ATOM 7867 N N . GLN B 1 435 ? 42.993 -27.206 27.423 1.00 49.53 473 GLN B N 1
ATOM 7868 C CA . GLN B 1 435 ? 43.093 -26.075 28.328 1.00 46.91 473 GLN B CA 1
ATOM 7869 C C . GLN B 1 435 ? 43.561 -24.843 27.574 1.00 34.02 473 GLN B C 1
ATOM 7870 O O . GLN B 1 435 ? 44.469 -24.915 26.749 1.00 42.86 473 GLN B O 1
ATOM 7876 N N . VAL B 1 436 ? 42.914 -23.711 27.846 1.00 36.35 474 VAL B N 1
ATOM 7877 C CA . VAL B 1 436 ? 43.438 -22.421 27.416 1.00 34.03 474 VAL B CA 1
ATOM 7878 C C . VAL B 1 436 ? 44.629 -22.064 28.296 1.00 33.76 474 VAL B C 1
ATOM 7879 O O . VAL B 1 436 ? 44.579 -22.213 29.524 1.00 37.63 474 VAL B O 1
ATOM 7883 N N . ILE B 1 437 ? 45.723 -21.617 27.681 1.00 35.62 475 ILE B N 1
ATOM 7884 C CA . ILE B 1 437 ? 46.914 -21.296 28.466 1.00 33.55 475 ILE B CA 1
ATOM 7885 C C . ILE B 1 437 ? 47.276 -19.838 28.248 1.00 35.53 475 ILE B C 1
ATOM 7886 O O . ILE B 1 437 ? 46.525 -19.092 27.615 1.00 32.95 475 ILE B O 1
ATOM 7891 N N . LEU B 1 438 ? 48.412 -19.413 28.793 1.00 36.04 476 LEU B N 1
ATOM 7892 C CA . LEU B 1 438 ? 48.950 -18.090 28.522 1.00 35.87 476 LEU B CA 1
ATOM 7893 C C . LEU B 1 438 ? 50.233 -18.241 27.721 1.00 31.50 476 LEU B C 1
ATOM 7894 O O . LEU B 1 438 ? 50.957 -19.224 27.867 1.00 35.15 476 LEU B O 1
ATOM 7899 N N . TYR B 1 439 ? 50.522 -17.255 26.886 1.00 34.32 477 TYR B N 1
ATOM 7900 C CA . TYR B 1 439 ? 51.637 -17.393 25.959 1.00 37.44 477 TYR B CA 1
ATOM 7901 C C . TYR B 1 439 ? 52.101 -15.999 25.561 1.00 35.30 477 TYR B C 1
ATOM 7902 O O . TYR B 1 439 ? 51.306 -15.053 25.519 1.00 28.46 477 TYR B O 1
ATOM 7911 N N . LEU B 1 440 ? 53.406 -15.872 25.315 1.00 33.93 478 LEU B N 1
ATOM 7912 C CA . LEU B 1 440 ? 53.950 -14.601 24.858 1.00 38.38 478 LEU B CA 1
ATOM 7913 C C . LEU B 1 440 ? 53.178 -14.103 23.635 1.00 38.15 478 LEU B C 1
ATOM 7914 O O . LEU B 1 440 ? 53.006 -14.831 22.649 1.00 33.64 478 LEU B O 1
ATOM 7919 N N . CYS B 1 441 ? 52.698 -12.865 23.711 1.00 29.24 479 CYS B N 1
ATOM 7920 C CA . CYS B 1 441 ? 51.920 -12.302 22.615 1.00 36.70 479 CYS B CA 1
ATOM 7921 C C . CYS B 1 441 ? 52.785 -12.167 21.366 1.00 36.35 479 CYS B C 1
ATOM 7922 O O . CYS B 1 441 ? 53.924 -11.698 21.432 1.00 34.32 479 CYS B O 1
ATOM 7925 N N . HIS B 1 442 ? 52.248 -12.594 20.222 1.00 33.24 480 HIS B N 1
ATOM 7926 C CA . HIS B 1 442 ? 52.958 -12.463 18.958 1.00 36.10 480 HIS B CA 1
ATOM 7927 C C . HIS B 1 442 ? 52.191 -11.690 17.888 1.00 39.27 480 HIS B C 1
ATOM 7928 O O . HIS B 1 442 ? 52.776 -11.363 16.850 1.00 39.37 480 HIS B O 1
ATOM 7935 N N . GLY B 1 443 ? 50.913 -11.387 18.093 1.00 33.71 481 GLY B N 1
ATOM 7936 C CA . GLY B 1 443 ? 50.211 -10.575 17.121 1.00 42.39 481 GLY B CA 1
ATOM 7937 C C . GLY B 1 443 ? 49.821 -11.284 15.838 1.00 42.10 481 GLY B C 1
ATOM 7938 O O . GLY B 1 443 ? 49.278 -10.633 14.933 1.00 42.44 481 GLY B O 1
ATOM 7939 N N . MET B 1 444 ? 50.063 -12.591 15.731 1.00 33.24 482 MET B N 1
ATOM 7940 C CA . MET B 1 444 ? 49.734 -13.329 14.519 1.00 46.71 482 MET B CA 1
ATOM 7941 C C . MET B 1 444 ? 48.285 -13.804 14.487 1.00 40.84 482 MET B C 1
ATOM 7942 O O . MET B 1 444 ? 47.877 -14.416 13.499 1.00 44.98 482 MET B O 1
ATOM 7947 N N . GLY B 1 445 ? 47.500 -13.549 15.528 1.00 36.71 483 GLY B N 1
ATOM 7948 C CA . GLY B 1 445 ? 46.113 -13.982 15.475 1.00 39.25 483 GLY B CA 1
ATOM 7949 C C . GLY B 1 445 ? 45.984 -15.490 15.653 1.00 39.38 483 GLY B C 1
ATOM 7950 O O . GLY B 1 445 ? 46.748 -16.127 16.386 1.00 42.70 483 GLY B O 1
ATOM 7951 N N . GLN B 1 446 ? 44.980 -16.062 14.983 1.00 39.92 484 GLN B N 1
ATOM 7952 C CA . GLN B 1 446 ? 44.665 -17.489 15.065 1.00 35.85 484 GLN B CA 1
ATOM 7953 C C . GLN B 1 446 ? 44.606 -17.974 16.514 1.00 35.84 484 GLN B C 1
ATOM 7954 O O . GLN B 1 446 ? 43.592 -17.774 17.193 1.00 32.70 484 GLN B O 1
ATOM 7960 N N . ASN B 1 447 ? 45.681 -18.613 17.002 1.00 32.05 485 ASN B N 1
ATOM 7961 C CA . ASN B 1 447 ? 45.672 -19.159 18.357 1.00 30.12 485 ASN B CA 1
ATOM 7962 C C . ASN B 1 447 ? 45.610 -18.084 19.436 1.00 35.20 485 ASN B C 1
ATOM 7963 O O . ASN B 1 447 ? 45.347 -18.413 20.597 1.00 31.37 485 ASN B O 1
ATOM 7968 N N . GLN B 1 448 ? 45.852 -16.820 19.106 1.00 32.53 486 GLN B N 1
ATOM 7969 C CA . GLN B 1 448 ? 45.741 -15.773 20.108 1.00 32.56 486 GLN B CA 1
ATOM 7970 C C . GLN B 1 448 ? 44.623 -14.794 19.788 1.00 30.26 486 GLN B C 1
ATOM 7971 O O . GLN B 1 448 ? 44.582 -13.711 20.372 1.00 27.78 486 GLN B O 1
ATOM 7977 N N . PHE B 1 449 ? 43.687 -15.164 18.915 1.00 33.62 487 PHE B N 1
ATOM 7978 C CA . PHE B 1 449 ? 42.585 -14.275 18.561 1.00 32.83 487 PHE B CA 1
ATOM 7979 C C . PHE B 1 449 ? 41.313 -14.698 19.292 1.00 29.01 487 PHE B C 1
ATOM 7980 O O . PHE B 1 449 ? 40.843 -15.834 19.136 1.00 25.66 487 PHE B O 1
ATOM 7988 N N . PHE B 1 450 ? 40.735 -13.770 20.058 1.00 26.50 488 PHE B N 1
ATOM 7989 C CA . PHE B 1 450 ? 39.508 -14.039 20.800 1.00 23.78 488 PHE B CA 1
ATOM 7990 C C . PHE B 1 450 ? 38.563 -12.853 20.669 1.00 23.60 488 PHE B C 1
ATOM 7991 O O . PHE B 1 450 ? 38.973 -11.724 20.394 1.00 24.66 488 PHE B O 1
ATOM 7999 N N . GLU B 1 451 ? 37.279 -13.129 20.871 1.00 24.30 489 GLU B N 1
ATOM 8000 C CA . GLU B 1 451 ? 36.239 -12.111 20.835 1.00 33.91 489 GLU B CA 1
ATOM 8001 C C . GLU B 1 451 ? 35.366 -12.319 22.064 1.00 33.09 489 GLU B C 1
ATOM 8002 O O . GLU B 1 451 ? 34.832 -13.414 22.257 1.00 39.03 489 GLU B O 1
ATOM 8008 N N . TYR B 1 452 ? 35.226 -11.282 22.883 1.00 29.50 490 TYR B N 1
ATOM 8009 C CA . TYR B 1 452 ? 34.269 -11.280 23.990 1.00 29.40 490 TYR B CA 1
ATOM 8010 C C . TYR B 1 452 ? 32.936 -10.712 23.495 1.00 30.07 490 TYR B C 1
ATOM 8011 O O . TYR B 1 452 ? 32.872 -9.570 23.026 1.00 36.77 490 TYR B O 1
ATOM 8020 N N . THR B 1 453 ? 31.876 -11.504 23.587 1.00 31.78 491 THR B N 1
ATOM 8021 C CA . THR B 1 453 ? 30.624 -11.163 22.932 1.00 34.71 491 THR B CA 1
ATOM 8022 C C . THR B 1 453 ? 29.621 -10.589 23.926 1.00 41.14 491 THR B C 1
ATOM 8023 O O . THR B 1 453 ? 29.785 -10.670 25.148 1.00 36.79 491 THR B O 1
ATOM 8027 N N . SER B 1 454 ? 28.547 -10.028 23.367 1.00 40.29 492 SER B N 1
ATOM 8028 C CA . SER B 1 454 ? 27.455 -9.474 24.165 1.00 43.59 492 SER B CA 1
ATOM 8029 C C . SER B 1 454 ? 26.691 -10.537 24.942 1.00 49.05 492 SER B C 1
ATOM 8030 O O . SER B 1 454 ? 25.941 -10.193 25.860 1.00 47.82 492 SER B O 1
ATOM 8033 N N . GLN B 1 455 ? 26.845 -11.811 24.589 1.00 48.70 493 GLN B N 1
ATOM 8034 C CA . GLN B 1 455 ? 26.259 -12.906 25.349 1.00 49.49 493 GLN B CA 1
ATOM 8035 C C . GLN B 1 455 ? 27.201 -13.424 26.429 1.00 50.67 493 GLN B C 1
ATOM 8036 O O . GLN B 1 455 ? 27.017 -14.549 26.905 1.00 43.91 493 GLN B O 1
ATOM 8042 N N . LYS B 1 456 ? 28.209 -12.631 26.808 1.00 46.83 494 LYS B N 1
ATOM 8043 C CA . LYS B 1 456 ? 29.138 -12.927 27.896 1.00 41.87 494 LYS B CA 1
ATOM 8044 C C . LYS B 1 456 ? 30.079 -14.089 27.581 1.00 39.70 494 LYS B C 1
ATOM 8045 O O . LYS B 1 456 ? 30.695 -14.660 28.492 1.00 36.89 494 LYS B O 1
ATOM 8051 N N . GLU B 1 457 ? 30.258 -14.435 26.310 1.00 36.95 495 GLU B N 1
ATOM 8052 C CA . GLU B 1 457 ? 31.133 -15.537 25.942 1.00 35.07 495 GLU B CA 1
ATOM 8053 C C . GLU B 1 457 ? 32.505 -15.019 25.538 1.00 36.28 495 GLU B C 1
ATOM 8054 O O . GLU B 1 457 ? 32.644 -13.906 25.013 1.00 29.98 495 GLU B O 1
ATOM 8060 N N . ILE B 1 458 ? 33.521 -15.841 25.798 1.00 29.08 496 ILE B N 1
ATOM 8061 C CA . ILE B 1 458 ? 34.861 -15.648 25.252 1.00 30.01 496 ILE B CA 1
ATOM 8062 C C . ILE B 1 458 ? 34.980 -16.605 24.074 1.00 30.07 496 ILE B C 1
ATOM 8063 O O . ILE B 1 458 ? 35.132 -17.814 24.257 1.00 32.69 496 ILE B O 1
ATOM 8068 N N . ARG B 1 459 ? 34.905 -16.075 22.861 1.00 31.89 497 ARG B N 1
ATOM 8069 C CA . ARG B 1 459 ? 34.868 -16.902 21.666 1.00 35.22 497 ARG B CA 1
ATOM 8070 C C . ARG B 1 459 ? 36.237 -17.013 21.013 1.00 36.55 497 ARG B C 1
ATOM 8071 O O . ARG B 1 459 ? 37.008 -16.050 20.971 1.00 25.33 497 ARG B O 1
ATOM 8079 N N . TYR B 1 460 ? 36.498 -18.191 20.463 1.00 35.27 498 TYR B N 1
ATOM 8080 C CA . TYR B 1 460 ? 37.699 -18.525 19.718 1.00 34.56 498 TYR B CA 1
ATOM 8081 C C . TYR B 1 460 ? 37.207 -18.807 18.296 1.00 39.34 498 TYR B C 1
ATOM 8082 O O . TYR B 1 460 ? 36.803 -19.929 17.982 1.00 39.31 498 TYR B O 1
ATOM 8091 N N . ASN B 1 461 ? 37.191 -17.778 17.439 1.00 29.79 499 ASN B N 1
ATOM 8092 C CA . ASN B 1 461 ? 36.424 -17.886 16.199 1.00 32.48 499 ASN B CA 1
ATOM 8093 C C . ASN B 1 461 ? 37.147 -17.271 14.986 1.00 38.50 499 ASN B C 1
ATOM 8094 O O . ASN B 1 461 ? 36.526 -16.628 14.129 1.00 34.92 499 ASN B O 1
ATOM 8099 N N . THR B 1 462 ? 38.455 -17.502 14.851 1.00 32.37 500 THR B N 1
ATOM 8100 C CA . THR B 1 462 ? 39.085 -17.232 13.554 1.00 34.12 500 THR B CA 1
ATOM 8101 C C . THR B 1 462 ? 38.476 -18.114 12.466 1.00 38.31 500 THR B C 1
ATOM 8102 O O . THR B 1 462 ? 38.190 -17.647 11.352 1.00 46.70 500 THR B O 1
ATOM 8106 N N . HIS B 1 463 ? 38.271 -19.396 12.768 1.00 38.61 501 HIS B N 1
ATOM 8107 C CA . HIS B 1 463 ? 37.608 -20.328 11.871 1.00 51.57 501 HIS B CA 1
ATOM 8108 C C . HIS B 1 463 ? 36.450 -20.977 12.614 1.00 49.77 501 HIS B C 1
ATOM 8109 O O . HIS B 1 463 ? 36.258 -20.763 13.813 1.00 44.75 501 HIS B O 1
ATOM 8116 N N . GLN B 1 464 ? 35.691 -21.790 11.889 1.00 46.78 502 GLN B N 1
ATOM 8117 C CA . GLN B 1 464 ? 34.498 -22.451 12.405 1.00 48.37 502 GLN B CA 1
ATOM 8118 C C . GLN B 1 464 ? 34.808 -23.920 12.697 1.00 60.69 502 GLN B C 1
ATOM 8119 O O . GLN B 1 464 ? 35.730 -24.478 12.107 1.00 59.37 502 GLN B O 1
ATOM 8125 N N . PRO B 1 465 ? 34.049 -24.557 13.611 1.00 59.99 503 PRO B N 1
ATOM 8126 C CA . PRO B 1 465 ? 32.985 -23.989 14.439 1.00 59.12 503 PRO B CA 1
ATOM 8127 C C . PRO B 1 465 ? 33.569 -23.097 15.518 1.00 55.25 503 PRO B C 1
ATOM 8128 O O . PRO B 1 465 ? 34.737 -23.263 15.880 1.00 51.64 503 PRO B O 1
ATOM 8132 N N . GLU B 1 466 ? 32.776 -22.143 15.993 1.00 55.45 504 GLU B N 1
ATOM 8133 C CA . GLU B 1 466 ? 33.244 -21.228 17.021 1.00 52.42 504 GLU B CA 1
ATOM 8134 C C . GLU B 1 466 ? 33.442 -21.979 18.329 1.00 50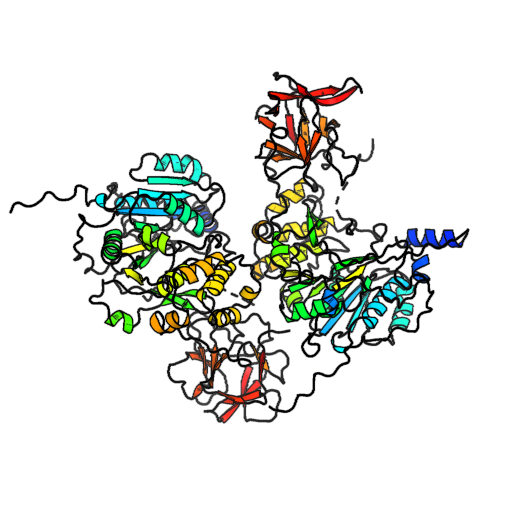.11 504 GLU B C 1
ATOM 8135 O O . GLU B 1 466 ? 32.596 -22.784 18.731 1.00 47.51 504 GLU B O 1
ATOM 8141 N N . GLY B 1 467 ? 34.586 -21.753 18.963 1.00 46.35 505 GLY B N 1
ATOM 8142 C CA . GLY B 1 467 ? 34.809 -22.240 20.303 1.00 42.64 505 GLY B CA 1
ATOM 8143 C C . GLY B 1 467 ? 34.405 -21.208 21.339 1.00 36.18 505 GLY B C 1
ATOM 8144 O O . GLY B 1 467 ? 34.472 -20.007 21.108 1.00 34.02 505 GLY B O 1
ATOM 8145 N N . CYS B 1 468 ? 33.947 -21.697 22.485 1.00 34.41 506 CYS B N 1
ATOM 8146 C CA . CYS B 1 468 ? 33.595 -20.859 23.624 1.00 35.81 506 CYS B CA 1
ATOM 8147 C C . CYS B 1 468 ? 34.324 -21.384 24.845 1.00 38.32 506 CYS B C 1
ATOM 8148 O O . CYS B 1 468 ? 34.297 -22.589 25.114 1.00 45.24 506 CYS B O 1
ATOM 8151 N N . ILE B 1 469 ? 34.979 -20.489 25.579 1.00 30.82 507 ILE B N 1
ATOM 8152 C CA . ILE B 1 469 ? 35.646 -20.890 26.807 1.00 30.83 507 ILE B CA 1
ATOM 8153 C C . ILE B 1 469 ? 34.600 -21.218 27.866 1.00 38.46 507 ILE B C 1
ATOM 8154 O O . ILE B 1 469 ? 33.588 -20.520 28.012 1.00 38.65 507 ILE B O 1
ATOM 8159 N N . ALA B 1 470 ? 34.838 -22.302 28.599 1.00 40.92 508 ALA B N 1
ATOM 8160 C CA . ALA B 1 470 ? 33.978 -22.765 29.677 1.00 45.53 508 ALA B CA 1
ATOM 8161 C C . ALA B 1 470 ? 34.840 -23.231 30.843 1.00 47.97 508 ALA B C 1
ATOM 8162 O O . ALA B 1 470 ? 36.054 -23.426 30.721 1.00 44.59 508 ALA B O 1
ATOM 8164 N N . VAL B 1 471 ? 34.196 -23.414 31.989 1.00 48.41 509 VAL B N 1
ATOM 8165 C CA . VAL B 1 471 ? 34.827 -24.031 33.145 1.00 43.16 509 VAL B CA 1
ATOM 8166 C C . VAL B 1 471 ? 33.920 -25.158 33.605 1.00 53.45 509 VAL B C 1
ATOM 8167 O O . VAL B 1 471 ? 32.757 -24.916 33.944 1.00 57.58 509 VAL B O 1
ATOM 8171 N N . GLU B 1 472 ? 34.432 -26.386 33.577 1.00 55.16 510 GLU B N 1
ATOM 8172 C CA . GLU B 1 472 ? 33.642 -27.542 33.972 1.00 64.02 510 GLU B CA 1
ATOM 8173 C C . GLU B 1 472 ? 33.467 -27.595 35.489 1.00 63.19 510 GLU B C 1
ATOM 8174 O O . GLU B 1 472 ? 34.196 -26.959 36.255 1.00 61.75 510 GLU B O 1
ATOM 8180 N N . ALA B 1 473 ? 32.459 -28.353 35.907 1.00 68.12 511 ALA B N 1
ATOM 8181 C CA . ALA B 1 473 ? 32.041 -28.420 37.305 1.00 71.56 511 ALA B CA 1
ATOM 8182 C C . ALA B 1 473 ? 33.198 -28.780 38.229 1.00 71.91 511 ALA B C 1
ATOM 8183 O O . ALA B 1 473 ? 33.790 -29.857 38.108 1.00 68.30 511 ALA B O 1
ATOM 8185 N N . GLY B 1 474 ? 33.499 -27.883 39.167 1.00 71.57 512 GLY B N 1
ATOM 8186 C CA . GLY B 1 474 ? 34.489 -28.162 40.192 1.00 76.65 512 GLY B CA 1
ATOM 8187 C C . GLY B 1 474 ? 35.935 -28.025 39.766 1.00 72.79 512 GLY B C 1
ATOM 8188 O O . GLY B 1 474 ? 36.807 -28.710 40.313 1.00 72.28 512 GLY B O 1
ATOM 8189 N N . MET B 1 475 ? 36.224 -27.148 38.813 1.00 66.70 513 MET B N 1
ATOM 8190 C CA . MET B 1 475 ? 37.578 -26.978 38.317 1.00 64.82 513 MET B CA 1
ATOM 8191 C C . MET B 1 475 ? 37.929 -25.503 38.323 1.00 58.03 513 MET B C 1
ATOM 8192 O O . MET B 1 475 ? 37.057 -24.639 38.425 1.00 56.87 513 MET B O 1
ATOM 8197 N N . ASP B 1 476 ? 39.224 -25.221 38.208 1.00 51.60 514 ASP B N 1
ATOM 8198 C CA . ASP B 1 476 ? 39.703 -23.854 38.095 1.00 51.68 514 ASP B CA 1
ATOM 8199 C C . ASP B 1 476 ? 40.315 -23.562 36.734 1.00 48.85 514 ASP B C 1
ATOM 8200 O O . ASP B 1 476 ? 40.716 -22.421 36.485 1.00 52.75 514 ASP B O 1
ATOM 8205 N N . THR B 1 477 ? 40.389 -24.556 35.848 1.00 51.31 515 THR B N 1
ATOM 8206 C CA . THR B 1 477 ? 41.001 -24.390 34.535 1.00 46.09 515 THR B CA 1
ATOM 8207 C C . THR B 1 477 ? 39.966 -23.969 33.504 1.00 43.22 515 THR B C 1
ATOM 8208 O O . THR B 1 477 ? 38.779 -24.287 33.627 1.00 46.99 515 THR B O 1
ATOM 8212 N N . LEU B 1 478 ? 40.439 -23.272 32.464 1.00 39.69 516 LEU B N 1
ATOM 8213 C CA . LEU B 1 478 ? 39.608 -22.822 31.357 1.00 40.00 516 LEU B CA 1
ATOM 8214 C C . LEU B 1 478 ? 39.761 -23.789 30.187 1.00 41.67 516 LEU B C 1
ATOM 8215 O O . LEU B 1 478 ? 40.879 -24.038 29.720 1.00 36.62 516 LEU B O 1
ATOM 8220 N N . ILE B 1 479 ? 38.638 -24.321 29.719 1.00 39.24 517 ILE B N 1
ATOM 8221 C CA . ILE B 1 479 ? 38.594 -25.366 28.708 1.00 42.12 517 ILE B CA 1
ATOM 8222 C C . ILE B 1 479 ? 37.730 -24.883 27.553 1.00 45.16 517 ILE B C 1
ATOM 8223 O O . ILE B 1 479 ? 36.762 -24.147 27.745 1.00 44.41 517 ILE B O 1
ATOM 8228 N N . MET B 1 480 ? 38.096 -25.278 26.343 1.00 49.20 518 MET B N 1
ATOM 8229 C CA . MET B 1 480 ? 37.358 -24.873 25.155 1.00 44.85 518 MET B CA 1
ATOM 8230 C C . MET B 1 480 ? 36.238 -25.868 24.867 1.00 38.79 518 MET B C 1
ATOM 8231 O O . MET B 1 480 ? 36.499 -27.050 24.620 1.00 53.29 518 MET B O 1
ATOM 8236 N N . HIS B 1 481 ? 34.995 -25.384 24.913 1.00 42.62 519 HIS B N 1
ATOM 8237 C CA . HIS B 1 481 ? 33.780 -26.094 24.510 1.00 46.15 519 HIS B CA 1
ATOM 8238 C C . HIS B 1 481 ? 33.273 -25.500 23.193 1.00 42.35 519 HIS B C 1
ATOM 8239 O O . HIS B 1 481 ? 33.856 -24.559 22.658 1.00 39.60 519 HIS B O 1
ATOM 8246 N N . LEU B 1 482 ? 32.167 -26.033 22.669 1.00 46.50 520 LEU B N 1
ATOM 8247 C CA . LEU B 1 482 ? 31.531 -25.418 21.503 1.00 50.09 520 LEU B CA 1
ATOM 8248 C C . LEU B 1 482 ? 30.527 -24.356 21.926 1.00 55.95 520 LEU B C 1
ATOM 8249 O O . LEU B 1 482 ? 29.832 -24.500 22.939 1.00 54.78 520 LEU B O 1
ATOM 8254 N N . CYS B 1 483 ? 30.460 -23.287 21.136 1.00 44.38 521 CYS B N 1
ATOM 8255 C CA . CYS B 1 483 ? 29.414 -22.297 21.320 1.00 56.19 521 CYS B CA 1
ATOM 8256 C C . CYS B 1 483 ? 28.083 -22.864 20.851 1.00 61.16 521 CYS B C 1
ATOM 8257 O O . CYS B 1 483 ? 28.004 -23.565 19.836 1.00 60.73 521 CYS B O 1
ATOM 8260 N N . GLU B 1 484 ? 27.030 -22.531 21.573 1.00 61.30 522 GLU B N 1
ATOM 8261 C CA . GLU B 1 484 ? 25.704 -23.017 21.252 1.00 67.23 522 GLU B CA 1
ATOM 8262 C C . GLU B 1 484 ? 24.766 -21.827 21.079 1.00 68.90 522 GLU B C 1
ATOM 8263 O O . GLU B 1 484 ? 25.152 -20.670 21.272 1.00 66.60 522 GLU B O 1
ATOM 8269 N N . GLU B 1 485 ? 23.525 -22.124 20.690 1.00 78.20 523 GLU B N 1
ATOM 8270 C CA . GLU B 1 485 ? 22.555 -21.069 20.416 1.00 79.46 523 GLU B CA 1
ATOM 8271 C C . GLU B 1 485 ? 22.298 -20.242 21.668 1.00 77.75 523 GLU B C 1
ATOM 8272 O O . GLU B 1 485 ? 22.329 -19.007 21.633 1.00 62.23 523 GLU B O 1
ATOM 8278 N N . THR B 1 486 ? 22.055 -20.914 22.788 1.00 77.52 524 THR B N 1
ATOM 8279 C CA . THR B 1 486 ? 21.923 -20.281 24.091 1.00 72.80 524 THR B CA 1
ATOM 8280 C C . THR B 1 486 ? 23.152 -20.643 24.909 1.00 68.47 524 THR B C 1
ATOM 8281 O O . THR B 1 486 ? 23.402 -21.827 25.159 1.00 74.05 524 THR B O 1
ATOM 8285 N N . ALA B 1 487 ? 23.916 -19.635 25.306 1.00 56.34 525 ALA B N 1
ATOM 8286 C CA . ALA B 1 487 ? 25.132 -19.861 26.062 1.00 52.66 525 ALA B CA 1
ATOM 8287 C C . ALA B 1 487 ? 24.828 -20.650 27.328 1.00 59.77 525 ALA B C 1
ATOM 8288 O O . ALA B 1 487 ? 23.984 -20.218 28.127 1.00 64.03 525 ALA B O 1
ATOM 8290 N N . PRO B 1 488 ? 25.454 -21.801 27.542 1.00 61.18 526 PRO B N 1
ATOM 8291 C CA . PRO B 1 488 ? 25.303 -22.480 28.829 1.00 64.62 526 PRO B CA 1
ATOM 8292 C C . PRO B 1 488 ? 25.967 -21.671 29.936 1.00 62.77 526 PRO B C 1
ATOM 8293 O O . PRO B 1 488 ? 26.846 -20.837 29.697 1.00 59.66 526 PRO B O 1
ATOM 8297 N N . GLU B 1 489 ? 25.534 -21.942 31.170 1.00 63.35 527 GLU B N 1
ATOM 8298 C CA . GLU B 1 489 ? 25.900 -21.094 32.303 1.00 56.81 527 GLU B CA 1
ATOM 8299 C C . GLU B 1 489 ? 27.395 -21.113 32.582 1.00 56.90 527 GLU B C 1
ATOM 8300 O O . GLU B 1 489 ? 27.950 -20.112 33.049 1.00 58.10 527 GLU B O 1
ATOM 8306 N N . ASN B 1 490 ? 28.065 -22.235 32.331 1.00 58.40 528 ASN B N 1
ATOM 8307 C CA . ASN B 1 490 ? 29.491 -22.305 32.629 1.00 57.33 528 ASN B CA 1
ATOM 8308 C C . ASN B 1 490 ? 30.358 -21.603 31.586 1.00 44.92 528 ASN B C 1
ATOM 8309 O O . ASN B 1 490 ? 31.586 -21.627 31.715 1.00 49.81 528 ASN B O 1
ATOM 8314 N N . GLN B 1 491 ? 29.760 -20.959 30.582 1.00 44.22 529 GLN B N 1
ATOM 8315 C CA . GLN B 1 491 ? 30.495 -20.179 29.588 1.00 42.91 529 GLN B CA 1
ATOM 8316 C C . GLN B 1 491 ? 30.356 -18.676 29.787 1.00 40.74 529 GLN B C 1
ATOM 8317 O O . GLN B 1 491 ? 30.925 -17.910 29.009 1.00 40.89 529 GLN B O 1
ATOM 8323 N N . LYS B 1 492 ? 29.601 -18.225 30.782 1.00 45.10 530 LYS B N 1
ATOM 8324 C CA . LYS B 1 492 ? 29.325 -16.802 30.946 1.00 48.20 530 LYS B CA 1
ATOM 8325 C C . LYS B 1 492 ? 30.416 -16.147 31.790 1.00 45.96 530 LYS B C 1
ATOM 8326 O O . LYS B 1 492 ? 30.592 -16.490 32.961 1.00 52.64 530 LYS B O 1
ATOM 8332 N N . PHE B 1 493 ? 31.136 -15.207 31.192 1.00 37.41 531 PHE B N 1
ATOM 8333 C CA . PHE B 1 493 ? 32.098 -14.348 31.864 1.00 37.34 531 PHE B CA 1
ATOM 8334 C C . PHE B 1 493 ? 31.616 -12.901 31.795 1.00 43.24 531 PHE B C 1
ATOM 8335 O O . PHE B 1 493 ? 30.966 -12.489 30.832 1.00 43.22 531 PHE B O 1
ATOM 8343 N N . ILE B 1 494 ? 31.935 -12.126 32.823 1.00 42.91 532 ILE B N 1
ATOM 8344 C CA . ILE B 1 494 ? 31.661 -10.696 32.858 1.00 39.38 532 ILE B CA 1
ATOM 8345 C C . ILE B 1 494 ? 33.004 -9.982 32.838 1.00 43.38 532 ILE B C 1
ATOM 8346 O O . ILE B 1 494 ? 33.809 -10.121 33.765 1.00 43.61 532 ILE B O 1
ATOM 8351 N N . LEU B 1 495 ? 33.268 -9.240 31.773 1.00 46.54 533 LEU B N 1
ATOM 8352 C CA . LEU B 1 495 ? 34.498 -8.466 31.642 1.00 37.29 533 LEU B CA 1
ATOM 8353 C C . LEU B 1 495 ? 34.171 -7.034 32.040 1.00 46.54 533 LEU B C 1
ATOM 8354 O O . LEU B 1 495 ? 33.453 -6.332 31.322 1.00 49.99 533 LEU B O 1
ATOM 8359 N N . GLN B 1 496 ? 34.640 -6.628 33.214 1.00 48.93 534 GLN B N 1
ATOM 8360 C CA . GLN B 1 496 ? 34.342 -5.302 33.721 1.00 55.95 534 GLN B CA 1
ATOM 8361 C C . GLN B 1 496 ? 35.326 -4.273 33.168 1.00 54.01 534 GLN B C 1
ATOM 8362 O O . GLN B 1 496 ? 36.392 -4.606 32.639 1.00 38.03 534 GLN B O 1
ATOM 8368 N N . GLU B 1 497 ? 34.948 -2.997 33.310 1.00 53.59 535 GLU B N 1
ATOM 8369 C CA . GLU B 1 497 ? 35.734 -1.906 32.743 1.00 48.59 535 GLU B CA 1
ATOM 8370 C C . GLU B 1 497 ? 37.125 -1.835 33.354 1.00 49.86 535 GLU B C 1
ATOM 8371 O O . GLU B 1 497 ? 38.084 -1.458 32.669 1.00 51.43 535 GLU B O 1
ATOM 8377 N N . ASP B 1 498 ? 37.260 -2.216 34.627 1.00 51.95 536 ASP B N 1
ATOM 8378 C CA . ASP B 1 498 ? 38.561 -2.244 35.291 1.00 59.87 536 ASP B CA 1
ATOM 8379 C C . ASP B 1 498 ? 39.453 -3.380 34.807 1.00 53.90 536 ASP B C 1
ATOM 8380 O O . ASP B 1 498 ? 40.646 -3.378 35.123 1.00 58.15 536 ASP B O 1
ATOM 8385 N N . GLY B 1 499 ? 38.913 -4.351 34.070 1.00 40.71 537 GLY B N 1
ATOM 8386 C CA . GLY B 1 499 ? 39.696 -5.466 33.564 1.00 35.29 537 GLY B CA 1
ATOM 8387 C C . GLY B 1 499 ? 39.392 -6.794 34.222 1.00 34.91 537 GLY B C 1
ATOM 8388 O O . GLY B 1 499 ? 39.990 -7.803 33.846 1.00 32.72 537 GLY B O 1
ATOM 8389 N N . SER B 1 500 ? 38.507 -6.828 35.212 1.00 40.21 538 SER B N 1
ATOM 8390 C CA . SER B 1 500 ? 38.205 -8.077 35.895 1.00 40.78 538 SER B CA 1
ATOM 8391 C C . SER B 1 500 ? 37.406 -9.002 34.988 1.00 42.87 538 SER B C 1
ATOM 8392 O O . SER B 1 500 ? 36.434 -8.583 34.356 1.00 40.23 538 SER B O 1
ATOM 8395 N N . LEU B 1 501 ? 37.796 -10.267 34.956 1.00 35.46 539 LEU B N 1
ATOM 8396 C CA . LEU B 1 501 ? 37.129 -11.290 34.164 1.00 38.51 539 LEU B CA 1
ATOM 8397 C C . LEU B 1 501 ? 36.483 -12.255 35.156 1.00 38.77 539 LEU B C 1
ATOM 8398 O O . LEU B 1 501 ? 37.156 -13.107 35.745 1.00 47.58 539 LEU B O 1
ATOM 8403 N N . PHE B 1 502 ? 35.177 -12.111 35.334 1.00 37.88 540 PHE B N 1
ATOM 8404 C CA . PHE B 1 502 ? 34.430 -12.744 36.413 1.00 40.53 540 PHE B CA 1
ATOM 8405 C C . PHE B 1 502 ? 33.648 -13.927 35.845 1.00 49.85 540 PHE B C 1
ATOM 8406 O O . PHE B 1 502 ? 32.815 -13.750 34.953 1.00 50.41 540 PHE B O 1
ATOM 8414 N N . HIS B 1 503 ? 33.913 -15.129 36.348 1.00 44.31 541 HIS B N 1
ATOM 8415 C CA . HIS B 1 503 ? 33.164 -16.304 35.917 1.00 46.17 541 HIS B CA 1
ATOM 8416 C C . HIS B 1 503 ? 31.886 -16.416 36.749 1.00 52.72 541 HIS B C 1
ATOM 8417 O O . HIS B 1 503 ? 31.951 -16.525 37.977 1.00 58.99 541 HIS B O 1
ATOM 8424 N N . GLU B 1 504 ? 30.722 -16.374 36.089 1.00 54.87 542 GLU B N 1
ATOM 8425 C CA . GLU B 1 504 ? 29.480 -16.110 36.824 1.00 63.37 542 GLU B CA 1
ATOM 8426 C C . GLU B 1 504 ? 29.046 -17.277 37.714 1.00 61.90 542 GLU B C 1
ATOM 8427 O O . GLU B 1 504 ? 28.637 -17.065 38.863 1.00 62.72 542 GLU B O 1
ATOM 8433 N N . GLN B 1 505 ? 29.087 -18.513 37.207 1.00 58.04 543 GLN B N 1
ATOM 8434 C CA . GLN B 1 505 ? 28.561 -19.608 38.025 1.00 65.86 543 GLN B CA 1
ATOM 8435 C C . GLN B 1 505 ? 29.538 -20.009 39.124 1.00 59.66 543 GLN B C 1
ATOM 8436 O O . GLN B 1 505 ? 29.107 -20.387 40.214 1.00 72.33 543 GLN B O 1
ATOM 8442 N N . SER B 1 506 ? 30.845 -19.935 38.865 1.00 59.81 544 SER B N 1
ATOM 8443 C CA . SER B 1 506 ? 31.837 -20.197 39.905 1.00 67.05 544 SER B CA 1
ATOM 8444 C C . SER B 1 506 ? 31.942 -19.053 40.906 1.00 64.99 544 SER B C 1
ATOM 8445 O O . SER B 1 506 ? 32.429 -19.264 42.020 1.00 68.90 544 SER B O 1
ATOM 8448 N N . LYS B 1 507 ? 31.516 -17.848 40.518 1.00 68.85 545 LYS B N 1
ATOM 8449 C CA . LYS B 1 507 ? 31.686 -16.630 41.313 1.00 70.02 545 LYS B CA 1
ATOM 8450 C C . LYS B 1 507 ? 33.156 -16.311 41.560 1.00 63.69 545 LYS B C 1
ATOM 8451 O O . LYS B 1 507 ? 33.500 -15.706 42.575 1.00 59.37 545 LYS B O 1
ATOM 8457 N N . LYS B 1 508 ? 34.032 -16.709 40.636 1.00 59.93 546 LYS B N 1
ATOM 8458 C CA . LYS B 1 508 ? 35.464 -16.488 40.752 1.00 57.75 546 LYS B CA 1
ATOM 8459 C C . LYS B 1 508 ? 35.976 -15.679 39.563 1.00 53.85 546 LYS B C 1
ATOM 8460 O O . LYS B 1 508 ? 35.321 -15.580 38.522 1.00 49.26 546 LYS B O 1
ATOM 8466 N N . CYS B 1 509 ? 37.181 -15.131 39.726 1.00 55.27 547 CYS B N 1
ATOM 8467 C CA . CYS B 1 509 ? 37.858 -14.307 38.731 1.00 54.67 547 CYS B CA 1
ATOM 8468 C C . CYS B 1 509 ? 38.989 -15.076 38.065 1.00 47.35 547 CYS B C 1
ATOM 8469 O O . CYS B 1 509 ? 39.603 -15.950 38.679 1.00 47.66 547 CYS B O 1
ATOM 8472 N N . VAL B 1 510 ? 39.271 -14.721 36.807 1.00 43.01 548 VAL B N 1
ATOM 8473 C CA . VAL B 1 510 ? 40.364 -15.326 36.045 1.00 34.22 548 VAL B CA 1
ATOM 8474 C C . VAL B 1 510 ? 41.663 -14.605 36.377 1.00 36.55 548 VAL B C 1
ATOM 8475 O O . VAL B 1 510 ? 41.758 -13.380 36.251 1.00 43.83 548 VAL B O 1
ATOM 8479 N N . GLN B 1 511 ? 42.681 -15.367 36.764 1.00 35.43 549 GLN B N 1
ATOM 8480 C CA . GLN B 1 511 ? 43.959 -14.829 37.215 1.00 41.63 549 GLN B CA 1
ATOM 8481 C C . GLN B 1 511 ? 45.093 -15.448 36.406 1.00 39.54 549 GLN B C 1
ATOM 8482 O O . GLN B 1 511 ? 45.131 -16.670 36.222 1.00 41.65 549 GLN B O 1
ATOM 8488 N N . ALA B 1 512 ? 46.004 -14.608 35.909 1.00 39.88 550 ALA B N 1
ATOM 8489 C CA . ALA B 1 512 ? 47.239 -15.104 35.305 1.00 39.84 550 ALA B CA 1
ATOM 8490 C C . ALA B 1 512 ? 48.071 -15.757 36.393 1.00 42.30 550 ALA B C 1
ATOM 8491 O O . ALA B 1 512 ? 48.575 -15.067 37.283 1.00 46.52 550 ALA B O 1
ATOM 8493 N N . ALA B 1 513 ? 48.235 -17.077 36.326 1.00 44.81 551 ALA B N 1
ATOM 8494 C CA . ALA B 1 513 ? 48.870 -17.820 37.403 1.00 49.45 551 ALA B CA 1
ATOM 8495 C C . ALA B 1 513 ? 49.960 -18.725 36.859 1.00 52.08 551 ALA B C 1
ATOM 8496 O O . ALA B 1 513 ? 49.960 -19.110 35.687 1.00 49.33 551 ALA B O 1
ATOM 8498 N N . ARG B 1 514 ? 50.895 -19.059 37.742 1.00 59.93 552 ARG B N 1
ATOM 8499 C CA . ARG B 1 514 ? 51.977 -19.979 37.419 1.00 64.66 552 ARG B CA 1
ATOM 8500 C C . ARG B 1 514 ? 51.520 -21.386 37.777 1.00 64.65 552 ARG B C 1
ATOM 8501 O O . ARG B 1 514 ? 51.400 -21.726 38.957 1.00 65.06 552 ARG B O 1
ATOM 8509 N N . LYS B 1 515 ? 51.218 -22.182 36.752 1.00 63.10 553 LYS B N 1
ATOM 8510 C CA . LYS B 1 515 ? 50.948 -23.607 36.889 1.00 68.83 553 LYS B CA 1
ATOM 8511 C C . LYS B 1 515 ? 52.196 -24.312 37.408 1.00 74.73 553 LYS B C 1
ATOM 8512 O O . LYS B 1 515 ? 53.130 -24.565 36.642 1.00 82.73 553 LYS B O 1
ATOM 8518 N N . GLU B 1 516 ? 52.243 -24.623 38.700 1.00 73.03 554 GLU B N 1
ATOM 8519 C CA . GLU B 1 516 ? 53.506 -25.067 39.277 1.00 83.29 554 GLU B CA 1
ATOM 8520 C C . GLU B 1 516 ? 53.859 -26.512 38.949 1.00 77.16 554 GLU B C 1
ATOM 8521 O O . GLU B 1 516 ? 54.945 -26.957 39.327 1.00 80.21 554 GLU B O 1
ATOM 8527 N N . SER B 1 517 ? 52.988 -27.253 38.258 1.00 72.98 555 SER B N 1
ATOM 8528 C CA . SER B 1 517 ? 53.377 -28.580 37.789 1.00 69.78 555 SER B CA 1
ATOM 8529 C C . SER B 1 517 ? 54.371 -28.498 36.635 1.00 72.03 555 SER B C 1
ATOM 8530 O O . SER B 1 517 ? 55.172 -29.420 36.444 1.00 75.80 555 SER B O 1
ATOM 8533 N N . SER B 1 518 ? 54.352 -27.396 35.873 1.00 71.85 556 SER B N 1
ATOM 8534 C CA . SER B 1 518 ? 55.200 -27.234 34.699 1.00 76.09 556 SER B CA 1
ATOM 8535 C C . SER B 1 518 ? 56.031 -25.953 34.688 1.00 79.79 556 SER B C 1
ATOM 8536 O O . SER B 1 518 ? 56.851 -25.785 33.778 1.00 78.08 556 SER B O 1
ATOM 8539 N N . ASP B 1 519 ? 55.836 -25.048 35.651 1.00 85.94 557 ASP B N 1
ATOM 8540 C CA . ASP B 1 519 ? 56.566 -23.776 35.715 1.00 92.05 557 ASP B CA 1
ATOM 8541 C C . ASP B 1 519 ? 56.228 -22.885 34.518 1.00 88.92 557 ASP B C 1
ATOM 8542 O O . ASP B 1 519 ? 57.077 -22.155 34.002 1.00 95.37 557 ASP B O 1
ATOM 8547 N N . SER B 1 520 ? 54.972 -22.946 34.076 1.00 79.95 558 SER B N 1
ATOM 8548 C CA . SER B 1 520 ? 54.445 -22.149 32.971 1.00 71.56 558 SER B CA 1
ATOM 8549 C C . SER B 1 520 ? 53.270 -21.310 33.475 1.00 62.34 558 SER B C 1
ATOM 8550 O O . SER B 1 520 ? 52.994 -21.250 34.673 1.00 65.15 558 SER B O 1
ATOM 8553 N N . PHE B 1 521 ? 52.563 -20.665 32.554 1.00 55.52 559 PHE B N 1
ATOM 8554 C CA . PHE B 1 521 ? 51.507 -19.735 32.922 1.00 46.30 559 PHE B CA 1
ATOM 8555 C C . PHE B 1 521 ? 50.196 -20.134 32.269 1.00 45.31 559 PHE B C 1
ATOM 8556 O O . PHE B 1 521 ? 50.152 -20.446 31.071 1.00 41.81 559 PHE B O 1
ATOM 8564 N N . VAL B 1 522 ? 49.134 -20.101 33.067 1.00 46.79 560 VAL B N 1
ATOM 8565 C CA . VAL B 1 522 ? 47.777 -20.416 32.628 1.00 43.76 560 VAL B CA 1
ATOM 8566 C C . VAL B 1 522 ? 46.822 -19.441 33.281 1.00 48.59 560 VAL B C 1
ATOM 8567 O O . VAL B 1 522 ? 47.127 -18.851 34.333 1.00 56.62 560 VAL B O 1
ATOM 8571 N N . PRO B 1 523 ? 45.674 -19.225 32.689 1.00 39.72 561 PRO B N 1
ATOM 8572 C CA . PRO B 1 523 ? 44.619 -18.488 33.388 1.00 39.06 561 PRO B CA 1
ATOM 8573 C C . PRO B 1 523 ? 43.802 -19.424 34.265 1.00 43.93 561 PRO B C 1
ATOM 8574 O O . PRO B 1 523 ? 43.296 -20.434 33.761 1.00 40.92 561 PRO B O 1
ATOM 8578 N N . LEU B 1 524 ? 43.658 -19.118 35.562 1.00 49.06 562 LEU B N 1
ATOM 8579 C CA . LEU B 1 524 ? 42.934 -19.985 36.491 1.00 38.28 562 LEU B CA 1
ATOM 8580 C C . LEU B 1 524 ? 41.907 -19.195 37.291 1.00 43.59 562 LEU B C 1
ATOM 8581 O O . LEU B 1 524 ? 42.080 -18.006 37.546 1.00 39.51 562 LEU B O 1
ATOM 8586 N N . LEU B 1 525 ? 40.838 -19.874 37.700 1.00 46.52 563 LEU B N 1
ATOM 8587 C CA . LEU B 1 525 ? 39.854 -19.250 38.577 1.00 48.88 563 LEU B CA 1
ATOM 8588 C C . LEU B 1 525 ? 40.388 -19.133 40.004 1.00 54.19 563 LEU B C 1
ATOM 8589 O O . LEU B 1 525 ? 40.863 -20.110 40.592 1.00 54.19 563 LEU B O 1
ATOM 8594 N N . ARG B 1 526 ? 40.271 -17.937 40.573 1.00 47.35 564 ARG B N 1
ATOM 8595 C CA . ARG B 1 526 ? 40.716 -17.632 41.922 1.00 53.39 564 ARG B CA 1
ATOM 8596 C C . ARG B 1 526 ? 39.714 -16.673 42.543 1.00 54.91 564 ARG B C 1
ATOM 8597 O O . ARG B 1 526 ? 38.887 -16.071 41.851 1.00 53.49 564 ARG B O 1
ATOM 8605 N N . ASP B 1 527 ? 39.795 -16.521 43.855 1.00 60.65 565 ASP B N 1
ATOM 8606 C CA . ASP B 1 527 ? 38.962 -15.536 44.525 1.00 62.01 565 ASP B CA 1
ATOM 8607 C C . ASP B 1 527 ? 39.358 -14.128 44.095 1.00 60.06 565 ASP B C 1
ATOM 8608 O O . ASP B 1 527 ? 40.519 -13.850 43.784 1.00 62.15 565 ASP B O 1
ATOM 8613 N N . CYS B 1 528 ? 38.370 -13.240 44.070 1.00 58.69 566 CYS B N 1
ATOM 8614 C CA . CYS B 1 528 ? 38.549 -11.905 43.514 1.00 60.58 566 CYS B CA 1
ATOM 8615 C C . CYS B 1 528 ? 39.437 -11.036 44.401 1.00 67.39 566 CYS B C 1
ATOM 8616 O O . CYS B 1 528 ? 39.181 -10.889 45.602 1.00 64.86 566 CYS B O 1
ATOM 8619 N N . THR B 1 529 ? 40.479 -10.446 43.806 1.00 64.50 567 THR B N 1
ATOM 8620 C CA . THR B 1 529 ? 41.334 -9.476 44.485 1.00 60.59 567 THR B CA 1
ATOM 8621 C C . THR B 1 529 ? 41.553 -8.290 43.552 1.00 69.78 567 THR B C 1
ATOM 8622 O O . THR B 1 529 ? 41.038 -8.254 42.429 1.00 66.47 567 THR B O 1
ATOM 8626 N N . ASN B 1 530 ? 42.314 -7.299 44.020 1.00 74.25 568 ASN B N 1
ATOM 8627 C CA . ASN B 1 530 ? 42.654 -6.137 43.208 1.00 78.26 568 ASN B CA 1
ATOM 8628 C C . ASN B 1 530 ? 43.991 -6.284 42.486 1.00 72.12 568 ASN B C 1
ATOM 8629 O O . ASN B 1 530 ? 44.560 -5.276 42.047 1.00 73.28 568 ASN B O 1
ATOM 8634 N N . SER B 1 531 ? 44.499 -7.505 42.347 1.00 60.87 569 SER B N 1
ATOM 8635 C CA . SER B 1 531 ? 45.809 -7.689 41.748 1.00 54.59 569 SER B CA 1
ATOM 8636 C C . SER B 1 531 ? 45.735 -7.523 40.233 1.00 48.62 569 SER B C 1
ATOM 8637 O O . SER B 1 531 ? 44.717 -7.812 39.598 1.00 50.17 569 SER B O 1
ATOM 8640 N N . ASP B 1 532 ? 46.820 -7.004 39.663 1.00 48.20 570 ASP B N 1
ATOM 8641 C CA . ASP B 1 532 ? 46.902 -6.849 38.217 1.00 48.95 570 ASP B CA 1
ATOM 8642 C C . ASP B 1 532 ? 46.916 -8.190 37.492 1.00 46.48 570 ASP B C 1
ATOM 8643 O O . ASP B 1 532 ? 46.609 -8.242 36.295 1.00 37.91 570 ASP B O 1
ATOM 8648 N N . HIS B 1 533 ? 47.270 -9.277 38.177 1.00 42.20 571 HIS B N 1
ATOM 8649 C CA . HIS B 1 533 ? 47.179 -10.574 37.530 1.00 39.63 571 HIS B CA 1
ATOM 8650 C C . HIS B 1 533 ? 45.740 -11.015 37.296 1.00 40.57 571 HIS B C 1
ATOM 8651 O O . HIS B 1 533 ? 45.525 -11.995 36.575 1.00 37.09 571 HIS B O 1
ATOM 8658 N N . GLN B 1 534 ? 44.757 -10.310 37.858 1.00 41.25 572 GLN B N 1
ATOM 8659 C CA . GLN B 1 534 ? 43.353 -10.537 37.540 1.00 45.17 572 GLN B CA 1
ATOM 8660 C C . GLN B 1 534 ? 42.767 -9.465 36.620 1.00 41.56 572 GLN B C 1
ATOM 8661 O O . GLN B 1 534 ? 41.547 -9.411 36.464 1.00 40.42 572 GLN B O 1
ATOM 8667 N N . LYS B 1 535 ? 43.596 -8.597 36.036 1.00 38.56 573 LYS B N 1
ATOM 8668 C CA . LYS B 1 535 ? 43.140 -7.541 35.136 1.00 40.21 573 LYS B CA 1
ATOM 8669 C C . LYS B 1 535 ? 43.531 -7.899 33.704 1.00 36.98 573 LYS B C 1
ATOM 8670 O O . LYS B 1 535 ? 44.694 -8.219 33.446 1.00 34.17 573 LYS B O 1
ATOM 8676 N N . TRP B 1 536 ? 42.572 -7.812 32.774 1.00 36.12 574 TRP B N 1
ATOM 8677 C CA . TRP B 1 536 ? 42.776 -8.207 31.379 1.00 33.04 574 TRP B CA 1
ATOM 8678 C C . TRP B 1 536 ? 42.313 -7.101 30.440 1.00 29.03 574 TRP B C 1
ATOM 8679 O O . TRP B 1 536 ? 41.496 -6.255 30.802 1.00 31.47 574 TRP B O 1
ATOM 8690 N N . PHE B 1 537 ? 42.820 -7.130 29.206 1.00 28.04 575 PHE B N 1
ATOM 8691 C CA . PHE B 1 537 ? 42.399 -6.150 28.208 1.00 26.40 575 PHE B CA 1
ATOM 8692 C C . PHE B 1 537 ? 42.661 -6.711 26.814 1.00 24.75 575 PHE B C 1
ATOM 8693 O O . PHE B 1 537 ? 43.531 -7.557 26.623 1.00 29.45 575 PHE B O 1
ATOM 8701 N N . PHE B 1 538 ? 41.914 -6.223 25.839 1.00 25.00 576 PHE B N 1
ATOM 8702 C CA . PHE B 1 538 ? 42.086 -6.653 24.454 1.00 24.12 576 PHE B CA 1
ATOM 8703 C C . PHE B 1 538 ? 42.999 -5.697 23.708 1.00 25.16 576 PHE B C 1
ATOM 8704 O O . PHE B 1 538 ? 42.910 -4.482 23.877 1.00 26.90 576 PHE B O 1
ATOM 8712 N N . LYS B 1 539 ? 43.845 -6.242 22.841 1.00 27.24 577 LYS B N 1
ATOM 8713 C CA . LYS B 1 539 ? 44.623 -5.419 21.933 1.00 28.50 577 LYS B CA 1
ATOM 8714 C C . LYS B 1 539 ? 44.486 -6.009 20.533 1.00 25.91 577 LYS B C 1
ATOM 8715 O O . LYS B 1 539 ? 44.660 -7.213 20.350 1.00 24.74 577 LYS B O 1
ATOM 8721 N N . GLU B 1 540 ? 44.112 -5.182 19.557 1.00 32.36 578 GLU B N 1
ATOM 8722 C CA . GLU B 1 540 ? 44.098 -5.655 18.174 1.00 33.53 578 GLU B CA 1
ATOM 8723 C C . GLU B 1 540 ? 45.512 -5.931 17.675 1.00 33.22 578 GLU B C 1
ATOM 8724 O O . GLU B 1 540 ? 45.775 -6.973 17.067 1.00 32.53 578 GLU B O 1
ATOM 8730 N N . ARG B 1 541 ? 46.420 -4.979 17.879 1.00 30.26 579 ARG B N 1
ATOM 8731 C CA . ARG B 1 541 ? 47.798 -5.043 17.404 1.00 33.05 579 ARG B CA 1
ATOM 8732 C C . ARG B 1 541 ? 48.767 -4.907 18.572 1.00 32.97 579 ARG B C 1
ATOM 8733 O O . ARG B 1 541 ? 48.428 -4.384 19.635 1.00 32.76 579 ARG B O 1
ATOM 8741 N N . MET B 1 542 ? 50.001 -5.339 18.351 1.00 33.51 580 MET B N 1
ATOM 8742 C CA . MET B 1 542 ? 50.981 -5.272 19.430 1.00 39.76 580 MET B CA 1
ATOM 8743 C C . MET B 1 542 ? 51.541 -3.867 19.612 1.00 40.93 580 MET B C 1
ATOM 8744 O O . MET B 1 542 ? 51.686 -3.400 20.747 1.00 47.89 580 MET B O 1
ATOM 8749 N N . LEU B 1 543 ? 51.800 -3.157 18.523 1.00 45.77 581 LEU B N 1
ATOM 8750 C CA . LEU B 1 543 ? 52.366 -1.822 18.620 1.00 41.26 581 LEU B CA 1
ATOM 8751 C C . LEU B 1 543 ? 51.357 -0.771 18.188 1.00 53.93 581 LEU B C 1
ATOM 8752 O O . LEU B 1 543 ? 51.560 0.424 18.426 1.00 57.02 581 LEU B O 1
ATOM 8757 N N . THR C 2 5 ? 19.555 -3.312 -19.880 1.00 98.47 5 THR C N 1
ATOM 8758 C CA . THR C 2 5 ? 18.602 -2.604 -19.027 1.00 102.63 5 THR C CA 1
ATOM 8759 C C . THR C 2 5 ? 17.576 -3.568 -18.440 1.00 97.75 5 THR C C 1
ATOM 8760 O O . THR C 2 5 ? 17.381 -4.671 -18.958 1.00 105.05 5 THR C O 1
ATOM 8764 N N . GLY C 2 6 ? 16.918 -3.141 -17.365 1.00 86.79 6 GLY C N 1
ATOM 8765 C CA . GLY C 2 6 ? 15.964 -3.977 -16.659 1.00 81.13 6 GLY C CA 1
ATOM 8766 C C . GLY C 2 6 ? 15.737 -3.538 -15.225 1.00 80.36 6 GLY C C 1
ATOM 8767 O O . GLY C 2 6 ? 15.137 -4.258 -14.426 1.00 81.09 6 GLY C O 1
ATOM 8768 N N . TYR C 2 11 ? 8.316 -3.416 -6.492 1.00 82.06 11 TYR C N 1
ATOM 8769 C CA . TYR C 2 11 ? 7.569 -3.008 -5.305 1.00 79.45 11 TYR C CA 1
ATOM 8770 C C . TYR C 2 11 ? 8.544 -2.656 -4.189 1.00 72.68 11 TYR C C 1
ATOM 8771 O O . TYR C 2 11 ? 8.834 -3.486 -3.332 1.00 66.96 11 TYR C O 1
ATOM 8780 N N . TYR C 2 12 ? 9.070 -1.429 -4.217 1.00 69.58 12 TYR C N 1
ATOM 8781 C CA . TYR C 2 12 ? 9.894 -0.926 -3.128 1.00 63.73 12 TYR C CA 1
ATOM 8782 C C . TYR C 2 12 ? 9.312 0.296 -2.425 1.00 52.63 12 TYR C C 1
ATOM 8783 O O . TYR C 2 12 ? 9.889 0.731 -1.422 1.00 44.59 12 TYR C O 1
ATOM 8792 N N . ILE C 2 13 ? 8.206 0.870 -2.921 1.00 41.61 13 ILE C N 1
ATOM 8793 C CA . ILE C 2 13 ? 7.606 2.059 -2.323 1.00 52.40 13 ILE C CA 1
ATOM 8794 C C . ILE C 2 13 ? 6.090 1.990 -2.465 1.00 46.86 13 ILE C C 1
ATOM 8795 O O . ILE C 2 13 ? 5.553 1.333 -3.359 1.00 52.40 13 ILE C O 1
ATOM 8800 N N . THR C 2 14 ? 5.404 2.694 -1.563 1.00 40.20 14 THR C N 1
ATOM 8801 C CA . THR C 2 14 ? 3.969 2.934 -1.694 1.00 42.19 14 THR C CA 1
ATOM 8802 C C . THR C 2 14 ? 3.743 4.218 -2.483 1.00 41.72 14 THR C C 1
ATOM 8803 O O . THR C 2 14 ? 4.260 5.272 -2.087 1.00 40.04 14 THR C O 1
ATOM 8807 N N . PRO C 2 15 ? 2.996 4.185 -3.587 1.00 39.83 15 PRO C N 1
ATOM 8808 C CA . PRO C 2 15 ? 2.843 5.394 -4.401 1.00 35.98 15 PRO C CA 1
ATOM 8809 C C . PRO C 2 15 ? 2.022 6.450 -3.679 1.00 45.18 15 PRO C C 1
ATOM 8810 O O . PRO C 2 15 ? 1.065 6.144 -2.966 1.00 35.17 15 PRO C O 1
ATOM 8814 N N . ARG C 2 16 ? 2.406 7.704 -3.867 1.00 45.75 16 ARG C N 1
ATOM 8815 C CA . ARG C 2 16 ? 1.481 8.782 -3.571 1.00 42.62 16 ARG C CA 1
ATOM 8816 C C . ARG C 2 16 ? 0.505 8.942 -4.731 1.00 41.15 16 ARG C C 1
ATOM 8817 O O . ARG C 2 16 ? 0.713 8.412 -5.827 1.00 46.61 16 ARG C O 1
ATOM 8825 N N . THR C 2 17 ? -0.589 9.646 -4.473 1.00 43.89 17 THR C N 1
ATOM 8826 C CA . THR C 2 17 ? -1.513 9.992 -5.540 1.00 42.04 17 THR C CA 1
ATOM 8827 C C . THR C 2 17 ? -0.948 11.157 -6.341 1.00 49.64 17 THR C C 1
ATOM 8828 O O . THR C 2 17 ? -0.133 11.940 -5.842 1.00 46.59 17 THR C O 1
ATOM 8832 N N . GLY C 2 18 ? -1.374 11.253 -7.604 1.00 47.07 18 GLY C N 1
ATOM 8833 C CA . GLY C 2 18 ? -0.940 12.342 -8.450 1.00 50.02 18 GLY C CA 1
ATOM 8834 C C . GLY C 2 18 ? -1.580 13.662 -8.065 1.00 62.15 18 GLY C C 1
ATOM 8835 O O . GLY C 2 18 ? -2.655 13.721 -7.468 1.00 56.52 18 GLY C O 1
ATOM 8836 N N . ALA C 2 19 ? -0.890 14.747 -8.429 1.00 70.82 19 ALA C N 1
ATOM 8837 C CA . ALA C 2 19 ? -1.428 16.086 -8.208 1.00 78.95 19 ALA C CA 1
ATOM 8838 C C . ALA C 2 19 ? -2.808 16.254 -8.832 1.00 89.05 19 ALA C C 1
ATOM 8839 O O . ALA C 2 19 ? -3.619 17.041 -8.330 1.00 100.54 19 ALA C O 1
ATOM 8841 N N . GLY C 2 20 ? -3.093 15.531 -9.919 1.00 88.14 20 GLY C N 1
ATOM 8842 C CA . GLY C 2 20 ? -4.390 15.576 -10.573 1.00 91.94 20 GLY C CA 1
ATOM 8843 C C . GLY C 2 20 ? -5.598 15.414 -9.663 1.00 98.53 20 GLY C C 1
ATOM 8844 O O . GLY C 2 20 ? -6.470 16.288 -9.633 1.00 105.51 20 GLY C O 1
ATOM 8845 N N . ALA C 2 21 ? -5.669 14.315 -8.915 1.00 93.99 21 ALA C N 1
ATOM 8846 C CA . ALA C 2 21 ? -6.836 14.056 -8.074 1.00 93.98 21 ALA C CA 1
ATOM 8847 C C . ALA C 2 21 ? -6.447 13.449 -6.728 1.00 86.73 21 ALA C C 1
ATOM 8848 O O . ALA C 2 21 ? -6.948 13.859 -5.674 1.00 82.22 21 ALA C O 1
ATOM 8850 N N . GLY D 2 1 ? 64.636 -18.426 17.088 1.00 73.34 1 GLY D N 1
ATOM 8851 C CA . GLY D 2 1 ? 63.638 -17.426 17.426 1.00 76.13 1 GLY D CA 1
ATOM 8852 C C . GLY D 2 1 ? 62.924 -16.891 16.200 1.00 75.39 1 GLY D C 1
ATOM 8853 O O . GLY D 2 1 ? 62.041 -16.030 16.302 1.00 73.58 1 GLY D O 1
ATOM 8854 N N . ALA D 2 2 ? 63.318 -17.410 15.038 1.00 70.39 2 ALA D N 1
ATOM 8855 C CA . ALA D 2 2 ? 62.747 -17.014 13.762 1.00 65.80 2 ALA D CA 1
ATOM 8856 C C . ALA D 2 2 ? 61.488 -17.817 13.465 1.00 65.54 2 ALA D C 1
ATOM 8857 O O . ALA D 2 2 ? 61.343 -18.967 13.886 1.00 68.04 2 ALA D O 1
ATOM 8859 N N . GLY D 2 3 ? 60.573 -17.198 12.740 1.00 63.73 3 GLY D N 1
ATOM 8860 C CA . GLY D 2 3 ? 59.332 -17.862 12.413 1.00 63.61 3 GLY D CA 1
ATOM 8861 C C . GLY D 2 3 ? 58.348 -17.895 13.569 1.00 70.63 3 GLY D C 1
ATOM 8862 O O . GLY D 2 3 ? 58.620 -17.479 14.699 1.00 73.14 3 GLY D O 1
ATOM 8863 N N . ALA D 2 4 ? 57.165 -18.408 13.259 1.00 69.78 4 ALA D N 1
ATOM 8864 C CA . ALA D 2 4 ? 56.055 -18.479 14.192 1.00 80.85 4 ALA D CA 1
ATOM 8865 C C . ALA D 2 4 ? 55.668 -19.928 14.431 1.00 82.33 4 ALA D C 1
ATOM 8866 O O . ALA D 2 4 ? 56.020 -20.826 13.661 1.00 81.05 4 ALA D O 1
ATOM 8868 N N . THR D 2 5 ? 54.908 -20.143 15.499 1.00 82.91 5 THR D N 1
ATOM 8869 C CA . THR D 2 5 ? 54.381 -21.477 15.742 1.00 81.26 5 THR D CA 1
ATOM 8870 C C . THR D 2 5 ? 53.244 -21.839 14.795 1.00 77.79 5 THR D C 1
ATOM 8871 O O . THR D 2 5 ? 52.710 -22.946 14.906 1.00 81.11 5 THR D O 1
ATOM 8875 N N . GLY D 2 6 ? 52.866 -20.950 13.877 1.00 74.09 6 GLY D N 1
ATOM 8876 C CA . GLY D 2 6 ? 51.822 -21.241 12.910 1.00 80.35 6 GLY D CA 1
ATOM 8877 C C . GLY D 2 6 ? 52.320 -21.880 11.623 1.00 83.09 6 GLY D C 1
ATOM 8878 O O . GLY D 2 6 ? 51.546 -22.472 10.862 1.00 83.72 6 GLY D O 1
ATOM 8879 N N . TYR D 2 11 ? 43.055 -18.592 0.357 1.00 96.86 11 TYR D N 1
ATOM 8880 C CA . TYR D 2 11 ? 43.634 -19.851 0.822 1.00 95.94 11 TYR D CA 1
ATOM 8881 C C . TYR D 2 11 ? 44.707 -20.383 -0.148 1.00 92.78 11 TYR D C 1
ATOM 8882 O O . TYR D 2 11 ? 45.163 -19.650 -1.027 1.00 93.45 11 TYR D O 1
ATOM 8891 N N . TYR D 2 12 ? 45.139 -21.640 0.037 1.00 82.38 12 TYR D N 1
ATOM 8892 C CA . TYR D 2 12 ? 46.151 -22.258 -0.819 1.00 69.17 12 TYR D CA 1
ATOM 8893 C C . TYR D 2 12 ? 45.662 -23.481 -1.590 1.00 59.68 12 TYR D C 1
ATOM 8894 O O . TYR D 2 12 ? 46.241 -23.797 -2.630 1.00 54.90 12 TYR D O 1
ATOM 8903 N N . ILE D 2 13 ? 44.630 -24.185 -1.111 1.00 57.51 13 ILE D N 1
ATOM 8904 C CA . ILE D 2 13 ? 44.004 -25.271 -1.860 1.00 58.08 13 ILE D CA 1
ATOM 8905 C C . ILE D 2 13 ? 42.499 -25.216 -1.635 1.00 58.23 13 ILE D C 1
ATOM 8906 O O . ILE D 2 13 ? 42.014 -24.640 -0.658 1.00 61.52 13 ILE D O 1
ATOM 8911 N N . THR D 2 14 ? 41.748 -25.830 -2.574 1.00 56.65 14 THR D N 1
ATOM 8912 C CA . THR D 2 14 ? 40.301 -25.974 -2.411 1.00 59.31 14 THR D CA 1
ATOM 8913 C C . THR D 2 14 ? 40.004 -27.234 -1.612 1.00 59.20 14 THR D C 1
ATOM 8914 O O . THR D 2 14 ? 40.506 -28.308 -1.960 1.00 54.27 14 THR D O 1
ATOM 8918 N N . PRO D 2 15 ? 39.215 -27.150 -0.541 1.00 57.20 15 PRO D N 1
ATOM 8919 C CA . PRO D 2 15 ? 38.935 -28.351 0.251 1.00 56.93 15 PRO D CA 1
ATOM 8920 C C . PRO D 2 15 ? 38.070 -29.331 -0.524 1.00 61.84 15 PRO D C 1
ATOM 8921 O O . PRO D 2 15 ? 37.164 -28.943 -1.263 1.00 56.34 15 PRO D O 1
ATOM 8925 N N . ARG D 2 16 ? 38.390 -30.608 -0.379 1.00 61.80 16 ARG D N 1
ATOM 8926 C CA . ARG D 2 16 ? 37.479 -31.678 -0.741 1.00 62.86 16 ARG D CA 1
ATOM 8927 C C . ARG D 2 16 ? 36.617 -32.021 0.469 1.00 62.59 16 ARG D C 1
ATOM 8928 O O . ARG D 2 16 ? 36.924 -31.648 1.605 1.00 59.61 16 ARG D O 1
ATOM 8936 N N . THR D 2 17 ? 35.510 -32.712 0.214 1.00 63.36 17 THR D N 1
ATOM 8937 C CA . THR D 2 17 ? 34.629 -33.093 1.306 1.00 61.09 17 THR D CA 1
ATOM 8938 C C . THR D 2 17 ? 35.182 -34.311 2.033 1.00 62.38 17 THR D C 1
ATOM 8939 O O . THR D 2 17 ? 35.990 -35.071 1.498 1.00 61.42 17 THR D O 1
ATOM 8943 N N . GLY D 2 18 ? 34.714 -34.506 3.262 1.00 65.08 18 GLY D N 1
ATOM 8944 C CA . GLY D 2 18 ? 35.104 -35.669 4.033 1.00 67.11 18 GLY D CA 1
ATOM 8945 C C . GLY D 2 18 ? 33.932 -36.559 4.378 1.00 72.36 18 GLY D C 1
ATOM 8946 O O . GLY D 2 18 ? 32.932 -36.583 3.652 1.00 68.78 18 GLY D O 1
ATOM 8947 N N . ALA D 2 19 ? 34.053 -37.296 5.485 1.00 82.66 19 ALA D N 1
ATOM 8948 C CA . ALA D 2 19 ? 32.977 -38.129 6.034 1.00 83.10 19 ALA D CA 1
ATOM 8949 C C . ALA D 2 19 ? 32.359 -39.063 4.996 1.00 84.48 19 ALA D C 1
ATOM 8950 O O . ALA D 2 19 ? 31.137 -39.116 4.844 1.00 88.40 19 ALA D O 1
#

Nearest PDB structures (foldseek):
  6pxu-assembly1_C  TM=1.083E+00  e=3.158E+00  synthetic construct
  6pxu-assembly2_B  TM=1.002E+00  e=0.000E+00  Homo sapiens
  6pxu-assembly1_A  TM=1.001E+00  e=0.000E+00  Homo sapiens
  6h0b-assembly2_B  TM=9.625E-01  e=2.384E-82  Homo sapiens
  6nqt-assembly3_F  TM=7.506E-01  e=3.154E-56  Homo sapiens

Solvent-accessible surface area: 48184 Å² total; per-residue (Å²): 120,126,136,226,125,85,72,123,41,127,124,104,48,16,48,111,59,63,132,96,80,107,136,28,65,5,31,176,0,83,32,21,178,48,158,20,131,56,100,93,61,114,68,32,104,64,15,20,160,84,26,21,8,5,11,20,1,0,85,117,6,37,42,51,14,144,6,32,101,67,34,35,93,82,4,119,117,68,182,42,72,35,39,93,5,26,63,0,0,0,0,0,18,4,49,23,17,2,40,3,3,0,0,4,1,0,21,9,0,0,5,6,0,4,23,5,0,0,49,7,0,0,0,0,9,5,118,13,90,63,128,40,1,90,115,127,0,42,116,68,7,94,70,31,58,56,25,86,47,41,87,9,131,128,88,24,2,38,7,61,0,11,30,65,0,9,96,27,9,178,2,90,2,0,1,0,1,31,8,33,1,5,2,2,42,21,1,0,15,1,0,0,39,43,8,86,96,83,91,35,0,0,0,10,5,14,21,10,8,0,24,48,59,4,0,48,2,74,4,77,60,45,73,16,31,1,2,0,2,2,0,59,1,23,4,44,48,38,80,4,23,101,97,12,81,133,137,26,155,36,88,6,32,29,0,96,4,6,1,6,14,16,3,2,0,0,0,6,49,164,18,2,104,126,0,15,24,4,5,79,27,2,63,36,23,4,0,13,6,1,3,0,0,0,0,0,14,2,12,59,9,13,0,2,12,12,10,1,0,7,0,0,17,2,11,31,111,95,26,54,63,65,24,37,48,5,34,7,3,4,1,13,0,0,32,6,0,0,41,111,30,53,74,13,1,26,45,11,33,34,116,2,86,22,38,49,64,62,105,11,70,139,27,94,104,21,38,109,158,22,160,22,110,67,0,111,64,0,8,112,74,14,14,61,82,14,72,54,6,75,9,62,124,53,58,10,5,8,2,18,1,119,24,26,106,39,42,0,0,10,1,106,10,100,80,108,126,97,1,51,42,84,63,0,63,6,106,96,4,43,28,74,15,60,31,2,10,0,1,17,5,58,107,77,3,1,18,3,1,4,11,60,62,12,0,0,0,0,2,76,97,80,107,55,38,0,19,0,43,73,25,101,183,117,13,40,106,29,1,45,0,49,31,85,174,92,5,11,1,52,0,58,90,40,160,71,3,0,44,1,6,193,139,56,28,0,22,3,96,99,64,75,138,40,64,51,1,26,7,76,24,68,87,84,20,32,190,64,115,134,208,130,83,68,122,34,117,90,94,47,14,27,116,56,63,134,80,88,97,137,26,74,0,22,173,0,63,49,12,185,50,181,28,148,57,102,93,71,112,66,29,95,51,16,20,144,103,46,21,8,4,12,22,2,0,84,118,5,37,44,46,8,144,4,32,100,73,35,32,94,83,4,116,121,78,188,44,76,48,39,86,4,9,62,0,0,0,0,0,18,4,56,21,18,4,39,3,3,0,0,3,1,0,18,4,0,0,5,6,0,4,27,3,0,0,54,8,0,0,0,0,8,5,120,14,85,94,145,39,1,84,136,135,0,42,114,68,8,94,72,32,66,56,25,87,45,41,89,10,137,120,84,24,2,39,6,55,0,10,29,63,0,10,99,25,10,179,2,67,0,0,0,0,1,34,7,34,1,5,2,1,41,19,0,0,14,1,0,0,39,34,1,47,73,20,39,24,0,0,0,10,4,15,23,11,16,0,38,45,44,17,0,59,1,83,3,93,57,44,87,17,52,2,2,0,2,8,2,90,4,35,0,44,51,39,91,2,22,106,97,8,83,131,90,26,165,38,85,5,52,22,0,38,3,6,1,6,13,16,3,3,0,0,0,1,46,77,12,2,102,72,0,16,22,6,4,78,30,2,61,36,22,4,3,13,5,3,3,0,0,0,0,0,13,0,13,10,5,6,0,2,12,12,9,0,0,6,0,0,16,2,9,18,107,96,31,57,64,88,26,107,88,4,42,10,3,8,2,14,0,0,31,7,0,0,45,112,29,52,57,12,1,14,35,4,21,69,181,2,127,162,50,108,65,64,106,14,72,136,28,91,111,24,34,102,142,16,151,22,40,51,0,102,35,0,7,112,44,14,13,63,81,17,69,52,5,72,9,64,122,56,59,10,4,7,2,17,1,115,22,28,103,64,52,0,0,11,1,106,12,87,80,126,125,83,0,45,42,80,44,0,65,7,92,96,10,44,34,93,15,54,30,1,11,0,0,18,4,62,102,77,2,1,16,4,2,3,24,61,67,11,0,0,0,0,1,63,98,90,78,53,32,0,22,0,50,74,24,104,185,117,10,43,106,28,2,50,0,50,27,84,189,94,5,12,1,54,0,55,90,38,159,74,6,0,45,4,13,127,74,126,104,69,90,46,34,2,0,14,4,93,100,69,78,138,42,63,69,1,28,7,77,22,58,86,155,77,214,144,113,63,136,90,39,45,96,34,53,120,82,60,135,107,78,55,110,111,60,157,70,35,42,98,47,58,160

Secondary structure (DSSP, 8-state):
-PPPPPPP--SSBSSPPPPPPTT-TTTTS--------HHHHHHHHHHHHHHSS-HHHHTTS-TTPPPPP-S-GGGGG----TTTPPPEEEEEEESS--HHHHHHHHHHHHHHSBGGGEEEEEEEE-S---GGGTHHHHHHHTT-TTEEEEE-SS--HHHHHHHHHHHH--SSEEEE--SSEEEPTT-HHHHHHHHHH-TTEEEEEEEEEE-TTT--B---SSPPPEEEE-TT--EEEEPPPHHHHHH-SSTTS-EE-SB--SS-EEEEHHHHHHTT-S-TT--SSSSHHHHHHHHHHHTT-EEEEEEEEEEEEE--SS-SS----HHHHHHHHHHHH-GGGHHHHHHH-GGGGG------HHHHHHHHHTT---HHHIIIII-TTS------TTSEEEEEESSSTTEEEE---SSSS---S-B-EEEE--S--GGG-EEE-TTS-EEE-SSSSPEEEE--TT--B-EEEE--SS--GGG-EEE-TTSBEEETTTTEEEEEE---EEEEE---S-GGGBEEEESS--/--PPPPPPP--SSBSSPPPPPPTT-TTTTS--------HHHHHHHHHHHHHHSS-HHHHTTS-TTPPPPP-S-GGGGG----TTTPPPEEEEEEESS--HHHHHHHHHHHHHHSBGGGEEEEEEEE-S---GGGTHHHHHHHTT-TTEEEEE-SS--HHHHHHHHHHHH--SSEEEE--SSEEEPTT-HHHHHHHHHH-TTEEEEEEEEEE-TTT--B---SSPPPEEEE-TT--EEEEPPPHHHHHH-SSTTS-EE-SB--SS-EEEEHHHHHHTT-S-TT--SSSSHHHHHHHHHHHTT-EEEEEEEEEEEEE--SS-SS----HHHHHHHHHHHH-GGGHHHHHHH-GGGGG------HHHHHHHHHTTPPPHHHIIIII-TTS------TTSEEEEEESSSTTEEEE---SSSS---S-B-EEEE--S--GGG-EEE-TTS-EEE-SSSSPEEEE--TT--B-EEEE--SS--GGG-EEE-TTSBEEETTTTEEEEEEEETTTTEEEEEEE---S-GGGBEEEESS--/----SPPPPPTT-/--S-----SPPPP--

Organism: Homo sapiens (NCBI:txid9606)